Protein AF-0000000079570187 (afdb_homodimer)

Solvent-accessible surface area (backbone atoms only — not comparable to full-atom values): 50102 Å² total; per-residue (Å²): 100,70,46,36,34,28,40,43,33,78,37,44,38,43,72,71,51,54,68,66,27,48,50,50,52,50,51,45,49,53,42,22,73,71,58,27,49,32,37,41,34,15,43,49,36,57,78,53,81,61,94,73,40,47,64,46,54,32,44,38,72,77,62,46,46,62,64,58,52,51,48,57,69,66,25,52,30,38,36,38,35,81,56,52,53,47,78,42,50,70,66,67,63,46,100,48,39,34,36,35,49,50,51,65,57,59,57,49,46,42,55,60,76,40,58,85,49,54,72,69,55,39,50,53,53,48,51,50,39,50,53,23,49,51,52,48,66,54,49,42,23,29,35,33,16,42,38,70,64,39,44,32,19,48,51,16,28,34,40,67,66,60,59,70,36,65,60,42,37,71,75,29,49,65,36,56,74,47,40,38,65,38,40,85,51,28,70,82,60,76,66,73,86,69,88,81,67,77,46,50,61,58,38,83,62,36,47,74,80,47,42,34,35,33,31,61,47,61,51,43,70,61,37,33,57,50,44,53,50,52,17,49,63,58,42,33,77,83,38,71,48,47,31,40,36,38,38,22,49,50,55,93,82,55,67,81,74,69,34,69,34,46,54,46,33,54,51,51,31,51,74,69,69,28,55,54,59,34,36,40,78,46,83,56,62,66,47,67,88,53,47,56,53,58,52,62,69,36,63,30,29,44,51,45,32,51,77,28,52,47,42,43,53,42,78,65,65,50,60,39,52,26,27,57,54,28,33,27,33,44,31,26,41,67,28,55,61,28,54,48,27,55,75,58,45,22,51,42,52,29,67,56,85,35,40,67,54,47,32,52,51,54,48,54,50,70,73,30,64,65,59,40,53,54,19,22,52,39,19,42,60,56,31,63,67,30,16,40,81,56,25,45,41,61,58,50,56,38,59,52,62,67,60,73,39,78,72,57,61,73,53,64,78,68,64,41,70,67,55,54,50,54,38,52,56,48,44,54,52,43,31,48,45,46,50,25,63,74,65,68,57,73,82,72,58,73,74,60,55,61,56,53,52,56,54,54,53,54,67,69,44,74,77,74,82,77,78,77,80,77,78,71,87,123,101,71,45,36,35,29,40,43,33,78,36,45,39,43,71,73,50,55,70,68,27,49,51,51,51,51,52,44,50,53,43,23,74,72,58,27,50,32,35,40,34,15,44,49,36,56,79,51,83,61,92,74,40,47,65,46,54,31,43,40,72,78,62,45,46,63,63,56,51,51,48,58,68,67,26,50,30,39,36,38,37,81,56,51,53,47,77,41,50,70,66,68,64,45,100,48,38,34,35,34,49,52,51,64,56,58,56,49,45,42,54,62,75,40,58,86,48,55,72,68,56,38,50,52,53,48,49,49,39,49,53,22,48,51,51,47,66,55,50,41,22,30,35,34,16,42,38,71,64,40,44,32,19,47,52,15,28,34,39,66,68,60,59,70,37,65,60,44,37,71,76,29,48,64,36,56,75,48,41,38,66,36,40,85,51,27,71,81,59,75,66,75,86,68,89,81,66,75,46,50,64,58,39,83,61,35,47,74,80,46,43,34,36,32,31,60,46,61,50,43,69,62,37,33,55,51,45,54,50,52,17,49,62,58,43,33,77,82,37,71,47,47,31,40,38,37,37,22,50,49,55,94,82,55,64,80,74,68,33,70,35,45,54,46,32,53,51,51,30,50,76,68,70,28,56,54,59,33,35,39,77,45,83,55,63,67,47,67,89,52,48,54,55,57,50,61,68,34,64,30,28,44,51,48,32,51,75,27,51,47,42,44,54,42,78,64,66,50,60,38,53,26,26,57,53,28,33,28,34,44,31,26,40,67,28,55,61,28,52,50,26,55,74,58,46,21,50,43,52,30,66,58,87,35,39,66,55,49,30,50,53,53,48,55,51,68,71,30,64,65,59,40,52,53,20,23,54,39,19,42,60,56,30,63,67,29,17,40,83,56,27,44,41,62,59,50,56,38,60,52,64,65,59,72,39,79,73,58,61,74,54,65,78,68,64,40,69,66,54,53,50,53,39,51,57,48,46,52,52,43,31,49,47,46,48,25,62,75,64,68,58,70,83,74,56,73,76,59,55,63,57,54,53,56,54,54,56,56,68,71,46,76,77,76,83,78,80,75,82,79,79,71,88,124

Organism: NCBI:txid1891644

Foldseek 3Di:
DAFEEEEEDQFEAELAGDDRNVQSVLLQQLLLVLPHAYEYEYCCYYDDDDPSYHYYYHVVLQPPCVVVVVSLVRGQEYEDEDCVCLLVVVSLFDNHAYEYECQALVLQVLCFQCVVPDPVVSVLSNVSSVLSVLSCLQRHQAYEYADPVVVVVVVVVNVVSVVPDPQQCVVPVVSCSHYNYFHAFDAPDAQDDDDDAPAAPNQQQQHNQAAEEEEEEEDAQFFALLLVLLLQLVLCVVVVRAAYEYAAHDRPLDDPPPHPRNVNNVVNCVVSVNERNRYDYDDDHDRPSCVLNVLLVHAAYETEGDADPNQASHRDVSVLSNLSNLHQYEYEDRHDVQVVCVVLVLFHYDHHSDSPRSNVRVCVCVVDPVSSVVSSVSSPVVNVCRHSSNSSVSVSVCSVPPDGRSVDHDHPPVCDPVSVVSSVLVSVVSSVVVVCVVVVVPPDPPPPVVVVSVVVVVVVPDPPPPPPPPPDDD/DAFEEEEEEQFEAELAGDDRNVQSVLLQQLLLVLPHAYEYEYCCYYDDDDPSYHYYYHVVLQPPCVVVVVSLVRGQEYEYEDCVCLLVVVSLFDNHAYEYECQALVLQVLCFQCVVPDPVVSVLSNVSSVLSVLSCLQRHQAYEYADPVVVVVVVVVNVVSVVPDPQQCVVPVVNCSHYNYFHAFDAPDAQDDDDDAPAAPNQQQQHNQAAEEEEEEEDAQFFALLLVLLLQLVLCVVPVRAAYEYAAHDRPPDDPPPHPRNVNNVVSCVVSVCERNRYYYDDDHDRPSCVLNVLLVHQAYETEGDADPNQASHRDVSVLSNLSNLHQYEYEDRHDVQVVCVVLVLFHYDHHSDSVRSNVRVCVCVVDPPSSVVSSVSSPVVNVCRHSSNSCVSVSVCSVPPDGRSVDHDHPPVCDPVSVVSSVLVSVVSSVVVVCVVVVVPPDPPPPVVVVSVVVVVVPPDPPPPPPDPPDDD

Sequence (948 aa):
MPIKIAVITDDVVTERMAGPAIRAWHLATELASHGHEVTLFSTRFADRQTADFTVTYSAVATGALEPLREVVAWADCVITQGYTTFFEPWILTQDKYLVVDLYDPIHIELLEAESAASPAEQEIALARAYDALDLQVEFGDFFICASQRQRDLWLGYLSAKRRLNFVNYRVDPELNQLIDLVPFGISNDDPPVTDGHVLRGVVPGIDADAEILLWAGGIYNWFDPVTLIRAVAELRRTRPSVHLVFMGVRHPLADAVADGSLRDAYRVAEELEVLGSHVHFLDGWVPYEQRHQYLLEADLGVSTHFVNAETAYSFRTRMLDYLWCGLPIVCTEGDEFAAIVAADELGEAVPARNVEALRAAIERLLADDNLRAQTRVRVRATAERYRWSSVVQPVVQYCAAPYKSPDGHPTARTIGPVFYAKRDATRRVRHVRAYVEINGWRRLIRRGTERTLAAGLRLVRRPRSSTAANDDPSMPIKIAVITDDVVTERMAGPAIRAWHLATELASHGHEVTLFSTRFADRQTADFTVTYSAVATGALEPLREVVAWADCVITQGYTTFFEPWILTQDKYLVVDLYDPIHIELLEAESAASPAEQEIALARAYDALDLQVEFGDFFICASQRQRDLWLGYLSAKRRLNFVNYRVDPELNQLIDLVPFGISNDDPPVTDGHVLRGVVPGIDADAEILLWAGGIYNWFDPVTLIRAVAELRRTRPSVHLVFMGVRHPLADAVADGSLRDAYRVAEELEVLGSHVHFLDGWVPYEQRHQYLLEADLGVSTHFVNAETAYSFRTRMLDYLWCGLPIVCTEGDEFAAIVAADELGEAVPARNVEALRAAIERLLADDNLRAQTRVRVRATAERYRWSSVVQPVVQYCAAPYKSPDGHPTARTIGPVFYAKRDATRRVRHVRAYVEINGWRRLIRRGTERTLAAGLRLVRRPRSSTAANDDPS

Nearest PDB structures (foldseek):
  3c4q-assembly1_A  TM=7.123E-01  e=6.955E-16  Corynebacterium glutamicum
  3c48-assembly1_A  TM=4.552E-01  e=5.217E-17  Corynebacterium glutamicum
  4n9w-assembly1_A  TM=6.884E-01  e=2.561E-12  Mycolicibacterium smegmatis MC2 155
  4nc9-assembly5_A  TM=6.454E-01  e=3.766E-12  Mycolicibacterium smegmatis MC2 155
  4nc9-assembly6_D  TM=7.013E-01  e=4.752E-11  Mycolicibacterium smegmatis MC2 155

InterPro domains:
  IPR001296 Glycosyl transferase, family 1 [PF00534] (205-376)

Secondary structure (DSSP, 8-state):
---EEEEEESS-BSSS--HHHHHHHHHHHHHHHTT-EEEEEESS-B----SSSEEEE--GGGT--HHHHHHHHH-SEEEEETTHHHH-GGGGGSSSEEEEE-SS-HHHHHHHHTTTS-HHHHHHHHHHHHHHHHHHHHH-SEEEESSHHHHHHHHHHHHHTT-SSHHHHHH-TT-TTTEEE----B-SSPPPPPPS-SSTTTSTT--TT-EEEEEES---TTB-HHHHHHHHHHHTTT-TTEEEEEE--S-SS--S---HHHHHHHHHHHHTT-BTTTEEE--SPPPTTTHHHHHHH-SEEEE-B--SHHHHT---HHHHHHHHTT--EEEESSSHHHHHHHHHTSEEEE-TT-HHHHHHHHHHHHH-HHHHHHHHHHHHHHHGGGBHHHHTHHHHHHHHS----TT----GGGS-HHHHHHHHHHHHHHHHHHHHHHTT--SSTTTTHHHHHHHHHHHHS-------------/---EEEEEESS-BSSS--HHHHHHHHHHHHHHHTT-EEEEEESS-B----SSSEEEE--GGGT--HHHHHHHHH-SEEEEETTHHHH-GGGGGSSSEEEEE-SS-HHHHHHHHTTTS-HHHHHHHHHHHHHHHHHHHHH-SEEEESSHHHHHHHHHHHHHTT-SSHHHHHH-TT-TTTEEE----B-SSPPPPPPS-SSTTTSTT--TT-EEEEEES---TTB-HHHHHHHHHHHTTT-TTEEEEEE--S-SS--S---HHHHHHHHHHHHTT-BTTTEEE--SPPPTTTHHHHHHH-SEEEE-B--SHHHHT---HHHHHHHHTT--EEEESSSHHHHHHHHHTSEEEE-TT-HHHHHHHHHHHHH-HHHHHHHHHHHHHHHGGGBHHHHTHHHHHHHHS----TT----GGGS-HHHHHHHHHHHHHHHHHHHHHHTT--SSTTTTHHHHHHHHHHHHS-------------

pLDDT: mean 85.92, std 19.89, range [21.8, 98.81]

Structure (mmCIF, N/CA/C/O backbone):
data_AF-0000000079570187-model_v1
#
loop_
_entity.id
_entity.type
_entity.pdbx_description
1 polymer Glycosyltransferase
#
loop_
_atom_site.group_PDB
_atom_site.id
_atom_site.type_symbol
_atom_site.label_atom_id
_atom_site.label_alt_id
_atom_site.label_comp_id
_atom_site.label_asym_id
_atom_site.label_entity_id
_atom_site.label_seq_id
_atom_site.pdbx_PDB_ins_code
_atom_site.Cartn_x
_atom_site.Cartn_y
_atom_site.Cartn_z
_atom_site.occupancy
_atom_site.B_iso_or_equiv
_atom_site.auth_seq_id
_atom_site.auth_comp_id
_atom_site.auth_asym_id
_atom_site.auth_atom_id
_atom_site.pdbx_PDB_model_num
ATOM 1 N N . MET A 1 1 ? 15.125 23.5 -19.703 1 79.44 1 MET A N 1
ATOM 2 C CA . MET A 1 1 ? 14.859 24.922 -19.844 1 79.44 1 MET A CA 1
ATOM 3 C C . MET A 1 1 ? 13.906 25.422 -18.766 1 79.44 1 MET A C 1
ATOM 5 O O . MET A 1 1 ? 13.016 24.688 -18.344 1 79.44 1 MET A O 1
ATOM 9 N N . PRO A 1 2 ? 14.227 26.562 -18.219 1 93.56 2 PRO A N 1
ATOM 10 C CA . PRO A 1 2 ? 13.312 27.141 -17.234 1 93.56 2 PRO A CA 1
ATOM 11 C C . PRO A 1 2 ? 11.906 27.344 -17.766 1 93.56 2 PRO A C 1
ATOM 13 O O . PRO A 1 2 ? 11.734 27.688 -18.938 1 93.56 2 PRO A O 1
ATOM 16 N N . ILE A 1 3 ? 10.922 26.984 -17 1 97.62 3 ILE A N 1
ATOM 17 C CA . ILE A 1 3 ? 9.523 27.188 -17.375 1 97.62 3 ILE A CA 1
ATOM 18 C C . ILE A 1 3 ? 8.812 28 -16.281 1 97.62 3 ILE A C 1
ATOM 20 O O . ILE A 1 3 ? 9.391 28.281 -15.242 1 97.62 3 ILE A O 1
ATOM 24 N N . LYS A 1 4 ? 7.582 28.438 -16.625 1 98.81 4 LYS A N 1
ATOM 25 C CA . LYS A 1 4 ? 6.723 29.141 -15.688 1 98.81 4 LYS A CA 1
ATOM 26 C C . LYS A 1 4 ? 5.82 28.188 -14.922 1 98.81 4 LYS A C 1
ATOM 28 O O . LYS A 1 4 ? 5.047 27.438 -15.531 1 98.81 4 LYS A O 1
ATOM 33 N N . ILE A 1 5 ? 5.93 28.219 -13.555 1 98.81 5 ILE A N 1
ATOM 34 C CA . ILE A 1 5 ? 5.207 27.234 -12.75 1 98.81 5 ILE A CA 1
ATOM 35 C C . ILE A 1 5 ? 4.297 27.953 -11.758 1 98.81 5 ILE A C 1
ATOM 37 O O . ILE A 1 5 ? 4.742 28.844 -11.023 1 98.81 5 ILE A O 1
ATOM 41 N N . ALA A 1 6 ? 3.021 27.656 -11.758 1 98.81 6 ALA A N 1
ATOM 42 C CA . ALA A 1 6 ? 2.086 28.094 -10.734 1 98.81 6 ALA A CA 1
ATOM 43 C C . ALA A 1 6 ? 1.856 27.016 -9.688 1 98.81 6 ALA A C 1
ATOM 45 O O . ALA A 1 6 ? 1.382 25.922 -10.016 1 98.81 6 ALA A O 1
ATOM 46 N N . VAL A 1 7 ? 2.201 27.25 -8.477 1 98.75 7 VAL A N 1
ATOM 47 C CA . VAL A 1 7 ? 1.855 26.391 -7.344 1 98.75 7 VAL A CA 1
ATOM 48 C C . VAL A 1 7 ? 0.639 26.969 -6.621 1 98.75 7 VAL A C 1
ATOM 50 O O . VAL A 1 7 ? 0.712 28.047 -6.023 1 98.75 7 VAL A O 1
ATOM 53 N N . ILE A 1 8 ? -0.455 26.234 -6.648 1 98.06 8 ILE A N 1
ATOM 54 C CA . ILE A 1 8 ? -1.706 26.75 -6.105 1 98.06 8 ILE A CA 1
ATOM 55 C C . ILE A 1 8 ? -2.074 25.984 -4.836 1 98.06 8 ILE A C 1
ATOM 57 O O . ILE A 1 8 ? -2.127 24.75 -4.836 1 98.06 8 ILE A O 1
ATOM 61 N N . THR A 1 9 ? -2.322 26.703 -3.744 1 96 9 THR A N 1
ATOM 62 C CA . THR A 1 9 ? -2.752 26.094 -2.49 1 96 9 THR A CA 1
ATOM 63 C C . THR A 1 9 ? -4.07 26.703 -2.021 1 96 9 THR A C 1
ATOM 65 O O . THR A 1 9 ? -4.328 27.891 -2.242 1 96 9 THR A O 1
ATOM 68 N N . ASP A 1 10 ? -4.852 25.844 -1.451 1 91.38 10 ASP A N 1
ATOM 69 C CA . ASP A 1 10 ? -6.117 26.344 -0.916 1 91.38 10 ASP A CA 1
ATOM 70 C C . ASP A 1 10 ? -6.008 26.641 0.578 1 91.38 10 ASP A C 1
ATOM 72 O O . ASP A 1 10 ? -7.016 26.672 1.285 1 91.38 10 ASP A O 1
ATOM 76 N N . ASP A 1 11 ? -4.777 26.766 1.049 1 89.25 11 ASP A N 1
ATOM 77 C CA . ASP A 1 11 ? -4.488 27.172 2.424 1 89.25 11 ASP A CA 1
ATOM 78 C C . ASP A 1 11 ? -3.867 28.562 2.477 1 89.25 11 ASP A C 1
ATOM 80 O O . ASP A 1 11 ? -3.484 29.109 1.443 1 89.25 11 ASP A O 1
ATOM 84 N N . VAL A 1 12 ? -3.865 29.141 3.701 1 90.62 12 VAL A N 1
ATOM 85 C CA . VAL A 1 12 ? -3.316 30.484 3.871 1 90.62 12 VAL A CA 1
ATOM 86 C C . VAL A 1 12 ? -1.791 30.406 3.924 1 90.62 12 VAL A C 1
ATOM 88 O O . VAL A 1 12 ? -1.226 29.469 4.492 1 90.62 12 VAL A O 1
ATOM 91 N N . VAL A 1 13 ? -1.148 31.422 3.283 1 93 13 VAL A N 1
ATOM 92 C CA . VAL A 1 13 ? 0.306 31.531 3.297 1 93 13 VAL A CA 1
ATOM 93 C C . VAL A 1 13 ? 0.725 32.719 4.156 1 93 13 VAL A C 1
ATOM 95 O O . VAL A 1 13 ? 0.833 33.844 3.658 1 93 13 VAL A O 1
ATOM 98 N N . THR A 1 14 ? 0.969 32.406 5.41 1 90.75 14 THR A N 1
ATOM 99 C CA . THR A 1 14 ? 1.326 33.406 6.406 1 90.75 14 THR A CA 1
ATOM 100 C C . THR A 1 14 ? 2.498 32.938 7.258 1 90.75 14 THR A C 1
ATOM 102 O O . THR A 1 14 ? 3.164 31.953 6.914 1 90.75 14 THR A O 1
ATOM 105 N N . GLU A 1 15 ? 2.764 33.719 8.305 1 84.81 15 GLU A N 1
ATOM 106 C CA . GLU A 1 15 ? 3.793 33.281 9.25 1 84.81 15 GLU A CA 1
ATOM 107 C C . GLU A 1 15 ? 3.391 32 9.945 1 84.81 15 GLU A C 1
ATOM 109 O O . GLU A 1 15 ? 4.246 31.188 10.32 1 84.81 15 GLU A O 1
ATOM 114 N N . ARG A 1 16 ? 2.131 31.891 10.102 1 79.25 16 ARG A N 1
ATOM 115 C CA . ARG A 1 16 ? 1.569 30.672 10.68 1 79.25 16 ARG A CA 1
ATOM 116 C C . ARG A 1 16 ? 0.925 29.812 9.602 1 79.25 16 ARG A C 1
ATOM 118 O O . ARG A 1 16 ? -0.177 30.109 9.133 1 79.25 16 ARG A O 1
ATOM 125 N N . MET A 1 17 ? 1.657 28.875 9.117 1 81.81 17 MET A N 1
ATOM 126 C CA . MET A 1 17 ? 1.175 28.016 8.039 1 81.81 17 MET A CA 1
ATOM 127 C C . MET A 1 17 ? 0.932 26.609 8.539 1 81.81 17 MET A C 1
ATOM 129 O O . MET A 1 17 ? 1.684 26.094 9.375 1 81.81 17 MET A O 1
ATOM 133 N N . ALA A 1 18 ? -0.108 26 7.906 1 80.06 18 ALA A N 1
ATOM 134 C CA . ALA A 1 18 ? -0.335 24.578 8.133 1 80.06 18 ALA A CA 1
ATOM 135 C C . ALA A 1 18 ? 0.355 23.734 7.066 1 80.06 18 ALA A C 1
ATOM 137 O O . ALA A 1 18 ? 1.134 24.25 6.266 1 80.06 18 ALA A O 1
ATOM 138 N N . GLY A 1 19 ? 0.132 22.469 7.066 1 83.62 19 GLY A N 1
ATOM 139 C CA . GLY A 1 19 ? 0.831 21.484 6.266 1 83.62 19 GLY A CA 1
ATOM 140 C C . GLY A 1 19 ? 0.799 21.781 4.777 1 83.62 19 GLY A C 1
ATOM 141 O O . GLY A 1 19 ? 1.848 21.891 4.137 1 83.62 19 GLY A O 1
ATOM 142 N N . PRO A 1 20 ? -0.379 22 4.281 1 89.31 20 PRO A N 1
ATOM 143 C CA . PRO A 1 20 ? -0.474 22.203 2.836 1 89.31 20 PRO A CA 1
ATOM 144 C C . PRO A 1 20 ? 0.235 23.484 2.379 1 89.31 20 PRO A C 1
ATOM 146 O O . PRO A 1 20 ? 0.883 23.484 1.329 1 89.31 20 PRO A O 1
ATOM 149 N N . ALA A 1 21 ? 0.121 24.547 3.164 1 91.44 21 ALA A N 1
ATOM 150 C CA . ALA A 1 21 ? 0.789 25.797 2.807 1 91.44 21 ALA A CA 1
ATOM 151 C C . ALA A 1 21 ? 2.305 25.656 2.912 1 91.44 21 ALA A C 1
ATOM 153 O O . ALA A 1 21 ? 3.043 26.172 2.072 1 91.44 21 ALA A O 1
ATOM 154 N N . ILE A 1 22 ? 2.73 25.016 3.934 1 90.56 22 ILE A N 1
ATOM 155 C CA . ILE A 1 22 ? 4.16 24.781 4.102 1 90.56 22 ILE A CA 1
ATOM 156 C C . ILE A 1 22 ? 4.695 23.984 2.914 1 90.56 22 ILE A C 1
ATOM 158 O O . ILE A 1 22 ? 5.75 24.312 2.365 1 90.56 22 ILE A O 1
ATOM 162 N N . ARG A 1 23 ? 3.982 22.984 2.561 1 95.12 23 ARG A N 1
ATOM 163 C CA . ARG A 1 23 ? 4.379 22.141 1.442 1 95.12 23 ARG A CA 1
ATOM 164 C C . ARG A 1 23 ? 4.441 22.938 0.143 1 95.12 23 ARG A C 1
ATOM 166 O O . ARG A 1 23 ? 5.418 22.828 -0.605 1 95.12 23 ARG A O 1
ATOM 173 N N . ALA A 1 24 ? 3.484 23.75 -0.104 1 96.88 24 ALA A N 1
ATOM 174 C CA . ALA A 1 24 ? 3.465 24.594 -1.297 1 96.88 24 ALA A CA 1
ATOM 175 C C . ALA A 1 24 ? 4.652 25.547 -1.313 1 96.88 24 ALA A C 1
ATOM 177 O O . ALA A 1 24 ? 5.281 25.75 -2.355 1 96.88 24 ALA A O 1
ATOM 178 N N . TRP A 1 25 ? 4.926 26.078 -0.18 1 96.31 25 TRP A N 1
ATOM 179 C CA . TRP A 1 25 ? 6.031 27.031 -0.046 1 96.31 25 TRP A CA 1
ATOM 180 C C . TRP A 1 25 ? 7.355 26.375 -0.416 1 96.31 25 TRP A C 1
ATOM 182 O O . TRP A 1 25 ? 8.148 26.938 -1.17 1 96.31 25 TRP A O 1
ATOM 192 N N . HIS A 1 26 ? 7.535 25.203 0.046 1 96.56 26 HIS A N 1
ATOM 193 C CA . HIS A 1 26 ? 8.82 24.562 -0.163 1 96.56 26 HIS A CA 1
ATOM 194 C C . HIS A 1 26 ? 8.922 23.969 -1.566 1 96.56 26 HIS A C 1
ATOM 196 O O . HIS A 1 26 ? 10.008 23.938 -2.154 1 96.56 26 HIS A O 1
ATOM 202 N N . LEU A 1 27 ? 7.844 23.531 -2.125 1 98.12 27 LEU A N 1
ATOM 203 C CA . LEU A 1 27 ? 7.848 23.156 -3.537 1 98.12 27 LEU A CA 1
ATOM 204 C C . LEU A 1 27 ? 8.258 24.344 -4.402 1 98.12 27 LEU A C 1
ATOM 206 O O . LEU A 1 27 ? 9.133 24.219 -5.262 1 98.12 27 LEU A O 1
ATOM 210 N N . ALA A 1 28 ? 7.652 25.484 -4.117 1 98.5 28 ALA A N 1
ATOM 211 C CA . ALA A 1 28 ? 7.957 26.703 -4.859 1 98.5 28 ALA A CA 1
ATOM 212 C C . ALA A 1 28 ? 9.43 27.078 -4.699 1 98.5 28 ALA A C 1
ATOM 214 O O . ALA A 1 28 ? 10.094 27.438 -5.68 1 98.5 28 ALA A O 1
ATOM 215 N N . THR A 1 29 ? 9.891 26.969 -3.496 1 98.06 29 THR A N 1
ATOM 216 C CA . THR A 1 29 ? 11.273 27.328 -3.191 1 98.06 29 THR A CA 1
ATOM 217 C C . THR A 1 29 ? 12.25 26.469 -3.982 1 98.06 29 THR A C 1
ATOM 219 O O . THR A 1 29 ? 13.18 26.984 -4.605 1 98.06 29 THR A O 1
ATOM 222 N N . GLU A 1 30 ? 12.078 25.188 -3.951 1 98.19 30 GLU A N 1
ATOM 223 C CA . GLU A 1 30 ? 12.992 24.266 -4.617 1 98.19 30 GLU A CA 1
ATOM 224 C C . GLU A 1 30 ? 12.93 24.422 -6.133 1 98.19 30 GLU A C 1
ATOM 226 O O . GLU A 1 30 ? 13.961 24.375 -6.812 1 98.19 30 GLU A O 1
ATOM 231 N N . LEU A 1 31 ? 11.75 24.594 -6.645 1 98.56 31 LEU A N 1
ATOM 232 C CA . LEU A 1 31 ? 11.602 24.75 -8.086 1 98.56 31 LEU A CA 1
ATOM 233 C C . LEU A 1 31 ? 12.25 26.047 -8.555 1 98.56 31 LEU A C 1
ATOM 235 O O . LEU A 1 31 ? 12.883 26.094 -9.609 1 98.56 31 LEU A O 1
ATOM 239 N N . ALA A 1 32 ? 12.109 27.125 -7.781 1 98.44 32 ALA A N 1
ATOM 240 C CA . ALA A 1 32 ? 12.766 28.391 -8.094 1 98.44 32 ALA A CA 1
ATOM 241 C C . ALA A 1 32 ? 14.281 28.25 -8.07 1 98.44 32 ALA A C 1
ATOM 243 O O . ALA A 1 32 ? 14.984 28.812 -8.914 1 98.44 32 ALA A O 1
ATOM 244 N N . SER A 1 33 ? 14.742 27.516 -7.152 1 97.56 33 SER A N 1
ATOM 245 C CA . SER A 1 33 ? 16.188 27.312 -7 1 97.56 33 SER A CA 1
ATOM 246 C C . SER A 1 33 ? 16.766 26.547 -8.188 1 97.56 33 SER A C 1
ATOM 248 O O . SER A 1 33 ? 17.969 26.609 -8.445 1 97.56 33 SER A O 1
ATOM 250 N N . HIS A 1 34 ? 15.969 25.875 -8.891 1 97.38 34 HIS A N 1
ATOM 251 C CA . HIS A 1 34 ? 16.406 25.141 -10.07 1 97.38 34 HIS A CA 1
ATOM 252 C C . HIS A 1 34 ? 16.219 25.953 -11.336 1 97.38 34 HIS A C 1
ATOM 254 O O . HIS A 1 34 ? 16.266 25.422 -12.445 1 97.38 34 HIS A O 1
ATOM 260 N N . GLY A 1 35 ? 15.859 27.219 -11.156 1 97.19 35 GLY A N 1
ATOM 261 C CA . GLY A 1 35 ? 15.922 28.156 -12.266 1 97.19 35 GLY A CA 1
ATOM 262 C C . GLY A 1 35 ? 14.562 28.453 -12.875 1 97.19 35 GLY A C 1
ATOM 263 O O . GLY A 1 35 ? 14.445 29.266 -13.789 1 97.19 35 GLY A O 1
ATOM 264 N N . HIS A 1 36 ? 13.5 27.875 -12.367 1 98.5 36 HIS A N 1
ATOM 265 C CA . HIS A 1 36 ? 12.164 28.125 -12.906 1 98.5 36 HIS A CA 1
ATOM 266 C C . HIS A 1 36 ? 11.602 29.438 -12.375 1 98.5 36 HIS A C 1
ATOM 268 O O . HIS A 1 36 ? 12.023 29.922 -11.32 1 98.5 36 HIS A O 1
ATOM 274 N N . GLU A 1 37 ? 10.766 30.062 -13.156 1 98.69 37 GLU A N 1
ATOM 275 C CA . GLU A 1 37 ? 9.945 31.156 -12.648 1 98.69 37 GLU A CA 1
ATOM 276 C C . GLU A 1 37 ? 8.688 30.641 -11.953 1 98.69 37 GLU A C 1
ATOM 278 O O . GLU A 1 37 ? 7.852 29.984 -12.586 1 98.69 37 GLU A O 1
ATOM 283 N N . VAL A 1 38 ? 8.578 30.938 -10.625 1 98.81 38 VAL A N 1
ATOM 284 C CA . VAL A 1 38 ? 7.527 30.297 -9.852 1 98.81 38 VAL A CA 1
ATOM 285 C C . VAL A 1 38 ? 6.621 31.359 -9.227 1 98.81 38 VAL A C 1
ATOM 287 O O . VAL A 1 38 ? 7.102 32.375 -8.742 1 98.81 38 VAL A O 1
ATOM 290 N N . THR A 1 39 ? 5.336 31.172 -9.312 1 98.75 39 THR A N 1
ATOM 291 C CA . THR A 1 39 ? 4.34 31.906 -8.539 1 98.75 39 THR A CA 1
ATOM 292 C C . THR A 1 39 ? 3.588 30.984 -7.59 1 98.75 39 THR A C 1
ATOM 294 O O . THR A 1 39 ? 2.986 30 -8.023 1 98.75 39 THR A O 1
ATOM 297 N N . LEU A 1 40 ? 3.682 31.312 -6.328 1 98.69 40 LEU A N 1
ATOM 298 C CA . LEU A 1 40 ? 2.84 30.656 -5.332 1 98.69 40 LEU A CA 1
ATOM 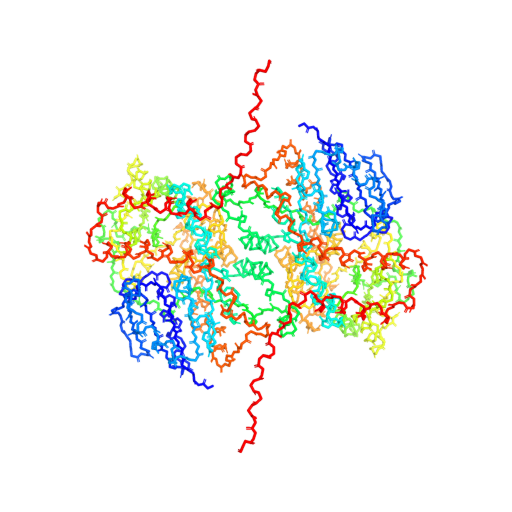299 C C . LEU A 1 40 ? 1.537 31.422 -5.137 1 98.69 40 LEU A C 1
ATOM 301 O O . LEU A 1 40 ? 1.555 32.594 -4.773 1 98.69 40 LEU A O 1
ATOM 305 N N . PHE A 1 41 ? 0.44 30.781 -5.395 1 98.12 41 PHE A N 1
ATOM 306 C CA . PHE A 1 41 ? -0.87 31.422 -5.336 1 98.12 41 PHE A CA 1
ATOM 307 C C . PHE A 1 41 ? -1.738 30.781 -4.262 1 98.12 41 PHE A C 1
ATOM 309 O O . PHE A 1 41 ? -2.004 29.578 -4.305 1 98.12 41 PHE A O 1
ATOM 316 N N . SER A 1 42 ? -2.203 31.547 -3.295 1 96.69 42 SER A N 1
ATOM 317 C CA . SER A 1 42 ? -3.199 31.094 -2.332 1 96.69 42 SER A CA 1
ATOM 318 C C . SER A 1 42 ? -4.605 31.516 -2.75 1 96.69 42 SER A C 1
ATOM 320 O O . SER A 1 42 ? -4.84 32.688 -3.084 1 96.69 42 SER A O 1
ATOM 322 N N . THR A 1 43 ? -5.496 30.578 -2.701 1 93.94 43 THR A N 1
ATOM 323 C CA . THR A 1 43 ? -6.879 30.891 -3.051 1 93.94 43 THR A CA 1
ATOM 324 C C . THR A 1 43 ? -7.594 31.547 -1.877 1 93.94 43 THR A C 1
ATOM 326 O O . THR A 1 43 ? -8.805 31.781 -1.929 1 93.94 43 THR A O 1
ATOM 329 N N . ARG A 1 44 ? -6.883 31.812 -0.802 1 90.25 44 ARG A N 1
ATOM 330 C CA . ARG A 1 44 ? -7.461 32.406 0.395 1 90.25 44 ARG A CA 1
ATOM 331 C C . ARG A 1 44 ? -6.77 33.719 0.737 1 90.25 44 ARG A C 1
ATOM 333 O O . ARG A 1 44 ? -7.32 34.812 0.499 1 90.25 44 ARG A O 1
ATOM 340 N N . PHE A 1 45 ? -5.594 33.531 1.233 1 91.88 45 PHE A N 1
ATOM 341 C CA . PHE A 1 45 ? -4.871 34.719 1.688 1 91.88 45 PHE A CA 1
ATOM 342 C C . PHE A 1 45 ? -3.383 34.438 1.815 1 91.88 45 PHE A C 1
ATOM 344 O O . PHE A 1 45 ? -2.988 33.312 2.154 1 91.88 45 PHE A O 1
ATOM 351 N N . ALA A 1 46 ? -2.582 35.5 1.44 1 94.69 46 ALA A N 1
ATOM 352 C CA . ALA A 1 46 ? -1.138 35.406 1.636 1 94.69 46 ALA A CA 1
ATOM 353 C C . ALA A 1 46 ? -0.549 36.719 2.092 1 94.69 46 ALA A C 1
ATOM 355 O O . ALA A 1 46 ? -0.905 37.781 1.562 1 94.69 46 ALA A O 1
ATOM 356 N N . ASP A 1 47 ? 0.303 36.688 3.131 1 93.69 47 ASP A N 1
ATOM 357 C CA . ASP A 1 47 ? 1.011 37.906 3.531 1 93.69 47 ASP A CA 1
ATOM 358 C C . ASP A 1 47 ? 2.5 37.625 3.73 1 93.69 47 ASP A C 1
ATOM 360 O O . ASP A 1 47 ? 3.244 38.5 4.176 1 93.69 47 ASP A O 1
ATOM 364 N N . ARG A 1 48 ? 2.9 36.469 3.5 1 93 48 ARG A N 1
ATOM 365 C CA . ARG A 1 48 ? 4.316 36.094 3.488 1 93 48 ARG A CA 1
ATOM 366 C C . ARG A 1 48 ? 4.926 36.344 2.111 1 93 48 ARG A C 1
ATOM 368 O O . ARG A 1 48 ? 4.301 36.062 1.09 1 93 48 ARG A O 1
ATOM 375 N N . GLN A 1 49 ? 6.238 36.906 2.109 1 94.25 49 GLN A N 1
ATOM 376 C CA . GLN A 1 49 ? 6.914 37.188 0.851 1 94.25 49 GLN A CA 1
ATOM 377 C C . GLN A 1 49 ? 8.336 36.625 0.845 1 94.25 49 GLN A C 1
ATOM 379 O O . GLN A 1 49 ? 8.867 36.281 1.894 1 94.25 49 GLN A O 1
ATOM 384 N N . THR A 1 50 ? 8.844 36.5 -0.313 1 95.44 50 THR A N 1
ATOM 385 C CA . THR A 1 50 ? 10.219 36.094 -0.534 1 95.44 50 THR A CA 1
ATOM 386 C C . THR A 1 50 ? 10.766 36.688 -1.822 1 95.44 50 THR A C 1
ATOM 388 O O . THR A 1 50 ? 10 37.125 -2.68 1 95.44 50 THR A O 1
ATOM 391 N N . ALA A 1 51 ? 12.086 36.75 -1.908 1 96 51 ALA A N 1
ATOM 392 C CA . ALA A 1 51 ? 12.727 37.281 -3.117 1 96 51 ALA A CA 1
ATOM 393 C C . ALA A 1 51 ? 12.859 36.156 -4.168 1 96 51 ALA A C 1
ATOM 395 O O . ALA A 1 51 ? 13.102 36.438 -5.344 1 96 51 ALA A O 1
ATOM 396 N N . ASP A 1 52 ? 12.672 34.938 -3.818 1 96.56 52 ASP A N 1
ATOM 397 C CA . ASP A 1 52 ? 13.008 33.781 -4.652 1 96.56 52 ASP A CA 1
ATOM 398 C C . ASP A 1 52 ? 11.922 33.531 -5.695 1 96.56 52 ASP A C 1
ATOM 400 O O . ASP A 1 52 ? 12.195 33 -6.77 1 96.56 52 ASP A O 1
ATOM 404 N N . PHE A 1 53 ? 10.688 33.812 -5.309 1 98.06 53 PHE A N 1
ATOM 405 C CA . PHE A 1 53 ? 9.555 33.625 -6.199 1 98.06 53 PHE A CA 1
ATOM 406 C C . PHE A 1 53 ? 8.422 34.594 -5.852 1 98.06 53 PHE A C 1
ATOM 408 O O . PHE A 1 53 ? 8.484 35.281 -4.836 1 98.06 53 PHE A O 1
ATOM 415 N N . THR A 1 54 ? 7.41 34.656 -6.73 1 98.31 54 THR A N 1
ATOM 416 C CA . THR A 1 54 ? 6.289 35.562 -6.52 1 98.31 54 THR A CA 1
ATOM 417 C C . THR A 1 54 ? 5.215 34.906 -5.66 1 98.31 54 THR A C 1
ATOM 419 O O . THR A 1 54 ? 4.883 33.75 -5.863 1 98.31 54 THR A O 1
ATOM 422 N N . VAL A 1 55 ? 4.746 35.594 -4.664 1 98.12 55 VAL A N 1
ATOM 423 C CA . VAL A 1 55 ? 3.615 35.156 -3.857 1 98.12 55 VAL A CA 1
ATOM 424 C C . VAL A 1 55 ? 2.42 36.062 -4.086 1 98.12 55 VAL A C 1
ATOM 426 O O . VAL A 1 55 ? 2.539 37.281 -3.963 1 98.12 55 VAL A O 1
ATOM 429 N N . THR A 1 56 ? 1.315 35.5 -4.488 1 96.5 56 THR A N 1
ATOM 430 C CA . THR A 1 56 ? 0.09 36.281 -4.672 1 96.5 56 THR A CA 1
ATOM 431 C C . THR A 1 56 ? -1.126 35.469 -4.219 1 96.5 56 THR A C 1
ATOM 433 O O . THR A 1 56 ? -0.996 34.312 -3.799 1 96.5 56 THR A O 1
ATOM 436 N N . TYR A 1 57 ? -2.244 36.156 -4.074 1 94.56 57 TYR A N 1
ATOM 437 C CA . TYR A 1 57 ? -3.451 35.5 -3.574 1 94.56 57 TYR A CA 1
ATOM 438 C C . TYR A 1 57 ? -4.703 36.219 -4.074 1 94.56 57 TYR A C 1
ATOM 440 O O . TYR A 1 57 ? -4.617 37.312 -4.613 1 94.56 57 TYR A O 1
ATOM 448 N N . SER A 1 58 ? -5.77 35.562 -4.055 1 91.44 58 SER A N 1
ATOM 449 C CA . SER A 1 58 ? -7.109 36.125 -4.156 1 91.44 58 SER A CA 1
ATOM 450 C C . SER A 1 58 ? -8.125 35.281 -3.375 1 91.44 58 SER A C 1
ATOM 452 O O . SER A 1 58 ? -7.957 34.094 -3.219 1 91.44 58 SER A O 1
ATOM 454 N N . ALA A 1 59 ? -9.109 36.031 -2.846 1 85.56 59 ALA A N 1
ATOM 455 C CA . ALA A 1 59 ? -10.195 35.312 -2.172 1 85.56 59 ALA A CA 1
ATOM 456 C C . ALA A 1 59 ? -11.148 34.688 -3.18 1 85.56 59 ALA A C 1
ATOM 458 O O . ALA A 1 59 ? -12.273 35.188 -3.367 1 85.56 59 ALA A O 1
ATOM 459 N N . VAL A 1 60 ? -10.812 33.625 -3.664 1 80.44 60 VAL A N 1
ATOM 460 C CA . VAL A 1 60 ? -11.5 32.969 -4.766 1 80.44 60 VAL A CA 1
ATOM 461 C C . VAL A 1 60 ? -12.922 32.594 -4.332 1 80.44 60 VAL A C 1
ATOM 463 O O . VAL A 1 60 ? -13.859 32.656 -5.137 1 80.44 60 VAL A O 1
ATOM 466 N N . ALA A 1 61 ? -13.031 32.188 -3.078 1 73.5 61 ALA A N 1
ATOM 467 C CA . ALA A 1 61 ? -14.336 31.797 -2.561 1 73.5 61 ALA A CA 1
ATOM 468 C C . ALA A 1 61 ? -15.336 32.938 -2.631 1 73.5 61 ALA A C 1
ATOM 470 O O . ALA A 1 61 ? -16.547 32.719 -2.648 1 73.5 61 ALA A O 1
ATOM 471 N N . THR A 1 62 ? -14.812 34.156 -2.742 1 75.5 62 THR A N 1
ATOM 472 C CA . THR A 1 62 ? -15.68 35.312 -2.793 1 75.5 62 THR A CA 1
ATOM 473 C C . THR A 1 62 ? -15.953 35.719 -4.238 1 75.5 62 THR A C 1
ATOM 475 O O . THR A 1 62 ? -16.688 36.688 -4.492 1 75.5 62 THR A O 1
ATOM 478 N N . GLY A 1 63 ? -15.391 35.031 -5.105 1 78.38 63 GLY A N 1
ATOM 479 C CA . GLY A 1 63 ? -15.656 35.312 -6.508 1 78.38 63 GLY A CA 1
ATOM 480 C C . GLY A 1 63 ? -14.539 36.094 -7.191 1 78.38 63 GLY A C 1
ATOM 481 O O . GLY A 1 63 ? -14.609 36.344 -8.391 1 78.38 63 GLY A O 1
ATOM 482 N N . ALA A 1 64 ? -13.539 36.406 -6.5 1 84.44 64 ALA A N 1
ATOM 483 C CA . ALA A 1 64 ? -12.398 37.125 -7.078 1 84.44 64 ALA A CA 1
ATOM 484 C C . ALA A 1 64 ? -11.492 36.156 -7.848 1 84.44 64 ALA A C 1
ATOM 486 O O . ALA A 1 64 ? -10.422 35.781 -7.367 1 84.44 64 ALA A O 1
ATOM 487 N N . LEU A 1 65 ? -11.828 35.969 -9.039 1 90.12 65 LEU A N 1
ATOM 488 C CA . LEU A 1 65 ? -11.203 34.875 -9.789 1 90.12 65 LEU A CA 1
ATOM 489 C C . LEU A 1 65 ? -10.133 35.406 -10.734 1 90.12 65 LEU A C 1
ATOM 491 O O . LEU A 1 65 ? -9.297 34.656 -11.234 1 90.12 65 LEU A O 1
ATOM 495 N N . GLU A 1 66 ? -10.148 36.656 -10.977 1 92.25 66 GLU A N 1
ATOM 496 C CA . GLU A 1 66 ? -9.336 37.219 -12.047 1 92.25 66 GLU A CA 1
ATOM 497 C C . GLU A 1 66 ? -7.848 37 -11.797 1 92.25 66 GLU A C 1
ATOM 499 O O . GLU A 1 66 ? -7.117 36.562 -12.703 1 92.25 66 GLU A O 1
ATOM 504 N N . PRO A 1 67 ? -7.402 37.188 -10.602 1 95.5 67 PRO A N 1
ATOM 505 C CA . PRO A 1 67 ? -5.98 36.938 -10.367 1 95.5 67 PRO A CA 1
ATOM 506 C C . PRO A 1 67 ? -5.598 35.469 -10.602 1 95.5 67 PRO A C 1
ATOM 508 O O . PRO A 1 67 ? -4.504 35.188 -11.094 1 95.5 67 PRO A O 1
ATOM 511 N N . LEU A 1 68 ? -6.438 34.594 -10.219 1 96.12 68 LEU A N 1
ATOM 512 C CA . LEU A 1 68 ? -6.18 33.188 -10.445 1 96.12 68 LEU A CA 1
ATOM 513 C C . LEU A 1 68 ? -6.125 32.875 -11.938 1 96.12 68 LEU A C 1
ATOM 515 O O . LEU A 1 68 ? -5.258 32.125 -12.391 1 96.12 68 LEU A O 1
ATOM 519 N N . ARG A 1 69 ? -7.023 33.469 -12.664 1 95.88 69 ARG A N 1
ATOM 520 C CA . ARG A 1 69 ? -7.043 33.281 -14.109 1 95.88 69 ARG A CA 1
ATOM 521 C C . ARG A 1 69 ? -5.746 33.781 -14.742 1 95.88 69 ARG A C 1
ATOM 523 O O . ARG A 1 69 ? -5.211 33.125 -15.648 1 95.88 69 ARG A O 1
ATOM 530 N N . GLU A 1 70 ? -5.316 34.812 -14.281 1 97.12 70 GLU A N 1
ATOM 531 C CA . GLU A 1 70 ? -4.09 35.406 -14.805 1 97.12 70 GLU A CA 1
ATOM 532 C C . GLU A 1 70 ? -2.883 34.531 -14.531 1 97.12 70 GLU A C 1
ATOM 534 O O . GLU A 1 70 ? -2.037 34.312 -15.406 1 97.12 70 GLU A O 1
ATOM 539 N N . VAL A 1 71 ? -2.82 34 -13.344 1 98 71 VAL A N 1
ATOM 540 C CA . VAL A 1 71 ? -1.69 33.156 -12.945 1 98 71 VAL A CA 1
ATOM 541 C C . VAL A 1 71 ? -1.701 31.859 -13.742 1 98 71 VAL A C 1
ATOM 543 O O . VAL A 1 71 ? -0.652 31.391 -14.188 1 98 71 VAL A O 1
ATOM 546 N N . VAL A 1 72 ? -2.824 31.297 -13.93 1 97.75 72 VAL A N 1
ATOM 547 C CA . VAL A 1 72 ? -2.943 30.047 -14.68 1 97.75 72 VAL A CA 1
ATOM 548 C C . VAL A 1 72 ? -2.607 30.297 -16.141 1 97.75 72 VAL A C 1
ATOM 550 O O . VAL A 1 72 ? -1.919 29.484 -16.766 1 97.75 72 VAL A O 1
ATOM 553 N N . ALA A 1 73 ? -3.088 31.406 -16.672 1 97.56 73 ALA A N 1
ATOM 554 C CA . ALA A 1 73 ? -2.777 31.75 -18.062 1 97.56 73 ALA A CA 1
ATOM 555 C C . ALA A 1 73 ? -1.276 31.938 -18.25 1 97.56 73 ALA A C 1
ATOM 557 O O . ALA A 1 73 ? -0.728 31.594 -19.297 1 97.56 73 ALA A O 1
ATOM 558 N N . TRP A 1 74 ? -0.667 32.469 -17.328 1 98.06 74 TRP A N 1
ATOM 559 C CA . TRP A 1 74 ? 0.76 32.781 -17.328 1 98.06 74 TRP A CA 1
ATOM 560 C C . TRP A 1 74 ? 1.587 31.484 -17.281 1 98.06 74 TRP A C 1
ATOM 562 O O . TRP A 1 74 ? 2.633 31.391 -17.922 1 98.06 74 TRP A O 1
ATOM 572 N N . ALA A 1 75 ? 1.149 30.5 -16.641 1 98.56 75 ALA A N 1
ATOM 573 C CA . ALA A 1 75 ? 1.943 29.328 -16.281 1 98.56 75 ALA A CA 1
ATOM 574 C C . ALA A 1 75 ? 2.014 28.328 -17.438 1 98.56 75 ALA A C 1
ATOM 576 O O . ALA A 1 75 ? 1.071 28.219 -18.219 1 98.56 75 ALA A O 1
ATOM 577 N N . ASP A 1 76 ? 3.104 27.656 -17.5 1 98.44 76 ASP A N 1
ATOM 578 C CA . ASP A 1 76 ? 3.24 26.484 -18.359 1 98.44 76 ASP A CA 1
ATOM 579 C C . ASP A 1 76 ? 2.785 25.219 -17.625 1 98.44 76 ASP A C 1
ATOM 581 O O . ASP A 1 76 ? 2.227 24.312 -18.25 1 98.44 76 ASP A O 1
ATOM 585 N N . CYS A 1 77 ? 3.074 25.203 -16.359 1 98.5 77 CYS A N 1
ATOM 586 C CA . CYS A 1 77 ? 2.766 24.078 -15.484 1 98.5 77 CYS A CA 1
ATOM 587 C C . CYS A 1 77 ? 2.02 24.547 -14.242 1 98.5 77 CYS A C 1
ATOM 589 O O . CYS A 1 77 ? 2.348 25.578 -13.664 1 98.5 77 CYS A O 1
ATOM 591 N N . VAL A 1 78 ? 1.007 23.797 -13.906 1 98.56 78 VAL A N 1
ATOM 592 C CA . VAL A 1 78 ? 0.222 24.078 -12.711 1 98.56 78 VAL A CA 1
ATOM 593 C C . VAL A 1 78 ? 0.339 22.906 -11.742 1 98.56 78 VAL A C 1
ATOM 595 O O . VAL A 1 78 ? 0.125 21.75 -12.117 1 98.56 78 VAL A O 1
ATOM 598 N N . ILE A 1 79 ? 0.736 23.172 -10.508 1 98.62 79 ILE A N 1
ATOM 599 C CA . ILE A 1 79 ? 0.711 22.219 -9.406 1 98.62 79 ILE A CA 1
ATOM 600 C C . ILE A 1 79 ? -0.448 22.547 -8.461 1 98.62 79 ILE A C 1
ATOM 602 O O . ILE A 1 79 ? -0.546 23.656 -7.953 1 98.62 79 ILE A O 1
ATOM 606 N N . THR A 1 80 ? -1.317 21.625 -8.297 1 96.38 80 THR A N 1
ATOM 607 C CA . THR A 1 80 ? -2.506 21.891 -7.5 1 96.38 80 THR A CA 1
ATOM 608 C C . THR A 1 80 ? -2.75 20.781 -6.488 1 96.38 80 THR A C 1
ATOM 610 O O . THR A 1 80 ? -2.143 19.703 -6.578 1 96.38 80 THR A O 1
ATOM 613 N N . GLN A 1 81 ? -3.578 21.094 -5.535 1 93.56 81 GLN A N 1
ATOM 614 C CA . GLN A 1 81 ? -3.963 20.156 -4.488 1 93.56 81 GLN A CA 1
ATOM 615 C C . GLN A 1 81 ? -5.34 20.5 -3.922 1 93.56 81 GLN A C 1
ATOM 617 O O . GLN A 1 81 ? -5.879 21.578 -4.195 1 93.56 81 GLN A O 1
ATOM 622 N N . GLY A 1 82 ? -5.848 19.547 -3.203 1 93.31 82 GLY A N 1
ATOM 623 C CA . GLY A 1 82 ? -7.055 19.797 -2.439 1 93.31 82 GLY A CA 1
ATOM 624 C C . GLY A 1 82 ? -8.273 20.031 -3.311 1 93.31 82 GLY A C 1
ATOM 625 O O . GLY A 1 82 ? -8.555 19.234 -4.215 1 93.31 82 GLY A O 1
ATOM 626 N N . TYR A 1 83 ? -9.016 21.125 -3.033 1 90.75 83 TYR A N 1
ATOM 627 C CA . TYR A 1 83 ? -10.328 21.312 -3.633 1 90.75 83 TYR A CA 1
ATOM 628 C C . TYR A 1 83 ? -10.297 22.375 -4.711 1 90.75 83 TYR A C 1
ATOM 630 O O . TYR A 1 83 ? -11.328 22.719 -5.293 1 90.75 83 TYR A O 1
ATOM 638 N N . THR A 1 84 ? -9.164 22.859 -5.004 1 90.12 84 THR A N 1
ATOM 639 C CA . THR A 1 84 ? -9.039 23.969 -5.934 1 90.12 84 THR A CA 1
ATOM 640 C C . THR A 1 84 ? -9.711 23.656 -7.266 1 90.12 84 THR A C 1
ATOM 642 O O . THR A 1 84 ? -10.523 24.438 -7.766 1 90.12 84 THR A O 1
ATOM 645 N N . THR A 1 85 ? -9.492 22.531 -7.824 1 90.56 85 THR A N 1
ATOM 646 C CA . THR A 1 85 ? -9.992 22.203 -9.156 1 90.56 85 THR A CA 1
ATOM 647 C C . THR A 1 85 ? -11.438 21.734 -9.086 1 90.56 85 THR A C 1
ATOM 649 O O . THR A 1 85 ? -12.125 21.688 -10.109 1 90.56 85 THR A O 1
ATOM 652 N N . PHE A 1 86 ? -11.844 21.375 -7.91 1 88.12 86 PHE A N 1
ATOM 653 C CA . PHE A 1 86 ? -13.273 21.125 -7.742 1 88.12 86 PHE A CA 1
ATOM 654 C C . PHE A 1 86 ? -14.07 22.422 -7.879 1 88.12 86 PHE A C 1
ATOM 656 O O . PHE A 1 86 ? -15.078 22.453 -8.594 1 88.12 86 PHE A O 1
ATOM 663 N N . PHE A 1 87 ? -13.594 23.406 -7.277 1 85.44 87 PHE A N 1
ATOM 664 C CA . PHE A 1 87 ? -14.305 24.688 -7.297 1 85.44 87 PHE A CA 1
ATOM 665 C C . PHE A 1 87 ? -13.992 25.453 -8.578 1 85.44 87 PHE A C 1
ATOM 667 O O . PHE A 1 87 ? -14.82 26.234 -9.047 1 85.44 87 PHE A O 1
ATOM 674 N N . GLU A 1 88 ? -12.867 25.25 -9.141 1 89.31 88 GLU A N 1
ATOM 675 C CA . GLU A 1 88 ? -12.453 25.922 -10.375 1 89.31 88 GLU A CA 1
ATOM 676 C C . GLU A 1 88 ? -12.023 24.906 -11.43 1 89.31 88 GLU A C 1
ATOM 678 O O . GLU A 1 88 ? -10.867 24.906 -11.859 1 89.31 88 GLU A O 1
ATOM 683 N N . PRO A 1 89 ? -12.984 24.109 -11.938 1 88.06 89 PRO A N 1
ATOM 684 C CA . PRO A 1 89 ? -12.641 23.016 -12.852 1 88.06 89 PRO A CA 1
ATOM 685 C C . PRO A 1 89 ? -12.117 23.516 -14.195 1 88.06 89 PRO A C 1
ATOM 687 O O . PRO A 1 89 ? -11.523 22.75 -14.953 1 88.06 89 PRO A O 1
ATOM 690 N N . TRP A 1 90 ? -12.289 24.828 -14.477 1 87.12 90 TRP A N 1
ATOM 691 C CA . TRP A 1 90 ? -11.781 25.375 -15.727 1 87.12 90 TRP A CA 1
ATOM 692 C C . TRP A 1 90 ? -10.266 25.234 -15.812 1 87.12 90 TRP A C 1
ATOM 694 O O . TRP A 1 90 ? -9.703 25.188 -16.906 1 87.12 90 TRP A O 1
ATOM 704 N N . ILE A 1 91 ? -9.594 25.125 -14.711 1 92.81 91 ILE A N 1
ATOM 705 C CA . ILE A 1 91 ? -8.148 24.969 -14.664 1 92.81 91 ILE A CA 1
ATOM 706 C C . ILE A 1 91 ? -7.742 23.688 -15.383 1 92.81 91 ILE A C 1
ATOM 708 O O . ILE A 1 91 ? -6.719 23.641 -16.062 1 92.81 91 ILE A O 1
ATOM 712 N N . LEU A 1 92 ? -8.594 22.641 -15.289 1 89.5 92 LEU A N 1
ATOM 713 C CA . LEU A 1 92 ? -8.289 21.297 -15.758 1 89.5 92 LEU A CA 1
ATOM 714 C C . LEU A 1 92 ? -8.312 21.234 -17.281 1 89.5 92 LEU A C 1
ATOM 716 O O . LEU A 1 92 ? -7.73 20.328 -17.875 1 89.5 92 LEU A O 1
ATOM 720 N N . THR A 1 93 ? -8.898 22.156 -17.906 1 86.25 93 THR A N 1
ATOM 721 C CA . THR A 1 93 ? -9.094 22.062 -19.344 1 86.25 93 THR A CA 1
ATOM 722 C C . THR A 1 93 ? -8.164 23.047 -20.078 1 86.25 93 THR A C 1
ATOM 724 O O . THR A 1 93 ? -8.25 23.188 -21.297 1 86.25 93 THR A O 1
ATOM 727 N N . GLN A 1 94 ? -7.402 23.672 -19.297 1 90.12 94 GLN A N 1
ATOM 728 C CA . GLN A 1 94 ? -6.398 24.516 -19.922 1 90.12 94 GLN A CA 1
ATOM 729 C C . GLN A 1 94 ? -5.25 23.688 -20.484 1 90.12 94 GLN A C 1
ATOM 731 O O . GLN A 1 94 ? -4.996 22.578 -20.031 1 90.12 94 GLN A O 1
ATOM 736 N N . ASP A 1 95 ? -4.676 24.203 -21.578 1 91.25 95 ASP A N 1
ATOM 737 C CA . ASP A 1 95 ? -3.537 23.5 -22.172 1 91.25 95 ASP A CA 1
ATOM 738 C C . ASP A 1 95 ? -2.264 23.75 -21.359 1 91.25 95 ASP A C 1
ATOM 740 O O . ASP A 1 95 ? -1.354 24.438 -21.828 1 91.25 95 ASP A O 1
ATOM 744 N N . LYS A 1 96 ? -2.262 23.234 -20.141 1 95.81 96 LYS A N 1
ATOM 745 C CA . LYS A 1 96 ? -1.132 23.312 -19.219 1 95.81 96 LYS A CA 1
ATOM 746 C C . LYS A 1 96 ? -0.701 21.922 -18.766 1 95.81 96 LYS A C 1
ATOM 748 O O . LYS A 1 96 ? -1.474 20.969 -18.844 1 95.81 96 LYS A O 1
ATOM 753 N N . TYR A 1 97 ? 0.561 21.781 -18.406 1 97.5 97 TYR A N 1
ATOM 754 C CA . TYR A 1 97 ? 0.974 20.594 -17.672 1 97.5 97 TYR A CA 1
ATOM 755 C C . TYR A 1 97 ? 0.43 20.609 -16.25 1 97.5 97 TYR A C 1
ATOM 757 O O . TYR A 1 97 ? 0.549 21.625 -15.547 1 97.5 97 TYR A O 1
ATOM 765 N N . LEU A 1 98 ? -0.194 19.547 -15.852 1 97.38 98 LEU A N 1
ATOM 766 C CA . LEU A 1 98 ? -0.886 19.531 -14.57 1 97.38 98 LEU A CA 1
ATOM 767 C C . LEU A 1 98 ? -0.271 18.5 -13.625 1 97.38 98 LEU A C 1
ATOM 769 O O . LEU A 1 98 ? -0.336 17.297 -13.891 1 97.38 98 LEU A O 1
ATOM 773 N N . VAL A 1 99 ? 0.332 18.953 -12.57 1 98.56 99 VAL A N 1
ATOM 774 C CA . VAL A 1 99 ? 0.804 18.109 -11.484 1 98.56 99 VAL A CA 1
ATOM 775 C C . VAL A 1 99 ? -0.21 18.125 -10.336 1 98.56 99 VAL A C 1
ATOM 777 O O . VAL A 1 99 ? -0.574 19.188 -9.836 1 98.56 99 VAL A O 1
ATOM 780 N N . VAL A 1 100 ? -0.668 16.969 -9.977 1 98.19 100 VAL A N 1
ATOM 781 C CA . VAL A 1 100 ? -1.631 16.859 -8.883 1 98.19 100 VAL A CA 1
ATOM 782 C C . VAL A 1 100 ? -0.938 16.297 -7.645 1 98.19 100 VAL A C 1
ATOM 784 O O . VAL A 1 100 ? -0.375 15.203 -7.676 1 98.19 100 VAL A O 1
ATOM 787 N N . ASP A 1 101 ? -0.981 17.078 -6.617 1 98.19 101 ASP A N 1
ATOM 788 C CA . ASP A 1 101 ? -0.413 16.688 -5.328 1 98.19 101 ASP A CA 1
ATOM 789 C C . ASP A 1 101 ? -1.439 15.945 -4.477 1 98.19 101 ASP A C 1
ATOM 791 O O . ASP A 1 101 ? -2.336 16.562 -3.896 1 98.19 101 ASP A O 1
ATOM 795 N N . LEU A 1 102 ? -1.21 14.617 -4.32 1 97.75 102 LEU A N 1
ATOM 796 C CA . LEU A 1 102 ? -2.141 13.742 -3.615 1 97.75 102 LEU A CA 1
ATOM 797 C C . LEU A 1 102 ? -1.59 13.352 -2.248 1 97.75 102 LEU A C 1
ATOM 799 O O . LEU A 1 102 ? -1.955 12.312 -1.702 1 97.75 102 LEU A O 1
ATOM 803 N N . TYR A 1 103 ? -0.725 14.148 -1.686 1 95.38 103 TYR A N 1
ATOM 804 C CA . TYR A 1 103 ? -0.051 13.781 -0.445 1 95.38 103 TYR A CA 1
ATOM 805 C C . TYR A 1 103 ? -1.05 13.641 0.697 1 95.38 103 TYR A C 1
ATOM 807 O O . TYR A 1 103 ? -0.8 12.914 1.662 1 95.38 103 TYR A O 1
ATOM 815 N N . ASP A 1 104 ? -2.166 14.359 0.613 1 94.19 104 ASP A N 1
ATOM 816 C CA . ASP A 1 104 ? -3.225 14.25 1.613 1 94.19 104 ASP A CA 1
ATOM 817 C C . ASP A 1 104 ? -4.422 13.477 1.063 1 94.19 104 ASP A C 1
ATOM 819 O O . ASP A 1 104 ? -5.164 13.992 0.222 1 94.19 104 ASP A O 1
ATOM 823 N N . PRO A 1 105 ? -4.609 12.258 1.53 1 96.62 105 PRO A N 1
ATOM 824 C CA . PRO A 1 105 ? -5.848 11.578 1.14 1 96.62 105 PRO A CA 1
ATOM 825 C C . PRO A 1 105 ? -7.086 12.188 1.799 1 96.62 105 PRO A C 1
ATOM 827 O O . PRO A 1 105 ? -7.559 11.672 2.818 1 96.62 105 PRO A O 1
ATOM 830 N N . ILE A 1 106 ? -7.66 13.18 1.22 1 95.19 106 ILE A N 1
ATOM 831 C CA . ILE A 1 106 ? -8.664 14.047 1.824 1 95.19 106 ILE A CA 1
ATOM 832 C C . ILE A 1 106 ? -9.922 13.242 2.131 1 95.19 106 ILE A C 1
ATOM 834 O O . ILE A 1 106 ? -10.617 13.516 3.117 1 95.19 106 ILE A O 1
ATOM 838 N N . HIS A 1 107 ? -10.281 12.234 1.337 1 96.25 107 HIS A N 1
ATOM 839 C CA . HIS A 1 107 ? -11.469 11.43 1.582 1 96.25 107 HIS A CA 1
ATOM 840 C C . HIS A 1 107 ? -11.328 10.609 2.855 1 96.25 107 HIS A C 1
ATOM 842 O O . HIS A 1 107 ? -12.297 10.43 3.6 1 96.25 107 HIS A O 1
ATOM 848 N N . ILE A 1 108 ? -10.148 10.148 3.1 1 96.94 108 ILE A N 1
ATOM 849 C CA . ILE A 1 108 ? -9.914 9.352 4.297 1 96.94 108 ILE A CA 1
ATOM 850 C C . ILE A 1 108 ? -9.844 10.258 5.52 1 96.94 108 ILE A C 1
ATOM 852 O O . ILE A 1 108 ? -10.359 9.922 6.586 1 96.94 108 ILE A O 1
ATOM 856 N N . GLU A 1 109 ? -9.195 11.414 5.355 1 93.5 109 GLU A N 1
ATOM 857 C CA . GLU A 1 109 ? -9.148 12.398 6.434 1 93.5 109 GLU A CA 1
ATOM 858 C C . GLU A 1 109 ? -10.547 12.789 6.898 1 93.5 109 GLU A C 1
ATOM 860 O O . GLU A 1 109 ? -10.789 12.93 8.102 1 93.5 109 GLU A O 1
ATOM 865 N N . LEU A 1 110 ? -11.422 12.898 6.004 1 92.94 110 LEU A N 1
ATOM 866 C CA . LEU A 1 110 ? -12.781 13.336 6.293 1 92.94 110 LEU A CA 1
ATOM 867 C C . LEU A 1 110 ? -13.508 12.312 7.152 1 92.94 110 LEU A C 1
ATOM 869 O O . LEU A 1 110 ? -14.383 12.672 7.949 1 92.94 110 LEU A O 1
ATOM 873 N N . LEU A 1 111 ? -13.164 11.062 6.973 1 94.56 111 LEU A N 1
ATOM 874 C CA . LEU A 1 111 ? -13.836 10.008 7.73 1 94.56 111 LEU A CA 1
ATOM 875 C C . LEU A 1 111 ? -13.617 10.195 9.227 1 94.56 111 LEU A C 1
ATOM 877 O O . LEU A 1 111 ? -14.469 9.82 10.039 1 94.56 111 LEU A O 1
ATOM 881 N N . GLU A 1 112 ? -12.508 10.781 9.594 1 90.88 112 GLU A N 1
ATOM 882 C CA . GLU A 1 112 ? -12.242 11.094 11 1 90.88 112 GLU A CA 1
ATOM 883 C C . GLU A 1 112 ? -12.688 12.516 11.336 1 90.88 112 GLU A C 1
ATOM 885 O O . GLU A 1 112 ? -13.375 12.734 12.336 1 90.88 112 GLU A O 1
ATOM 890 N N . ALA A 1 113 ? -12.375 13.453 10.477 1 88.19 113 ALA A N 1
ATOM 891 C CA . ALA A 1 113 ? -12.594 14.875 10.75 1 88.19 113 ALA A CA 1
ATOM 892 C C . ALA A 1 113 ? -14.078 15.188 10.875 1 88.19 113 ALA A C 1
ATOM 894 O O . ALA A 1 113 ? -14.469 16.047 11.672 1 88.19 113 ALA A O 1
ATOM 895 N N . GLU A 1 114 ? -14.891 14.469 10.094 1 89.19 114 GLU A N 1
ATOM 896 C CA . GLU A 1 114 ? -16.328 14.734 10.078 1 89.19 114 GLU A CA 1
ATOM 897 C C . GLU A 1 114 ? -17.109 13.609 10.758 1 89.19 114 GLU A C 1
ATOM 899 O O . GLU A 1 114 ? -18.297 13.438 10.5 1 89.19 114 GLU A O 1
ATOM 904 N N . SER A 1 115 ? -16.453 12.891 11.562 1 87.88 115 SER A N 1
ATOM 905 C CA . SER A 1 115 ? -17.094 11.734 12.18 1 87.88 115 SER A CA 1
ATOM 906 C C . SER A 1 115 ? -18.25 12.156 13.086 1 87.88 115 SER A C 1
ATOM 908 O O . SER A 1 115 ? -19.203 11.406 13.281 1 87.88 115 SER A O 1
ATOM 910 N N . ALA A 1 116 ? -18.188 13.406 13.641 1 86.06 116 ALA A N 1
ATOM 911 C CA . ALA A 1 116 ? -19.203 13.875 14.586 1 86.06 116 ALA A CA 1
ATOM 912 C C . ALA A 1 116 ? -20.312 14.641 13.867 1 86.06 116 ALA A C 1
ATOM 914 O O . ALA A 1 116 ? -21.312 15 14.484 1 86.06 116 ALA A O 1
ATOM 915 N N . ALA A 1 117 ? -20.156 14.859 12.57 1 86 117 ALA A N 1
ATOM 916 C CA . ALA A 1 117 ? -21.172 15.57 11.797 1 86 117 ALA A CA 1
ATOM 917 C C . ALA A 1 117 ? -22.406 14.703 11.578 1 86 117 ALA A C 1
ATOM 919 O O . ALA A 1 117 ? -22.359 13.492 11.82 1 86 117 ALA A O 1
ATOM 920 N N . SER A 1 118 ? -23.516 15.383 11.188 1 89.12 118 SER A N 1
ATOM 921 C CA . SER A 1 118 ? -24.719 14.648 10.852 1 89.12 118 SER A CA 1
ATOM 922 C C . SER A 1 118 ? -24.516 13.758 9.625 1 89.12 118 SER A C 1
ATOM 924 O O . SER A 1 118 ? -23.641 14.031 8.805 1 89.12 118 SER A O 1
ATOM 926 N N . PRO A 1 119 ? -25.297 12.688 9.508 1 86.75 119 PRO A N 1
ATOM 927 C CA . PRO A 1 119 ? -25.156 11.812 8.344 1 86.75 119 PRO A CA 1
ATOM 928 C C . PRO A 1 119 ? -25.266 12.562 7.02 1 86.75 119 PRO A C 1
ATOM 930 O O . PRO A 1 119 ? -24.531 12.281 6.07 1 86.75 119 PRO A O 1
ATOM 933 N N . ALA A 1 120 ? -26.125 13.477 7.016 1 83.44 120 ALA A N 1
ATOM 934 C CA . ALA A 1 120 ? -26.312 14.266 5.797 1 83.44 120 ALA A CA 1
ATOM 935 C C . ALA A 1 120 ? -25.062 15.086 5.484 1 83.44 120 ALA A C 1
ATOM 937 O O . ALA A 1 120 ? -24.625 15.148 4.332 1 83.44 120 ALA A O 1
ATOM 938 N N . GLU A 1 121 ? -24.5 15.703 6.477 1 86.31 121 GLU A N 1
ATOM 939 C CA . GLU A 1 121 ? -23.281 16.484 6.312 1 86.31 121 GLU A CA 1
ATOM 940 C C . GLU A 1 121 ? -22.109 15.586 5.891 1 86.31 121 GLU A C 1
ATOM 942 O O . GLU A 1 121 ? -21.297 15.969 5.051 1 86.31 121 GLU A O 1
ATOM 947 N N . GLN A 1 122 ? -22.109 14.438 6.449 1 89.25 122 GLN A N 1
ATOM 948 C CA . GLN A 1 122 ? -21.094 13.453 6.109 1 89.25 122 GLN A CA 1
ATOM 949 C C . GLN A 1 122 ? -21.156 13.078 4.633 1 89.25 122 GLN A C 1
ATOM 951 O O . GLN A 1 122 ? -20.125 13.078 3.943 1 89.25 122 GLN A O 1
ATOM 956 N N . GLU A 1 123 ? -22.266 12.828 4.207 1 85.44 123 GLU A N 1
ATOM 957 C CA . GLU A 1 123 ? -22.469 12.414 2.824 1 85.44 123 GLU A CA 1
ATOM 958 C C . GLU A 1 123 ? -22.062 13.516 1.851 1 85.44 123 GLU A C 1
ATOM 960 O O . GLU A 1 123 ? -21.422 13.242 0.835 1 85.44 123 GLU A O 1
ATOM 965 N N . ILE A 1 124 ? -22.438 14.695 2.191 1 84.44 124 ILE A N 1
ATOM 966 C CA . ILE A 1 124 ? -22.125 15.836 1.33 1 84.44 124 ILE A CA 1
ATOM 967 C C . ILE A 1 124 ? -20.609 16.047 1.283 1 84.44 124 ILE A C 1
ATOM 969 O O . ILE A 1 124 ? -20.047 16.234 0.207 1 84.44 124 ILE A O 1
ATOM 973 N N . ALA A 1 125 ? -20.016 16.031 2.398 1 87.69 125 ALA A N 1
ATOM 974 C CA . ALA A 1 125 ? -18.578 16.266 2.49 1 87.69 125 ALA A CA 1
ATOM 975 C C . ALA A 1 125 ? -17.797 15.188 1.738 1 87.69 125 ALA A C 1
ATOM 977 O O . ALA A 1 125 ? -16.875 15.492 0.992 1 87.69 125 ALA A O 1
ATOM 978 N N . LEU A 1 126 ? -18.234 13.992 1.938 1 91.69 126 LEU A N 1
ATOM 979 C CA . LEU A 1 126 ? -17.516 12.875 1.316 1 91.69 126 LEU A CA 1
ATOM 980 C C . LEU A 1 126 ? -17.734 12.875 -0.195 1 91.69 126 LEU A C 1
ATOM 982 O O . LEU A 1 126 ? -16.797 12.594 -0.954 1 91.69 126 LEU A O 1
ATOM 986 N N . ALA A 1 127 ? -18.906 13.172 -0.62 1 88 127 ALA A N 1
ATOM 987 C CA . ALA A 1 127 ? -19.188 13.266 -2.051 1 88 127 ALA A CA 1
ATOM 988 C C . ALA A 1 127 ? -18.328 14.352 -2.707 1 88 127 ALA A C 1
ATOM 990 O O . ALA A 1 127 ? -17.812 14.156 -3.809 1 88 127 ALA A O 1
ATOM 991 N N . ARG A 1 128 ? -18.172 15.43 -2.059 1 86.44 128 ARG A N 1
ATOM 992 C CA . ARG A 1 128 ? -17.344 16.531 -2.557 1 86.44 128 ARG A CA 1
ATOM 993 C C . ARG A 1 128 ? -15.883 16.094 -2.684 1 86.44 128 ARG A C 1
ATOM 995 O O . ARG A 1 128 ? -15.227 16.391 -3.678 1 86.44 128 ARG A O 1
ATOM 1002 N N . ALA A 1 129 ? -15.422 15.438 -1.703 1 93.25 129 ALA A N 1
ATOM 1003 C CA . ALA A 1 129 ? -14.039 14.977 -1.715 1 93.25 129 ALA A CA 1
ATOM 1004 C C . ALA A 1 129 ? -13.797 14.008 -2.871 1 93.25 129 ALA A C 1
ATOM 1006 O O . ALA A 1 129 ? -12.805 14.133 -3.594 1 93.25 129 ALA A O 1
ATOM 1007 N N . TYR A 1 130 ? -14.711 13.102 -3.072 1 92.56 130 TYR A N 1
ATOM 1008 C CA . TYR A 1 130 ? -14.555 12.117 -4.137 1 92.56 130 TYR A CA 1
ATOM 1009 C C . TYR A 1 130 ? -14.672 12.773 -5.508 1 92.56 130 TYR A C 1
ATOM 1011 O O . TYR A 1 130 ? -13.961 12.406 -6.445 1 92.56 130 TYR A O 1
ATOM 1019 N N . ASP A 1 131 ? -15.594 13.719 -5.582 1 88.81 131 ASP A N 1
ATOM 1020 C CA . ASP A 1 131 ? -15.727 14.43 -6.848 1 88.81 131 ASP A CA 1
ATOM 1021 C C . ASP A 1 131 ? -14.438 15.188 -7.184 1 88.81 131 ASP A C 1
ATOM 1023 O O . ASP A 1 131 ? -14.016 15.211 -8.336 1 88.81 131 ASP A O 1
ATOM 1027 N N . ALA A 1 132 ? -13.891 15.82 -6.211 1 91.69 132 ALA A N 1
ATOM 1028 C CA . ALA A 1 132 ? -12.625 16.516 -6.398 1 91.69 132 ALA A CA 1
ATOM 1029 C C . ALA A 1 132 ? -11.523 15.562 -6.844 1 91.69 132 ALA A C 1
ATOM 1031 O O . ALA A 1 132 ? -10.797 15.844 -7.801 1 91.69 132 ALA A O 1
ATOM 1032 N N . LEU A 1 133 ? -11.43 14.414 -6.199 1 95.62 133 LEU A N 1
ATOM 1033 C CA . LEU A 1 133 ? -10.398 13.43 -6.492 1 95.62 133 LEU A CA 1
ATOM 1034 C C . LEU A 1 133 ? -10.602 12.828 -7.879 1 95.62 133 LEU A C 1
ATOM 1036 O O . LEU A 1 133 ? -9.633 12.609 -8.617 1 95.62 133 LEU A O 1
ATOM 1040 N N . ASP A 1 134 ? -11.867 12.578 -8.195 1 92.19 134 ASP A N 1
ATOM 1041 C CA . ASP A 1 134 ? -12.164 12.023 -9.516 1 92.19 134 ASP A CA 1
ATOM 1042 C C . ASP A 1 134 ? -11.664 12.945 -10.625 1 92.19 134 ASP A C 1
ATOM 1044 O O . ASP A 1 134 ? -11.008 12.492 -11.57 1 92.19 134 ASP A O 1
ATOM 1048 N N . LEU A 1 135 ? -11.906 14.234 -10.484 1 90.25 135 LEU A N 1
ATOM 1049 C CA . LEU A 1 135 ? -11.469 15.203 -11.477 1 90.25 135 LEU A CA 1
ATOM 1050 C C . LEU A 1 135 ? -9.953 15.258 -11.555 1 90.25 135 LEU A C 1
ATOM 1052 O O . LEU A 1 135 ? -9.375 15.227 -12.648 1 90.25 135 LEU A O 1
ATOM 1056 N N . GLN A 1 136 ? -9.391 15.328 -10.469 1 94.12 136 GLN A N 1
ATOM 1057 C CA . GLN A 1 136 ? -7.934 15.438 -10.406 1 94.12 136 GLN A CA 1
ATOM 1058 C C . GLN A 1 136 ? -7.258 14.219 -11.039 1 94.12 136 GLN A C 1
ATOM 1060 O O . GLN A 1 136 ? -6.332 14.367 -11.836 1 94.12 136 GLN A O 1
ATOM 1065 N N . VAL A 1 137 ? -7.758 13.039 -10.719 1 94.88 137 VAL A N 1
ATOM 1066 C CA . VAL A 1 137 ? -7.164 11.789 -11.195 1 94.88 137 VAL A CA 1
ATOM 1067 C C . VAL A 1 137 ? -7.41 11.641 -12.695 1 94.88 137 VAL A C 1
ATOM 1069 O O . VAL A 1 137 ? -6.555 11.117 -13.414 1 94.88 137 VAL A O 1
ATOM 1072 N N . GLU A 1 138 ? -8.492 12.109 -13.133 1 91.69 138 GLU A N 1
ATOM 1073 C CA . GLU A 1 138 ? -8.852 11.969 -14.539 1 91.69 138 GLU A CA 1
ATOM 1074 C C . GLU A 1 138 ? -8.039 12.922 -15.406 1 91.69 138 GLU A C 1
ATOM 1076 O O . GLU A 1 138 ? -7.684 12.586 -16.547 1 91.69 138 GLU A O 1
ATOM 1081 N N . PHE A 1 139 ? -7.652 14.086 -14.875 1 93.12 139 PHE A N 1
ATOM 1082 C CA . PHE A 1 139 ? -7.082 15.125 -15.727 1 93.12 139 PHE A CA 1
ATOM 1083 C C . PHE A 1 139 ? -5.59 15.281 -15.461 1 93.12 139 PHE A C 1
ATOM 1085 O O . PHE A 1 139 ? -4.879 15.906 -16.25 1 93.12 139 PHE A O 1
ATOM 1092 N N . GLY A 1 140 ? -5.074 14.727 -14.422 1 96.31 140 GLY A N 1
ATOM 1093 C CA . GLY A 1 140 ? -3.686 14.953 -14.055 1 96.31 140 GLY A CA 1
ATOM 1094 C C . GLY A 1 140 ? -2.701 14.344 -15.039 1 96.31 140 GLY A C 1
ATOM 1095 O O . GLY A 1 140 ? -2.953 13.273 -15.594 1 96.31 140 GLY A O 1
ATOM 1096 N N . ASP A 1 141 ? -1.56 15.031 -15.195 1 97.25 141 ASP A N 1
ATOM 1097 C CA . ASP A 1 141 ? -0.476 14.531 -16.031 1 97.25 141 ASP A CA 1
ATOM 1098 C C . ASP A 1 141 ? 0.543 13.75 -15.203 1 97.25 141 ASP A C 1
ATOM 1100 O O . ASP A 1 141 ? 1.126 12.773 -15.68 1 97.25 141 ASP A O 1
ATOM 1104 N N . PHE A 1 142 ? 0.75 14.258 -14.102 1 98.06 142 PHE A N 1
ATOM 1105 C CA . PHE A 1 142 ? 1.705 13.695 -13.148 1 98.06 142 PHE A CA 1
ATOM 1106 C C . PHE A 1 142 ? 1.192 13.836 -11.719 1 98.06 142 PHE A C 1
ATOM 1108 O O . PHE A 1 142 ? 0.625 14.867 -11.359 1 98.06 142 PHE A O 1
ATOM 1115 N N . PHE A 1 143 ? 1.341 12.766 -10.93 1 98.69 143 PHE A N 1
ATOM 1116 C CA . PHE A 1 143 ? 0.843 12.758 -9.562 1 98.69 143 PHE A CA 1
ATOM 1117 C C . PHE A 1 143 ? 1.983 12.547 -8.57 1 98.69 143 PHE A C 1
ATOM 1119 O O . PHE A 1 143 ? 2.959 11.859 -8.875 1 98.69 143 PHE A O 1
ATOM 1126 N N . ILE A 1 144 ? 1.842 13.148 -7.438 1 98.75 144 ILE A N 1
ATOM 1127 C CA . ILE A 1 144 ? 2.822 12.93 -6.379 1 98.75 144 ILE A CA 1
ATOM 1128 C C . ILE A 1 144 ? 2.107 12.578 -5.074 1 98.75 144 ILE A C 1
ATOM 1130 O O . ILE A 1 144 ? 0.96 12.984 -4.863 1 98.75 144 ILE A O 1
ATOM 1134 N N . CYS A 1 145 ? 2.729 11.781 -4.254 1 98.31 145 CYS A N 1
ATOM 1135 C CA . CYS A 1 145 ? 2.201 11.375 -2.957 1 98.31 145 CYS A CA 1
ATOM 1136 C C . CYS A 1 145 ? 3.328 11.18 -1.949 1 98.31 145 CYS A C 1
ATOM 1138 O O . CYS A 1 145 ? 4.504 11.258 -2.303 1 98.31 145 CYS A O 1
ATOM 1140 N N . ALA A 1 146 ? 2.992 10.883 -0.723 1 97 146 ALA A N 1
ATOM 1141 C CA . ALA A 1 146 ? 3.961 11.102 0.349 1 97 146 ALA A CA 1
ATOM 1142 C C . ALA A 1 146 ? 4.691 9.805 0.698 1 97 146 ALA A C 1
ATOM 1144 O O . ALA A 1 146 ? 5.773 9.836 1.292 1 97 146 ALA A O 1
ATOM 1145 N N . SER A 1 147 ? 4.109 8.68 0.424 1 96.44 147 SER A N 1
ATOM 1146 C CA . SER A 1 147 ? 4.703 7.418 0.86 1 96.44 147 SER A CA 1
ATOM 1147 C C . SER A 1 147 ? 4.352 6.281 -0.094 1 96.44 147 SER A C 1
ATOM 1149 O O . SER A 1 147 ? 3.475 6.43 -0.947 1 96.44 147 SER A O 1
ATOM 1151 N N . GLN A 1 148 ? 5.074 5.195 0.108 1 95.25 148 GLN A N 1
ATOM 1152 C CA . GLN A 1 148 ? 4.785 4.027 -0.716 1 95.25 148 GLN A CA 1
ATOM 1153 C C . GLN A 1 148 ? 3.377 3.506 -0.454 1 95.25 148 GLN A C 1
ATOM 1155 O O . GLN A 1 148 ? 2.691 3.059 -1.378 1 95.25 148 GLN A O 1
ATOM 1160 N N . ARG A 1 149 ? 2.947 3.541 0.781 1 96.31 149 ARG A N 1
ATOM 1161 C CA . ARG A 1 149 ? 1.59 3.107 1.1 1 96.31 149 ARG A CA 1
ATOM 1162 C C . ARG A 1 149 ? 0.557 3.973 0.385 1 96.31 149 ARG A C 1
ATOM 1164 O O . ARG A 1 149 ? -0.427 3.457 -0.152 1 96.31 149 ARG A O 1
ATOM 1171 N N . GLN A 1 150 ? 0.777 5.254 0.395 1 97.81 150 GLN A N 1
ATOM 1172 C CA . GLN A 1 150 ? -0.104 6.145 -0.353 1 97.81 150 GLN A CA 1
ATOM 1173 C C . GLN A 1 150 ? -0.05 5.844 -1.848 1 97.81 150 GLN A C 1
ATOM 1175 O O . GLN A 1 150 ? -1.075 5.879 -2.531 1 97.81 150 GLN A O 1
ATOM 1180 N N . ARG A 1 151 ? 1.136 5.637 -2.297 1 98.19 151 ARG A N 1
ATOM 1181 C CA . ARG A 1 151 ? 1.284 5.359 -3.721 1 98.19 151 ARG A CA 1
ATOM 1182 C C . ARG A 1 151 ? 0.461 4.141 -4.129 1 98.19 151 ARG A C 1
ATOM 1184 O O . ARG A 1 151 ? -0.208 4.156 -5.164 1 98.19 151 ARG A O 1
ATOM 1191 N N . ASP A 1 152 ? 0.514 3.105 -3.344 1 97.88 152 ASP A N 1
ATOM 1192 C CA . ASP A 1 152 ? -0.279 1.913 -3.623 1 97.88 152 ASP A CA 1
ATOM 1193 C C . ASP A 1 152 ? -1.772 2.229 -3.602 1 97.88 152 ASP A C 1
ATOM 1195 O O . ASP A 1 152 ? -2.521 1.78 -4.473 1 97.88 152 ASP A O 1
ATOM 1199 N N . LEU A 1 153 ? -2.207 2.998 -2.602 1 98.5 153 LEU A N 1
ATOM 1200 C CA . LEU A 1 153 ? -3.59 3.453 -2.512 1 98.5 153 LEU A CA 1
ATOM 1201 C C . LEU A 1 153 ? -4.004 4.188 -3.783 1 98.5 153 LEU A C 1
ATOM 1203 O O . LEU A 1 153 ? -5.055 3.898 -4.359 1 98.5 153 LEU A O 1
ATOM 1207 N N . TRP A 1 154 ? -3.148 5.09 -4.223 1 98.75 154 TRP A N 1
ATOM 1208 C CA . TRP A 1 154 ? -3.504 5.945 -5.352 1 98.75 154 TRP A CA 1
ATOM 1209 C C . TRP A 1 154 ? -3.43 5.172 -6.664 1 98.75 154 TRP A C 1
ATOM 1211 O O . TRP A 1 154 ? -4.203 5.426 -7.586 1 98.75 154 TRP A O 1
ATOM 1221 N N . LEU A 1 155 ? -2.535 4.203 -6.754 1 98.69 155 LEU A N 1
ATOM 1222 C CA . LEU A 1 155 ? -2.516 3.355 -7.941 1 98.69 155 LEU A CA 1
ATOM 1223 C C . LEU A 1 155 ? -3.809 2.557 -8.055 1 98.69 155 LEU A C 1
ATOM 1225 O O . LEU A 1 155 ? -4.285 2.293 -9.164 1 98.69 155 LEU A O 1
ATOM 1229 N N . GLY A 1 156 ? -4.363 2.164 -6.879 1 98.69 156 GLY A N 1
ATOM 1230 C CA . GLY A 1 156 ? -5.688 1.563 -6.895 1 98.69 156 GLY A CA 1
ATOM 1231 C C . GLY A 1 156 ? -6.766 2.51 -7.383 1 98.69 156 GLY A C 1
ATOM 1232 O O . GLY A 1 156 ? -7.594 2.137 -8.219 1 98.69 156 GLY A O 1
ATOM 1233 N N . TYR A 1 157 ? -6.734 3.75 -6.879 1 98.56 157 TYR A N 1
ATOM 1234 C CA . TYR A 1 157 ? -7.688 4.77 -7.301 1 98.56 157 TYR A CA 1
ATOM 1235 C C . TYR A 1 157 ? -7.547 5.059 -8.789 1 98.56 157 TYR A C 1
ATOM 1237 O O . TYR A 1 157 ? -8.547 5.125 -9.516 1 98.56 157 TYR A O 1
ATOM 1245 N N . LEU A 1 158 ? -6.324 5.199 -9.266 1 98.12 158 LEU A N 1
ATOM 1246 C CA . LEU A 1 158 ? -6.016 5.449 -10.672 1 98.12 158 LEU A CA 1
ATOM 1247 C C . LEU A 1 158 ? -6.473 4.281 -11.539 1 98.12 158 LEU A C 1
ATOM 1249 O O . LEU A 1 158 ? -6.934 4.488 -12.664 1 98.12 158 LEU A O 1
ATOM 1253 N N . SER A 1 159 ? -6.379 3.039 -10.992 1 97.88 159 SER A N 1
ATOM 1254 C CA . SER A 1 159 ? -6.883 1.87 -11.703 1 97.88 159 SER A CA 1
ATOM 1255 C C . SER A 1 159 ? -8.383 1.962 -11.93 1 97.88 159 SER A C 1
ATOM 1257 O O . SER A 1 159 ? -8.867 1.776 -13.055 1 97.88 159 SER A O 1
ATOM 1259 N N . ALA A 1 160 ? -9.039 2.291 -10.867 1 95.75 160 ALA A N 1
ATOM 1260 C CA . ALA A 1 160 ? -10.5 2.373 -10.953 1 95.75 160 ALA A CA 1
ATOM 1261 C C . ALA A 1 160 ? -10.93 3.432 -11.969 1 95.75 160 ALA A C 1
ATOM 1263 O O . ALA A 1 160 ? -12.008 3.332 -12.562 1 95.75 160 ALA A O 1
ATOM 1264 N N . LYS A 1 161 ? -10.039 4.391 -12.203 1 94.12 161 LYS A N 1
ATOM 1265 C CA . LYS A 1 161 ? -10.328 5.465 -13.148 1 94.12 161 LYS A CA 1
ATOM 1266 C C . LYS A 1 161 ? -9.656 5.207 -14.492 1 94.12 161 LYS A C 1
ATOM 1268 O O . LYS A 1 161 ? -9.539 6.113 -15.32 1 94.12 161 LYS A O 1
ATOM 1273 N N . ARG A 1 162 ? -9.117 4.035 -14.734 1 93.88 162 ARG A N 1
ATOM 1274 C CA . ARG A 1 162 ? -8.625 3.49 -16 1 93.88 162 ARG A CA 1
ATOM 1275 C C . ARG A 1 162 ? -7.316 4.152 -16.406 1 93.88 162 ARG A C 1
ATOM 1277 O O . ARG A 1 162 ? -6.961 4.164 -17.578 1 93.88 162 ARG A O 1
ATOM 1284 N N . ARG A 1 163 ? -6.641 4.688 -15.375 1 95.62 163 ARG A N 1
ATOM 1285 C CA . ARG A 1 163 ? -5.375 5.348 -15.68 1 95.62 163 ARG A CA 1
ATOM 1286 C C . ARG A 1 163 ? -4.234 4.34 -15.75 1 95.62 163 ARG A C 1
ATOM 1288 O O . ARG A 1 163 ? -3.174 4.629 -16.312 1 95.62 163 ARG A O 1
ATOM 1295 N N . LEU A 1 164 ? -4.398 3.158 -15.078 1 96.69 164 LEU A N 1
ATOM 1296 C CA . LEU A 1 164 ? -3.486 2.051 -15.344 1 96.69 164 LEU A CA 1
ATOM 1297 C C . LEU A 1 164 ? -3.895 1.302 -16.609 1 96.69 164 LEU A C 1
ATOM 1299 O O . LEU A 1 164 ? -4.797 0.459 -16.578 1 96.69 164 LEU A O 1
ATOM 1303 N N . ASN A 1 165 ? -3.275 1.646 -17.688 1 95.31 165 ASN A N 1
ATOM 1304 C CA . ASN A 1 165 ? -3.574 1.117 -19.016 1 95.31 165 ASN A CA 1
ATOM 1305 C C . ASN A 1 165 ? -2.301 0.856 -19.828 1 95.31 165 ASN A C 1
ATOM 1307 O O . ASN A 1 165 ? -1.199 1.144 -19.359 1 95.31 165 ASN A O 1
ATOM 1311 N N . PHE A 1 166 ? -2.496 0.301 -21 1 95.25 166 PHE A N 1
ATOM 1312 C CA . PHE A 1 166 ? -1.346 -0.128 -21.781 1 95.25 166 PHE A CA 1
ATOM 1313 C C . PHE A 1 166 ? -0.514 1.071 -22.219 1 95.25 166 PHE A C 1
ATOM 1315 O O . PHE A 1 166 ? 0.711 0.979 -22.328 1 95.25 166 PHE A O 1
ATOM 1322 N N . VAL A 1 167 ? -1.098 2.213 -22.438 1 94.62 167 VAL A N 1
ATOM 1323 C CA . VAL A 1 167 ? -0.406 3.391 -22.953 1 94.62 167 VAL A CA 1
ATOM 1324 C C . VAL A 1 167 ? 0.558 3.928 -21.906 1 94.62 167 VAL A C 1
ATOM 1326 O O . VAL A 1 167 ? 1.739 4.141 -22.188 1 94.62 167 VAL A O 1
ATOM 1329 N N . ASN A 1 168 ? 0.044 4.078 -20.703 1 95.19 168 ASN A N 1
ATOM 1330 C CA . ASN A 1 168 ? 0.897 4.531 -19.609 1 95.19 168 ASN A CA 1
ATOM 1331 C C . ASN A 1 168 ? 1.923 3.473 -19.219 1 95.19 168 ASN A C 1
ATOM 1333 O O . ASN A 1 168 ? 3.068 3.799 -18.906 1 95.19 168 ASN A O 1
ATOM 1337 N N . TYR A 1 169 ? 1.528 2.201 -19.266 1 95.25 169 TYR A N 1
ATOM 1338 C CA . TYR A 1 169 ? 2.383 1.093 -18.859 1 95.25 169 TYR A CA 1
ATOM 1339 C C . TYR A 1 169 ? 3.549 0.917 -19.828 1 95.25 169 TYR A C 1
ATOM 1341 O O . TYR A 1 169 ? 4.656 0.569 -19.406 1 95.25 169 TYR A O 1
ATOM 1349 N N . ARG A 1 170 ? 3.375 1.158 -21.031 1 93.25 170 ARG A N 1
ATOM 1350 C CA . ARG A 1 170 ? 4.41 1.003 -22.047 1 93.25 170 ARG A CA 1
ATOM 1351 C C . ARG A 1 170 ? 5.527 2.023 -21.859 1 93.25 170 ARG A C 1
ATOM 1353 O O . ARG A 1 170 ? 6.695 1.732 -22.125 1 93.25 170 ARG A O 1
ATOM 1360 N N . VAL A 1 171 ? 5.141 3.184 -21.391 1 94.38 171 VAL A N 1
ATOM 1361 C CA . VAL A 1 171 ? 6.109 4.254 -21.188 1 94.38 171 VAL A CA 1
ATOM 1362 C C . VAL A 1 171 ? 6.965 3.947 -19.953 1 94.38 171 VAL A C 1
ATOM 1364 O O . VAL A 1 171 ? 8.18 4.164 -19.969 1 94.38 171 VAL A O 1
ATOM 1367 N N . ASP A 1 172 ? 6.355 3.475 -18.984 1 96.06 172 ASP A N 1
ATOM 1368 C CA . ASP A 1 172 ? 7.039 3.162 -17.734 1 96.06 172 ASP A CA 1
ATOM 1369 C C . ASP A 1 172 ? 6.316 2.051 -16.969 1 96.06 172 ASP A C 1
ATOM 1371 O O . ASP A 1 172 ? 5.387 2.318 -16.203 1 96.06 172 ASP A O 1
ATOM 1375 N N . PRO A 1 173 ? 6.812 0.873 -17 1 95.19 173 PRO A N 1
ATOM 1376 C CA . PRO A 1 173 ? 6.125 -0.253 -16.375 1 95.19 173 PRO A CA 1
ATOM 1377 C C . PRO A 1 173 ? 6.113 -0.155 -14.852 1 95.19 173 PRO A C 1
ATOM 1379 O O . PRO A 1 173 ? 5.359 -0.874 -14.188 1 95.19 173 PRO A O 1
ATOM 1382 N N . GLU A 1 174 ? 6.938 0.693 -14.297 1 95.44 174 GLU A N 1
ATOM 1383 C CA . GLU A 1 174 ? 6.914 0.938 -12.859 1 95.44 174 GLU A CA 1
ATOM 1384 C C . GLU A 1 174 ? 5.922 2.041 -12.5 1 95.44 174 GLU A C 1
ATOM 1386 O O . GLU A 1 174 ? 5.574 2.219 -11.336 1 95.44 174 GLU A O 1
ATOM 1391 N N . LEU A 1 175 ? 5.543 2.801 -13.477 1 97.25 175 LEU A N 1
ATOM 1392 C CA . LEU A 1 175 ? 4.52 3.836 -13.398 1 97.25 175 LEU A CA 1
ATOM 1393 C C . LEU A 1 175 ? 5.016 5.031 -12.594 1 97.25 175 LEU A C 1
ATOM 1395 O O . LEU A 1 175 ? 4.211 5.785 -12.031 1 97.25 175 LEU A O 1
ATOM 1399 N N . ASN A 1 176 ? 6.316 5.215 -12.484 1 97 176 ASN A N 1
ATOM 1400 C CA . ASN A 1 176 ? 6.875 6.379 -11.812 1 97 176 ASN A CA 1
ATOM 1401 C C . ASN A 1 176 ? 6.594 7.664 -12.586 1 97 176 ASN A C 1
ATOM 1403 O O . ASN A 1 176 ? 6.5 8.742 -11.992 1 97 176 ASN A O 1
ATOM 1407 N N . GLN A 1 177 ? 6.418 7.559 -13.883 1 97.12 177 GLN A N 1
ATOM 1408 C CA . GLN A 1 177 ? 6.117 8.727 -14.703 1 97.12 177 GLN A CA 1
ATOM 1409 C C . GLN A 1 177 ? 4.676 9.18 -14.508 1 97.12 177 GLN A C 1
ATOM 1411 O O . GLN A 1 177 ? 4.32 10.305 -14.875 1 97.12 177 GLN A O 1
ATOM 1416 N N . LEU A 1 178 ? 3.891 8.258 -14 1 97.62 178 LEU A N 1
ATOM 1417 C CA . LEU A 1 178 ? 2.506 8.609 -13.711 1 97.62 178 LEU A CA 1
ATOM 1418 C C . LEU A 1 178 ? 2.369 9.164 -12.297 1 97.62 178 LEU A C 1
ATOM 1420 O O . LEU A 1 178 ? 1.727 10.195 -12.086 1 97.62 178 LEU A O 1
ATOM 1424 N N . ILE A 1 179 ? 2.949 8.5 -11.344 1 98.62 179 ILE A N 1
ATOM 1425 C CA . ILE A 1 179 ? 2.887 8.906 -9.945 1 98.62 179 ILE A CA 1
ATOM 1426 C C . ILE A 1 179 ? 4.199 8.562 -9.25 1 98.62 179 ILE A C 1
ATOM 1428 O O . ILE A 1 179 ? 4.734 7.465 -9.422 1 98.62 179 ILE A O 1
ATOM 1432 N N . ASP A 1 180 ? 4.695 9.469 -8.492 1 98.44 180 ASP A N 1
ATOM 1433 C CA . ASP A 1 180 ? 5.965 9.258 -7.805 1 98.44 180 ASP A CA 1
ATOM 1434 C C . ASP A 1 180 ? 5.914 9.781 -6.375 1 98.44 180 ASP A C 1
ATOM 1436 O O . ASP A 1 180 ? 4.914 10.359 -5.953 1 98.44 180 ASP A O 1
ATOM 1440 N N . LEU A 1 181 ? 6.969 9.547 -5.664 1 98.19 181 LEU A N 1
ATOM 1441 C CA . LEU A 1 181 ? 7.02 9.828 -4.234 1 98.19 181 LEU A CA 1
ATOM 1442 C C . LEU A 1 181 ? 7.645 11.188 -3.967 1 98.19 181 LEU A C 1
ATOM 1444 O O . LEU A 1 181 ? 8.789 11.445 -4.367 1 98.19 181 LEU A O 1
ATOM 1448 N N . VAL A 1 182 ? 6.883 12.016 -3.307 1 98.5 182 VAL A N 1
ATOM 1449 C CA . VAL A 1 182 ? 7.363 13.281 -2.762 1 98.5 182 VAL A CA 1
ATOM 1450 C C . VAL A 1 182 ? 6.836 13.469 -1.341 1 98.5 182 VAL A C 1
ATOM 1452 O O . VAL A 1 182 ? 5.84 14.156 -1.128 1 98.5 182 VAL A O 1
ATOM 1455 N N . PRO A 1 183 ? 7.531 12.898 -0.394 1 97.31 183 PRO A N 1
ATOM 1456 C CA . PRO A 1 183 ? 7.113 13.109 0.994 1 97.31 183 PRO A CA 1
ATOM 1457 C C . PRO A 1 183 ? 7.234 14.562 1.433 1 97.31 183 PRO A C 1
ATOM 1459 O O . PRO 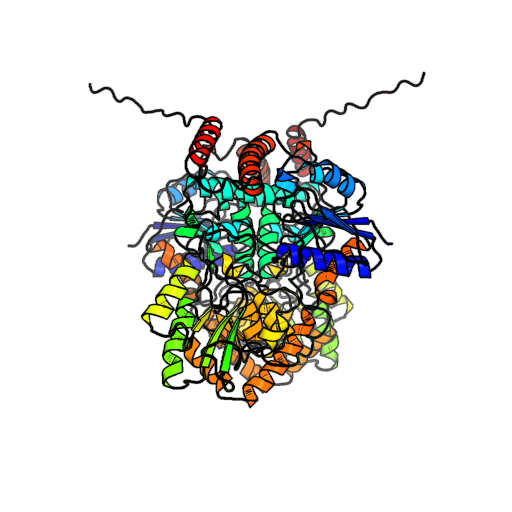A 1 183 ? 7.758 15.398 0.687 1 97.31 183 PRO A O 1
ATOM 1462 N N . PHE A 1 184 ? 6.609 14.852 2.646 1 95.75 184 PHE A N 1
ATOM 1463 C CA . PHE A 1 184 ? 6.895 16.125 3.297 1 95.75 184 PHE A CA 1
ATOM 1464 C C . PHE A 1 184 ? 8.359 16.203 3.709 1 95.75 184 PHE A C 1
ATOM 1466 O O . PHE A 1 184 ? 8.961 15.195 4.098 1 95.75 184 PHE A O 1
ATOM 1473 N N . GLY A 1 185 ? 8.969 17.344 3.596 1 96.5 185 GLY A N 1
ATOM 1474 C CA . GLY A 1 185 ? 10.398 17.469 3.836 1 96.5 185 GLY A CA 1
ATOM 1475 C C . GLY A 1 185 ? 10.734 18.219 5.109 1 96.5 185 GLY A C 1
ATOM 1476 O O . GLY A 1 185 ? 9.836 18.609 5.855 1 96.5 185 GLY A O 1
ATOM 1477 N N . ILE A 1 186 ? 12.047 18.266 5.309 1 96.25 186 ILE A N 1
ATOM 1478 C CA . ILE A 1 186 ? 12.594 19.109 6.363 1 96.25 186 ILE A CA 1
ATOM 1479 C C . ILE A 1 186 ? 13.508 20.172 5.754 1 96.25 186 ILE A C 1
ATOM 1481 O O . ILE A 1 186 ? 13.969 20.031 4.621 1 96.25 186 ILE A O 1
ATOM 1485 N N . SER A 1 187 ? 13.727 21.203 6.527 1 94.38 187 SER A N 1
ATOM 1486 C CA . SER A 1 187 ? 14.57 22.297 6.062 1 94.38 187 SER A CA 1
ATOM 1487 C C . SER A 1 187 ? 15.922 21.781 5.57 1 94.38 187 SER A C 1
ATOM 1489 O O . SER A 1 187 ? 16.5 20.859 6.164 1 94.38 187 SER A O 1
ATOM 1491 N N . ASN A 1 188 ? 16.438 22.375 4.539 1 95.81 188 ASN A N 1
ATOM 1492 C CA . ASN A 1 188 ? 17.766 22.031 4.023 1 95.81 188 ASN A CA 1
ATOM 1493 C C . ASN A 1 188 ? 18.875 22.469 4.973 1 95.81 188 ASN A C 1
ATOM 1495 O O . ASN A 1 188 ? 20 21.984 4.887 1 95.81 188 ASN A O 1
ATOM 1499 N N . ASP A 1 189 ? 18.484 23.391 5.789 1 93.75 189 ASP A N 1
ATOM 1500 C CA . ASP A 1 189 ? 19.422 23.906 6.777 1 93.75 189 ASP A CA 1
ATOM 1501 C C . ASP A 1 189 ? 19.266 23.172 8.109 1 93.75 189 ASP A C 1
ATOM 1503 O O . ASP A 1 189 ? 18.172 22.734 8.461 1 93.75 189 ASP A O 1
ATOM 1507 N N . ASP A 1 190 ? 20.391 23.094 8.797 1 92.38 190 ASP A N 1
ATOM 1508 C CA . ASP A 1 190 ? 20.328 22.578 10.156 1 92.38 190 ASP A CA 1
ATOM 1509 C C . ASP A 1 190 ? 19.562 23.516 11.078 1 92.38 190 ASP A C 1
ATOM 1511 O O . ASP A 1 190 ? 19.469 24.719 10.812 1 92.38 190 ASP A O 1
ATOM 1515 N N . PRO A 1 191 ? 18.953 22.875 12.133 1 91.5 191 PRO A N 1
ATOM 1516 C CA . PRO A 1 191 ? 18.281 23.781 13.07 1 91.5 191 PRO A CA 1
ATOM 1517 C C . PRO A 1 191 ? 19.219 24.812 13.695 1 91.5 191 PRO A C 1
ATOM 1519 O O . PRO A 1 191 ? 20.359 24.469 14.039 1 91.5 191 PRO A O 1
ATOM 1522 N N . PRO A 1 192 ? 18.672 26.031 13.766 1 87.12 192 PRO A N 1
ATOM 1523 C CA . PRO A 1 192 ? 19.531 27.047 14.375 1 87.12 192 PRO A CA 1
ATOM 1524 C C . PRO A 1 192 ? 19.844 26.766 15.836 1 87.12 192 PRO A C 1
ATOM 1526 O O . PRO A 1 192 ? 19 26.234 16.562 1 87.12 192 PRO A O 1
ATOM 1529 N N . VAL A 1 193 ? 21.094 27.047 16.109 1 82.25 193 VAL A N 1
ATOM 1530 C CA . VAL A 1 193 ? 21.5 26.891 17.5 1 82.25 193 VAL A CA 1
ATOM 1531 C C . VAL A 1 193 ? 20.844 27.953 18.359 1 82.25 193 VAL A C 1
ATOM 1533 O O . VAL A 1 193 ? 20.734 29.109 17.953 1 82.25 193 VAL A O 1
ATOM 1536 N N . THR A 1 194 ? 20.188 27.516 19.328 1 77 194 THR A N 1
ATOM 1537 C CA . THR A 1 194 ? 19.438 28.469 20.156 1 77 194 THR A CA 1
ATOM 1538 C C . THR A 1 194 ? 20.203 28.766 21.438 1 77 194 THR A C 1
ATOM 1540 O O . THR A 1 194 ? 20.922 27.922 21.953 1 77 194 THR A O 1
ATOM 1543 N N . ASP A 1 195 ? 20.109 30.141 21.641 1 77.19 195 ASP A N 1
ATOM 1544 C CA . ASP A 1 195 ? 20.609 30.562 22.953 1 77.19 195 ASP A CA 1
ATOM 1545 C C . ASP A 1 195 ? 19.484 30.625 23.969 1 77.19 195 ASP A C 1
ATOM 1547 O O . ASP A 1 195 ? 18.406 31.172 23.688 1 77.19 195 ASP A O 1
ATOM 1551 N N . GLY A 1 196 ? 19.547 29.812 25.078 1 83.75 196 GLY A N 1
ATOM 1552 C CA . GLY A 1 196 ? 18.609 29.906 26.188 1 83.75 196 GLY A CA 1
ATOM 1553 C C . GLY A 1 196 ? 17.562 28.812 26.172 1 83.75 196 GLY A C 1
ATOM 1554 O O . GLY A 1 196 ? 17.516 28 25.25 1 83.75 196 GLY A O 1
ATOM 1555 N N . HIS A 1 197 ? 16.75 28.891 27.219 1 91.81 197 HIS A N 1
ATOM 1556 C CA . HIS A 1 197 ? 15.695 27.906 27.422 1 91.81 197 HIS A CA 1
ATOM 1557 C C . HIS A 1 197 ? 14.32 28.516 27.172 1 91.81 197 HIS A C 1
ATOM 1559 O O . HIS A 1 197 ? 14.094 29.688 27.484 1 91.81 197 HIS A O 1
ATOM 1565 N N . VAL A 1 198 ? 13.445 27.797 26.5 1 92.75 198 VAL A N 1
ATOM 1566 C CA . VAL A 1 198 ? 12.078 28.266 26.297 1 92.75 198 VAL A CA 1
ATOM 1567 C C . VAL A 1 198 ? 11.117 27.406 27.125 1 92.75 198 VAL A C 1
ATOM 1569 O O . VAL A 1 198 ? 9.953 27.781 27.312 1 92.75 198 VAL A O 1
ATOM 1572 N N . LEU A 1 199 ? 11.625 26.266 27.641 1 95.12 199 LEU A N 1
ATOM 1573 C CA . LEU A 1 199 ? 10.789 25.391 28.453 1 95.12 199 LEU A CA 1
ATOM 1574 C C . LEU A 1 199 ? 11.344 25.266 29.859 1 95.12 199 LEU A C 1
ATOM 1576 O O . LEU A 1 199 ? 10.758 25.797 30.812 1 95.12 199 LEU A O 1
ATOM 1580 N N . ARG A 1 200 ? 12.5 24.766 30 1 96.25 200 ARG A N 1
ATOM 1581 C CA . ARG A 1 200 ? 13.117 24.531 31.312 1 96.25 200 ARG A CA 1
ATOM 1582 C C . ARG A 1 200 ? 13.344 25.828 32.062 1 96.25 200 ARG A C 1
ATOM 1584 O O . ARG A 1 200 ? 14.016 26.734 31.562 1 96.25 200 ARG A O 1
ATOM 1591 N N . GLY A 1 201 ? 12.773 25.875 33.156 1 95.06 201 GLY A N 1
ATOM 1592 C CA . GLY A 1 201 ? 12.945 27.062 34 1 95.06 201 GLY A CA 1
ATOM 1593 C C . GLY A 1 201 ? 12.164 28.266 33.5 1 95.06 201 GLY A C 1
ATOM 1594 O O . GLY A 1 201 ? 12.219 29.328 34.094 1 95.06 201 GLY A O 1
ATOM 1595 N N . VAL A 1 202 ? 11.461 28.172 32.469 1 93.88 202 VAL A N 1
ATOM 1596 C CA . VAL A 1 202 ? 10.727 29.281 31.875 1 93.88 202 VAL A CA 1
ATOM 1597 C C . VAL A 1 202 ? 9.227 29.047 32 1 93.88 202 VAL A C 1
ATOM 1599 O O . VAL A 1 202 ? 8.492 29.906 32.5 1 93.88 202 VAL A O 1
ATOM 1602 N N . VAL A 1 203 ? 8.773 27.922 31.641 1 93.19 203 VAL A N 1
ATOM 1603 C CA . VAL A 1 203 ? 7.363 27.562 31.781 1 93.19 203 VAL A CA 1
ATOM 1604 C C . VAL A 1 203 ? 7.066 27.188 33.219 1 93.19 203 VAL A C 1
ATOM 1606 O O . VAL A 1 203 ? 7.77 26.359 33.812 1 93.19 203 VAL A O 1
ATOM 1609 N N . PRO A 1 204 ? 6.039 27.734 33.781 1 93.56 204 PRO A N 1
ATOM 1610 C CA . PRO A 1 204 ? 5.699 27.359 35.156 1 93.56 204 PRO A CA 1
ATOM 1611 C C . PRO A 1 204 ? 5.492 25.859 35.344 1 93.56 204 PRO A C 1
ATOM 1613 O O . PRO A 1 204 ? 4.809 25.234 34.531 1 93.56 204 PRO A O 1
ATOM 1616 N N . GLY A 1 205 ? 6.117 25.344 36.344 1 94.31 205 GLY A N 1
ATOM 1617 C CA . GLY A 1 205 ? 5.949 23.922 36.656 1 94.31 205 GLY A CA 1
ATOM 1618 C C . GLY A 1 205 ? 7.047 23.047 36.062 1 94.31 205 GLY A C 1
ATOM 1619 O O . GLY A 1 205 ? 7.203 21.891 36.469 1 94.31 205 GLY A O 1
ATOM 1620 N N . ILE A 1 206 ? 7.809 23.625 35.156 1 96.88 206 ILE A N 1
ATOM 1621 C CA . ILE A 1 206 ? 8.891 22.875 34.531 1 96.88 206 ILE A CA 1
ATOM 1622 C C . ILE A 1 206 ? 10.234 23.344 35.094 1 96.88 206 ILE A C 1
ATOM 1624 O O . ILE A 1 206 ? 10.695 24.438 34.781 1 96.88 206 ILE A O 1
ATOM 1628 N N . ASP A 1 207 ? 10.867 22.516 35.812 1 95.44 207 ASP A N 1
ATOM 1629 C CA . ASP A 1 207 ? 12.117 22.859 36.5 1 95.44 207 ASP A CA 1
ATOM 1630 C C . ASP A 1 207 ? 13.289 22.844 35.5 1 95.44 207 ASP A C 1
ATOM 1632 O O . ASP A 1 207 ? 13.164 22.344 34.375 1 95.44 207 ASP A O 1
ATOM 1636 N N . ALA A 1 208 ? 14.406 23.266 35.938 1 95 208 ALA A N 1
ATOM 1637 C CA . ALA A 1 208 ? 15.602 23.391 35.094 1 95 208 ALA A CA 1
ATOM 1638 C C . ALA A 1 208 ? 16.156 22.016 34.75 1 95 208 ALA A C 1
ATOM 1640 O O . ALA A 1 208 ? 16.812 21.844 33.719 1 95 208 ALA A O 1
ATOM 1641 N N . ASP A 1 209 ? 15.883 21.047 35.562 1 94.88 209 ASP A N 1
ATOM 1642 C CA . ASP A 1 209 ? 16.422 19.703 35.344 1 94.88 209 ASP A CA 1
ATOM 1643 C C . ASP A 1 209 ? 15.367 18.766 34.75 1 94.88 209 ASP A C 1
ATOM 1645 O O . ASP A 1 209 ? 15.547 17.547 34.75 1 94.88 209 ASP A O 1
ATOM 1649 N N . ALA A 1 210 ? 14.305 19.344 34.281 1 97.62 210 ALA A N 1
ATOM 1650 C CA . ALA A 1 210 ? 13.18 18.578 33.75 1 97.62 210 ALA A CA 1
ATOM 1651 C C . ALA A 1 210 ? 13.602 17.734 32.562 1 97.62 210 ALA A C 1
ATOM 1653 O O . ALA A 1 210 ? 14.414 18.172 31.75 1 97.62 210 ALA A O 1
ATOM 1654 N N . GLU A 1 211 ? 13.102 16.516 32.469 1 98.19 211 GLU A N 1
ATOM 1655 C CA . GLU A 1 211 ? 13.133 15.695 31.266 1 98.19 211 GLU A CA 1
ATOM 1656 C C . GLU A 1 211 ? 11.875 15.906 30.422 1 98.19 211 GLU A C 1
ATOM 1658 O O . GLU A 1 211 ? 10.766 15.594 30.875 1 98.19 211 GLU A O 1
ATOM 1663 N N . ILE A 1 212 ? 12.039 16.344 29.234 1 98.31 212 ILE A N 1
ATOM 1664 C CA . ILE A 1 212 ? 10.914 16.906 28.5 1 98.31 212 ILE A CA 1
ATOM 1665 C C . ILE A 1 212 ? 10.539 15.953 27.359 1 98.31 212 ILE A C 1
ATOM 1667 O O . ILE A 1 212 ? 11.359 15.648 26.5 1 98.31 212 ILE A O 1
ATOM 1671 N N . LEU A 1 213 ? 9.328 15.445 27.359 1 98.69 213 LEU A N 1
ATOM 1672 C CA . LEU A 1 213 ? 8.641 14.844 26.219 1 98.69 213 LEU A CA 1
ATOM 1673 C C . LEU A 1 213 ? 7.855 15.891 25.438 1 98.69 213 LEU A C 1
ATOM 1675 O O . LEU A 1 213 ? 6.984 16.562 25.984 1 98.69 213 LEU A O 1
ATOM 1679 N N . LEU A 1 214 ? 8.094 16 24.172 1 97.88 214 LEU A N 1
ATOM 1680 C CA . LEU A 1 214 ? 7.453 17.062 23.406 1 97.88 214 LEU A CA 1
ATOM 1681 C C . LEU A 1 214 ? 6.469 16.469 22.391 1 97.88 214 LEU A C 1
ATOM 1683 O O . LEU A 1 214 ? 6.824 15.586 21.625 1 97.88 214 LEU A O 1
ATOM 1687 N N . TRP A 1 215 ? 5.27 16.859 22.516 1 96.38 215 TRP A N 1
ATOM 1688 C CA . TRP A 1 215 ? 4.246 16.672 21.484 1 96.38 215 TRP A CA 1
ATOM 1689 C C . TRP A 1 215 ? 4.148 17.906 20.594 1 96.38 215 TRP A C 1
ATOM 1691 O O . TRP A 1 215 ? 3.631 18.938 21 1 96.38 215 TRP A O 1
ATOM 1701 N N . ALA A 1 216 ? 4.582 17.688 19.359 1 90.38 216 ALA A N 1
ATOM 1702 C CA . ALA A 1 216 ? 4.57 18.828 18.438 1 90.38 216 ALA A CA 1
ATOM 1703 C C . ALA A 1 216 ? 3.338 18.781 17.547 1 90.38 216 ALA A C 1
ATOM 1705 O O . ALA A 1 216 ? 3.068 17.781 16.891 1 90.38 216 ALA A O 1
ATOM 1706 N N . GLY A 1 217 ? 2.586 19.844 17.5 1 84.19 217 GLY A N 1
ATOM 1707 C CA . GLY A 1 217 ? 1.476 19.969 16.562 1 84.19 217 GLY A CA 1
ATOM 1708 C C . GLY A 1 217 ? 0.122 19.781 17.219 1 84.19 217 GLY A C 1
ATOM 1709 O O . GLY A 1 217 ? 0.041 19.516 18.422 1 84.19 217 GLY A O 1
ATOM 1710 N N . GLY A 1 218 ? -0.91 19.891 16.422 1 81.75 218 GLY A N 1
ATOM 1711 C CA . GLY A 1 218 ? -2.281 19.875 16.906 1 81.75 218 GLY A CA 1
ATOM 1712 C C . GLY A 1 218 ? -2.723 18.5 17.375 1 81.75 218 GLY A C 1
ATOM 1713 O O . GLY A 1 218 ? -2.029 17.5 17.156 1 81.75 218 GLY A O 1
ATOM 1714 N N . ILE A 1 219 ? -3.809 18.5 18.188 1 87.69 219 ILE A N 1
ATOM 1715 C CA . ILE A 1 219 ? -4.457 17.281 18.688 1 87.69 219 ILE A CA 1
ATOM 1716 C C . ILE A 1 219 ? -5.801 17.094 17.984 1 87.69 219 ILE A C 1
ATOM 1718 O O . ILE A 1 219 ? -6.758 17.828 18.25 1 87.69 219 ILE A O 1
ATOM 1722 N N . TYR A 1 220 ? -5.801 16.109 17.109 1 86.25 220 TYR A N 1
ATOM 1723 C CA . TYR A 1 220 ? -7.008 15.805 16.344 1 86.25 220 TYR A CA 1
ATOM 1724 C C . TYR A 1 220 ? -7.609 14.477 16.781 1 86.25 220 TYR A C 1
ATOM 1726 O O . TYR A 1 220 ? -7.023 13.758 17.594 1 86.25 220 TYR A O 1
ATOM 1734 N N . ASN A 1 221 ? -8.766 14.164 16.281 1 85.12 221 ASN A N 1
ATOM 1735 C CA . ASN A 1 221 ? -9.555 13.023 16.734 1 85.12 221 ASN A CA 1
ATOM 1736 C C . ASN A 1 221 ? -8.828 11.703 16.484 1 85.12 221 ASN A C 1
ATOM 1738 O O . ASN A 1 221 ? -9.094 10.711 17.156 1 85.12 221 ASN A O 1
ATOM 1742 N N . TRP A 1 222 ? -7.914 11.719 15.633 1 90.69 222 TRP A N 1
ATOM 1743 C CA . TRP A 1 222 ? -7.234 10.469 15.328 1 90.69 222 TRP A CA 1
ATOM 1744 C C . TRP A 1 222 ? -5.992 10.289 16.188 1 90.69 222 TRP A C 1
ATOM 1746 O O . TRP A 1 222 ? -5.305 9.273 16.109 1 90.69 222 TRP A O 1
ATOM 1756 N N . PHE A 1 223 ? -5.742 11.219 17.031 1 93 223 PHE A N 1
ATOM 1757 C CA . PHE A 1 223 ? -4.629 11.102 17.969 1 93 223 PHE A CA 1
ATOM 1758 C C . PHE A 1 223 ? -5.113 10.609 19.328 1 93 223 PHE A C 1
ATOM 1760 O O . PHE A 1 223 ? -6.289 10.773 19.672 1 93 223 PHE A O 1
ATOM 1767 N N . ASP A 1 224 ? -4.18 10 20.078 1 96.25 224 ASP A N 1
ATOM 1768 C CA . ASP A 1 224 ? -4.484 9.43 21.391 1 96.25 224 ASP A CA 1
ATOM 1769 C C . ASP A 1 224 ? -3.621 10.062 22.484 1 96.25 224 ASP A C 1
ATOM 1771 O O . ASP A 1 224 ? -2.803 9.383 23.109 1 96.25 224 ASP A O 1
ATOM 1775 N N . PRO A 1 225 ? -3.895 11.344 22.781 1 96.25 225 PRO A N 1
ATOM 1776 C CA . PRO A 1 225 ? -3.131 11.977 23.859 1 96.25 225 PRO A CA 1
ATOM 1777 C C . PRO A 1 225 ? -3.447 11.391 25.234 1 96.25 225 PRO A C 1
ATOM 1779 O O . PRO A 1 225 ? -2.629 11.484 26.141 1 96.25 225 PRO A O 1
ATOM 1782 N N . VAL A 1 226 ? -4.59 10.766 25.359 1 97.56 226 VAL A N 1
ATOM 1783 C CA . VAL A 1 226 ? -5.055 10.258 26.641 1 97.56 226 VAL A CA 1
ATOM 1784 C C . VAL A 1 226 ? -4.145 9.133 27.109 1 97.56 226 VAL A C 1
ATOM 1786 O O . VAL A 1 226 ? -3.705 9.117 28.266 1 97.56 226 VAL A O 1
ATOM 1789 N N . THR A 1 227 ? -3.877 8.172 26.234 1 98.5 227 THR A N 1
ATOM 1790 C CA . THR A 1 227 ? -2.986 7.074 26.594 1 98.5 227 THR A CA 1
ATOM 1791 C C . THR A 1 227 ? -1.611 7.602 27 1 98.5 227 THR A C 1
ATOM 1793 O O . THR A 1 227 ? -0.992 7.09 27.922 1 98.5 227 THR A O 1
ATOM 1796 N N . LEU A 1 228 ? -1.146 8.609 26.328 1 98.62 228 LEU A N 1
ATOM 1797 C CA . LEU A 1 228 ? 0.147 9.219 26.609 1 98.62 228 LEU A CA 1
ATOM 1798 C C . LEU A 1 228 ? 0.141 9.906 27.969 1 98.62 228 LEU A C 1
ATOM 1800 O O . LEU A 1 228 ? 1.084 9.75 28.75 1 98.62 228 LEU A O 1
ATOM 1804 N N . ILE A 1 229 ? -0.908 10.625 28.25 1 98.62 229 ILE A N 1
ATOM 1805 C CA . ILE A 1 229 ? -1.04 11.328 29.516 1 98.62 229 ILE A CA 1
ATOM 1806 C C . ILE A 1 229 ? -1.085 10.312 30.672 1 98.62 229 ILE A C 1
ATOM 1808 O O . ILE A 1 229 ? -0.439 10.508 31.703 1 98.62 229 ILE A O 1
ATOM 1812 N N . ARG A 1 230 ? -1.766 9.25 30.484 1 98.75 230 ARG A N 1
ATOM 1813 C CA . ARG A 1 230 ? -1.829 8.203 31.5 1 98.75 230 ARG A CA 1
ATOM 1814 C C . ARG A 1 230 ? -0.454 7.586 31.734 1 98.75 230 ARG A C 1
ATOM 1816 O O . ARG A 1 230 ? -0.09 7.285 32.875 1 98.75 230 ARG A O 1
ATOM 1823 N N . ALA A 1 231 ? 0.284 7.332 30.672 1 98.81 231 ALA A N 1
ATOM 1824 C CA . ALA A 1 231 ? 1.632 6.785 30.797 1 98.81 231 ALA A CA 1
ATOM 1825 C C . ALA A 1 231 ? 2.529 7.711 31.609 1 98.81 231 ALA A C 1
ATOM 1827 O O . ALA A 1 231 ? 3.287 7.254 32.469 1 98.81 231 ALA A O 1
ATOM 1828 N N . VAL A 1 232 ? 2.463 9.016 31.391 1 98.69 232 VAL A N 1
ATOM 1829 C CA . VAL A 1 232 ? 3.275 10 32.094 1 98.69 232 VAL A CA 1
ATOM 1830 C C . VAL A 1 232 ? 2.855 10.055 33.562 1 98.69 232 VAL A C 1
ATOM 1832 O O . VAL A 1 232 ? 3.701 10.164 34.438 1 98.69 232 VAL A O 1
ATOM 1835 N N . ALA A 1 233 ? 1.533 10.008 33.75 1 98.62 233 ALA A N 1
ATOM 1836 C CA . ALA A 1 233 ? 1.011 10.016 35.125 1 98.62 233 ALA A CA 1
ATOM 1837 C C . ALA A 1 233 ? 1.554 8.844 35.938 1 98.62 233 ALA A C 1
ATOM 1839 O O . ALA A 1 233 ? 1.836 8.977 37.125 1 98.62 233 ALA A O 1
ATOM 1840 N N . GLU A 1 234 ? 1.662 7.77 35.312 1 98.38 234 GLU A N 1
ATOM 1841 C CA . GLU A 1 234 ? 2.225 6.602 35.969 1 98.38 234 GLU A CA 1
ATOM 1842 C C . GLU A 1 234 ? 3.732 6.75 36.156 1 98.38 234 GLU A C 1
ATOM 1844 O O . GLU A 1 234 ? 4.262 6.426 37.25 1 98.38 234 GLU A O 1
ATOM 1849 N N . LEU A 1 235 ? 4.41 7.215 35.156 1 98.38 235 LEU A N 1
ATOM 1850 C CA . LEU A 1 235 ? 5.863 7.301 35.156 1 98.38 235 LEU A CA 1
ATOM 1851 C C . LEU A 1 235 ? 6.359 8.297 36.188 1 98.38 235 LEU A C 1
ATOM 1853 O O . LEU A 1 235 ? 7.426 8.102 36.781 1 98.38 235 LEU A O 1
ATOM 1857 N N . ARG A 1 236 ? 5.672 9.367 36.469 1 97.25 236 ARG A N 1
ATOM 1858 C CA . ARG A 1 236 ? 6.113 10.43 37.375 1 97.25 236 ARG A CA 1
ATOM 1859 C C . ARG A 1 236 ? 6.301 9.906 38.781 1 97.25 236 ARG A C 1
ATOM 1861 O O . ARG A 1 236 ? 7.031 10.5 39.562 1 97.25 236 ARG A O 1
ATOM 1868 N N . ARG A 1 237 ? 5.648 8.852 39.094 1 96.94 237 ARG A N 1
ATOM 1869 C CA . ARG A 1 237 ? 5.766 8.273 40.438 1 96.94 237 ARG A CA 1
ATOM 1870 C C . ARG A 1 237 ? 7.191 7.793 40.688 1 96.94 237 ARG A C 1
ATOM 1872 O O . ARG A 1 237 ? 7.672 7.863 41.812 1 96.94 237 ARG A O 1
ATOM 1879 N N . THR A 1 238 ? 7.816 7.375 39.688 1 97.06 238 THR A N 1
ATOM 1880 C CA . THR A 1 238 ? 9.172 6.859 39.844 1 97.06 238 THR A CA 1
ATOM 1881 C C . THR A 1 238 ? 10.188 7.809 39.219 1 97.06 238 THR A C 1
ATOM 1883 O O . THR A 1 238 ? 11.383 7.727 39.5 1 97.06 238 THR A O 1
ATOM 1886 N N . ARG A 1 239 ? 9.695 8.695 38.406 1 97.12 239 ARG A N 1
ATOM 1887 C CA . ARG A 1 239 ? 10.555 9.664 37.719 1 97.12 239 ARG A CA 1
ATOM 1888 C C . ARG A 1 239 ? 9.914 11.047 37.719 1 97.12 239 ARG A C 1
ATOM 1890 O O . ARG A 1 239 ? 9.453 11.523 36.688 1 97.12 239 ARG A O 1
ATOM 1897 N N . PRO A 1 240 ? 10.016 11.719 38.781 1 96.69 240 PRO A N 1
ATOM 1898 C CA . PRO A 1 240 ? 9.297 12.977 38.969 1 96.69 240 PRO A CA 1
ATOM 1899 C C . PRO A 1 240 ? 9.812 14.078 38.031 1 96.69 240 PRO A C 1
ATOM 1901 O O . PRO A 1 240 ? 9.156 15.117 37.875 1 96.69 240 PRO A O 1
ATOM 1904 N N . SER A 1 241 ? 10.906 13.922 37.406 1 97.5 241 SER A N 1
ATOM 1905 C CA . SER A 1 241 ? 11.484 14.945 36.562 1 97.5 241 SER A CA 1
ATOM 1906 C C . SER A 1 241 ? 10.836 14.945 35.156 1 97.5 241 SER A C 1
ATOM 1908 O O . SER A 1 241 ? 11.078 15.844 34.375 1 97.5 241 SER A O 1
ATOM 1910 N N . VAL A 1 242 ? 10 13.961 34.844 1 98.44 242 VAL A N 1
ATOM 1911 C CA . VAL A 1 242 ? 9.445 13.812 33.5 1 98.44 242 VAL A CA 1
ATOM 1912 C C . VAL A 1 242 ? 8.312 14.812 33.312 1 98.44 242 VAL A C 1
ATOM 1914 O O . VAL A 1 242 ? 7.484 15.016 34.188 1 98.44 242 VAL A O 1
ATOM 1917 N N . HIS A 1 243 ? 8.289 15.531 32.219 1 98.5 243 HIS A N 1
ATOM 1918 C CA . HIS A 1 243 ? 7.246 16.469 31.828 1 98.5 243 HIS A CA 1
ATOM 1919 C C . HIS A 1 243 ? 6.812 16.25 30.375 1 98.5 243 HIS A C 1
ATOM 1921 O O . HIS A 1 243 ? 7.652 16.062 29.5 1 98.5 243 HIS A O 1
ATOM 1927 N N . LEU A 1 244 ? 5.508 16.203 30.156 1 98.62 244 LEU A N 1
ATOM 1928 C CA . LEU A 1 244 ? 4.93 16.172 28.812 1 98.62 244 LEU A CA 1
ATOM 1929 C C . LEU A 1 244 ? 4.457 17.562 28.406 1 98.62 244 LEU A C 1
ATOM 1931 O O . LEU A 1 244 ? 3.656 18.188 29.109 1 98.62 244 LEU A O 1
ATOM 1935 N N . VAL A 1 245 ? 4.953 18.031 27.344 1 97.25 245 VAL A N 1
ATOM 1936 C CA . VAL A 1 245 ? 4.598 19.359 26.875 1 97.25 245 VAL A CA 1
ATOM 1937 C C . VAL A 1 245 ? 3.916 19.266 25.5 1 97.25 245 VAL A C 1
ATOM 1939 O O . VAL A 1 245 ? 4.5 18.734 24.547 1 97.25 245 VAL A O 1
ATOM 1942 N N . PHE A 1 246 ? 2.668 19.703 25.422 1 95 246 PHE A N 1
ATOM 1943 C CA . PHE A 1 246 ? 1.955 19.828 24.156 1 95 246 PHE A CA 1
ATOM 1944 C C . PHE A 1 246 ? 2.172 21.203 23.531 1 95 246 PHE A C 1
ATOM 1946 O O . PHE A 1 246 ? 1.708 22.219 24.078 1 95 246 PHE A O 1
ATOM 1953 N N . MET A 1 247 ? 2.809 21.188 22.391 1 89.44 247 MET A N 1
ATOM 1954 C CA . MET A 1 247 ? 3.119 22.438 21.688 1 89.44 247 MET A CA 1
ATOM 1955 C C . MET A 1 247 ? 2.166 22.656 20.516 1 89.44 247 MET A C 1
ATOM 1957 O O . MET A 1 247 ? 2.084 21.828 19.609 1 89.44 247 MET A O 1
ATOM 1961 N N . GLY A 1 248 ? 1.467 23.766 20.406 1 73.62 248 GLY A N 1
ATOM 1962 C CA . GLY A 1 248 ? 0.689 24.125 19.234 1 73.62 248 GLY A CA 1
ATOM 1963 C C . GLY A 1 248 ? -0.657 23.422 19.172 1 73.62 248 GLY A C 1
ATOM 1964 O O . GLY A 1 248 ? -1.038 22.891 18.125 1 73.62 248 GLY A O 1
ATOM 1965 N N . VAL A 1 249 ? -1.438 23.406 20.156 1 67.25 249 VAL A N 1
ATOM 1966 C CA . VAL A 1 249 ? -2.602 22.531 20.25 1 67.25 249 VAL A CA 1
ATOM 1967 C C . VAL A 1 249 ? -3.768 23.125 19.469 1 67.25 249 VAL A C 1
ATOM 1969 O O . VAL A 1 249 ? -4.664 22.406 19.031 1 67.25 249 VAL A O 1
ATOM 1972 N N . ARG A 1 250 ? -3.832 24.312 19.219 1 62.09 250 ARG A N 1
ATOM 1973 C CA . ARG A 1 250 ? -4.961 24.875 18.484 1 62.09 250 ARG A CA 1
ATOM 1974 C C . ARG A 1 250 ? -4.531 25.344 17.094 1 62.09 250 ARG A C 1
ATOM 1976 O O . ARG A 1 250 ? -3.535 26.047 16.953 1 62.09 250 ARG A O 1
ATOM 1983 N N . HIS A 1 251 ? -5.277 24.719 16.016 1 57.44 251 HIS A N 1
ATOM 1984 C CA . HIS A 1 251 ? -5.004 25.172 14.656 1 57.44 251 HIS A CA 1
ATOM 1985 C C . HIS A 1 251 ? -5.238 26.672 14.516 1 57.44 251 HIS A C 1
ATOM 1987 O O . HIS A 1 251 ? -6.176 27.219 15.102 1 57.44 251 HIS A O 1
ATOM 1993 N N . PRO A 1 252 ? -4.375 27.422 13.672 1 47.47 252 PRO A N 1
ATOM 1994 C CA . PRO A 1 252 ? -4.523 28.875 13.516 1 47.47 252 PRO A CA 1
ATOM 1995 C C . PRO A 1 252 ? -5.93 29.281 13.086 1 47.47 252 PRO A C 1
ATOM 1997 O O . PRO A 1 252 ? -6.414 30.344 13.469 1 47.47 252 PRO A O 1
ATOM 2000 N N . LEU A 1 253 ? -6.43 28.438 12.016 1 47.47 253 LEU A N 1
ATOM 2001 C CA . LEU A 1 253 ? -7.754 28.781 11.492 1 47.47 253 LEU A CA 1
ATOM 2002 C C . LEU A 1 253 ? -8.852 28.141 12.336 1 47.47 253 LEU A C 1
ATOM 2004 O O . LEU A 1 253 ? -10.039 28.359 12.094 1 47.47 253 LEU A O 1
ATOM 2008 N N . ALA A 1 254 ? -8.492 27.203 13.148 1 50.41 254 ALA A N 1
ATOM 2009 C CA . ALA A 1 254 ? -9.547 26.375 13.75 1 50.41 254 ALA A CA 1
ATOM 2010 C C . ALA A 1 254 ? -10.305 27.156 14.82 1 50.41 254 ALA A C 1
ATOM 2012 O O . ALA A 1 254 ? -9.703 27.75 15.719 1 50.41 254 ALA A O 1
ATOM 2013 N N . ASP A 1 255 ? -11.328 27.781 14.352 1 44.59 255 ASP A N 1
ATOM 2014 C CA . ASP A 1 255 ? -12.273 28.125 15.414 1 44.59 255 ASP A CA 1
ATOM 2015 C C . ASP A 1 255 ? -12.281 27.047 16.5 1 44.59 255 ASP A C 1
ATOM 2017 O O . ASP A 1 255 ? -11.758 25.953 16.312 1 44.59 255 ASP A O 1
ATOM 2021 N N . ALA A 1 256 ? -13.461 27.172 17.547 1 41.28 256 ALA A N 1
ATOM 2022 C CA . ALA A 1 256 ? -13.914 26.516 18.766 1 41.28 256 ALA A CA 1
ATOM 2023 C C . ALA A 1 256 ? -13.891 25 18.625 1 41.28 256 ALA A C 1
ATOM 2025 O O . ALA A 1 256 ? -14.375 24.281 19.5 1 41.28 256 ALA A O 1
ATOM 2026 N N . VAL A 1 257 ? -14.078 24.5 17.453 1 44.88 257 VAL A N 1
ATOM 2027 C CA . VAL A 1 257 ? -14.547 23.125 17.609 1 44.88 257 VAL A CA 1
ATOM 2028 C C . VAL A 1 257 ? -13.461 22.281 18.297 1 44.88 257 VAL A C 1
ATOM 2030 O O . VAL A 1 257 ? -12.445 21.969 17.672 1 44.88 257 VAL A O 1
ATOM 2033 N N . ALA A 1 258 ? -13.25 22.719 19.391 1 51.81 258 ALA A N 1
ATOM 2034 C CA . ALA A 1 258 ? -12.391 21.859 20.219 1 51.81 258 ALA A CA 1
ATOM 2035 C C . ALA A 1 258 ? -12.617 20.391 19.906 1 51.81 258 ALA A C 1
ATOM 2037 O O . ALA A 1 258 ? -13.734 19.875 20.031 1 51.81 258 ALA A O 1
ATOM 2038 N N . ASP A 1 259 ? -11.594 19.688 19.094 1 66.44 259 ASP A N 1
ATOM 2039 C CA . ASP A 1 259 ? -11.453 18.266 18.812 1 66.44 259 ASP A CA 1
ATOM 2040 C C . ASP A 1 259 ? -11.672 17.422 20.062 1 66.44 259 ASP A C 1
ATOM 2042 O O . ASP A 1 259 ? -11.359 17.859 21.172 1 66.44 259 ASP A O 1
ATOM 2046 N N . GLY A 1 260 ? -12.695 16.562 20.016 1 78.06 260 GLY A N 1
ATOM 2047 C CA . GLY A 1 260 ? -12.984 15.625 21.078 1 78.06 260 GLY A CA 1
ATOM 2048 C C . GLY A 1 260 ? -11.734 15.109 21.766 1 78.06 260 GLY A C 1
ATOM 2049 O O . GLY A 1 260 ? -11.688 15.023 23 1 78.06 260 GLY A O 1
ATOM 2050 N N . SER A 1 261 ? -10.719 15.062 21.141 1 86.56 261 SER A N 1
ATOM 2051 C CA . SER A 1 261 ? -9.484 14.508 21.688 1 86.56 261 SER A CA 1
ATOM 2052 C C . SER A 1 261 ? -8.766 15.531 22.562 1 86.56 261 SER A C 1
ATOM 2054 O O . SER A 1 261 ? -8.18 15.172 23.594 1 86.56 261 SER A O 1
ATOM 2056 N N . LEU A 1 262 ? -8.758 16.797 22.188 1 87.75 262 LEU A N 1
ATOM 2057 C CA . LEU A 1 262 ? -8.141 17.844 23 1 87.75 262 LEU A CA 1
ATOM 2058 C C . LEU A 1 262 ? -8.883 18 24.312 1 87.75 262 LEU A C 1
ATOM 2060 O O . LEU A 1 262 ? -8.25 18.109 25.375 1 87.75 262 LEU A O 1
ATOM 2064 N N . ARG A 1 263 ? -10.172 17.984 24.219 1 88.69 263 ARG A N 1
ATOM 2065 C CA . ARG A 1 263 ? -10.992 18.062 25.422 1 88.69 263 ARG A CA 1
ATOM 2066 C C . ARG A 1 263 ? -10.711 16.891 26.359 1 88.69 263 ARG A C 1
ATOM 2068 O O . ARG A 1 263 ? -10.578 17.078 27.578 1 88.69 263 ARG A O 1
ATOM 2075 N N . ASP A 1 264 ? -10.656 15.773 25.812 1 93.19 264 ASP A N 1
ATOM 2076 C CA . ASP A 1 264 ? -10.383 14.578 26.609 1 93.19 264 ASP A CA 1
ATOM 2077 C C . ASP A 1 264 ? -8.992 14.648 27.234 1 93.19 264 ASP A C 1
ATOM 2079 O O . ASP A 1 264 ? -8.797 14.188 28.359 1 93.19 264 ASP A O 1
ATOM 2083 N N . ALA A 1 265 ? -8.07 15.18 26.547 1 94 265 ALA A N 1
ATOM 2084 C CA . ALA A 1 265 ? -6.707 15.32 27.062 1 94 265 ALA A CA 1
ATOM 2085 C C . ALA A 1 265 ? -6.676 16.203 28.297 1 94 265 ALA A C 1
ATOM 2087 O O . ALA A 1 265 ? -6.094 15.836 29.312 1 94 265 ALA A O 1
ATOM 2088 N N . TYR A 1 266 ? -7.348 17.344 28.203 1 93.06 266 TYR A N 1
ATOM 2089 C CA . TYR A 1 266 ? -7.422 18.234 29.359 1 93.06 266 TYR A CA 1
ATOM 2090 C C . TYR A 1 266 ? -8.117 17.562 30.531 1 93.06 266 TYR A C 1
ATOM 2092 O O . TYR A 1 266 ? -7.629 17.625 31.672 1 93.06 266 TYR A O 1
ATOM 2100 N N . ARG A 1 267 ? -9.242 16.969 30.219 1 95.75 267 ARG A N 1
ATOM 2101 C CA . ARG A 1 267 ? -10.039 16.312 31.25 1 95.75 267 ARG A CA 1
ATOM 2102 C C . ARG A 1 267 ? -9.234 15.25 31.984 1 95.75 267 ARG A C 1
ATOM 2104 O O . ARG A 1 267 ? -9.211 15.219 33.219 1 95.75 267 ARG A O 1
ATOM 2111 N N . VAL A 1 268 ? -8.562 14.406 31.266 1 97.56 268 VAL A N 1
ATOM 2112 C CA . VAL A 1 268 ? -7.82 13.297 31.844 1 97.56 268 VAL A CA 1
ATOM 2113 C C . VAL A 1 268 ? -6.633 13.836 32.656 1 97.56 268 VAL A C 1
ATOM 2115 O O . VAL A 1 268 ? -6.32 13.336 33.719 1 97.56 268 VAL A O 1
ATOM 2118 N N . ALA A 1 269 ? -5.949 14.852 32.156 1 97.44 269 ALA A N 1
ATOM 2119 C CA . ALA A 1 269 ? -4.832 15.461 32.875 1 97.44 269 ALA A CA 1
ATOM 2120 C C . ALA A 1 269 ? -5.293 16.047 34.219 1 97.44 269 ALA A C 1
ATOM 2122 O O . ALA A 1 269 ? -4.582 15.945 35.219 1 97.44 269 ALA A O 1
ATOM 2123 N N . GLU A 1 270 ? -6.469 16.625 34.188 1 97.38 270 GLU A N 1
ATOM 2124 C CA . GLU A 1 270 ? -7.047 17.172 35.438 1 97.38 270 GLU A CA 1
ATOM 2125 C C . GLU A 1 270 ? -7.422 16.047 36.406 1 97.38 270 GLU A C 1
ATOM 2127 O O . GLU A 1 270 ? -7.117 16.141 37.594 1 97.38 270 GLU A O 1
ATOM 2132 N N . GLU A 1 271 ? -8.086 15.109 35.875 1 97.94 271 GLU A N 1
ATOM 2133 C CA . GLU A 1 271 ? -8.539 13.984 36.688 1 97.94 271 GLU A CA 1
ATOM 2134 C C . GLU A 1 271 ? -7.371 13.289 37.375 1 97.94 271 GLU A C 1
ATOM 2136 O O . GLU A 1 271 ? -7.488 12.852 38.531 1 97.94 271 GLU A O 1
ATOM 2141 N N . LEU A 1 272 ? -6.281 13.188 36.688 1 98.19 272 LEU A N 1
ATOM 2142 C CA . LEU A 1 272 ? -5.121 12.477 37.188 1 98.19 272 LEU A CA 1
ATOM 2143 C C . LEU A 1 272 ? -4.215 13.422 38 1 98.19 272 LEU A C 1
ATOM 2145 O O . LEU A 1 272 ? -3.15 13.008 38.469 1 98.19 272 LEU A O 1
ATOM 2149 N N . GLU A 1 273 ? -4.566 14.703 38.094 1 97.12 273 GLU A N 1
ATOM 2150 C CA . GLU A 1 273 ? -3.885 15.734 38.844 1 97.12 273 GLU A CA 1
ATOM 2151 C C . GLU A 1 273 ? -2.453 15.938 38.375 1 97.12 273 GLU A C 1
ATOM 2153 O O . GLU A 1 273 ? -1.525 16.047 39.188 1 97.12 273 GLU A O 1
ATOM 2158 N N . VAL A 1 274 ? -2.334 15.898 37.062 1 98 274 VAL A N 1
ATOM 2159 C CA . VAL A 1 274 ? -0.994 16.094 36.5 1 98 274 VAL A CA 1
ATOM 2160 C C . VAL A 1 274 ? -0.959 17.359 35.656 1 98 274 VAL A C 1
ATOM 2162 O O . VAL A 1 274 ? 0.103 17.766 35.188 1 98 274 VAL A O 1
ATOM 2165 N N . LEU A 1 275 ? -2.105 18.016 35.469 1 96.94 275 LEU A N 1
ATOM 2166 C CA . LEU A 1 275 ? -2.16 19.266 34.688 1 96.94 275 LEU A CA 1
ATOM 2167 C C . LEU A 1 275 ? -1.361 20.359 35.406 1 96.94 275 LEU A C 1
ATOM 2169 O O . LEU A 1 275 ? -1.58 20.641 36.562 1 96.94 275 LEU A O 1
ATOM 2173 N N . GLY A 1 276 ? -0.396 20.859 34.656 1 95.25 276 GLY A N 1
ATOM 2174 C CA . GLY A 1 276 ? 0.404 21.953 35.219 1 95.25 276 GLY A CA 1
ATOM 2175 C C . GLY A 1 276 ? 1.593 21.484 36.031 1 95.25 276 GLY A C 1
ATOM 2176 O O . GLY A 1 276 ? 2.508 22.25 36.312 1 95.25 276 GLY A O 1
ATOM 2177 N N . SER A 1 277 ? 1.574 20.25 36.406 1 97.06 277 SER A N 1
ATOM 2178 C CA . SER A 1 277 ? 2.688 19.719 37.188 1 97.06 277 SER A CA 1
ATOM 2179 C C . SER A 1 277 ? 3.586 18.828 36.312 1 97.06 277 SER A C 1
ATOM 2181 O O . SER A 1 277 ? 4.809 18.969 36.344 1 97.06 277 SER A O 1
ATOM 2183 N N . HIS A 1 278 ? 2.998 17.969 35.562 1 98.25 278 HIS A N 1
ATOM 2184 C CA . HIS A 1 278 ? 3.781 17.062 34.719 1 98.25 278 HIS A CA 1
ATOM 2185 C C . HIS A 1 278 ? 3.287 17.078 33.281 1 98.25 278 HIS A C 1
ATOM 2187 O O . HIS A 1 278 ? 3.967 16.578 32.375 1 98.25 278 HIS A O 1
ATOM 2193 N N . VAL A 1 279 ? 2.096 17.578 33.031 1 97.88 279 VAL A N 1
ATOM 2194 C CA . VAL A 1 279 ? 1.532 17.75 31.688 1 97.88 279 VAL A CA 1
ATOM 2195 C C . VAL A 1 279 ? 1.224 19.219 31.438 1 97.88 279 VAL A C 1
ATOM 2197 O O . VAL A 1 279 ? 0.514 19.859 32.219 1 97.88 279 VAL A O 1
ATOM 2200 N N . HIS A 1 280 ? 1.723 19.734 30.359 1 96.25 280 HIS A N 1
ATOM 2201 C CA . HIS A 1 280 ? 1.62 21.156 30.062 1 96.25 280 HIS A CA 1
ATOM 2202 C C . HIS A 1 280 ? 1.103 21.391 28.641 1 96.25 280 HIS A C 1
ATOM 2204 O O . HIS A 1 280 ? 1.588 20.766 27.688 1 96.25 280 HIS A O 1
ATOM 2210 N N . PHE A 1 281 ? 0.075 22.219 28.516 1 93.31 281 PHE A N 1
ATOM 2211 C CA . PHE A 1 281 ? -0.423 22.672 27.219 1 93.31 281 PHE A CA 1
ATOM 2212 C C . PHE A 1 281 ? -0.009 24.109 26.953 1 93.31 281 PHE A C 1
ATOM 2214 O O . PHE A 1 281 ? -0.414 25.016 27.672 1 93.31 281 PHE A O 1
ATOM 2221 N N . LEU A 1 282 ? 0.843 24.219 25.938 1 89.25 282 LEU A N 1
ATOM 2222 C CA . LEU A 1 282 ? 1.262 25.578 25.594 1 89.25 282 LEU A CA 1
ATOM 2223 C C . LEU A 1 282 ? 0.207 26.281 24.734 1 89.25 282 LEU A C 1
ATOM 2225 O O . LEU A 1 282 ? -0.333 25.672 23.797 1 89.25 282 LEU A O 1
ATOM 2229 N N . ASP A 1 283 ? -0.158 27.406 25.188 1 75.88 283 ASP A N 1
ATOM 2230 C CA . ASP A 1 283 ? -1.19 28.156 24.484 1 75.88 283 ASP A CA 1
ATOM 2231 C C . ASP A 1 283 ? -0.627 28.812 23.219 1 75.88 283 ASP A C 1
ATOM 2233 O O . ASP A 1 283 ? 0.517 29.266 23.219 1 75.88 283 ASP A O 1
ATOM 2237 N N . GLY A 1 284 ? -1.322 28.719 22.125 1 67.94 284 GLY A N 1
ATOM 2238 C CA . GLY A 1 284 ? -1.025 29.453 20.906 1 67.94 284 GLY A CA 1
ATOM 2239 C C . GLY A 1 284 ? -0.191 28.656 19.922 1 67.94 284 GLY A C 1
ATOM 2240 O O . GLY A 1 284 ? 0.447 27.672 20.297 1 67.94 284 GLY A O 1
ATOM 2241 N N . TRP A 1 285 ? -0.312 29.016 18.719 1 66.06 285 TRP A N 1
ATOM 2242 C CA . TRP A 1 285 ? 0.471 28.422 17.641 1 66.06 285 TRP A CA 1
ATOM 2243 C C . TRP A 1 285 ? 1.864 29.047 17.578 1 66.06 285 TRP A C 1
ATOM 2245 O O . TRP A 1 285 ? 2.014 30.266 17.641 1 66.06 285 TRP A O 1
ATOM 2255 N N . VAL A 1 286 ? 2.924 28.203 17.75 1 75.5 286 VAL A N 1
ATOM 2256 C CA . VAL A 1 286 ? 4.32 28.609 17.688 1 75.5 286 VAL A CA 1
ATOM 2257 C C . VAL A 1 286 ? 4.672 29 16.25 1 75.5 286 VAL A C 1
ATOM 2259 O O . VAL A 1 286 ? 4.352 28.266 15.312 1 75.5 286 VAL A O 1
ATOM 2262 N N . PRO A 1 287 ? 5.191 30.203 16.141 1 76.62 287 PRO A N 1
ATOM 2263 C CA . PRO A 1 287 ? 5.641 30.562 14.789 1 76.62 287 PRO A CA 1
ATOM 2264 C C . PRO A 1 287 ? 6.574 29.516 14.18 1 76.62 287 PRO A C 1
ATOM 2266 O O . PRO A 1 287 ? 7.41 28.953 14.883 1 76.62 287 PRO A O 1
ATOM 2269 N N . TYR A 1 288 ? 6.383 29.266 12.867 1 77.69 288 TYR A N 1
ATOM 2270 C CA . TYR A 1 288 ? 7.105 28.219 12.156 1 77.69 288 TYR A CA 1
ATOM 2271 C C . TYR A 1 288 ? 8.609 28.406 12.289 1 77.69 288 TYR A C 1
ATOM 2273 O O . TYR A 1 288 ? 9.359 27.438 12.398 1 77.69 288 TYR A O 1
ATOM 2281 N N . GLU A 1 289 ? 9.062 29.594 12.461 1 80.19 289 GLU A N 1
ATOM 2282 C CA . GLU A 1 289 ? 10.492 29.891 12.469 1 80.19 289 GLU A CA 1
ATOM 2283 C C . GLU A 1 289 ? 11.078 29.766 13.867 1 80.19 289 GLU A C 1
ATOM 2285 O O . GLU A 1 289 ? 12.297 29.797 14.047 1 80.19 289 GLU A O 1
ATOM 2290 N N . GLN A 1 290 ? 10.234 29.469 14.875 1 84.12 290 GLN A N 1
ATOM 2291 C CA . GLN A 1 290 ? 10.711 29.406 16.25 1 84.12 290 GLN A CA 1
ATOM 2292 C C . GLN A 1 290 ? 10.547 28.016 16.844 1 84.12 290 GLN A C 1
ATOM 2294 O O . GLN A 1 290 ? 11.023 27.734 17.938 1 84.12 290 GLN A O 1
ATOM 2299 N N . ARG A 1 291 ? 10.008 27.141 16.109 1 87.5 291 ARG A N 1
ATOM 2300 C CA . ARG A 1 291 ? 9.641 25.828 16.641 1 87.5 291 ARG A CA 1
ATOM 2301 C C . ARG A 1 291 ? 10.883 25.031 17.031 1 87.5 291 ARG A C 1
ATOM 2303 O O . ARG A 1 291 ? 10.828 24.203 17.938 1 87.5 291 ARG A O 1
ATOM 2310 N N . HIS A 1 292 ? 12.031 25.359 16.422 1 91.56 292 HIS A N 1
ATOM 2311 C CA . HIS A 1 292 ? 13.266 24.609 16.672 1 91.56 292 HIS A CA 1
ATOM 2312 C C . HIS A 1 292 ? 13.711 24.781 18.125 1 91.56 292 HIS A C 1
ATOM 2314 O O . HIS A 1 292 ? 14.359 23.891 18.688 1 91.56 292 HIS A O 1
ATOM 2320 N N . GLN A 1 293 ? 13.344 25.922 18.75 1 93.06 293 GLN A N 1
ATOM 2321 C CA . GLN A 1 293 ? 13.758 26.172 20.125 1 93.06 293 GLN A CA 1
ATOM 2322 C C . GLN A 1 293 ? 13.141 25.156 21.078 1 93.06 293 GLN A C 1
ATOM 2324 O O . GLN A 1 293 ? 13.797 24.688 22 1 93.06 293 GLN A O 1
ATOM 2329 N N . TYR A 1 294 ? 11.922 24.828 20.812 1 93.62 294 TYR A N 1
ATOM 2330 C CA . TYR A 1 294 ? 11.234 23.844 21.625 1 93.62 294 TYR A CA 1
ATOM 2331 C C . TYR A 1 294 ? 11.75 22.438 21.344 1 93.62 294 TYR A C 1
ATOM 2333 O O . TYR A 1 294 ? 11.992 21.656 22.266 1 93.62 294 TYR A O 1
ATOM 2341 N N . LEU A 1 295 ? 11.969 22.172 20.125 1 95.12 295 LEU A N 1
ATOM 2342 C CA . LEU A 1 295 ? 12.391 20.859 19.672 1 95.12 295 LEU A CA 1
ATOM 2343 C C . LEU A 1 295 ? 13.797 20.531 20.172 1 95.12 295 LEU A C 1
ATOM 2345 O O . LEU A 1 295 ? 14.062 19.422 20.609 1 95.12 295 LEU A O 1
ATOM 2349 N N . LEU A 1 296 ? 14.672 21.516 20.172 1 94.44 296 LEU A N 1
ATOM 2350 C CA . LEU A 1 296 ? 16.062 21.312 20.562 1 94.44 296 LEU A CA 1
ATOM 2351 C C . LEU A 1 296 ? 16.172 21.156 22.078 1 94.44 296 LEU A C 1
ATOM 2353 O O . LEU A 1 296 ? 17.125 20.547 22.562 1 94.44 296 LEU A O 1
ATOM 2357 N N . GLU A 1 297 ? 15.273 21.688 22.734 1 94.69 297 GLU A N 1
ATOM 2358 C CA . GLU A 1 297 ? 15.32 21.609 24.203 1 94.69 297 GLU A CA 1
ATOM 2359 C C . GLU A 1 297 ? 14.734 20.281 24.688 1 94.69 297 GLU A C 1
ATOM 2361 O O . GLU A 1 297 ? 15.047 19.828 25.797 1 94.69 297 GLU A O 1
ATOM 2366 N N . ALA A 1 298 ? 13.906 19.641 23.953 1 96.44 298 ALA A N 1
ATOM 2367 C CA . ALA A 1 298 ? 13.219 18.422 24.344 1 96.44 298 ALA A CA 1
ATOM 2368 C C . ALA A 1 298 ? 14.188 17.234 24.359 1 96.44 298 ALA A C 1
ATOM 2370 O O . ALA A 1 298 ? 15.227 17.266 23.703 1 96.44 298 ALA A O 1
ATOM 2371 N N . ASP A 1 299 ? 13.805 16.234 25.141 1 97.94 299 ASP A N 1
ATOM 2372 C CA . ASP A 1 299 ? 14.617 15.023 25.234 1 97.94 299 ASP A CA 1
ATOM 2373 C C . ASP A 1 299 ? 14.07 13.922 24.328 1 97.94 299 ASP A C 1
ATOM 2375 O O . ASP A 1 299 ? 14.828 13.102 23.812 1 97.94 299 ASP A O 1
ATOM 2379 N N . LEU A 1 300 ? 12.789 13.875 24.203 1 98.5 300 LEU A N 1
ATOM 2380 C CA . LEU A 1 300 ? 12.109 12.914 23.344 1 98.5 300 LEU A CA 1
ATOM 2381 C C . LEU A 1 300 ? 10.961 13.578 22.578 1 98.5 300 LEU A C 1
ATOM 2383 O O . LEU A 1 300 ? 10.297 14.469 23.109 1 98.5 300 LEU A O 1
ATOM 2387 N N . GLY A 1 301 ? 10.805 13.172 21.328 1 98.44 301 GLY A N 1
ATOM 2388 C CA . GLY A 1 301 ? 9.562 13.445 20.625 1 98.44 301 GLY A CA 1
ATOM 2389 C C . GLY A 1 301 ? 8.539 12.328 20.75 1 98.44 301 GLY A C 1
ATOM 2390 O O . GLY A 1 301 ? 8.891 11.148 20.719 1 98.44 301 GLY A O 1
ATOM 2391 N N . VAL A 1 302 ? 7.266 12.711 20.953 1 98.56 302 VAL A N 1
ATOM 2392 C CA . VAL A 1 302 ? 6.242 11.695 21.156 1 98.56 302 VAL A CA 1
ATOM 2393 C C . VAL A 1 302 ? 5.082 11.93 20.188 1 98.56 302 VAL A C 1
ATOM 2395 O O . VAL A 1 302 ? 4.797 13.07 19.828 1 98.56 302 VAL A O 1
ATOM 2398 N N . SER A 1 303 ? 4.465 10.883 19.719 1 97.44 303 SER A N 1
ATOM 2399 C CA . SER A 1 303 ? 3.279 10.906 18.875 1 97.44 303 SER A CA 1
ATOM 2400 C C . SER A 1 303 ? 2.449 9.641 19.047 1 97.44 303 SER A C 1
ATOM 2402 O O . SER A 1 303 ? 2.889 8.547 18.688 1 97.44 303 SER A O 1
ATOM 2404 N N . THR A 1 304 ? 1.274 9.773 19.656 1 97.81 304 THR A N 1
ATOM 2405 C CA . THR A 1 304 ? 0.408 8.609 19.844 1 97.81 304 THR A CA 1
ATOM 2406 C C . THR A 1 304 ? -0.895 8.781 19.062 1 97.81 304 THR A C 1
ATOM 2408 O O . THR A 1 304 ? -1.434 9.883 18.984 1 97.81 304 THR A O 1
ATOM 2411 N N . HIS A 1 305 ? -1.343 7.754 18.484 1 96.31 305 HIS A N 1
ATOM 2412 C CA . HIS A 1 305 ? -2.537 7.793 17.641 1 96.31 305 HIS A CA 1
ATOM 2413 C C . HIS A 1 305 ? -3.299 6.473 17.719 1 96.31 305 HIS A C 1
ATOM 2415 O O . HIS A 1 305 ? -2.783 5.477 18.234 1 96.31 305 HIS A O 1
ATOM 2421 N N . PHE A 1 306 ? -4.555 6.508 17.281 1 95 306 PHE A N 1
ATOM 2422 C CA . PHE A 1 306 ? -5.34 5.289 17.125 1 95 306 PHE A CA 1
ATOM 2423 C C . PHE A 1 306 ? -4.996 4.59 15.82 1 95 306 PHE A C 1
ATOM 2425 O O . PHE A 1 306 ? -4.438 5.203 14.906 1 95 306 PHE A O 1
ATOM 2432 N N . VAL A 1 307 ? -5.262 3.307 15.812 1 93.94 307 VAL A N 1
ATOM 2433 C CA . VAL A 1 307 ? -5.027 2.555 14.586 1 93.94 307 VAL A CA 1
ATOM 2434 C C . VAL A 1 307 ? -6.281 2.58 13.711 1 93.94 307 VAL A C 1
ATOM 2436 O O . VAL A 1 307 ? -7.297 1.977 14.062 1 93.94 307 VAL A O 1
ATOM 2439 N N . ASN A 1 308 ? -6.266 3.312 12.672 1 94.88 308 ASN A N 1
ATOM 2440 C CA . ASN A 1 308 ? -7.359 3.459 11.719 1 94.88 308 ASN A CA 1
ATOM 2441 C C . ASN A 1 308 ? -6.844 3.84 10.336 1 94.88 308 ASN A C 1
ATOM 2443 O O . ASN A 1 308 ? -5.633 3.941 10.125 1 94.88 308 ASN A O 1
ATOM 2447 N N . ALA A 1 309 ? -7.762 3.953 9.352 1 95.06 309 ALA A N 1
ATOM 2448 C CA . ALA A 1 309 ? -7.355 4.223 7.977 1 95.06 309 ALA A CA 1
ATOM 2449 C C . ALA A 1 309 ? -6.691 5.59 7.855 1 95.06 309 ALA A C 1
ATOM 2451 O O . ALA A 1 309 ? -5.746 5.762 7.078 1 95.06 309 ALA A O 1
ATOM 2452 N N . GLU A 1 310 ? -7.16 6.566 8.539 1 93.81 310 GLU A N 1
ATOM 2453 C CA . GLU A 1 310 ? -6.547 7.891 8.492 1 93.81 310 GLU A CA 1
ATOM 2454 C C . GLU A 1 310 ? -5.078 7.832 8.906 1 93.81 310 GLU A C 1
ATOM 2456 O O . GLU A 1 310 ? -4.211 8.375 8.219 1 93.81 310 GLU A O 1
ATOM 2461 N N . THR A 1 311 ? -4.852 7.129 9.945 1 93.69 311 THR A N 1
ATOM 2462 C CA . THR A 1 311 ? -3.492 7.031 10.461 1 93.69 311 THR A CA 1
ATOM 2463 C C . THR A 1 311 ? -2.619 6.199 9.523 1 93.69 311 THR A C 1
ATOM 2465 O O . THR A 1 311 ? -1.444 6.512 9.32 1 93.69 311 THR A O 1
ATOM 2468 N N . ALA A 1 312 ? -3.182 5.195 8.953 1 95 312 ALA A N 1
ATOM 2469 C CA . ALA A 1 312 ? -2.42 4.289 8.094 1 95 312 ALA A CA 1
ATOM 2470 C C . ALA A 1 312 ? -1.888 5.012 6.863 1 95 312 ALA A C 1
ATOM 2472 O O . ALA A 1 312 ? -0.806 4.691 6.363 1 95 312 ALA A O 1
ATOM 2473 N N . TYR A 1 313 ? -2.584 5.98 6.395 1 96.31 313 TYR A N 1
ATOM 2474 C CA . TYR A 1 313 ? -2.207 6.605 5.133 1 96.31 313 TYR A CA 1
ATOM 2475 C C . TYR A 1 313 ? -1.759 8.047 5.355 1 96.31 313 TYR A C 1
ATOM 2477 O O . TYR A 1 313 ? -1.601 8.805 4.395 1 96.31 313 TYR A O 1
ATOM 2485 N N . SER A 1 314 ? -1.493 8.328 6.586 1 91.19 314 SER A N 1
ATOM 2486 C CA . SER A 1 314 ? -1.042 9.68 6.906 1 91.19 314 SER A CA 1
ATOM 2487 C C . SER A 1 314 ? 0.477 9.789 6.84 1 91.19 314 SER A C 1
ATOM 2489 O O . SER A 1 314 ? 1.181 8.781 6.926 1 91.19 314 SER A O 1
ATOM 2491 N N . PHE A 1 315 ? 0.936 10.969 6.523 1 92.81 315 PHE A N 1
ATOM 2492 C CA . PHE A 1 315 ? 2.336 11.359 6.629 1 92.81 315 PHE A CA 1
ATOM 2493 C C . PHE A 1 315 ? 2.48 12.617 7.484 1 92.81 315 PHE A C 1
ATOM 2495 O O . PHE A 1 315 ? 2.281 13.727 6.996 1 92.81 315 PHE A O 1
ATOM 2502 N N . ARG A 1 316 ? 2.846 12.43 8.703 1 89.5 316 ARG A N 1
ATOM 2503 C CA . ARG A 1 316 ? 2.668 13.484 9.703 1 89.5 316 ARG A CA 1
ATOM 2504 C C . ARG A 1 316 ? 3.898 14.383 9.773 1 89.5 316 ARG A C 1
ATOM 2506 O O . ARG A 1 316 ? 5.012 13.898 9.984 1 89.5 316 ARG A O 1
ATOM 2513 N N . THR A 1 317 ? 3.668 15.68 9.75 1 88.12 317 THR A N 1
ATOM 2514 C CA . THR A 1 317 ? 4.707 16.703 9.719 1 88.12 317 THR A CA 1
ATOM 2515 C C . THR A 1 317 ? 5.441 16.766 11.055 1 88.12 317 THR A C 1
ATOM 2517 O O . THR A 1 317 ? 6.641 17.062 11.094 1 88.12 317 THR A O 1
ATOM 2520 N N . ARG A 1 318 ? 4.812 16.438 12.133 1 90.88 318 ARG A N 1
ATOM 2521 C CA . ARG A 1 318 ? 5.449 16.516 13.445 1 90.88 318 ARG A CA 1
ATOM 2522 C C . ARG A 1 318 ? 6.648 15.578 13.523 1 90.88 318 ARG A C 1
ATOM 2524 O O . ARG A 1 318 ? 7.652 15.898 14.172 1 90.88 318 ARG A O 1
ATOM 2531 N N . MET A 1 319 ? 6.492 14.477 12.891 1 95.25 319 MET A N 1
ATOM 2532 C CA . MET A 1 319 ? 7.582 13.5 12.898 1 95.25 319 MET A CA 1
ATOM 2533 C C . MET A 1 319 ? 8.805 14.047 12.172 1 95.25 319 MET A C 1
ATOM 2535 O O . MET A 1 319 ? 9.938 13.75 12.539 1 95.25 319 MET A O 1
ATOM 2539 N N . LEU A 1 320 ? 8.531 14.844 11.188 1 94.75 320 LEU A N 1
ATOM 2540 C CA . LEU A 1 320 ? 9.617 15.445 10.422 1 94.75 320 LEU A CA 1
ATOM 2541 C C . LEU A 1 320 ? 10.352 16.5 11.25 1 94.75 320 LEU A C 1
ATOM 2543 O O . LEU A 1 320 ? 11.562 16.672 11.117 1 94.75 320 LEU A O 1
ATOM 2547 N N . ASP A 1 321 ? 9.602 17.156 12.062 1 93.81 321 ASP A N 1
ATOM 2548 C CA . ASP A 1 321 ? 10.227 18.094 12.992 1 93.81 321 ASP A CA 1
ATOM 2549 C C . ASP A 1 321 ? 11.172 17.375 13.945 1 93.81 321 ASP A C 1
ATOM 2551 O O . ASP A 1 321 ? 12.258 17.875 14.25 1 93.81 321 ASP A O 1
ATOM 2555 N N . TYR A 1 322 ? 10.766 16.234 14.414 1 97.56 322 TYR A N 1
ATOM 2556 C CA . TYR A 1 322 ? 11.617 15.438 15.281 1 97.56 322 TYR A CA 1
ATOM 2557 C C . TYR A 1 322 ? 12.891 15.016 14.562 1 97.56 322 TYR A C 1
ATOM 2559 O O . TYR A 1 322 ? 13.984 15.078 15.125 1 97.56 322 TYR A O 1
ATOM 2567 N N . LEU A 1 323 ? 12.727 14.578 13.297 1 97.5 323 LEU A N 1
ATOM 2568 C CA . LEU A 1 323 ? 13.883 14.219 12.484 1 97.5 323 LEU A CA 1
ATOM 2569 C C . LEU A 1 323 ? 14.812 15.414 12.305 1 97.5 323 LEU A C 1
ATOM 2571 O O . LEU A 1 323 ? 16.031 15.297 12.5 1 97.5 323 LEU A O 1
ATOM 2575 N N . TRP A 1 324 ? 14.258 16.562 12.031 1 96.75 324 TRP A N 1
ATOM 2576 C CA . TRP A 1 324 ? 15.016 17.766 11.742 1 96.75 324 TRP A CA 1
ATOM 2577 C C . TRP A 1 324 ? 15.906 18.156 12.922 1 96.75 324 TRP A C 1
ATOM 2579 O O . TRP A 1 324 ? 17.062 18.547 12.734 1 96.75 324 TRP A O 1
ATOM 2589 N N . CYS A 1 325 ? 15.406 17.938 14.07 1 96.12 325 CYS A N 1
ATOM 2590 C CA . CYS A 1 325 ? 16.125 18.391 15.25 1 96.12 325 CYS A CA 1
ATOM 2591 C C . CYS A 1 325 ? 16.812 17.234 15.961 1 96.12 325 CYS A C 1
ATOM 2593 O O . CYS A 1 325 ? 17.297 17.391 17.078 1 96.12 325 CYS A O 1
ATOM 2595 N N . GLY A 1 326 ? 16.766 16.031 15.406 1 96.81 326 GLY A N 1
ATOM 2596 C CA . GLY A 1 326 ? 17.516 14.891 15.93 1 96.81 326 GLY A CA 1
ATOM 2597 C C . GLY A 1 326 ? 16.922 14.328 17.219 1 96.81 326 GLY A C 1
ATOM 2598 O O . GLY A 1 326 ? 17.641 13.828 18.078 1 96.81 326 GLY A O 1
ATOM 2599 N N . LEU A 1 327 ? 15.664 14.406 17.359 1 97.5 327 LEU A N 1
ATOM 2600 C CA . LEU A 1 327 ? 14.992 13.977 18.578 1 97.5 327 LEU A CA 1
ATOM 2601 C C . LEU A 1 327 ? 14.625 12.5 18.5 1 97.5 327 LEU A C 1
ATOM 2603 O O . LEU A 1 327 ? 13.953 12.062 17.562 1 97.5 327 LEU A O 1
ATOM 2607 N N . PRO A 1 328 ? 15.086 11.695 19.547 1 98.62 328 PRO A N 1
ATOM 2608 C CA . PRO A 1 328 ? 14.547 10.336 19.609 1 98.62 328 PRO A CA 1
ATOM 2609 C C . PRO A 1 328 ? 13.023 10.312 19.719 1 98.62 328 PRO A C 1
ATOM 2611 O O . PRO A 1 328 ? 12.43 11.195 20.344 1 98.62 328 PRO A O 1
ATOM 2614 N N . ILE A 1 329 ? 12.398 9.227 19.172 1 98.75 329 ILE A N 1
ATOM 2615 C CA . ILE A 1 329 ? 10.953 9.273 18.984 1 98.75 329 ILE A CA 1
ATOM 2616 C C . ILE A 1 329 ? 10.305 8.078 19.688 1 98.75 329 ILE A C 1
ATOM 2618 O O . ILE A 1 329 ? 10.75 6.941 19.531 1 98.75 329 ILE A O 1
ATOM 2622 N N . VAL A 1 330 ? 9.297 8.297 20.469 1 98.75 330 VAL A N 1
ATOM 2623 C CA . VAL A 1 330 ? 8.391 7.258 20.938 1 98.75 330 VAL A CA 1
ATOM 2624 C C . VAL A 1 330 ? 7.008 7.465 20.312 1 98.75 330 VAL A C 1
ATOM 2626 O O . VAL A 1 330 ? 6.383 8.508 20.516 1 98.75 330 VAL A O 1
ATOM 2629 N N . CYS A 1 331 ? 6.539 6.508 19.547 1 98.25 331 CYS A N 1
ATOM 2630 C CA . CYS A 1 331 ? 5.277 6.699 18.844 1 98.25 331 CYS A CA 1
ATOM 2631 C C . CYS A 1 331 ? 4.469 5.406 18.812 1 98.25 331 CYS A C 1
ATOM 2633 O O . CYS A 1 331 ? 4.961 4.352 19.219 1 98.25 331 CYS A O 1
ATOM 2635 N N . THR A 1 332 ? 3.172 5.566 18.469 1 97.75 332 THR A N 1
ATOM 2636 C CA . THR A 1 332 ? 2.299 4.41 18.281 1 97.75 332 THR A CA 1
ATOM 2637 C C . THR A 1 332 ? 2.557 3.75 16.938 1 97.75 332 THR A C 1
ATOM 2639 O O . THR A 1 332 ? 2.787 4.438 15.938 1 97.75 332 THR A O 1
ATOM 2642 N N . GLU A 1 333 ? 2.486 2.467 16.875 1 95.88 333 GLU A N 1
ATOM 2643 C CA . GLU A 1 333 ? 2.629 1.702 15.641 1 95.88 333 GLU A CA 1
ATOM 2644 C C . GLU A 1 333 ? 1.473 1.979 14.688 1 95.88 333 GLU A C 1
ATOM 2646 O O . GLU A 1 333 ? 0.44 2.518 15.086 1 95.88 333 GLU A O 1
ATOM 2651 N N . GLY A 1 334 ? 1.737 1.604 13.375 1 91.12 334 GLY A N 1
ATOM 2652 C CA . GLY A 1 334 ? 0.598 1.53 12.469 1 91.12 334 GLY A CA 1
ATOM 2653 C C . GLY A 1 334 ? 0.66 2.547 11.344 1 91.12 334 GLY A C 1
ATOM 2654 O O . GLY A 1 334 ? -0.078 2.439 10.367 1 91.12 334 GLY A O 1
ATOM 2655 N N . ASP A 1 335 ? 1.461 3.562 11.453 1 91.69 335 ASP A N 1
ATOM 2656 C CA . ASP A 1 335 ? 1.579 4.516 10.352 1 91.69 335 ASP A CA 1
ATOM 2657 C C . ASP A 1 335 ? 2.949 4.414 9.688 1 91.69 335 ASP A C 1
ATOM 2659 O O . ASP A 1 335 ? 3.746 3.535 10.023 1 91.69 335 ASP A O 1
ATOM 2663 N N . GLU A 1 336 ? 3.141 5.211 8.688 1 91.5 336 GLU A N 1
ATOM 2664 C CA . GLU A 1 336 ? 4.355 5.168 7.883 1 91.5 336 GLU A CA 1
ATOM 2665 C C . GLU A 1 336 ? 5.594 5.461 8.727 1 91.5 336 GLU A C 1
ATOM 2667 O O . GLU A 1 336 ? 6.602 4.762 8.625 1 91.5 336 GLU A O 1
ATOM 2672 N N . PHE A 1 337 ? 5.539 6.359 9.562 1 93.69 337 PHE A N 1
ATOM 2673 C CA . PHE A 1 337 ? 6.719 6.762 10.312 1 93.69 337 PHE A CA 1
ATOM 2674 C C . PHE A 1 337 ? 7.055 5.73 11.391 1 93.69 337 PHE A C 1
ATOM 2676 O O . PHE A 1 337 ? 8.219 5.527 11.719 1 93.69 337 PHE A O 1
ATOM 2683 N N . ALA A 1 338 ? 6.012 5.145 11.938 1 95.44 338 ALA A N 1
ATOM 2684 C CA . ALA A 1 338 ? 6.281 4.094 12.914 1 95.44 338 ALA A CA 1
ATOM 2685 C C . ALA A 1 338 ? 7.16 3 12.32 1 95.44 338 ALA A C 1
ATOM 2687 O O . ALA A 1 338 ? 8.047 2.467 12.992 1 95.44 338 ALA A O 1
ATOM 2688 N N . ALA A 1 339 ? 6.883 2.691 11.062 1 92.06 339 ALA A N 1
ATOM 2689 C CA . ALA A 1 339 ? 7.703 1.696 10.375 1 92.06 339 ALA A CA 1
ATOM 2690 C C . ALA A 1 339 ? 9.141 2.184 10.219 1 92.06 339 ALA A C 1
ATOM 2692 O O . ALA A 1 339 ? 10.086 1.406 10.367 1 92.06 339 ALA A O 1
ATOM 2693 N N . ILE A 1 340 ? 9.352 3.41 9.945 1 94.94 340 ILE A N 1
ATOM 2694 C CA . ILE A 1 340 ? 10.672 4.008 9.789 1 94.94 340 ILE A CA 1
ATOM 2695 C C . ILE A 1 340 ? 11.391 4.031 11.133 1 94.94 340 ILE A C 1
ATOM 2697 O O . ILE A 1 340 ? 12.586 3.713 11.219 1 94.94 340 ILE A O 1
ATOM 2701 N N . VAL A 1 341 ? 10.664 4.371 12.164 1 97.5 341 VAL A N 1
ATOM 2702 C CA . VAL A 1 341 ? 11.219 4.422 13.516 1 97.5 341 VAL A CA 1
ATOM 2703 C C . VAL A 1 341 ? 11.75 3.047 13.906 1 97.5 341 VAL A C 1
ATOM 2705 O O . VAL A 1 341 ? 12.859 2.932 14.445 1 97.5 341 VAL A O 1
ATOM 2708 N N . ALA A 1 342 ? 10.984 2.049 13.609 1 94.44 342 ALA A N 1
ATOM 2709 C CA . ALA A 1 342 ? 11.383 0.684 13.945 1 94.44 342 ALA A CA 1
ATOM 2710 C C . ALA A 1 342 ? 12.562 0.233 13.086 1 94.44 342 ALA A C 1
ATOM 2712 O O . ALA A 1 342 ? 13.547 -0.299 13.602 1 94.44 342 ALA A O 1
ATOM 2713 N N . ALA A 1 343 ? 12.5 0.503 11.844 1 90.81 343 ALA A N 1
ATOM 2714 C CA . ALA A 1 343 ? 13.508 0.007 10.898 1 90.81 343 ALA A CA 1
ATOM 2715 C C . ALA A 1 343 ? 14.852 0.694 11.117 1 90.81 343 ALA A C 1
ATOM 2717 O O . ALA A 1 343 ? 15.898 0.054 11.031 1 90.81 343 ALA A O 1
ATOM 2718 N N . ASP A 1 344 ? 14.812 2.008 11.375 1 96.38 344 ASP A N 1
ATOM 2719 C CA . ASP A 1 344 ? 16.031 2.789 11.5 1 96.38 344 ASP A CA 1
ATOM 2720 C C . ASP A 1 344 ? 16.438 2.969 12.961 1 96.38 344 ASP A C 1
ATOM 2722 O O . ASP A 1 344 ? 17.406 3.652 13.266 1 96.38 344 ASP A O 1
ATOM 2726 N N . GLU A 1 345 ? 15.688 2.387 13.859 1 96.94 345 GLU A N 1
ATOM 2727 C CA . GLU A 1 345 ? 15.953 2.443 15.297 1 96.94 345 GLU A CA 1
ATOM 2728 C C . GLU A 1 345 ? 16.047 3.887 15.781 1 96.94 345 GLU A C 1
ATOM 2730 O O . GLU A 1 345 ? 17.016 4.27 16.438 1 96.94 345 GLU A O 1
ATOM 2735 N N . LEU A 1 346 ? 15.055 4.652 15.492 1 98.69 346 LEU A N 1
ATOM 2736 C CA . LEU A 1 346 ? 15.023 6.074 15.812 1 98.69 346 LEU A CA 1
ATOM 2737 C C . LEU A 1 346 ? 14.383 6.312 17.172 1 98.69 346 LEU A C 1
ATOM 2739 O O . LEU A 1 346 ? 14.188 7.461 17.578 1 98.69 346 LEU A O 1
ATOM 2743 N N . GLY A 1 347 ? 14.117 5.32 17.859 1 98.44 347 GLY A N 1
ATOM 2744 C CA . GLY A 1 347 ? 13.383 5.254 19.109 1 98.44 347 GLY A CA 1
ATOM 2745 C C . GLY A 1 347 ? 12.578 3.977 19.266 1 98.44 347 GLY A C 1
ATOM 2746 O O . GLY A 1 347 ? 13.117 2.877 19.109 1 98.44 347 GLY A O 1
ATOM 2747 N N . GLU A 1 348 ? 11.266 4.227 19.641 1 98.19 348 GLU A N 1
ATOM 2748 C CA . GLU A 1 348 ? 10.461 3.023 19.828 1 98.19 348 GLU A CA 1
ATOM 2749 C C . GLU A 1 348 ? 9.016 3.254 19.391 1 98.19 348 GLU A C 1
ATOM 2751 O O . GLU A 1 348 ? 8.43 4.297 19.688 1 98.19 348 GLU A O 1
ATOM 2756 N N . ALA A 1 349 ? 8.578 2.301 18.625 1 98 349 ALA A N 1
ATOM 2757 C CA . ALA A 1 349 ? 7.16 2.236 18.297 1 98 349 ALA A CA 1
ATOM 2758 C C . ALA A 1 349 ? 6.434 1.214 19.172 1 98 349 ALA A C 1
ATOM 2760 O O . ALA A 1 349 ? 6.879 0.069 19.281 1 98 349 ALA A O 1
ATOM 2761 N N . VAL A 1 350 ? 5.293 1.614 19.766 1 98.38 350 VAL A N 1
ATOM 2762 C CA . VAL A 1 350 ? 4.605 0.754 20.719 1 98.38 350 VAL A CA 1
ATOM 2763 C C . VAL A 1 350 ? 3.17 0.51 20.25 1 98.38 350 VAL A C 1
ATOM 2765 O O . VAL A 1 350 ? 2.635 1.272 19.453 1 98.38 350 VAL A O 1
ATOM 2768 N N . PRO A 1 351 ? 2.521 -0.563 20.734 1 97.69 351 PRO A N 1
ATOM 2769 C CA . PRO A 1 351 ? 1.132 -0.825 20.344 1 97.69 351 PRO A CA 1
ATOM 2770 C C . PRO A 1 351 ? 0.177 0.279 20.797 1 97.69 351 PRO A C 1
ATOM 2772 O O . PRO A 1 351 ? 0.408 0.919 21.828 1 97.69 351 PRO A O 1
ATOM 2775 N N . ALA A 1 352 ? -0.871 0.453 20.062 1 97.62 352 ALA A N 1
ATOM 2776 C CA . ALA A 1 352 ? -1.868 1.476 20.359 1 97.62 352 ALA A CA 1
ATOM 2777 C C . ALA A 1 352 ? -2.572 1.175 21.688 1 97.62 352 ALA A C 1
ATOM 2779 O O . ALA A 1 352 ? -2.77 0.01 22.031 1 97.62 352 ALA A O 1
ATOM 2780 N N . ARG A 1 353 ? -2.898 2.162 22.375 1 97.5 353 ARG A N 1
ATOM 2781 C CA . ARG A 1 353 ? -3.699 2.141 23.594 1 97.5 353 ARG A CA 1
ATOM 2782 C C . ARG A 1 353 ? -3.035 1.286 24.672 1 97.5 353 ARG A C 1
ATOM 2784 O O . ARG A 1 353 ? -3.715 0.593 25.422 1 97.5 353 ARG A O 1
ATOM 2791 N N . ASN A 1 354 ? -1.748 1.24 24.656 1 98.38 354 ASN A N 1
ATOM 2792 C CA . ASN A 1 354 ? -1.007 0.445 25.625 1 98.38 354 ASN A CA 1
ATOM 2793 C C . ASN A 1 354 ? -0.178 1.327 26.562 1 98.38 354 ASN A C 1
ATOM 2795 O O . ASN A 1 354 ? 0.992 1.6 26.281 1 98.38 354 ASN A O 1
ATOM 2799 N N . VAL A 1 355 ? -0.729 1.669 27.688 1 98.62 355 VAL A N 1
ATOM 2800 C CA . VAL A 1 355 ? -0.12 2.582 28.656 1 98.62 355 VAL A CA 1
ATOM 2801 C C . VAL A 1 355 ? 1.198 1.999 29.156 1 98.62 355 VAL A C 1
ATOM 2803 O O . VAL A 1 355 ? 2.207 2.705 29.234 1 98.62 355 VAL A O 1
ATOM 2806 N N . GLU A 1 356 ? 1.209 0.736 29.391 1 98.5 356 GLU A N 1
ATOM 2807 C CA . GLU A 1 356 ? 2.387 0.082 29.953 1 98.5 356 GLU A CA 1
ATOM 2808 C C . GLU A 1 356 ? 3.549 0.093 28.969 1 98.5 356 GLU A C 1
ATOM 2810 O O . GLU A 1 356 ? 4.684 0.395 29.344 1 98.5 356 GLU A O 1
ATOM 2815 N N . ALA A 1 357 ? 3.242 -0.221 27.734 1 98.56 357 ALA A N 1
ATOM 2816 C CA . ALA A 1 357 ? 4.281 -0.23 26.703 1 98.56 357 ALA A CA 1
ATOM 2817 C C . ALA A 1 357 ? 4.844 1.172 26.484 1 98.56 357 ALA A C 1
ATOM 2819 O O . ALA A 1 357 ? 6.051 1.341 26.297 1 98.56 357 ALA A O 1
ATOM 2820 N N . LEU A 1 358 ? 3.982 2.131 26.531 1 98.44 358 LEU A N 1
ATOM 2821 C CA . LEU A 1 358 ? 4.395 3.518 26.344 1 98.44 358 LEU A CA 1
ATOM 2822 C C . LEU A 1 358 ? 5.273 3.99 27.5 1 98.44 358 LEU A C 1
ATOM 2824 O O . LEU A 1 358 ? 6.324 4.594 27.266 1 98.44 358 LEU A O 1
ATOM 2828 N N . ARG A 1 359 ? 4.84 3.723 28.672 1 98.5 359 ARG A N 1
ATOM 2829 C CA . ARG A 1 359 ? 5.598 4.082 29.859 1 98.5 359 ARG A CA 1
ATOM 2830 C C . ARG A 1 359 ? 6.988 3.457 29.844 1 98.5 359 ARG A C 1
ATOM 2832 O O . ARG A 1 359 ? 7.984 4.137 30.094 1 98.5 359 ARG A O 1
ATOM 2839 N N . ALA A 1 360 ? 7.02 2.197 29.531 1 98.62 360 ALA A N 1
ATOM 2840 C CA . ALA A 1 360 ? 8.281 1.46 29.531 1 98.62 360 ALA A CA 1
ATOM 2841 C C . ALA A 1 360 ? 9.234 2.006 28.469 1 98.62 360 ALA A C 1
ATOM 2843 O O . ALA A 1 360 ? 10.438 2.127 28.719 1 98.62 360 ALA A O 1
ATOM 2844 N N . ALA A 1 361 ? 8.711 2.281 27.297 1 98.5 361 ALA A N 1
ATOM 2845 C CA . ALA A 1 361 ? 9.523 2.812 26.203 1 98.5 361 ALA A CA 1
ATOM 2846 C C . ALA A 1 361 ? 10.117 4.168 26.578 1 98.5 361 ALA A C 1
ATOM 2848 O O . ALA A 1 361 ? 11.305 4.41 26.359 1 98.5 361 ALA A O 1
ATOM 2849 N N . ILE A 1 362 ? 9.328 5.047 27.141 1 98.62 362 ILE A N 1
ATOM 2850 C CA . ILE A 1 362 ? 9.781 6.371 27.547 1 98.62 362 ILE A CA 1
ATOM 2851 C C . ILE A 1 362 ? 10.852 6.238 28.641 1 98.62 362 ILE A C 1
ATOM 2853 O O . ILE A 1 362 ? 11.906 6.875 28.562 1 98.62 362 ILE A O 1
ATOM 2857 N N . GLU A 1 363 ? 10.609 5.387 29.562 1 98.38 363 GLU A N 1
ATOM 2858 C CA . GLU A 1 363 ? 11.547 5.188 30.656 1 98.38 363 GLU A CA 1
ATOM 2859 C C . GLU A 1 363 ? 12.891 4.668 30.156 1 98.38 363 GLU A C 1
ATOM 2861 O O . GLU A 1 363 ? 13.945 5.117 30.594 1 98.38 363 GLU A O 1
ATOM 2866 N N . ARG A 1 364 ? 12.859 3.729 29.266 1 97.69 364 ARG A N 1
ATOM 2867 C CA . ARG A 1 364 ? 14.078 3.148 28.734 1 97.69 364 ARG A CA 1
ATOM 2868 C C . ARG A 1 364 ? 14.938 4.211 28.047 1 97.69 364 ARG A C 1
ATOM 2870 O O . ARG A 1 364 ? 16.156 4.273 28.266 1 97.69 364 ARG A O 1
ATOM 2877 N N . LEU A 1 365 ? 14.336 5.051 27.297 1 98 365 LEU A N 1
ATOM 2878 C CA . LEU A 1 365 ? 15.086 6.047 26.531 1 98 365 LEU A CA 1
ATOM 2879 C C . LEU A 1 365 ? 15.57 7.176 27.438 1 98 365 LEU A C 1
ATOM 2881 O O . LEU A 1 365 ? 16.625 7.754 27.203 1 98 365 LEU A O 1
ATOM 2885 N N . LEU A 1 366 ? 14.844 7.461 28.469 1 97.69 366 LEU A N 1
ATOM 2886 C CA . LEU A 1 366 ? 15.25 8.523 29.391 1 97.69 366 LEU A CA 1
ATOM 2887 C C . LEU A 1 366 ? 16.328 8.047 30.344 1 97.69 366 LEU A C 1
ATOM 2889 O O . LEU A 1 366 ? 17.188 8.828 30.766 1 97.69 366 LEU A O 1
ATOM 2893 N N . ALA A 1 367 ? 16.328 6.789 30.641 1 96.88 367 ALA A N 1
ATOM 2894 C CA . ALA A 1 367 ? 17.203 6.246 31.672 1 96.88 367 ALA A CA 1
ATOM 2895 C C . ALA A 1 367 ? 18.609 6.02 31.125 1 96.88 367 ALA A C 1
ATOM 2897 O O . ALA A 1 367 ? 19.594 5.988 31.891 1 96.88 367 ALA A O 1
ATOM 2898 N N . ASP A 1 368 ? 18.719 5.867 29.859 1 96.69 368 ASP A N 1
ATOM 2899 C CA . ASP A 1 368 ? 20 5.516 29.25 1 96.69 368 ASP A CA 1
ATOM 2900 C C . ASP A 1 368 ? 20.516 6.641 28.344 1 96.69 368 ASP A C 1
ATOM 2902 O O . ASP A 1 368 ? 20.234 6.656 27.141 1 96.69 368 ASP A O 1
ATOM 2906 N N . ASP A 1 369 ? 21.391 7.398 28.891 1 95.75 369 ASP A N 1
ATOM 2907 C CA . ASP A 1 369 ? 21.922 8.547 28.156 1 95.75 369 ASP A CA 1
ATOM 2908 C C . ASP A 1 369 ? 22.688 8.102 26.922 1 95.75 369 ASP A C 1
ATOM 2910 O O . ASP A 1 369 ? 22.656 8.773 25.891 1 95.75 369 ASP A O 1
ATOM 2914 N N . ASN A 1 370 ? 23.359 7.051 27.047 1 97.12 370 ASN A N 1
ATOM 2915 C CA . ASN A 1 370 ? 24.125 6.535 25.906 1 97.12 370 ASN A CA 1
ATOM 2916 C C . ASN A 1 370 ? 23.188 6.07 24.781 1 97.12 370 ASN A C 1
ATOM 2918 O O . ASN A 1 370 ? 23.453 6.344 23.609 1 97.12 370 ASN A O 1
ATOM 2922 N N . LEU A 1 371 ? 22.188 5.379 25.172 1 97.06 371 LEU A N 1
ATOM 2923 C CA . LEU A 1 371 ? 21.203 4.941 24.188 1 97.06 371 LEU A CA 1
ATOM 2924 C C . LEU A 1 371 ? 20.562 6.137 23.484 1 97.06 371 LEU A C 1
ATOM 2926 O O . LEU A 1 371 ? 20.391 6.121 22.266 1 97.06 371 LEU A O 1
ATOM 2930 N N . ARG A 1 372 ? 20.266 7.129 24.203 1 96.88 372 ARG A N 1
ATOM 2931 C CA . ARG A 1 372 ? 19.656 8.32 23.625 1 96.88 372 ARG A CA 1
ATOM 2932 C C . ARG A 1 372 ? 20.609 9.016 22.656 1 96.88 372 ARG A C 1
ATOM 2934 O O . ARG A 1 372 ? 20.188 9.461 21.578 1 96.88 372 ARG A O 1
ATOM 2941 N N . ALA A 1 373 ? 21.844 9.078 23.031 1 96.81 373 ALA A N 1
ATOM 2942 C CA . ALA A 1 373 ? 22.844 9.711 22.188 1 96.81 373 ALA A CA 1
ATOM 2943 C C . ALA A 1 373 ? 23.016 8.953 20.875 1 96.81 373 ALA A C 1
ATOM 2945 O O . ALA A 1 373 ? 23.109 9.555 19.797 1 96.81 373 ALA A O 1
ATOM 2946 N N . GLN A 1 374 ? 23.078 7.672 21.016 1 97.81 374 GLN A N 1
ATOM 2947 C CA . GLN A 1 374 ? 23.203 6.836 19.828 1 97.81 374 GLN A CA 1
ATOM 2948 C C . GLN A 1 374 ? 21.969 6.969 18.938 1 97.81 374 GLN A C 1
ATOM 2950 O O . GLN A 1 374 ? 22.094 6.992 17.703 1 97.81 374 GLN A O 1
ATOM 2955 N N . THR A 1 375 ? 20.859 7.031 19.547 1 98.31 375 THR A N 1
ATOM 2956 C CA . THR A 1 375 ? 19.609 7.191 18.797 1 98.31 375 THR A CA 1
ATOM 2957 C C . THR A 1 375 ? 19.594 8.523 18.062 1 98.31 375 THR A C 1
ATOM 2959 O O . THR A 1 375 ? 19.156 8.594 16.906 1 98.31 375 THR A O 1
ATOM 2962 N N . ARG A 1 376 ? 20.047 9.562 18.703 1 97.75 376 ARG A N 1
ATOM 2963 C CA . ARG A 1 376 ? 20.094 10.875 18.062 1 97.75 376 ARG A CA 1
ATOM 2964 C C . ARG A 1 376 ? 20.953 10.844 16.797 1 97.75 376 ARG A C 1
ATOM 2966 O O . ARG A 1 376 ? 20.609 11.492 15.805 1 97.75 376 ARG A O 1
ATOM 2973 N N . VAL A 1 377 ? 21.984 10.109 16.828 1 97.69 377 VAL A N 1
ATOM 2974 C CA . VAL A 1 377 ? 22.859 9.977 15.664 1 97.69 377 VAL A CA 1
ATOM 2975 C C . VAL A 1 377 ? 22.094 9.312 14.516 1 97.69 377 VAL A C 1
ATOM 2977 O O . VAL A 1 377 ? 22.188 9.75 13.367 1 97.69 377 VAL A O 1
ATOM 2980 N N . ARG A 1 378 ? 21.344 8.297 14.828 1 98.31 378 ARG A N 1
ATOM 2981 C CA . ARG A 1 378 ? 20.562 7.594 13.82 1 98.31 378 ARG A CA 1
ATOM 2982 C C . ARG A 1 378 ? 19.453 8.477 13.266 1 98.31 378 ARG A C 1
ATOM 2984 O O . ARG A 1 378 ? 19.156 8.445 12.07 1 98.31 378 ARG A O 1
ATOM 2991 N N . VAL A 1 379 ? 18.859 9.234 14.164 1 98.25 379 VAL A N 1
ATOM 2992 C CA . VAL A 1 379 ? 17.812 10.156 13.742 1 98.25 379 VAL A CA 1
ATOM 2993 C C . VAL A 1 379 ? 18.375 11.156 12.742 1 98.25 379 VAL A C 1
ATOM 2995 O O . VAL A 1 379 ? 17.781 11.414 11.695 1 98.25 379 VAL A O 1
ATOM 2998 N N . ARG A 1 380 ? 19.516 11.656 13.008 1 96.94 380 ARG A N 1
ATOM 2999 C CA . ARG A 1 380 ? 20.141 12.641 12.125 1 96.94 380 ARG A CA 1
ATOM 3000 C C . ARG A 1 380 ? 20.484 12.016 10.781 1 96.94 380 ARG A C 1
ATOM 3002 O O . ARG A 1 380 ? 20.359 12.656 9.742 1 96.94 380 ARG A O 1
ATOM 3009 N N . ALA A 1 381 ? 20.938 10.844 10.852 1 97.5 381 ALA A N 1
ATOM 3010 C CA . ALA A 1 381 ? 21.266 10.148 9.617 1 97.5 381 ALA A CA 1
ATOM 3011 C C . ALA A 1 381 ? 20.016 9.945 8.75 1 97.5 381 ALA A C 1
ATOM 3013 O O . ALA A 1 381 ? 20.062 10.156 7.535 1 97.5 381 ALA A O 1
ATOM 3014 N N . THR A 1 382 ? 18.953 9.57 9.367 1 97.5 382 THR A N 1
ATOM 3015 C CA . THR A 1 382 ? 17.703 9.359 8.648 1 97.5 382 THR A CA 1
ATOM 3016 C C . THR A 1 382 ? 17.141 10.68 8.133 1 97.5 382 THR A C 1
ATOM 3018 O O . THR A 1 382 ? 16.547 10.734 7.059 1 97.5 382 THR A O 1
ATOM 3021 N N . ALA A 1 383 ? 17.312 11.695 8.875 1 97.38 383 ALA A N 1
ATOM 3022 C CA . ALA A 1 383 ? 16.797 13.023 8.531 1 97.38 383 ALA A CA 1
ATOM 3023 C C . ALA A 1 383 ? 17.328 13.477 7.172 1 97.38 383 ALA A C 1
ATOM 3025 O O . ALA A 1 383 ? 16.625 14.172 6.434 1 97.38 383 ALA A O 1
ATOM 3026 N N . GLU A 1 384 ? 18.453 13.086 6.785 1 97.06 384 GLU A N 1
ATOM 3027 C CA . GLU A 1 384 ? 19.078 13.531 5.547 1 97.06 384 GLU A CA 1
ATOM 3028 C C . GLU A 1 384 ? 18.281 13.102 4.328 1 97.06 384 GLU A C 1
ATOM 3030 O O . GLU A 1 384 ? 18.25 13.805 3.314 1 97.06 384 GLU A O 1
ATOM 3035 N N . ARG A 1 385 ? 17.562 12.094 4.457 1 96 385 ARG A N 1
ATOM 3036 C CA . ARG A 1 385 ? 16.766 11.555 3.361 1 96 385 ARG A CA 1
ATOM 3037 C C . ARG A 1 385 ? 15.539 12.422 3.104 1 96 385 ARG A C 1
ATOM 3039 O O . ARG A 1 385 ? 14.922 12.328 2.045 1 96 385 ARG A O 1
ATOM 3046 N N . TYR A 1 386 ? 15.281 13.344 4.066 1 97.62 386 TYR A N 1
ATOM 3047 C CA . TYR A 1 386 ? 14.008 14.055 3.986 1 97.62 386 TYR A CA 1
ATOM 3048 C C . TYR A 1 386 ? 14.234 15.547 3.789 1 97.62 386 TYR A C 1
ATOM 3050 O O . TYR A 1 386 ? 13.312 16.344 3.986 1 97.62 386 TYR A O 1
ATOM 3058 N N . ARG A 1 387 ? 15.406 15.875 3.449 1 98.06 387 ARG A N 1
ATOM 3059 C CA . ARG A 1 387 ? 15.617 17.281 3.092 1 98.06 387 ARG A CA 1
ATOM 3060 C C . ARG A 1 387 ? 14.781 17.672 1.881 1 98.06 387 ARG A C 1
ATOM 3062 O O . ARG A 1 387 ? 14.656 16.891 0.928 1 98.06 387 ARG A O 1
ATOM 3069 N N . TRP A 1 388 ? 14.242 18.859 1.888 1 97.75 388 TRP A N 1
ATOM 3070 C CA . TRP A 1 388 ? 13.391 19.312 0.792 1 97.75 388 TRP A CA 1
ATOM 3071 C C . TRP A 1 388 ? 14.117 19.203 -0.544 1 97.75 388 TRP A C 1
ATOM 3073 O O . TRP A 1 388 ? 13.531 18.797 -1.547 1 97.75 388 TRP A O 1
ATOM 3083 N N . SER A 1 389 ? 15.383 19.516 -0.582 1 97.62 389 SER A N 1
ATOM 3084 C CA . SER A 1 389 ? 16.172 19.453 -1.809 1 97.62 389 SER A CA 1
ATOM 3085 C C . SER A 1 389 ? 16.219 18.047 -2.371 1 97.62 389 SER A C 1
ATOM 3087 O O . SER A 1 389 ? 16.375 17.859 -3.58 1 97.62 389 SER A O 1
ATOM 3089 N N . SER A 1 390 ? 16.031 17.062 -1.493 1 97.38 390 SER A N 1
ATOM 3090 C CA . SER A 1 390 ? 16.062 15.672 -1.904 1 97.38 390 SER A CA 1
ATOM 3091 C C . SER A 1 390 ? 14.672 15.156 -2.252 1 97.38 390 SER A C 1
ATOM 3093 O O . SER A 1 390 ? 14.469 14.547 -3.305 1 97.38 390 SER A O 1
ATOM 3095 N N . VAL A 1 391 ? 13.742 15.453 -1.457 1 97.69 391 VAL A N 1
ATOM 3096 C CA . VAL A 1 391 ? 12.453 14.781 -1.564 1 97.69 391 VAL A CA 1
ATOM 3097 C C . VAL A 1 391 ? 11.672 15.336 -2.756 1 97.69 391 VAL A C 1
ATOM 3099 O O . VAL A 1 391 ? 10.836 14.648 -3.336 1 97.69 391 VAL A O 1
ATOM 3102 N N . VAL A 1 392 ? 11.977 16.516 -3.244 1 98.12 392 VAL A N 1
ATOM 3103 C CA . VAL A 1 392 ? 11.18 17.156 -4.285 1 98.12 392 VAL A CA 1
ATOM 3104 C C . VAL A 1 392 ? 11.734 16.797 -5.66 1 98.12 392 VAL A C 1
ATOM 3106 O O . VAL A 1 392 ? 11.203 17.219 -6.688 1 98.12 392 VAL A O 1
ATOM 3109 N N . GLN A 1 393 ? 12.719 15.945 -5.734 1 98 393 GLN A N 1
ATOM 3110 C CA . GLN A 1 393 ? 13.438 15.648 -6.969 1 98 393 GLN A CA 1
ATOM 3111 C C . GLN A 1 393 ? 12.492 15.133 -8.047 1 98 393 GLN A C 1
ATOM 3113 O O . GLN A 1 393 ? 12.625 15.492 -9.219 1 98 393 GLN A O 1
ATOM 3118 N N . PRO A 1 394 ? 11.516 14.312 -7.75 1 98.38 394 PRO A N 1
ATOM 3119 C CA . PRO A 1 394 ? 10.617 13.859 -8.812 1 98.38 394 PRO A CA 1
ATOM 3120 C C . PRO A 1 394 ? 9.867 15.008 -9.484 1 98.38 394 PRO A C 1
ATOM 3122 O O . PRO A 1 394 ? 9.648 14.984 -10.703 1 98.38 394 PRO A O 1
ATOM 3125 N N . VAL A 1 395 ? 9.492 16.016 -8.742 1 98.56 395 VAL A N 1
ATOM 3126 C CA . VAL A 1 395 ? 8.789 17.156 -9.32 1 98.56 395 VAL A CA 1
ATOM 3127 C C . VAL A 1 395 ? 9.773 18.031 -10.094 1 98.56 395 VAL A C 1
ATOM 3129 O O . VAL A 1 395 ? 9.438 18.562 -11.156 1 98.56 395 VAL A O 1
ATOM 3132 N N . VAL A 1 396 ? 11 18.188 -9.555 1 98.19 396 VAL A N 1
ATOM 3133 C CA . VAL A 1 396 ? 12.047 18.938 -10.234 1 98.19 396 VAL A CA 1
ATOM 3134 C C . VAL A 1 396 ? 12.344 18.312 -11.594 1 98.19 396 VAL A C 1
ATOM 3136 O O . VAL A 1 396 ? 12.438 19.016 -12.602 1 98.19 396 VAL A O 1
ATOM 3139 N N . GLN A 1 397 ? 12.445 17 -11.578 1 97.88 397 GLN A N 1
ATOM 3140 C CA . GLN A 1 397 ? 12.719 16.281 -12.812 1 97.88 397 GLN A CA 1
ATOM 3141 C C . GLN A 1 397 ? 11.555 16.406 -13.797 1 97.88 397 GLN A C 1
ATOM 3143 O O . GLN A 1 397 ? 11.773 16.609 -14.992 1 97.88 397 GLN A O 1
ATOM 3148 N N . TYR A 1 398 ? 10.367 16.359 -13.344 1 98.25 398 TYR A N 1
ATOM 3149 C CA . TYR A 1 398 ? 9.203 16.531 -14.195 1 98.25 398 TYR A CA 1
ATOM 3150 C C . TYR A 1 398 ? 9.172 17.922 -14.828 1 98.25 398 TYR A C 1
ATOM 3152 O O . TYR A 1 398 ? 8.953 18.062 -16.031 1 98.25 398 TYR A O 1
ATOM 3160 N N . CYS A 1 399 ? 9.43 18.953 -14.023 1 98.31 399 CYS A N 1
ATOM 3161 C CA . CYS A 1 399 ? 9.312 20.328 -14.484 1 98.31 399 CYS A CA 1
ATOM 3162 C C . CYS A 1 399 ? 10.461 20.703 -15.414 1 98.31 399 CYS A C 1
ATOM 3164 O O . CYS A 1 399 ? 10.367 21.656 -16.172 1 98.31 399 CYS A O 1
ATOM 3166 N N . ALA A 1 400 ? 11.547 19.938 -15.336 1 97.5 400 ALA A N 1
ATOM 3167 C CA . ALA A 1 400 ? 12.664 20.172 -16.25 1 97.5 400 ALA A CA 1
ATOM 3168 C C . ALA A 1 400 ? 12.305 19.766 -17.672 1 97.5 400 ALA A C 1
ATOM 3170 O O . ALA A 1 400 ? 12.828 20.328 -18.641 1 97.5 400 ALA A O 1
ATOM 3171 N N . ALA A 1 401 ? 11.445 18.75 -17.828 1 97.25 401 ALA A N 1
ATOM 3172 C CA . ALA A 1 401 ? 10.922 18.297 -19.109 1 97.25 401 ALA A CA 1
ATOM 3173 C C . ALA A 1 401 ? 9.492 17.781 -18.969 1 97.25 401 ALA A C 1
ATOM 3175 O O . ALA A 1 401 ? 9.234 16.594 -19.172 1 97.25 401 ALA A O 1
ATOM 3176 N N . PRO A 1 402 ? 8.633 18.734 -18.75 1 97.5 402 PRO A N 1
ATOM 3177 C CA . PRO A 1 402 ? 7.262 18.297 -18.484 1 97.5 402 PRO A CA 1
ATOM 3178 C C . PRO A 1 402 ? 6.621 17.578 -19.672 1 97.5 402 PRO A C 1
ATOM 3180 O O . PRO A 1 402 ? 7.035 17.781 -20.812 1 97.5 402 PRO A O 1
ATOM 3183 N N . TYR A 1 403 ? 5.688 16.734 -19.391 1 96.38 403 TYR A N 1
ATOM 3184 C CA . TYR A 1 403 ? 4.984 15.969 -20.406 1 96.38 403 TYR A CA 1
ATOM 3185 C C . TYR A 1 403 ? 3.502 15.852 -20.078 1 96.38 403 TYR A C 1
ATOM 3187 O O . TYR A 1 403 ? 3.105 15.992 -18.922 1 96.38 403 TYR A O 1
ATOM 3195 N N . LYS A 1 404 ? 2.75 15.664 -21.141 1 95.69 404 LYS A N 1
ATOM 3196 C CA . LYS A 1 404 ? 1.36 15.258 -20.953 1 95.69 404 LYS A CA 1
ATOM 3197 C C . LYS A 1 404 ? 1.252 13.758 -20.734 1 95.69 404 LYS A C 1
ATOM 3199 O O . LYS A 1 404 ? 2.053 12.984 -21.266 1 95.69 404 LYS A O 1
ATOM 3204 N N . SER A 1 405 ? 0.291 13.391 -19.891 1 93.38 405 SER A N 1
ATOM 3205 C CA . SER A 1 405 ? 0.091 11.953 -19.734 1 93.38 405 SER A CA 1
ATOM 3206 C C . SER A 1 405 ? -0.141 11.281 -21.078 1 93.38 405 SER A C 1
ATOM 3208 O O . SER A 1 405 ? -0.937 11.758 -21.891 1 93.38 405 SER A O 1
ATOM 3210 N N . PRO A 1 406 ? 0.498 10.172 -21.328 1 92.38 406 PRO A N 1
ATOM 3211 C CA . PRO A 1 406 ? 0.431 9.539 -22.656 1 92.38 406 PRO A CA 1
ATOM 3212 C C . PRO A 1 406 ? -0.987 9.125 -23.031 1 92.38 406 PRO A C 1
ATOM 3214 O O . PRO A 1 406 ? -1.323 9.086 -24.219 1 92.38 406 PRO A O 1
ATOM 3217 N N . ASP A 1 407 ? -1.792 8.805 -22.047 1 90.12 407 ASP A N 1
ATOM 3218 C CA . ASP A 1 407 ? -3.119 8.281 -22.359 1 90.12 407 ASP A CA 1
ATOM 3219 C C . ASP A 1 407 ? -4.125 9.414 -22.562 1 90.12 407 ASP A C 1
ATOM 3221 O O . ASP A 1 407 ? -5.316 9.164 -22.75 1 90.12 407 ASP A O 1
ATOM 3225 N N . GLY A 1 408 ? -3.686 10.562 -22.578 1 79.25 408 GLY A N 1
ATOM 3226 C CA . GLY A 1 408 ? -4.523 11.695 -22.922 1 79.25 408 GLY A CA 1
ATOM 3227 C C . GLY A 1 408 ? -5.457 12.117 -21.797 1 79.25 408 GLY A C 1
ATOM 3228 O O . GLY A 1 408 ? -5.438 11.523 -20.719 1 79.25 408 GLY A O 1
ATOM 3229 N N . HIS A 1 409 ? -6.051 13.312 -22.031 1 70.5 409 HIS A N 1
ATOM 3230 C CA . HIS A 1 409 ? -6.969 13.891 -21.062 1 70.5 409 HIS A CA 1
ATOM 3231 C C . HIS A 1 409 ? -8.398 13.891 -21.594 1 70.5 409 HIS A C 1
ATOM 3233 O O . HIS A 1 409 ? -8.617 13.914 -22.797 1 70.5 409 HIS A O 1
ATOM 3239 N N . PRO A 1 410 ? -9.227 13.695 -20.609 1 71.06 410 PRO A N 1
ATOM 3240 C CA . PRO A 1 410 ? -10.602 13.953 -21.031 1 71.06 410 PRO A CA 1
ATOM 3241 C C . PRO A 1 410 ? -10.812 15.383 -21.516 1 71.06 410 PRO A C 1
ATOM 3243 O O . PRO A 1 410 ? -9.953 16.25 -21.297 1 71.06 410 PRO A O 1
ATOM 3246 N N . THR A 1 411 ? -11.758 15.562 -22.328 1 67.06 411 THR A N 1
ATOM 3247 C CA . THR A 1 411 ? -12.125 16.906 -22.766 1 67.06 411 THR A CA 1
ATOM 3248 C C . THR A 1 411 ? -13.062 17.562 -21.75 1 67.06 411 THR A C 1
ATOM 3250 O O . THR A 1 411 ? -13.602 16.891 -20.875 1 67.06 411 THR A O 1
ATOM 3253 N N . ALA A 1 412 ? -13.109 18.859 -21.812 1 59.22 412 ALA A N 1
ATOM 3254 C CA . ALA A 1 412 ? -14.023 19.609 -20.953 1 59.22 412 ALA A CA 1
ATOM 3255 C C . ALA A 1 412 ? -15.43 19.016 -20.984 1 59.22 412 ALA A C 1
ATOM 3257 O O . ALA A 1 412 ? -16.156 19.062 -20 1 59.22 412 ALA A O 1
ATOM 3258 N N . ARG A 1 413 ? -15.719 18.422 -22.062 1 50.38 413 ARG A N 1
ATOM 3259 C CA . ARG A 1 413 ? -17.047 17.828 -22.25 1 50.38 413 ARG A CA 1
ATOM 3260 C C . ARG A 1 413 ? -17.266 16.656 -21.312 1 50.38 413 ARG A C 1
ATOM 3262 O O . ARG A 1 413 ? -18.406 16.297 -21.016 1 50.38 413 ARG A O 1
ATOM 3269 N N . THR A 1 414 ? -16.172 16.281 -20.797 1 66.06 414 THR A N 1
ATOM 3270 C CA . THR A 1 414 ? -16.266 15.117 -19.938 1 66.06 414 THR A CA 1
ATOM 3271 C C . THR A 1 414 ? -16.688 15.531 -18.531 1 66.06 414 THR A C 1
ATOM 3273 O O . THR A 1 414 ? -17.156 14.695 -17.734 1 66.06 414 THR A O 1
ATOM 3276 N N . ILE A 1 415 ? -16.562 16.906 -18.391 1 71.12 415 ILE A N 1
ATOM 3277 C CA . ILE A 1 415 ? -17.031 17.391 -17.094 1 71.12 415 ILE A CA 1
ATOM 3278 C C . ILE A 1 415 ? -18.516 17.734 -17.172 1 71.12 415 ILE A C 1
ATOM 3280 O O . ILE A 1 415 ? -18.891 18.734 -17.781 1 71.12 415 ILE A O 1
ATOM 3284 N N . GLY A 1 416 ? -19.375 16.781 -16.953 1 61.25 416 GLY A N 1
ATOM 3285 C CA . GLY A 1 416 ? -20.812 16.812 -17.219 1 61.25 416 GLY A CA 1
ATOM 3286 C C . GLY A 1 416 ? -21.562 17.797 -16.328 1 61.25 416 GLY A C 1
ATOM 3287 O O . GLY A 1 416 ? -21.016 18.266 -15.32 1 61.25 416 GLY A O 1
ATOM 3288 N N . PRO A 1 417 ? -22.641 18.188 -16.812 1 54.5 417 PRO A N 1
ATOM 3289 C CA . PRO A 1 417 ? -23.484 19.172 -16.109 1 54.5 417 PRO A CA 1
ATOM 3290 C C . PRO A 1 417 ? -23.766 18.766 -14.656 1 54.5 417 PRO A C 1
ATOM 3292 O O . PRO A 1 417 ? -23.922 19.625 -13.789 1 54.5 417 PRO A O 1
ATOM 3295 N N . VAL A 1 418 ? -23.766 17.484 -14.453 1 50.69 418 VAL A N 1
ATOM 3296 C CA . VAL A 1 418 ? -24.062 17 -13.109 1 50.69 418 VAL A CA 1
ATOM 3297 C C . VAL A 1 418 ? -22.953 17.422 -12.148 1 50.69 418 VAL A C 1
ATOM 3299 O O . VAL A 1 418 ? -23.234 17.844 -11.016 1 50.69 418 VAL A O 1
ATOM 3302 N N . PHE A 1 419 ? -21.875 17.438 -12.617 1 64.31 419 PHE A N 1
ATOM 3303 C CA . PHE A 1 419 ? -20.75 17.859 -11.797 1 64.31 419 PHE A CA 1
ATOM 3304 C C . PHE A 1 419 ? -20.859 19.344 -11.445 1 64.31 419 PHE A C 1
ATOM 3306 O O . PHE A 1 419 ? -20.703 19.719 -10.281 1 64.31 419 PHE A O 1
ATOM 3313 N N . TYR A 1 420 ? -21.141 20.109 -12.398 1 61.62 420 TYR A N 1
ATOM 3314 C CA . TYR A 1 420 ? -21.219 21.547 -12.18 1 61.62 420 TYR A CA 1
ATOM 3315 C C . TYR A 1 420 ? -22.344 21.891 -11.219 1 61.62 420 TYR A C 1
ATOM 3317 O O . TYR A 1 420 ? -22.219 22.812 -10.414 1 61.62 420 TYR A O 1
ATOM 3325 N N . ALA A 1 421 ? -23.344 21.078 -11.328 1 51.66 421 ALA A N 1
ATOM 3326 C CA . ALA A 1 421 ? -24.453 21.312 -10.406 1 51.66 421 ALA A CA 1
ATOM 3327 C C . ALA A 1 421 ? -24.031 21.031 -8.969 1 51.66 421 ALA A C 1
ATOM 3329 O O . ALA A 1 421 ? -24.328 21.812 -8.062 1 51.66 421 ALA A O 1
ATOM 3330 N N . LYS A 1 422 ? -23.438 20.016 -8.812 1 57.25 422 LYS A N 1
ATOM 3331 C CA . LYS A 1 422 ? -22.938 19.641 -7.488 1 57.25 422 LYS A CA 1
ATOM 3332 C C . LYS A 1 422 ? -21.953 20.688 -6.969 1 57.25 422 LYS A C 1
ATOM 3334 O O . LYS A 1 422 ? -22.031 21.094 -5.809 1 57.25 422 LYS A O 1
ATOM 3339 N N . ARG A 1 423 ? -21.141 21.109 -7.762 1 63.31 423 ARG A N 1
ATOM 3340 C CA . ARG A 1 423 ? -20.141 22.109 -7.434 1 63.31 423 ARG A CA 1
ATOM 3341 C C . ARG A 1 423 ? -20.797 23.438 -7.035 1 63.31 423 ARG A C 1
ATOM 3343 O O . ARG A 1 423 ? -20.422 24.031 -6.027 1 63.31 423 ARG A O 1
ATOM 3350 N N . ASP A 1 424 ? -21.672 23.875 -7.832 1 61.16 424 ASP A N 1
ATOM 3351 C CA . ASP A 1 424 ? -22.344 25.156 -7.59 1 61.16 424 ASP A CA 1
ATOM 3352 C C . ASP A 1 424 ? -23.125 25.125 -6.281 1 61.16 424 ASP A C 1
ATOM 3354 O O . ASP A 1 424 ? -23.188 26.125 -5.562 1 61.16 424 ASP A O 1
ATOM 3358 N N . ALA A 1 425 ? -23.656 23.906 -6.059 1 51.19 425 ALA A N 1
ATOM 3359 C CA . ALA A 1 425 ? -24.344 23.734 -4.781 1 51.19 425 ALA A CA 1
ATOM 3360 C C . ALA A 1 425 ? -23.375 23.859 -3.611 1 51.19 425 ALA A C 1
ATOM 3362 O O . ALA A 1 425 ? -23.688 24.5 -2.607 1 51.19 425 ALA A O 1
ATOM 3363 N N . THR A 1 426 ? -22.281 23.391 -3.82 1 61.56 426 THR A N 1
ATOM 3364 C CA . THR A 1 426 ? -21.25 23.438 -2.791 1 61.56 426 THR A CA 1
ATOM 3365 C C . THR A 1 426 ? -20.703 24.859 -2.646 1 61.56 426 THR A C 1
ATOM 3367 O O . THR A 1 426 ? -20.438 25.312 -1.532 1 61.56 426 THR A O 1
ATOM 3370 N N . ARG A 1 427 ? -20.516 25.5 -3.789 1 57.22 427 ARG A N 1
ATOM 3371 C CA . ARG A 1 427 ? -20 26.859 -3.807 1 57.22 427 ARG A CA 1
ATOM 3372 C C . ARG A 1 427 ? -20.906 27.812 -3.045 1 57.22 427 ARG A C 1
ATOM 3374 O O . ARG A 1 427 ? -20.438 28.719 -2.348 1 57.22 427 ARG A O 1
ATOM 3381 N N . ARG A 1 428 ? -22.094 27.578 -3.232 1 45 428 ARG A N 1
ATOM 3382 C CA . ARG A 1 428 ? -23.078 28.438 -2.564 1 45 428 ARG A CA 1
ATOM 3383 C C . ARG A 1 428 ? -22.953 28.312 -1.048 1 45 428 ARG A C 1
ATOM 3385 O O . ARG A 1 428 ? -23.031 29.312 -0.33 1 45 428 ARG A O 1
ATOM 3392 N N . VAL A 1 429 ? -22.688 27.109 -0.68 1 49.59 429 VAL A N 1
ATOM 3393 C CA . VAL A 1 429 ? -22.547 26.891 0.754 1 49.59 429 VAL A CA 1
ATOM 3394 C C . VAL A 1 429 ? -21.234 27.484 1.248 1 49.59 429 VAL A C 1
ATOM 3396 O O . VAL A 1 429 ? -21.188 28.109 2.309 1 49.59 429 VAL A O 1
ATOM 3399 N N . ARG A 1 430 ? -20.312 27.312 0.396 1 52.56 430 ARG A N 1
ATOM 3400 C CA . ARG A 1 430 ? -19 27.844 0.743 1 52.56 430 ARG A CA 1
ATOM 3401 C C . ARG A 1 430 ? -19.016 29.359 0.771 1 52.56 430 ARG A C 1
ATOM 3403 O O . ARG A 1 430 ? -18.375 29.984 1.631 1 52.56 430 ARG A O 1
ATOM 3410 N N . HIS A 1 431 ? -19.625 29.875 -0.233 1 42 431 HIS A N 1
ATOM 3411 C CA . HIS A 1 431 ? -19.734 31.328 -0.301 1 42 431 HIS A CA 1
ATOM 3412 C C . HIS A 1 431 ? -20.406 31.891 0.948 1 42 431 HIS A C 1
ATOM 3414 O O . HIS A 1 431 ? -19.969 32.906 1.486 1 42 431 HIS A O 1
ATOM 3420 N N . VAL A 1 432 ? -21.312 31.078 1.302 1 38.22 432 VAL A N 1
ATOM 3421 C CA . VAL A 1 432 ? -22.031 31.531 2.488 1 38.22 432 VAL A CA 1
ATOM 3422 C C . VAL A 1 432 ? -21.125 31.438 3.711 1 38.22 432 VAL A C 1
ATOM 3424 O O . VAL A 1 432 ? -21.062 32.344 4.523 1 38.22 432 VAL A O 1
ATOM 3427 N N . ARG A 1 433 ? -20.406 30.359 3.68 1 44.75 433 ARG A N 1
ATOM 3428 C CA . ARG A 1 433 ? -19.516 30.156 4.816 1 44.75 433 ARG A CA 1
ATOM 3429 C C . ARG A 1 433 ? -18.344 31.141 4.789 1 44.75 433 ARG A C 1
ATOM 3431 O O . ARG A 1 433 ? -17.984 31.703 5.824 1 44.75 433 ARG A O 1
ATOM 3438 N N . ALA A 1 434 ? -17.797 31.25 3.625 1 45.22 434 ALA A N 1
ATOM 3439 C CA . ALA A 1 434 ? -16.688 32.188 3.475 1 45.22 434 ALA A CA 1
ATOM 3440 C C . ALA A 1 434 ? -17.156 33.625 3.775 1 45.22 434 ALA A C 1
ATOM 3442 O O . ALA A 1 434 ? -16.438 34.375 4.426 1 45.22 434 ALA A O 1
ATOM 3443 N N . TYR A 1 435 ? -18.266 33.906 3.246 1 36.53 435 TYR A N 1
ATOM 3444 C CA . TYR A 1 435 ? -18.859 35.219 3.531 1 36.53 435 TYR A CA 1
ATOM 3445 C C . TYR A 1 435 ? -19.062 35.406 5.031 1 36.53 435 TYR A C 1
ATOM 3447 O O . TYR A 1 435 ? -18.766 36.469 5.566 1 36.53 435 TYR A O 1
ATOM 3455 N N . VAL A 1 436 ? -19.422 34.312 5.598 1 38.28 436 VAL A N 1
ATOM 3456 C CA . VAL A 1 436 ? -19.656 34.344 7.039 1 38.28 436 VAL A CA 1
ATOM 3457 C C . VAL A 1 436 ? -18.312 34.5 7.77 1 38.28 436 VAL A C 1
ATOM 3459 O O . VAL A 1 436 ? -18.203 35.25 8.734 1 38.28 436 VAL A O 1
ATOM 3462 N N . GLU A 1 437 ? -17.453 33.656 7.324 1 42.69 437 GLU A N 1
ATOM 3463 C CA . GLU A 1 437 ? -16.125 33.688 7.938 1 42.69 437 GLU A CA 1
ATOM 3464 C C . GLU A 1 437 ? -15.453 35.031 7.746 1 42.69 437 GLU A C 1
ATOM 3466 O O . GLU A 1 437 ? -14.844 35.562 8.68 1 42.69 437 GLU A O 1
ATOM 3471 N N . ILE A 1 438 ? -15.516 35.531 6.559 1 38.41 438 ILE A N 1
ATOM 3472 C CA . ILE A 1 438 ? -14.891 36.844 6.266 1 38.41 438 ILE A CA 1
ATOM 3473 C C . ILE A 1 438 ? -15.641 37.938 6.988 1 38.41 438 ILE A C 1
ATOM 3475 O O . ILE A 1 438 ? -15.023 38.906 7.488 1 38.41 438 ILE A O 1
ATOM 3479 N N . ASN A 1 439 ? -17.062 37.844 7.055 1 35.69 439 ASN A N 1
ATOM 3480 C CA . ASN A 1 439 ? -17.828 38.906 7.66 1 35.69 439 ASN A CA 1
ATOM 3481 C C . ASN A 1 439 ? -18.062 38.688 9.148 1 35.69 439 ASN A C 1
ATOM 3483 O O . ASN A 1 439 ? -18.844 39.375 9.781 1 35.69 439 ASN A O 1
ATOM 3487 N N . GLY A 1 440 ? -17.344 37.844 9.883 1 34.81 440 GLY A N 1
ATOM 3488 C CA . GLY A 1 440 ? -17.344 37.719 11.328 1 34.81 440 GLY A CA 1
ATOM 3489 C C . GLY A 1 440 ? -18.656 37.156 11.867 1 34.81 440 GLY A C 1
ATOM 3490 O O . GLY A 1 440 ? -18.953 37.312 13.055 1 34.81 440 GLY A O 1
ATOM 3491 N N . TRP A 1 441 ? -19.75 36.906 11.102 1 33.28 441 TRP A N 1
ATOM 3492 C CA . TRP A 1 441 ? -21.047 36.5 11.633 1 33.28 441 TRP A CA 1
ATOM 3493 C C . TRP A 1 441 ? -21.047 35.062 12.055 1 33.28 441 TRP A C 1
ATOM 3495 O O . TRP A 1 441 ? -21.219 34.156 11.219 1 33.28 441 TRP A O 1
ATOM 3505 N N . ARG A 1 442 ? -20.281 34.531 12.867 1 36.34 442 ARG A N 1
ATOM 3506 C CA . ARG A 1 442 ? -19.953 33.156 13.297 1 36.34 442 ARG A CA 1
ATOM 3507 C C . ARG A 1 442 ? -21.172 32.5 13.93 1 36.34 442 ARG A C 1
ATOM 3509 O O . ARG A 1 442 ? -21.375 31.281 13.781 1 36.34 442 ARG A O 1
ATOM 3516 N N . ARG A 1 443 ? -21.984 33.094 14.844 1 33.44 443 ARG A N 1
ATOM 3517 C CA . ARG A 1 443 ? -22.938 32.531 15.781 1 33.44 443 ARG A CA 1
ATOM 3518 C C . ARG A 1 443 ? -24.219 32.125 15.07 1 33.44 443 ARG A C 1
ATOM 3520 O O . ARG A 1 443 ? -24.953 31.25 15.539 1 33.44 443 ARG A O 1
ATOM 3527 N N . LEU A 1 444 ? -24.812 32.906 14.164 1 30.39 444 LEU A N 1
ATOM 3528 C CA . LEU A 1 444 ? -26.219 32.75 13.805 1 30.39 444 LEU A CA 1
ATOM 3529 C C . LEU A 1 444 ? -26.438 31.578 12.859 1 30.39 444 LEU A C 1
ATOM 3531 O O . LEU A 1 444 ? -27.438 30.875 12.953 1 30.39 444 LEU A O 1
ATOM 3535 N N . ILE A 1 445 ? -25.641 31.359 11.781 1 32.97 445 ILE A N 1
ATOM 3536 C CA . ILE A 1 445 ? -26.078 30.531 10.656 1 32.97 445 ILE A CA 1
ATOM 3537 C C . ILE A 1 445 ? -25.719 29.062 10.922 1 32.97 445 ILE A C 1
ATOM 3539 O O . ILE A 1 445 ? -25.938 28.203 10.07 1 32.97 445 ILE A O 1
ATOM 3543 N N . ARG A 1 446 ? -25.156 28.688 11.867 1 35.19 446 ARG A N 1
ATOM 3544 C CA . ARG A 1 446 ? -24.891 27.25 11.961 1 35.19 446 ARG A CA 1
ATOM 3545 C C . ARG A 1 446 ? -26.203 26.469 11.867 1 35.19 446 ARG A C 1
ATOM 3547 O O . ARG A 1 446 ? -26.203 25.312 11.422 1 35.19 446 ARG A O 1
ATOM 3554 N N . ARG A 1 447 ? -27.375 26.875 12.469 1 35.56 447 ARG A N 1
ATOM 3555 C CA . ARG A 1 447 ? -28.609 26.125 12.609 1 35.56 447 ARG A CA 1
ATOM 3556 C C . ARG A 1 447 ? -29.391 26.125 11.297 1 35.56 447 ARG A C 1
ATOM 3558 O O . ARG A 1 447 ? -30.062 25.141 10.969 1 35.56 447 ARG A O 1
ATOM 3565 N N . GLY A 1 448 ? -29.531 27.219 10.5 1 33.91 448 GLY A N 1
ATOM 3566 C CA . GLY A 1 448 ? -30.531 27.406 9.445 1 33.91 448 GLY A CA 1
ATOM 3567 C C . GLY A 1 448 ? -30.062 26.906 8.094 1 33.91 448 GLY A C 1
ATOM 3568 O O . GLY A 1 448 ? -30.875 26.406 7.309 1 33.91 448 GLY A O 1
ATOM 3569 N N . THR A 1 449 ? -28.859 27.016 7.699 1 37.22 449 THR A N 1
ATOM 3570 C CA . THR A 1 449 ? -28.406 26.75 6.34 1 37.22 449 THR A CA 1
ATOM 3571 C C . THR A 1 449 ? -28.219 25.25 6.125 1 37.22 449 THR A C 1
ATOM 3573 O O . THR A 1 449 ? -28.266 24.766 4.988 1 37.22 449 THR A O 1
ATOM 3576 N N . GLU A 1 450 ? -27.969 24.5 7.027 1 38.16 450 GLU A N 1
ATOM 3577 C CA . GLU A 1 450 ? -27.906 23.047 6.844 1 38.16 450 GLU A CA 1
ATOM 3578 C C . GLU A 1 450 ? -29.25 22.484 6.422 1 38.16 450 GLU A C 1
ATOM 3580 O O . GLU A 1 450 ? -29.312 21.516 5.648 1 38.16 450 GLU A O 1
ATOM 3585 N N . ARG A 1 451 ? -30.375 23.109 6.824 1 36.09 451 ARG A N 1
ATOM 3586 C CA . ARG A 1 451 ? -31.719 22.703 6.445 1 36.09 451 ARG A CA 1
ATOM 3587 C C . ARG A 1 451 ? -32 23.031 4.984 1 36.09 451 ARG A C 1
ATOM 3589 O O . ARG A 1 451 ? -32.656 22.266 4.285 1 36.09 451 ARG A O 1
ATOM 3596 N N . THR A 1 452 ? -31.547 24.109 4.492 1 35.53 452 THR A N 1
ATOM 3597 C CA . THR A 1 452 ? -31.828 24.5 3.113 1 35.53 452 THR A CA 1
ATOM 3598 C C . THR A 1 452 ? -31.016 23.656 2.137 1 35.53 452 THR A C 1
ATOM 3600 O O . THR A 1 452 ? -31.516 23.234 1.093 1 35.53 452 THR A O 1
ATOM 3603 N N . LEU A 1 453 ? -29.844 23.25 2.445 1 37.06 453 LEU A N 1
ATOM 3604 C CA . LEU A 1 453 ? -29.031 22.469 1.527 1 37.06 453 LEU A CA 1
ATOM 3605 C C . LEU A 1 453 ? -29.531 21.016 1.48 1 37.06 453 LEU A C 1
ATOM 3607 O O . LEU A 1 453 ? -29.609 20.422 0.406 1 37.06 453 LEU A O 1
ATOM 3611 N N . ALA A 1 454 ? -29.953 20.469 2.59 1 37.97 454 ALA A N 1
ATOM 3612 C CA . ALA A 1 454 ? -30.609 19.172 2.561 1 37.97 454 ALA A CA 1
ATOM 3613 C C . ALA A 1 454 ? -31.891 19.219 1.732 1 37.97 454 ALA A C 1
ATOM 3615 O O . ALA A 1 454 ? -32.188 18.266 1.01 1 37.97 454 ALA A O 1
ATOM 3616 N N . ALA A 1 455 ? -32.594 20.25 1.71 1 37.09 455 ALA A N 1
ATOM 3617 C CA . ALA A 1 455 ? -33.812 20.406 0.924 1 37.09 455 ALA A CA 1
ATOM 3618 C C . ALA A 1 455 ? -33.5 20.516 -0.564 1 37.09 455 ALA A C 1
ATOM 3620 O O . ALA A 1 455 ? -34.219 19.969 -1.401 1 37.09 455 ALA A O 1
ATOM 3621 N N . GLY A 1 456 ? -32.438 21.156 -0.927 1 35.16 456 GLY A N 1
ATOM 3622 C CA . GLY A 1 456 ? -32.062 21.266 -2.328 1 35.16 456 GLY A CA 1
ATOM 3623 C C . GLY A 1 456 ? -31.516 19.969 -2.893 1 35.16 456 GLY A C 1
ATOM 3624 O O . GLY A 1 456 ? -31.797 19.609 -4.035 1 35.16 456 GLY A O 1
ATOM 3625 N N . LEU A 1 457 ? -30.75 19.25 -2.162 1 38.78 457 LEU A N 1
ATOM 3626 C CA . LEU A 1 457 ? -30.219 17.984 -2.639 1 38.78 457 LEU A CA 1
ATOM 3627 C C . LEU A 1 457 ? -31.297 16.922 -2.697 1 38.78 457 LEU A C 1
ATOM 3629 O O . LEU A 1 457 ? -31.219 16 -3.51 1 38.78 457 LEU A O 1
ATOM 3633 N N . ARG A 1 458 ? -32.312 16.953 -1.839 1 37.97 458 ARG A N 1
ATOM 3634 C CA . ARG A 1 458 ? -33.5 16.109 -1.997 1 37.97 458 ARG A CA 1
ATOM 3635 C C . ARG A 1 458 ? -34.156 16.344 -3.344 1 37.97 458 ARG A C 1
ATOM 3637 O O . ARG A 1 458 ? -34.844 15.461 -3.869 1 37.97 458 ARG A O 1
ATOM 3644 N N . LEU A 1 459 ? -34.125 17.578 -3.807 1 33.59 459 LEU A N 1
ATOM 3645 C CA . LEU A 1 459 ? -34.781 17.859 -5.074 1 33.59 459 LEU A CA 1
ATOM 3646 C C . LEU A 1 459 ? -34.031 17.219 -6.234 1 33.59 459 LEU A C 1
ATOM 3648 O O . LEU A 1 459 ? -34.594 17.031 -7.32 1 33.59 459 LEU A O 1
ATOM 3652 N N . VAL A 1 460 ? -32.688 17.109 -6.152 1 34.88 460 VAL A N 1
ATOM 3653 C CA . VAL A 1 460 ? -31.984 16.453 -7.25 1 34.88 460 VAL A CA 1
ATOM 3654 C C . VAL A 1 460 ? -32.031 14.938 -7.051 1 34.88 460 VAL A C 1
ATOM 3656 O O . VAL A 1 460 ? -31.5 14.18 -7.875 1 34.88 460 VAL A O 1
ATOM 3659 N N . ARG A 1 461 ? -32.312 14.438 -5.848 1 36.25 461 ARG A N 1
ATOM 3660 C CA . ARG A 1 461 ? -32.531 13 -5.738 1 36.25 461 ARG A CA 1
ATOM 3661 C C . ARG A 1 461 ? -33.781 12.57 -6.516 1 36.25 461 ARG A C 1
ATOM 3663 O O . ARG A 1 461 ? -34.875 13.102 -6.289 1 36.25 461 ARG A O 1
ATOM 3670 N N . ARG A 1 462 ? -33.625 11.969 -7.625 1 36.41 462 ARG A N 1
ATOM 3671 C CA . ARG A 1 462 ? -34.75 11.359 -8.297 1 36.41 462 ARG A CA 1
ATOM 3672 C C . ARG A 1 462 ? -35.656 10.633 -7.305 1 36.41 462 ARG A C 1
ATOM 3674 O O . ARG A 1 462 ? -35.188 9.938 -6.41 1 36.41 462 ARG A O 1
ATOM 3681 N N . PRO A 1 463 ? -37 11.016 -7.199 1 31.25 463 PRO A N 1
ATOM 3682 C CA . PRO A 1 463 ? -38 10.344 -6.395 1 31.25 463 PRO A CA 1
ATOM 3683 C C . PRO A 1 463 ? -37.844 8.82 -6.41 1 31.25 463 PRO A C 1
ATOM 3685 O O . PRO A 1 463 ? -37.688 8.227 -7.477 1 31.25 463 PRO A O 1
ATOM 3688 N N . ARG A 1 464 ? -37.281 8.305 -5.363 1 30.25 464 ARG A N 1
ATOM 3689 C CA . ARG A 1 464 ? -37.531 6.867 -5.254 1 30.25 464 ARG A CA 1
ATOM 3690 C C . ARG A 1 464 ? -39 6.543 -5.445 1 30.25 464 ARG A C 1
ATOM 3692 O O . ARG A 1 464 ? -39.875 7.219 -4.891 1 30.25 464 ARG A O 1
ATOM 3699 N N . SER A 1 465 ? -39.438 5.879 -6.625 1 27.56 465 SER A N 1
ATOM 3700 C CA . SER A 1 465 ? -40.781 5.344 -6.875 1 27.56 465 SER A CA 1
ATOM 3701 C C . SER A 1 465 ? -41.281 4.547 -5.68 1 27.56 465 SER A C 1
ATOM 3703 O O . SER A 1 465 ? -40.656 3.574 -5.262 1 27.56 465 SER A O 1
ATOM 3705 N N . SER A 1 466 ? -41.875 5.199 -4.652 1 27.12 466 SER A N 1
ATOM 3706 C CA . SER A 1 466 ? -42.688 4.598 -3.598 1 27.12 466 SER A CA 1
ATOM 3707 C C . SER A 1 466 ? -43.719 3.648 -4.176 1 27.12 466 SER A C 1
ATOM 3709 O O . SER A 1 466 ? -44.75 4.086 -4.703 1 27.12 466 SER A O 1
ATOM 3711 N N . THR A 1 467 ? -43.531 2.568 -4.91 1 25.64 467 THR A N 1
ATOM 3712 C CA . THR A 1 467 ? -44.625 1.652 -5.203 1 25.64 467 THR A CA 1
ATOM 3713 C C . THR A 1 467 ? -45.156 1.014 -3.922 1 25.64 467 THR A C 1
ATOM 3715 O O . THR A 1 467 ? -44.562 0.058 -3.41 1 25.64 467 THR A O 1
ATOM 3718 N N . ALA A 1 468 ? -45.531 1.671 -2.832 1 25.23 468 ALA A N 1
ATOM 3719 C CA . ALA A 1 468 ? -46.375 1.001 -1.836 1 25.23 468 ALA A CA 1
ATOM 3720 C C . ALA A 1 468 ? -47.656 0.463 -2.463 1 25.23 468 ALA A C 1
ATOM 3722 O O . ALA A 1 468 ? -48.469 1.228 -3.014 1 25.23 468 ALA A O 1
ATOM 3723 N N . ALA A 1 469 ? -47.656 -0.918 -2.801 1 30.11 469 ALA A N 1
ATOM 3724 C CA . ALA A 1 469 ? -48.812 -1.785 -3.062 1 30.11 469 ALA A CA 1
ATOM 3725 C C . ALA A 1 469 ? -49.844 -1.687 -1.94 1 30.11 469 ALA A C 1
ATOM 3727 O O . ALA A 1 469 ? -49.531 -1.942 -0.776 1 30.11 469 ALA A O 1
ATOM 3728 N N . ASN A 1 470 ? -50.688 -0.73 -1.959 1 24.36 470 ASN A N 1
ATOM 3729 C CA . ASN A 1 470 ? -51.938 -0.625 -1.214 1 24.36 470 ASN A CA 1
ATOM 3730 C C . ASN A 1 470 ? -52.719 -1.943 -1.222 1 24.36 470 ASN A C 1
ATOM 3732 O O . ASN A 1 470 ? -53.219 -2.361 -2.26 1 24.36 470 ASN A O 1
ATOM 3736 N N . ASP A 1 471 ? -52.219 -3.016 -0.565 1 25.67 471 ASP A N 1
ATOM 3737 C CA . ASP A 1 471 ? -53.125 -4.137 -0.324 1 25.67 471 ASP A CA 1
ATOM 3738 C C . ASP A 1 471 ? -54.375 -3.674 0.392 1 25.67 471 ASP A C 1
ATOM 3740 O O . ASP A 1 471 ? -54.312 -3.074 1.467 1 25.67 471 ASP A O 1
ATOM 3744 N N . ASP A 1 472 ? -55.375 -3.264 -0.334 1 23.17 472 ASP A N 1
ATOM 3745 C CA . ASP A 1 472 ? -56.781 -3.09 0.053 1 23.17 472 ASP A CA 1
ATOM 3746 C C . ASP A 1 472 ? -57.281 -4.277 0.88 1 23.17 472 ASP A C 1
ATOM 3748 O O . ASP A 1 472 ? -57 -5.43 0.548 1 23.17 472 ASP A O 1
ATOM 3752 N N . PRO A 1 473 ? -57.562 -4.051 2.188 1 30.89 473 PRO A N 1
ATOM 3753 C CA . PRO A 1 473 ? -58.281 -4.957 3.082 1 30.89 473 PRO A CA 1
ATOM 3754 C C . PRO A 1 473 ? -59.562 -5.516 2.451 1 30.89 473 PRO A C 1
ATOM 3756 O O . PRO A 1 473 ? -60.438 -4.754 2.057 1 30.89 473 PRO A O 1
ATOM 3759 N N . SER A 1 474 ? -59.562 -6.426 1.342 1 21.8 474 SER A N 1
ATOM 3760 C CA . SER A 1 474 ? -60.812 -7.184 1.378 1 21.8 474 SER A CA 1
ATOM 3761 C C . SER A 1 474 ? -60.875 -8.117 2.586 1 21.8 474 SER A C 1
ATOM 3763 O O . SER A 1 474 ? -59.844 -8.688 2.973 1 21.8 474 SER A O 1
ATOM 3765 N N . MET B 1 1 ? -22.531 -21.094 13.633 1 79.69 1 MET B N 1
ATOM 3766 C CA . MET B 1 1 ? -23.312 -22.172 13.047 1 79.69 1 MET B CA 1
ATOM 3767 C C . MET B 1 1 ? -22.828 -22.516 11.648 1 79.69 1 MET B C 1
ATOM 3769 O O . MET B 1 1 ? -22.375 -21.625 10.914 1 79.69 1 MET B O 1
ATOM 3773 N N . PRO B 1 2 ? -22.75 -23.797 11.367 1 93.56 2 PRO B N 1
ATOM 3774 C CA . PRO B 1 2 ? -22.359 -24.203 10.016 1 93.56 2 PRO B CA 1
ATOM 3775 C C . PRO B 1 2 ? -23.297 -23.641 8.945 1 93.56 2 PRO B C 1
ATOM 3777 O O . PRO B 1 2 ? -24.5 -23.531 9.164 1 93.56 2 PRO B O 1
ATOM 3780 N N . ILE B 1 3 ? -22.719 -23.125 7.887 1 97.62 3 ILE B N 1
ATOM 3781 C CA . ILE B 1 3 ? -23.5 -22.609 6.766 1 97.62 3 ILE B CA 1
ATOM 3782 C C . ILE B 1 3 ? -23.078 -23.328 5.48 1 97.62 3 ILE B C 1
ATOM 3784 O O . ILE B 1 3 ? -22.141 -24.109 5.48 1 97.62 3 ILE B O 1
ATOM 3788 N N . LYS B 1 4 ? -23.875 -23.094 4.426 1 98.81 4 LYS B N 1
ATOM 3789 C CA . LYS B 1 4 ? -23.594 -23.609 3.096 1 98.81 4 LYS B CA 1
ATOM 3790 C C . LYS B 1 4 ? -22.766 -22.625 2.277 1 98.81 4 LYS B C 1
ATOM 3792 O O . LYS B 1 4 ? -23.188 -21.484 2.066 1 98.81 4 LYS B O 1
ATOM 3797 N N . ILE B 1 5 ? -21.578 -23.094 1.802 1 98.81 5 ILE B N 1
ATOM 3798 C CA . ILE B 1 5 ? -20.656 -22.172 1.133 1 98.81 5 ILE B CA 1
ATOM 3799 C C . ILE B 1 5 ? -20.328 -22.703 -0.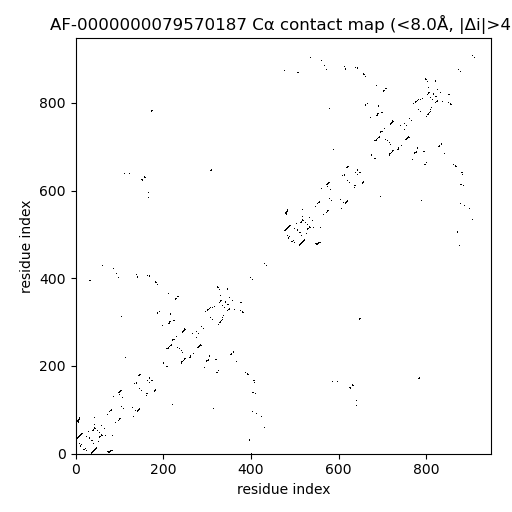264 1 98.81 5 ILE B C 1
ATOM 3801 O O . ILE B 1 5 ? -19.938 -23.859 -0.424 1 98.81 5 ILE B O 1
ATOM 3805 N N . ALA B 1 6 ? -20.547 -21.922 -1.282 1 98.81 6 ALA B N 1
ATOM 3806 C CA . ALA B 1 6 ? -20.078 -22.203 -2.637 1 98.81 6 ALA B CA 1
ATOM 3807 C C . ALA B 1 6 ? -18.781 -21.469 -2.943 1 98.81 6 ALA B C 1
ATOM 3809 O O . ALA B 1 6 ? -18.734 -20.234 -2.91 1 98.81 6 ALA B O 1
ATOM 3810 N N . VAL B 1 7 ? -17.734 -22.172 -3.203 1 98.75 7 VAL B N 1
ATOM 3811 C CA . VAL B 1 7 ? -16.484 -21.609 -3.715 1 98.75 7 VAL B CA 1
ATOM 3812 C C . VAL B 1 7 ? -16.406 -21.797 -5.227 1 98.75 7 VAL B C 1
ATOM 3814 O O . VAL B 1 7 ? -16.328 -22.938 -5.715 1 98.75 7 VAL B O 1
ATOM 3817 N N . ILE B 1 8 ? -16.422 -20.703 -5.957 1 98 8 ILE B N 1
ATOM 3818 C CA . ILE B 1 8 ? -16.5 -20.781 -7.41 1 98 8 ILE B CA 1
ATOM 3819 C C . ILE B 1 8 ? -15.18 -20.328 -8.023 1 98 8 ILE B C 1
ATOM 3821 O O . ILE B 1 8 ? -14.68 -19.25 -7.715 1 98 8 ILE B O 1
ATOM 3825 N N . THR B 1 9 ? -14.594 -21.156 -8.883 1 96 9 THR B N 1
ATOM 3826 C CA . THR B 1 9 ? -13.367 -20.812 -9.586 1 96 9 THR B CA 1
ATOM 3827 C C . THR B 1 9 ? -13.562 -20.922 -11.094 1 96 9 THR B C 1
ATOM 3829 O O . THR B 1 9 ? -14.32 -21.766 -11.57 1 96 9 THR B O 1
ATOM 3832 N N . ASP B 1 10 ? -12.914 -20.031 -11.758 1 91.31 10 ASP B N 1
ATOM 3833 C CA . ASP B 1 10 ? -12.992 -20.078 -13.219 1 91.31 10 ASP B CA 1
ATOM 3834 C C . ASP B 1 10 ? -11.789 -20.797 -13.805 1 91.31 10 ASP B C 1
ATOM 3836 O O . ASP B 1 10 ? -11.453 -20.609 -14.977 1 91.31 10 ASP B O 1
ATOM 3840 N N . ASP B 1 11 ? -11.109 -21.578 -12.969 1 89.25 11 ASP B N 1
ATOM 3841 C CA . ASP B 1 11 ? -10 -22.422 -13.383 1 89.25 11 ASP B CA 1
ATOM 3842 C C . ASP B 1 11 ? -10.375 -23.906 -13.266 1 89.25 11 ASP B C 1
ATOM 3844 O O . ASP B 1 11 ? -11.398 -24.25 -12.672 1 89.25 11 ASP B O 1
ATOM 3848 N N . VAL B 1 12 ? -9.555 -24.75 -13.922 1 90.62 12 VAL B N 1
ATOM 3849 C CA . VAL B 1 12 ? -9.82 -26.172 -13.898 1 90.62 12 VAL B CA 1
ATOM 3850 C C . VAL B 1 12 ? -9.344 -26.766 -12.57 1 90.62 12 VAL B C 1
ATOM 3852 O O . VAL B 1 12 ? -8.312 -26.359 -12.039 1 90.62 12 VAL B O 1
ATOM 3855 N N . VAL B 1 13 ? -10.156 -27.734 -12.047 1 92.94 13 VAL B N 1
ATOM 3856 C CA . VAL B 1 13 ? -9.805 -28.438 -10.82 1 92.94 13 VAL B CA 1
ATOM 3857 C C . VAL B 1 13 ? -9.445 -29.891 -11.141 1 92.94 13 VAL B C 1
ATOM 3859 O O . VAL B 1 13 ? -10.32 -30.75 -11.188 1 92.94 13 VAL B O 1
ATOM 3862 N N . THR B 1 14 ? -8.156 -30.078 -11.344 1 90.75 14 THR B N 1
ATOM 3863 C CA . THR B 1 14 ? -7.605 -31.375 -11.719 1 90.75 14 THR B CA 1
ATOM 3864 C C . THR B 1 14 ? -6.355 -31.703 -10.906 1 90.75 14 THR B C 1
ATOM 3866 O O . THR B 1 14 ? -6.066 -31.031 -9.914 1 90.75 14 THR B O 1
ATOM 3869 N N . GLU B 1 15 ? -5.707 -32.781 -11.328 1 84.75 15 GLU B N 1
ATOM 3870 C CA . GLU B 1 15 ? -4.438 -33.125 -10.688 1 84.75 15 GLU B CA 1
ATOM 3871 C C . GLU B 1 15 ? -3.396 -32.031 -10.938 1 84.75 15 GLU B C 1
ATOM 3873 O O . GLU B 1 15 ? -2.506 -31.812 -10.117 1 84.75 15 GLU B O 1
ATOM 3878 N N . ARG B 1 16 ? -3.555 -31.453 -12.062 1 79.19 16 ARG B N 1
ATOM 3879 C CA . ARG B 1 16 ? -2.689 -30.344 -12.43 1 79.19 16 ARG B CA 1
ATOM 3880 C C . ARG B 1 16 ? -3.43 -29.016 -12.312 1 79.19 16 ARG B C 1
ATOM 3882 O O . ARG B 1 16 ? -4.23 -28.656 -13.18 1 79.19 16 ARG B O 1
ATOM 3889 N N . MET B 1 17 ? -3.297 -28.391 -11.211 1 81.81 17 MET B N 1
ATOM 3890 C CA . MET B 1 17 ? -4 -27.141 -10.945 1 81.81 17 MET B CA 1
ATOM 3891 C C . MET B 1 17 ? -3.035 -25.953 -10.961 1 81.81 17 MET B C 1
ATOM 3893 O O . MET B 1 17 ? -1.901 -26.078 -10.492 1 81.81 17 MET B O 1
ATOM 3897 N N . ALA B 1 18 ? -3.598 -24.812 -11.445 1 80.06 18 ALA B N 1
ATOM 3898 C CA . ALA B 1 18 ? -2.865 -23.562 -11.328 1 80.06 18 ALA B CA 1
ATOM 3899 C C . ALA B 1 18 ? -3.256 -22.812 -10.055 1 80.06 18 ALA B C 1
ATOM 3901 O O . ALA B 1 18 ? -3.977 -23.344 -9.211 1 80.06 18 ALA B O 1
ATOM 3902 N N . GLY B 1 19 ? -2.779 -21.641 -9.891 1 83.56 19 GLY B N 1
ATOM 3903 C CA . GLY B 1 19 ? -2.877 -20.844 -8.672 1 83.56 19 GLY B CA 1
ATOM 3904 C C . GLY B 1 19 ? -4.305 -20.672 -8.188 1 83.56 19 GLY B C 1
ATOM 3905 O O . GLY B 1 19 ? -4.629 -21.016 -7.051 1 83.56 19 GLY B O 1
ATOM 3906 N N . PRO B 1 20 ? -5.137 -20.219 -9.07 1 89.19 20 PRO B N 1
ATOM 3907 C CA . PRO B 1 20 ? -6.508 -19.953 -8.633 1 89.19 20 PRO B CA 1
ATOM 3908 C C . PRO B 1 20 ? -7.25 -21.203 -8.203 1 89.19 20 PRO B C 1
ATOM 3910 O O . PRO B 1 20 ? -7.996 -21.188 -7.215 1 89.19 20 PRO B O 1
ATOM 3913 N N . ALA B 1 21 ? -7.039 -22.312 -8.922 1 91.25 21 ALA B N 1
ATOM 3914 C CA . ALA B 1 21 ? -7.691 -23.562 -8.555 1 91.25 21 ALA B CA 1
ATOM 3915 C C . ALA B 1 21 ? -7.141 -24.109 -7.238 1 91.25 21 ALA B C 1
ATOM 3917 O O . ALA B 1 21 ? -7.895 -24.609 -6.406 1 91.25 21 ALA B O 1
ATOM 3918 N N . ILE B 1 22 ? -5.875 -24.016 -7.105 1 90.31 22 ILE B N 1
ATOM 3919 C CA . ILE B 1 22 ? -5.25 -24.453 -5.859 1 90.31 22 ILE B CA 1
ATOM 3920 C C . ILE B 1 22 ? -5.812 -23.656 -4.688 1 90.31 22 ILE B C 1
ATOM 3922 O O . ILE B 1 22 ? -6.148 -24.219 -3.646 1 90.31 22 ILE B O 1
ATOM 3926 N N . ARG B 1 23 ? -5.895 -22.391 -4.871 1 95.06 23 ARG B N 1
ATOM 3927 C CA . ARG B 1 23 ? -6.406 -21.516 -3.834 1 95.06 23 ARG B CA 1
ATOM 3928 C C . ARG B 1 23 ? -7.852 -21.859 -3.484 1 95.06 23 ARG B C 1
ATOM 3930 O O . ARG B 1 23 ? -8.203 -21.953 -2.307 1 95.06 23 ARG B O 1
ATOM 3937 N N . ALA B 1 24 ? -8.656 -22.094 -4.453 1 96.81 24 ALA B N 1
ATOM 3938 C CA . ALA B 1 24 ? -10.047 -22.469 -4.23 1 96.81 24 ALA B CA 1
ATOM 3939 C C . ALA B 1 24 ? -10.148 -23.781 -3.467 1 96.81 24 ALA B C 1
ATOM 3941 O O . ALA B 1 24 ? -10.969 -23.922 -2.557 1 96.81 24 ALA B O 1
ATOM 3942 N N . TRP B 1 25 ? -9.312 -24.688 -3.836 1 96.25 25 TRP B N 1
ATOM 3943 C CA . TRP B 1 25 ? -9.297 -26 -3.199 1 96.25 25 TRP B CA 1
ATOM 3944 C C . TRP B 1 25 ? -9 -25.875 -1.709 1 96.25 25 TRP B C 1
ATOM 3946 O O . TRP B 1 25 ? -9.68 -26.469 -0.878 1 96.25 25 TRP B O 1
ATOM 3956 N N . HIS B 1 26 ? -8.062 -25.078 -1.407 1 96.5 26 HIS B N 1
ATOM 3957 C CA . HIS B 1 26 ? -7.633 -25 -0.016 1 96.5 26 HIS B CA 1
ATOM 3958 C C . HIS B 1 26 ? -8.578 -24.125 0.804 1 96.5 26 HIS B C 1
ATOM 3960 O O . HIS B 1 26 ? -8.789 -24.375 1.993 1 96.5 26 HIS B O 1
ATOM 3966 N N . LEU B 1 27 ? -9.156 -23.125 0.219 1 98.06 27 LEU B N 1
ATOM 3967 C CA . LEU B 1 27 ? -10.234 -22.406 0.897 1 98.06 27 LEU B CA 1
ATOM 3968 C C . LEU B 1 27 ? -11.375 -23.359 1.261 1 98.06 27 LEU B C 1
ATOM 3970 O O . LEU B 1 27 ? -11.836 -23.375 2.404 1 98.06 27 LEU B O 1
ATOM 3974 N N . ALA B 1 28 ? -11.758 -24.172 0.295 1 98.5 28 ALA B N 1
ATOM 3975 C CA . ALA B 1 28 ? -12.836 -25.125 0.512 1 98.5 28 ALA B CA 1
ATOM 3976 C C . ALA B 1 28 ? -12.469 -26.125 1.615 1 98.5 28 ALA B C 1
ATOM 3978 O O . ALA B 1 28 ? -13.281 -26.406 2.492 1 98.5 28 ALA B O 1
ATOM 3979 N N . THR B 1 29 ? -11.25 -26.562 1.568 1 98.06 29 THR B N 1
ATOM 3980 C CA . THR B 1 29 ? -10.773 -27.531 2.541 1 98.06 29 THR B CA 1
ATOM 3981 C C . THR B 1 29 ? -10.844 -26.969 3.957 1 98.06 29 THR B C 1
ATOM 3983 O O . THR B 1 29 ? -11.359 -27.625 4.867 1 98.06 29 THR B O 1
ATOM 3986 N N . GLU B 1 30 ? -10.32 -25.797 4.164 1 98.19 30 GLU B N 1
ATOM 3987 C CA . GLU B 1 30 ? -10.273 -25.203 5.488 1 98.19 30 GLU B CA 1
ATOM 3988 C C . GLU B 1 30 ? -11.68 -24.875 5.996 1 98.19 30 GLU B C 1
ATOM 3990 O O . GLU B 1 30 ? -11.984 -25.078 7.176 1 98.19 30 GLU B O 1
ATOM 3995 N N . LEU B 1 31 ? -12.508 -24.391 5.125 1 98.56 31 LEU B N 1
ATOM 3996 C CA . LEU B 1 31 ? -13.867 -24.047 5.531 1 98.56 31 LEU B CA 1
ATOM 3997 C C . LEU B 1 31 ? -14.641 -25.312 5.91 1 98.56 31 LEU B C 1
ATOM 3999 O O . LEU B 1 31 ? -15.414 -25.297 6.875 1 98.56 31 LEU B O 1
ATOM 4003 N N . ALA B 1 32 ? -14.461 -26.391 5.168 1 98.44 32 ALA B N 1
ATOM 4004 C CA . ALA B 1 32 ? -15.086 -27.672 5.504 1 98.44 32 ALA B CA 1
ATOM 4005 C C . ALA B 1 32 ? -14.602 -28.188 6.855 1 98.44 32 ALA B C 1
ATOM 4007 O O . ALA B 1 32 ? -15.383 -28.703 7.648 1 98.44 32 ALA B O 1
ATOM 4008 N N . SER B 1 33 ? -13.367 -28 7.102 1 97.56 33 SER B N 1
ATOM 4009 C CA . SER B 1 33 ? -12.773 -28.469 8.352 1 97.56 33 SER B CA 1
ATOM 4010 C C . SER B 1 33 ? -13.336 -27.719 9.547 1 97.56 33 SER B C 1
ATOM 4012 O O . SER B 1 33 ? -13.273 -28.203 10.68 1 97.56 33 SER B O 1
ATOM 4014 N N . HIS B 1 34 ? -13.875 -26.594 9.328 1 97.38 34 HIS B N 1
ATOM 4015 C CA . HIS B 1 34 ? -14.477 -25.812 10.398 1 97.38 34 HIS B CA 1
ATOM 4016 C C . HIS B 1 34 ? -15.977 -26.062 10.508 1 97.38 34 HIS B C 1
ATOM 4018 O O . HIS B 1 34 ? -16.703 -25.312 11.156 1 97.38 34 HIS B O 1
ATOM 4024 N N . GLY B 1 35 ? -16.438 -27.047 9.758 1 97.19 35 GLY B N 1
ATOM 4025 C CA . GLY B 1 35 ? -17.781 -27.562 9.984 1 97.19 35 GLY B CA 1
ATOM 4026 C C . GLY B 1 35 ? -18.797 -27.078 8.961 1 97.19 35 GLY B C 1
ATOM 4027 O O . GLY B 1 35 ? -19.953 -27.469 9.008 1 97.19 35 GLY B O 1
ATOM 4028 N N . HIS B 1 36 ? -18.406 -26.297 8 1 98.5 36 HIS B N 1
ATOM 4029 C CA . HIS B 1 36 ? -19.328 -25.797 6.98 1 98.5 36 HIS B CA 1
ATOM 4030 C C . HIS B 1 36 ? -19.562 -26.844 5.898 1 98.5 36 HIS B C 1
ATOM 4032 O O . HIS B 1 36 ? -18.734 -27.734 5.699 1 98.5 36 HIS B O 1
ATOM 4038 N N . GLU B 1 37 ? -20.719 -26.812 5.309 1 98.69 37 GLU B N 1
ATOM 4039 C CA . GLU B 1 37 ? -20.938 -27.562 4.082 1 98.69 37 GLU B CA 1
ATOM 4040 C C . GLU B 1 37 ? -20.453 -26.797 2.859 1 98.69 37 GLU B C 1
ATOM 4042 O O . GLU B 1 37 ? -20.953 -25.703 2.574 1 98.69 37 GLU B O 1
ATOM 4047 N N . VAL B 1 38 ? -19.469 -27.391 2.146 1 98.81 38 VAL B N 1
ATOM 4048 C CA . VAL B 1 38 ? -18.797 -26.609 1.102 1 98.81 38 VAL B CA 1
ATOM 4049 C C . VAL B 1 38 ? -18.938 -27.328 -0.239 1 98.81 38 VAL B C 1
ATOM 4051 O O . VAL B 1 38 ? -18.812 -28.562 -0.309 1 98.81 38 VAL B O 1
ATOM 4054 N N . THR B 1 39 ? -19.266 -26.609 -1.27 1 98.75 39 THR B N 1
ATOM 4055 C CA . THR B 1 39 ? -19.172 -27.047 -2.654 1 98.75 39 THR B CA 1
ATOM 4056 C C . THR B 1 39 ? -18.156 -26.219 -3.428 1 98.75 39 THR B C 1
ATOM 4058 O O . THR B 1 39 ? -18.281 -24.984 -3.496 1 98.75 39 THR B O 1
ATOM 4061 N N . LEU B 1 40 ? -17.172 -26.891 -3.943 1 98.69 40 LEU B N 1
ATOM 4062 C CA . LEU B 1 40 ? -16.25 -26.266 -4.891 1 98.69 40 LEU B CA 1
ATOM 4063 C C . LEU B 1 40 ? -16.75 -26.438 -6.32 1 98.69 40 LEU B C 1
ATOM 4065 O O . LEU B 1 40 ? -16.922 -27.562 -6.793 1 98.69 40 LEU B O 1
ATOM 4069 N N . PHE B 1 41 ? -17 -25.344 -6.98 1 98.12 41 PHE B N 1
ATOM 4070 C CA . PHE B 1 41 ? -17.562 -25.359 -8.328 1 98.12 41 PHE B CA 1
ATOM 4071 C C . PHE B 1 41 ? -16.578 -24.75 -9.328 1 98.12 41 PHE B C 1
ATOM 4073 O O . PHE B 1 41 ? -16.188 -23.594 -9.195 1 98.12 41 PHE B O 1
ATOM 4080 N N . SER B 1 42 ? -16.203 -25.516 -10.359 1 96.69 42 SER B N 1
ATOM 4081 C CA . SER B 1 42 ? -15.438 -24.984 -11.477 1 96.69 42 SER B CA 1
ATOM 4082 C C . SER B 1 42 ? -16.344 -24.641 -12.656 1 96.69 42 SER B C 1
ATOM 4084 O O . SER B 1 42 ? -17.188 -25.453 -13.055 1 96.69 42 SER B O 1
ATOM 4086 N N . THR B 1 43 ? -16.156 -23.469 -13.18 1 93.94 43 THR B N 1
ATOM 4087 C CA . THR B 1 43 ? -16.953 -23.062 -14.328 1 93.94 43 THR B CA 1
ATOM 4088 C C . THR B 1 43 ? -16.391 -23.672 -15.617 1 93.94 43 THR B C 1
ATOM 4090 O O . THR B 1 43 ? -16.859 -23.344 -16.719 1 93.94 43 THR B O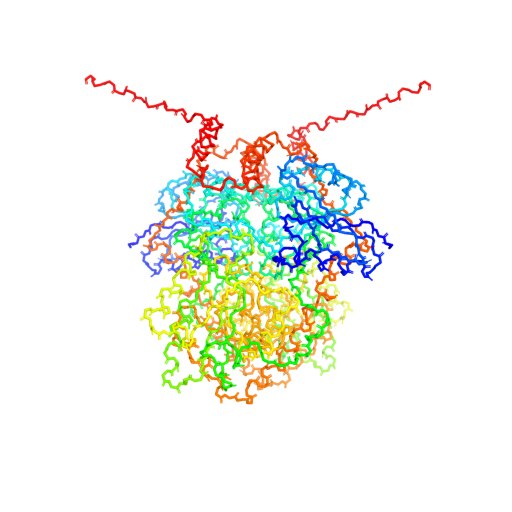 1
ATOM 4093 N N . ARG B 1 44 ? -15.383 -24.5 -15.5 1 90.25 44 ARG B N 1
ATOM 4094 C CA . ARG B 1 44 ? -14.742 -25.125 -16.656 1 90.25 44 ARG B CA 1
ATOM 4095 C C . ARG B 1 44 ? -14.812 -26.656 -16.578 1 90.25 44 ARG B C 1
ATOM 4097 O O . ARG B 1 44 ? -15.633 -27.281 -17.25 1 90.25 44 ARG B O 1
ATOM 4104 N N . PHE B 1 45 ? -13.992 -27.125 -15.695 1 91.75 45 PHE B N 1
ATOM 4105 C CA . PHE B 1 45 ? -13.906 -28.578 -15.586 1 91.75 45 PHE B CA 1
ATOM 4106 C C . PHE B 1 45 ? -13.273 -28.984 -14.258 1 91.75 45 PHE B C 1
ATOM 4108 O O . PHE B 1 45 ? -12.406 -28.281 -13.734 1 91.75 45 PHE B O 1
ATOM 4115 N N . ALA B 1 46 ? -13.828 -30.109 -13.711 1 94.56 46 ALA B N 1
ATOM 4116 C CA . ALA B 1 46 ? -13.234 -30.688 -12.508 1 94.56 46 ALA B CA 1
ATOM 4117 C C . ALA B 1 46 ? -13.242 -32.219 -12.562 1 94.56 46 ALA B C 1
ATOM 4119 O O . ALA B 1 46 ? -14.242 -32.812 -12.961 1 94.56 46 ALA B O 1
ATOM 4120 N N . ASP B 1 47 ? -12.102 -32.844 -12.234 1 93.69 47 ASP B N 1
ATOM 4121 C CA . ASP B 1 47 ? -12.07 -34.281 -12.133 1 93.69 47 ASP B CA 1
ATOM 4122 C C . ASP B 1 47 ? -11.383 -34.719 -10.836 1 93.69 47 ASP B C 1
ATOM 4124 O O . ASP B 1 47 ? -11.156 -35.938 -10.633 1 93.69 47 ASP B O 1
ATOM 4128 N N . ARG B 1 48 ? -11 -33.844 -10.055 1 92.94 48 ARG B N 1
ATOM 4129 C CA . ARG B 1 48 ? -10.484 -34.125 -8.719 1 92.94 48 ARG B CA 1
ATOM 4130 C C . ARG B 1 48 ? -11.617 -34.188 -7.699 1 92.94 48 ARG B C 1
ATOM 4132 O O . ARG B 1 48 ? -12.547 -33.375 -7.746 1 92.94 48 ARG B O 1
ATOM 4139 N N . GLN B 1 49 ? -11.5 -35.219 -6.723 1 94.31 49 GLN B N 1
ATOM 4140 C CA . GLN B 1 49 ? -12.539 -35.375 -5.715 1 94.31 49 GLN B CA 1
ATOM 4141 C C . GLN B 1 49 ? -11.938 -35.5 -4.316 1 94.31 49 GLN B C 1
ATOM 4143 O O . GLN B 1 49 ? -10.727 -35.719 -4.172 1 94.31 49 GLN B O 1
ATOM 4148 N N . THR B 1 50 ? -12.75 -35.25 -3.373 1 95.5 50 THR B N 1
ATOM 4149 C CA . THR B 1 50 ? -12.406 -35.406 -1.965 1 95.5 50 THR B CA 1
ATOM 4150 C C . THR B 1 50 ? -13.633 -35.781 -1.145 1 95.5 50 THR B C 1
ATOM 4152 O O . THR B 1 50 ? -14.766 -35.594 -1.593 1 95.5 50 THR B O 1
ATOM 4155 N N . ALA B 1 51 ? -13.391 -36.375 0.011 1 96.06 51 ALA B N 1
ATOM 4156 C CA . ALA B 1 51 ? -14.477 -36.719 0.913 1 96.06 51 ALA B CA 1
ATOM 4157 C C . ALA B 1 51 ? -14.898 -35.531 1.769 1 96.06 51 ALA B C 1
ATOM 4159 O O . ALA B 1 51 ? -15.969 -35.531 2.373 1 96.06 51 ALA B O 1
ATOM 4160 N N . ASP B 1 52 ? -14.117 -34.5 1.837 1 96.62 52 ASP B N 1
ATOM 4161 C CA . ASP B 1 52 ? -14.273 -33.406 2.789 1 96.62 52 ASP B CA 1
ATOM 4162 C C . ASP B 1 52 ? -15.367 -32.438 2.338 1 96.62 52 ASP B C 1
ATOM 4164 O O . ASP B 1 52 ? -16 -31.766 3.164 1 96.62 52 ASP B O 1
ATOM 4168 N N . PHE B 1 53 ? -15.477 -32.281 1.022 1 98.06 53 PHE B N 1
ATOM 4169 C CA . PHE B 1 53 ? -16.469 -31.375 0.449 1 98.06 53 PHE B CA 1
ATOM 4170 C C . PHE B 1 53 ? -16.875 -31.844 -0.95 1 98.06 53 PHE B C 1
ATOM 4172 O O . PHE B 1 53 ? -16.266 -32.75 -1.507 1 98.06 53 PHE B O 1
ATOM 4179 N N . THR B 1 54 ? -17.938 -31.234 -1.503 1 98.31 54 THR B N 1
ATOM 4180 C CA . THR B 1 54 ? -18.422 -31.594 -2.824 1 98.31 54 THR B CA 1
ATOM 4181 C C . THR B 1 54 ? -17.688 -30.828 -3.914 1 98.31 54 THR B C 1
ATOM 4183 O O . THR B 1 54 ? -17.453 -29.625 -3.779 1 98.31 54 THR B O 1
ATOM 4186 N N . VAL B 1 55 ? -17.234 -31.5 -4.926 1 98.12 55 VAL B N 1
ATOM 4187 C CA . VAL B 1 55 ? -16.641 -30.875 -6.105 1 98.12 55 VAL B CA 1
ATOM 4188 C C . VAL B 1 55 ? -17.547 -31.109 -7.316 1 98.12 55 VAL B C 1
ATOM 4190 O O . VAL B 1 55 ? -17.922 -32.25 -7.613 1 98.12 55 VAL B O 1
ATOM 4193 N N . THR B 1 56 ? -17.953 -30.047 -7.941 1 96.5 56 THR B N 1
ATOM 4194 C CA . THR B 1 56 ? -18.766 -30.141 -9.148 1 96.5 56 THR B CA 1
ATOM 4195 C C . THR B 1 56 ? -18.344 -29.078 -10.164 1 96.5 56 THR B C 1
ATOM 4197 O O . THR B 1 56 ? -17.469 -28.25 -9.891 1 96.5 56 THR B O 1
ATOM 4200 N N . TYR B 1 57 ? -18.812 -29.219 -11.391 1 94.56 57 TYR B N 1
ATOM 4201 C CA . TYR B 1 57 ? -18.422 -28.297 -12.453 1 94.56 57 TYR B CA 1
ATOM 4202 C C . TYR B 1 57 ? -19.484 -28.25 -13.539 1 94.56 57 TYR B C 1
ATOM 4204 O O . TYR B 1 57 ? -20.391 -29.078 -13.57 1 94.56 57 TYR B O 1
ATOM 4212 N N . SER B 1 58 ? -19.484 -27.25 -14.281 1 91.44 58 SER B N 1
ATOM 4213 C CA . SER B 1 58 ? -20.172 -27.156 -15.57 1 91.44 58 SER B CA 1
ATOM 4214 C C . SER B 1 58 ? -19.406 -26.25 -16.531 1 91.44 58 SER B C 1
ATOM 4216 O O . SER B 1 58 ? -18.719 -25.312 -16.109 1 91.44 58 SER B O 1
ATOM 4218 N N . ALA B 1 59 ? -19.516 -26.609 -17.812 1 85.56 59 ALA B N 1
ATOM 4219 C CA . ALA B 1 59 ? -18.922 -25.75 -18.828 1 85.56 59 ALA B CA 1
ATOM 4220 C C . ALA B 1 59 ? -19.781 -24.516 -19.078 1 85.56 59 ALA B C 1
ATOM 4222 O O . ALA B 1 59 ? -20.453 -24.406 -20.109 1 85.56 59 ALA B O 1
ATOM 4223 N N . VAL B 1 60 ? -19.672 -23.609 -18.281 1 80.44 60 VAL B N 1
ATOM 4224 C CA . VAL B 1 60 ? -20.531 -22.438 -18.25 1 80.44 60 VAL B CA 1
ATOM 4225 C C . VAL B 1 60 ? -20.375 -21.641 -19.547 1 80.44 60 VAL B C 1
ATOM 4227 O O . VAL B 1 60 ? -21.344 -21.078 -20.047 1 80.44 60 VAL B O 1
ATOM 4230 N N . ALA B 1 61 ? -19.141 -21.625 -20.047 1 73.5 61 ALA B N 1
ATOM 4231 C CA . ALA B 1 61 ? -18.875 -20.875 -21.266 1 73.5 61 ALA B CA 1
ATOM 4232 C C . ALA B 1 61 ? -19.672 -21.438 -22.438 1 73.5 61 ALA B C 1
ATOM 4234 O O . ALA B 1 61 ? -19.906 -20.734 -23.422 1 73.5 61 ALA B O 1
ATOM 4235 N N . THR B 1 62 ? -20.141 -22.672 -22.281 1 75.5 62 THR B N 1
ATOM 4236 C CA . THR B 1 62 ? -20.906 -23.297 -23.344 1 75.5 62 THR B CA 1
ATOM 4237 C C . THR B 1 62 ? -22.406 -23.109 -23.125 1 75.5 62 THR B C 1
ATOM 4239 O O . THR B 1 62 ? -23.219 -23.562 -23.938 1 75.5 62 THR B O 1
ATOM 4242 N N . GLY B 1 63 ? -22.719 -22.5 -22.109 1 78.25 63 GLY B N 1
ATOM 4243 C CA . GLY B 1 63 ? -24.125 -22.203 -21.844 1 78.25 63 GLY B CA 1
ATOM 4244 C C . GLY B 1 63 ? -24.75 -23.141 -20.812 1 78.25 63 GLY B C 1
ATOM 4245 O O . GLY B 1 63 ? -25.922 -22.984 -20.484 1 78.25 63 GLY B O 1
ATOM 4246 N N . ALA B 1 64 ? -24.016 -24.047 -20.312 1 84.38 64 ALA B N 1
ATOM 4247 C CA . ALA B 1 64 ? -24.516 -24.953 -19.281 1 84.38 64 ALA B CA 1
ATOM 4248 C C . ALA B 1 64 ? -24.531 -24.281 -17.922 1 84.38 64 ALA B C 1
ATOM 4250 O O . ALA B 1 64 ? -23.672 -24.531 -17.078 1 84.38 64 ALA B O 1
ATOM 4251 N N . LEU B 1 65 ? -25.594 -23.641 -17.672 1 90.06 65 LEU B N 1
ATOM 4252 C CA . LEU B 1 65 ? -25.625 -22.75 -16.516 1 90.06 65 LEU B CA 1
ATOM 4253 C C . LEU B 1 65 ? -26.375 -23.391 -15.359 1 90.06 65 LEU B C 1
ATOM 4255 O O . LEU B 1 65 ? -26.281 -22.938 -14.219 1 90.06 65 LEU B O 1
ATOM 4259 N N . GLU B 1 66 ? -27.109 -24.391 -15.633 1 92.19 66 GLU B N 1
ATOM 4260 C CA . GLU B 1 66 ? -28.062 -24.906 -14.656 1 92.19 66 GLU B CA 1
ATOM 4261 C C . GLU B 1 66 ? -27.359 -25.406 -13.398 1 92.19 66 GLU B C 1
ATOM 4263 O O . GLU B 1 66 ? -27.766 -25.094 -12.281 1 92.19 66 GLU B O 1
ATOM 4268 N N . PRO B 1 67 ? -26.281 -26.109 -13.555 1 95.5 67 PRO B N 1
ATOM 4269 C CA . PRO B 1 67 ? -25.594 -26.547 -12.336 1 95.5 67 PRO B CA 1
ATOM 4270 C C . PRO B 1 67 ? -25.078 -25.391 -11.484 1 95.5 67 PRO B C 1
ATOM 4272 O O . PRO B 1 67 ? -25.109 -25.453 -10.258 1 95.5 67 PRO B O 1
ATOM 4275 N N . LEU B 1 68 ? -24.609 -24.391 -12.125 1 96.12 68 LEU B N 1
ATOM 4276 C CA . LEU B 1 68 ? -24.156 -23.203 -11.406 1 96.12 68 LEU B CA 1
ATOM 4277 C C . LEU B 1 68 ? -25.312 -22.547 -10.664 1 96.12 68 LEU B C 1
ATOM 4279 O O . LEU B 1 68 ? -25.156 -22.125 -9.516 1 96.12 68 LEU B O 1
ATOM 4283 N N . ARG B 1 69 ? -26.422 -22.469 -11.32 1 95.88 69 ARG B N 1
ATOM 4284 C CA . ARG B 1 69 ? -27.609 -21.875 -10.703 1 95.88 69 ARG B CA 1
ATOM 4285 C C . ARG B 1 69 ? -28.016 -22.672 -9.461 1 95.88 69 ARG B C 1
ATOM 4287 O O . ARG B 1 69 ? -28.391 -22.078 -8.445 1 95.88 69 ARG B O 1
ATOM 4294 N N . GLU B 1 70 ? -27.938 -23.891 -9.57 1 97.12 70 GLU B N 1
ATOM 4295 C CA . GLU B 1 70 ? -28.328 -24.766 -8.461 1 97.12 70 GLU B CA 1
ATOM 4296 C C . GLU B 1 70 ? -27.391 -24.578 -7.266 1 97.12 70 GLU B C 1
ATOM 4298 O O . GLU B 1 70 ? -27.844 -24.5 -6.121 1 97.12 70 GLU B O 1
ATOM 4303 N N . VAL B 1 71 ? -26.125 -24.484 -7.539 1 98 71 VAL B N 1
ATOM 4304 C CA . VAL B 1 71 ? -25.125 -24.344 -6.477 1 98 71 VAL B CA 1
ATOM 4305 C C . VAL B 1 71 ? -25.281 -22.984 -5.793 1 98 71 VAL B C 1
ATOM 4307 O O . VAL B 1 71 ? -25.188 -22.891 -4.566 1 98 71 VAL B O 1
ATOM 4310 N N . VAL B 1 72 ? -25.5 -21.984 -6.547 1 97.69 72 VAL B N 1
ATOM 4311 C CA . VAL B 1 72 ? -25.672 -20.641 -5.992 1 97.69 72 VAL B CA 1
ATOM 4312 C C . VAL B 1 72 ? -26.953 -20.578 -5.18 1 97.69 72 VAL B C 1
ATOM 4314 O O . VAL B 1 72 ? -26.984 -19.984 -4.098 1 97.69 72 VAL B O 1
ATOM 4317 N N . ALA B 1 73 ? -28 -21.188 -5.691 1 97.56 73 ALA B N 1
ATOM 4318 C CA . ALA B 1 73 ? -29.266 -21.219 -4.961 1 97.56 73 ALA B CA 1
ATOM 4319 C C . ALA B 1 73 ? -29.125 -21.953 -3.633 1 97.56 73 ALA B C 1
ATOM 4321 O O . ALA B 1 73 ? -29.734 -21.578 -2.633 1 97.56 73 ALA B O 1
ATOM 4322 N N . TRP B 1 74 ? -28.375 -22.922 -3.629 1 98.06 74 TRP B N 1
ATOM 4323 C CA . TRP B 1 74 ? -28.125 -23.766 -2.471 1 98.06 74 TRP B CA 1
ATOM 4324 C C . TRP B 1 74 ? -27.312 -23.031 -1.41 1 98.06 74 TRP B C 1
ATOM 4326 O O . TRP B 1 74 ? -27.562 -23.188 -0.212 1 98.06 74 TRP B O 1
ATOM 4336 N N . ALA B 1 75 ? -26.453 -22.188 -1.765 1 98.56 75 ALA B N 1
ATOM 4337 C CA . ALA B 1 75 ? -25.438 -21.609 -0.885 1 98.56 75 ALA B CA 1
ATOM 4338 C C . ALA B 1 75 ? -26.016 -20.453 -0.076 1 98.56 75 ALA B C 1
ATOM 4340 O O . ALA B 1 75 ? -26.906 -19.734 -0.548 1 98.56 75 ALA B O 1
ATOM 4341 N N . ASP B 1 76 ? -25.516 -20.297 1.102 1 98.44 76 ASP B N 1
ATOM 4342 C CA . ASP B 1 76 ? -25.719 -19.094 1.901 1 98.44 76 ASP B CA 1
ATOM 4343 C C . ASP B 1 76 ? -24.688 -18.031 1.571 1 98.44 76 ASP B C 1
ATOM 4345 O O . ASP B 1 76 ? -24.984 -16.828 1.586 1 98.44 76 ASP B O 1
ATOM 4349 N N . CYS B 1 77 ? -23.5 -18.484 1.314 1 98.44 77 CYS B N 1
ATOM 4350 C CA . CYS B 1 77 ? -22.344 -17.641 1.016 1 98.44 77 CYS B CA 1
ATOM 4351 C C . CYS B 1 77 ? -21.656 -18.094 -0.269 1 98.44 77 CYS B C 1
ATOM 4353 O O . CYS B 1 77 ? -21.5 -19.297 -0.513 1 98.44 77 CYS B O 1
ATOM 4355 N N . VAL B 1 78 ? -21.328 -17.125 -1.07 1 98.56 78 VAL B N 1
ATOM 4356 C CA . VAL B 1 78 ? -20.609 -17.375 -2.314 1 98.56 78 VAL B CA 1
ATOM 4357 C C . VAL B 1 78 ? -19.25 -16.688 -2.27 1 98.56 78 VAL B C 1
ATOM 4359 O O . VAL B 1 78 ? -19.156 -15.5 -1.967 1 98.56 78 VAL B O 1
ATOM 4362 N N . ILE B 1 79 ? -18.188 -17.453 -2.5 1 98.62 79 ILE B N 1
ATOM 4363 C CA . ILE B 1 79 ? -16.828 -16.938 -2.689 1 98.62 79 ILE B CA 1
ATOM 4364 C C . ILE B 1 79 ? -16.453 -17 -4.168 1 98.62 79 ILE B C 1
ATOM 4366 O O . ILE B 1 79 ? -16.5 -18.078 -4.777 1 98.62 79 ILE B O 1
ATOM 4370 N N . THR B 1 80 ? -16.156 -15.891 -4.727 1 96.25 80 THR B N 1
ATOM 4371 C CA . THR B 1 80 ? -15.898 -15.859 -6.164 1 96.25 80 THR B CA 1
ATOM 4372 C C . THR B 1 80 ? -14.617 -15.086 -6.465 1 96.25 80 THR B C 1
ATOM 4374 O O . THR B 1 80 ? -14.094 -14.383 -5.598 1 96.25 80 THR B O 1
ATOM 4377 N N . GLN B 1 81 ? -14.133 -15.289 -7.648 1 93.56 81 GLN B N 1
ATOM 4378 C CA . GLN B 1 81 ? -12.93 -14.617 -8.141 1 93.56 81 GLN B CA 1
ATOM 4379 C C . GLN B 1 81 ? -12.953 -14.5 -9.664 1 93.56 81 GLN B C 1
ATOM 4381 O O . GLN B 1 81 ? -13.781 -15.117 -10.328 1 93.56 81 GLN B O 1
ATOM 4386 N N . GLY B 1 82 ? -12.07 -13.672 -10.125 1 93.19 82 GLY B N 1
ATOM 4387 C CA . GLY B 1 82 ? -11.836 -13.617 -11.562 1 93.19 82 GLY B CA 1
ATOM 4388 C C . GLY B 1 82 ? -13.008 -13.047 -12.336 1 93.19 82 GLY B C 1
ATOM 4389 O O . GLY B 1 82 ? -13.539 -11.992 -11.984 1 93.19 82 GLY B O 1
ATOM 4390 N N . TYR B 1 83 ? -13.422 -13.758 -13.398 1 90.69 83 TYR B N 1
ATOM 4391 C CA . TYR B 1 83 ? -14.367 -13.195 -14.352 1 90.69 83 TYR B CA 1
ATOM 4392 C C . TYR B 1 83 ? -15.742 -13.82 -14.195 1 90.69 83 TYR B C 1
ATOM 4394 O O . TYR B 1 83 ? -16.672 -13.523 -14.961 1 90.69 83 TYR B O 1
ATOM 4402 N N . THR B 1 84 ? -15.891 -14.625 -13.227 1 90.12 84 THR B N 1
ATOM 4403 C CA . THR B 1 84 ? -17.125 -15.375 -13.055 1 90.12 84 THR B CA 1
ATOM 4404 C C . THR B 1 84 ? -18.328 -14.438 -13.016 1 90.12 84 THR B C 1
ATOM 4406 O O . THR B 1 84 ? -19.297 -14.625 -13.75 1 90.12 84 THR B O 1
ATOM 4409 N N . THR B 1 85 ? -18.281 -13.406 -12.273 1 90.88 85 THR B N 1
ATOM 4410 C CA . THR B 1 85 ? -19.438 -12.531 -12.078 1 90.88 85 THR B CA 1
ATOM 4411 C C . THR B 1 85 ? -19.578 -11.547 -13.234 1 90.88 85 THR B C 1
ATOM 4413 O O . THR B 1 85 ? -20.625 -10.922 -13.414 1 90.88 85 THR B O 1
ATOM 4416 N N . PHE B 1 86 ? -18.5 -11.398 -13.938 1 87.75 86 PHE B N 1
ATOM 4417 C CA . PHE B 1 86 ? -18.625 -10.633 -15.18 1 87.75 86 PHE B CA 1
ATOM 4418 C C . PHE B 1 86 ? -19.5 -11.375 -16.188 1 87.75 86 PHE B C 1
ATOM 4420 O O . PHE B 1 86 ? -20.391 -10.781 -16.781 1 87.75 86 PHE B O 1
ATOM 4427 N N . PHE B 1 87 ? -19.266 -12.594 -16.328 1 85.94 87 PHE B N 1
ATOM 4428 C CA . PHE B 1 87 ? -20.016 -13.391 -17.297 1 85.94 87 PHE B CA 1
ATOM 4429 C C . PHE B 1 87 ? -21.359 -13.812 -16.75 1 85.94 87 PHE B C 1
ATOM 4431 O O . PHE B 1 87 ? -22.312 -14.016 -17.5 1 85.94 87 PHE B O 1
ATOM 4438 N N . GLU B 1 88 ? -21.469 -13.961 -15.453 1 89.19 88 GLU B N 1
ATOM 4439 C CA . GLU B 1 88 ? -22.719 -14.352 -14.781 1 89.19 88 GLU B CA 1
ATOM 4440 C C . GLU B 1 88 ? -23.094 -13.352 -13.695 1 89.19 88 GLU B C 1
ATOM 4442 O O . GLU B 1 88 ? -23.156 -13.711 -12.516 1 89.19 88 GLU B O 1
ATOM 4447 N N . PRO B 1 89 ? -23.453 -12.117 -14.117 1 88 89 PRO B N 1
ATOM 4448 C CA . PRO B 1 89 ? -23.703 -11.055 -13.141 1 88 89 PRO B CA 1
ATOM 4449 C C . PRO B 1 89 ? -24.938 -11.32 -12.289 1 88 89 PRO B C 1
ATOM 4451 O O . PRO B 1 89 ? -25.109 -10.688 -11.242 1 88 89 PRO B O 1
ATOM 4454 N N . TRP B 1 90 ? -25.766 -12.305 -12.703 1 87.06 90 TRP B N 1
ATOM 4455 C CA . TRP B 1 90 ? -26.953 -12.633 -11.922 1 87.06 90 TRP B CA 1
ATOM 4456 C C . TRP B 1 90 ? -26.562 -13.117 -10.523 1 87.06 90 TRP B C 1
ATOM 4458 O O . TRP B 1 90 ? -27.344 -12.992 -9.578 1 87.06 90 TRP B O 1
ATOM 4468 N N . ILE B 1 91 ? -25.391 -13.617 -10.352 1 92.81 91 ILE B N 1
ATOM 4469 C CA . ILE B 1 91 ? -24.906 -14.102 -9.062 1 92.81 91 ILE B CA 1
ATOM 4470 C C . ILE B 1 91 ? -24.875 -12.953 -8.055 1 92.81 91 ILE B C 1
ATOM 4472 O O . ILE B 1 91 ? -25.188 -13.141 -6.875 1 92.81 91 ILE B O 1
ATOM 4476 N N . LEU B 1 92 ? -24.578 -11.711 -8.539 1 89.38 92 LEU B N 1
ATOM 4477 C CA . LEU B 1 92 ? -24.344 -10.547 -7.695 1 89.38 92 LEU B CA 1
ATOM 4478 C C . LEU B 1 92 ? -25.656 -10.047 -7.082 1 89.38 92 LEU B C 1
ATOM 4480 O O . LEU B 1 92 ? -25.641 -9.336 -6.074 1 89.38 92 LEU B O 1
ATOM 4484 N N . THR B 1 93 ? -26.734 -10.406 -7.602 1 86.12 93 THR B N 1
ATOM 4485 C CA . THR B 1 93 ? -28.016 -9.844 -7.156 1 86.12 93 THR B CA 1
ATOM 4486 C C . THR B 1 93 ? -28.797 -10.859 -6.344 1 86.12 93 THR B C 1
ATOM 4488 O O . THR B 1 93 ? -29.953 -10.609 -5.965 1 86.12 93 THR B O 1
ATOM 4491 N N . GLN B 1 94 ? -28.188 -11.961 -6.16 1 90 94 GLN B N 1
ATOM 4492 C CA . GLN B 1 94 ? -28.812 -12.938 -5.281 1 90 94 GLN B CA 1
ATOM 4493 C C . GLN B 1 94 ? -28.656 -12.539 -3.814 1 90 94 GLN B C 1
ATOM 4495 O O . GLN B 1 94 ? -27.719 -11.812 -3.459 1 90 94 GLN B O 1
ATOM 4500 N N . ASP B 1 95 ? -29.656 -12.906 -3.029 1 91.06 95 ASP B N 1
ATOM 4501 C CA . ASP B 1 95 ? -29.578 -12.609 -1.601 1 91.06 95 ASP B CA 1
ATOM 4502 C C . ASP B 1 95 ? -28.641 -13.586 -0.891 1 91.06 95 ASP B C 1
ATOM 4504 O O . ASP B 1 95 ? -29.094 -14.438 -0.115 1 91.06 95 ASP B O 1
ATOM 4508 N N . LYS B 1 96 ? -27.375 -13.477 -1.229 1 95.81 96 LYS B N 1
ATOM 4509 C CA . LYS B 1 96 ? -26.312 -14.289 -0.646 1 95.81 96 LYS B CA 1
ATOM 4510 C C . LYS B 1 96 ? -25.203 -13.406 -0.058 1 95.81 96 LYS B C 1
ATOM 4512 O O . LYS B 1 96 ? -25.094 -12.227 -0.411 1 95.81 96 LYS B O 1
ATOM 4517 N N . TYR B 1 97 ? -24.516 -13.914 0.931 1 97.5 97 TYR B N 1
ATOM 4518 C CA . TYR B 1 97 ? -23.266 -13.266 1.339 1 97.5 97 TYR B CA 1
ATOM 4519 C C . TYR B 1 97 ? -22.172 -13.469 0.289 1 97.5 97 TYR B C 1
ATOM 4521 O O . TYR B 1 97 ? -21.953 -14.586 -0.171 1 97.5 97 TYR B O 1
ATOM 4529 N N . LEU B 1 98 ? -21.562 -12.398 -0.119 1 97.38 98 LEU B N 1
ATOM 4530 C CA . LEU B 1 98 ? -20.609 -12.469 -1.233 1 97.38 98 LEU B CA 1
ATOM 4531 C C . LEU B 1 98 ? -19.203 -12.102 -0.778 1 97.38 98 LEU B C 1
ATOM 4533 O O . LEU B 1 98 ? -18.953 -10.961 -0.385 1 97.38 98 LEU B O 1
ATOM 4537 N N . VAL B 1 99 ? -18.328 -13.055 -0.812 1 98.56 99 VAL B N 1
ATOM 4538 C CA . VAL B 1 99 ? -16.891 -12.828 -0.594 1 98.56 99 VAL B CA 1
ATOM 4539 C C . VAL B 1 99 ? -16.172 -12.75 -1.938 1 98.56 99 VAL B C 1
ATOM 4541 O O . VAL B 1 99 ? -16.281 -13.656 -2.764 1 98.56 99 VAL B O 1
ATOM 4544 N N . VAL B 1 100 ? -15.508 -11.672 -2.148 1 98.12 100 VAL B N 1
ATOM 4545 C CA . VAL B 1 100 ? -14.766 -11.484 -3.391 1 98.12 100 VAL B CA 1
ATOM 4546 C C . VAL B 1 100 ? -13.266 -11.656 -3.129 1 98.12 100 VAL B C 1
ATOM 4548 O O . VAL B 1 100 ? -12.688 -10.938 -2.311 1 98.12 100 VAL B O 1
ATOM 4551 N N . ASP B 1 101 ? -12.703 -12.594 -3.805 1 98.19 101 ASP B N 1
ATOM 4552 C CA . ASP B 1 101 ? -11.273 -12.867 -3.719 1 98.19 101 ASP B CA 1
ATOM 4553 C C . ASP B 1 101 ? -10.5 -12.047 -4.742 1 98.19 101 ASP B C 1
ATOM 4555 O O . ASP B 1 101 ? -10.5 -12.367 -5.934 1 98.19 101 ASP B O 1
ATOM 4559 N N . LEU B 1 102 ? -9.75 -11.047 -4.23 1 97.75 102 LEU B N 1
ATOM 4560 C CA . LEU B 1 102 ? -9.016 -10.109 -5.078 1 97.75 102 LEU B CA 1
ATOM 4561 C C . LEU B 1 102 ? -7.52 -10.398 -5.039 1 97.75 102 LEU B C 1
ATOM 4563 O O . LEU B 1 102 ? -6.707 -9.5 -5.281 1 97.75 102 LEU B O 1
ATOM 4567 N N . TYR B 1 103 ? -7.133 -11.602 -4.73 1 95.25 103 TYR B N 1
ATOM 4568 C CA . TYR B 1 103 ? -5.727 -11.93 -4.531 1 95.25 103 TYR B CA 1
ATOM 4569 C C . TYR B 1 103 ? -4.934 -11.727 -5.82 1 95.25 103 TYR B C 1
ATOM 4571 O O . TYR B 1 103 ? -3.725 -11.492 -5.781 1 95.25 103 TYR B O 1
ATOM 4579 N N . ASP B 1 104 ? -5.609 -11.836 -6.969 1 94.12 104 ASP B N 1
ATOM 4580 C CA . ASP B 1 104 ? -4.977 -11.594 -8.258 1 94.12 104 ASP B CA 1
ATOM 4581 C C . ASP B 1 104 ? -5.449 -10.273 -8.867 1 94.12 104 ASP B C 1
ATOM 4583 O O . ASP B 1 104 ? -6.582 -10.172 -9.344 1 94.12 104 ASP B O 1
ATOM 4587 N N . PRO B 1 105 ? -4.582 -9.281 -8.859 1 96.56 105 PRO B N 1
ATOM 4588 C CA . PRO B 1 105 ? -4.969 -8.062 -9.578 1 96.56 105 PRO B CA 1
ATOM 4589 C C . PRO B 1 105 ? -4.973 -8.258 -11.094 1 96.56 105 PRO B C 1
ATOM 4591 O O . PRO B 1 105 ? -3.996 -7.914 -11.766 1 96.56 105 PRO B O 1
ATOM 4594 N N . ILE B 1 106 ? -6.043 -8.703 -11.648 1 95.12 106 ILE B N 1
ATOM 4595 C CA . ILE B 1 106 ? -6.145 -9.211 -13.016 1 95.12 106 ILE B CA 1
ATOM 4596 C C . ILE B 1 106 ? -5.871 -8.078 -14 1 95.12 106 ILE B C 1
ATOM 4598 O O . ILE B 1 106 ? -5.309 -8.305 -15.078 1 95.12 106 ILE B O 1
ATOM 4602 N N . HIS B 1 107 ? -6.227 -6.828 -13.711 1 96.25 107 HIS B N 1
ATOM 4603 C CA . HIS B 1 107 ? -5.996 -5.707 -14.617 1 96.25 107 HIS B CA 1
ATOM 4604 C C . HIS B 1 107 ? -4.508 -5.422 -14.766 1 96.25 107 HIS B C 1
ATOM 4606 O O . HIS B 1 107 ? -4.043 -5.082 -15.859 1 96.25 107 HIS B O 1
ATOM 4612 N N . ILE B 1 108 ? -3.797 -5.594 -13.703 1 96.94 108 ILE B N 1
ATOM 4613 C CA . ILE B 1 108 ? -2.359 -5.344 -13.75 1 96.94 108 ILE B CA 1
ATOM 4614 C C . ILE B 1 108 ? -1.654 -6.512 -14.438 1 96.94 108 ILE B C 1
ATOM 4616 O O . ILE B 1 108 ? -0.726 -6.309 -15.219 1 96.94 108 ILE B O 1
ATOM 4620 N N . GLU B 1 109 ? -2.115 -7.727 -14.148 1 93.56 109 GLU B N 1
ATOM 4621 C CA . GLU B 1 109 ? -1.577 -8.906 -14.82 1 93.56 109 GLU B CA 1
ATOM 4622 C C . GLU B 1 109 ? -1.702 -8.789 -16.328 1 93.56 109 GLU B C 1
ATOM 4624 O O . GLU B 1 109 ? -0.782 -9.156 -17.062 1 93.56 109 GLU B O 1
ATOM 4629 N N . LEU B 1 110 ? -2.754 -8.266 -16.766 1 92.94 110 LEU B N 1
ATOM 4630 C CA . LEU B 1 110 ? -3.047 -8.156 -18.188 1 92.94 110 LEU B CA 1
ATOM 4631 C C . LEU B 1 110 ? -2.062 -7.219 -18.875 1 92.94 110 LEU B C 1
ATOM 4633 O O . LEU B 1 110 ? -1.747 -7.398 -20.062 1 92.94 110 LEU B O 1
ATOM 4637 N N . LEU B 1 111 ? -1.599 -6.227 -18.141 1 94.62 111 LEU B N 1
ATOM 4638 C CA . LEU B 1 111 ? -0.682 -5.262 -18.734 1 94.62 111 LEU B CA 1
ATOM 4639 C C . LEU B 1 111 ? 0.602 -5.941 -19.203 1 94.62 111 LEU B C 1
ATOM 4641 O O . LEU B 1 111 ? 1.232 -5.496 -20.172 1 94.62 111 LEU B O 1
ATOM 4645 N N . GLU B 1 112 ? 0.972 -7.016 -18.547 1 91 112 GLU B N 1
ATOM 4646 C CA . GLU B 1 112 ? 2.129 -7.801 -18.969 1 91 112 GLU B CA 1
ATOM 4647 C C . GLU B 1 112 ? 1.715 -8.938 -19.906 1 91 112 GLU B C 1
ATOM 4649 O O . GLU B 1 112 ? 2.312 -9.125 -20.969 1 91 112 GLU B O 1
ATOM 4654 N N . ALA B 1 113 ? 0.658 -9.633 -19.562 1 88.25 113 ALA B N 1
ATOM 4655 C CA . ALA B 1 113 ? 0.245 -10.844 -20.266 1 88.25 113 ALA B CA 1
ATOM 4656 C C . ALA B 1 113 ? -0.168 -10.539 -21.703 1 88.25 113 ALA B C 1
ATOM 4658 O O . ALA B 1 113 ? 0.059 -11.344 -22.609 1 88.25 113 ALA B O 1
ATOM 4659 N N . GLU B 1 114 ? -0.764 -9.344 -21.891 1 89.25 114 GLU B N 1
ATOM 4660 C CA . GLU B 1 114 ? -1.269 -8.969 -23.203 1 89.25 114 GLU B CA 1
ATOM 4661 C C . GLU B 1 114 ? -0.421 -7.867 -23.828 1 89.25 114 GLU B C 1
ATOM 4663 O O . GLU B 1 114 ? -0.885 -7.148 -24.719 1 89.25 114 GLU B O 1
ATOM 4668 N N . SER B 1 115 ? 0.756 -7.754 -23.375 1 87.94 115 SER B N 1
ATOM 4669 C CA . SER B 1 115 ? 1.609 -6.664 -23.844 1 87.94 115 SER B CA 1
ATOM 4670 C C . SER B 1 115 ? 1.917 -6.805 -25.328 1 87.94 115 SER B C 1
ATOM 4672 O O . SER B 1 115 ? 2.145 -5.809 -26.016 1 87.94 115 SER B O 1
ATOM 4674 N N . ALA B 1 116 ? 1.883 -8.062 -25.875 1 86.25 116 ALA B N 1
ATOM 4675 C CA . ALA B 1 116 ? 2.246 -8.32 -27.266 1 86.25 116 ALA B CA 1
ATOM 4676 C C . ALA B 1 116 ? 1.015 -8.297 -28.172 1 86.25 116 ALA B C 1
ATOM 4678 O O . ALA B 1 116 ? 1.134 -8.359 -29.391 1 86.25 116 ALA B O 1
ATOM 4679 N N . ALA B 1 117 ? -0.169 -8.18 -27.562 1 86.44 117 ALA B N 1
ATOM 4680 C CA . ALA B 1 117 ? -1.403 -8.156 -28.344 1 86.44 117 ALA B CA 1
ATOM 4681 C C . ALA B 1 117 ? -1.558 -6.828 -29.078 1 86.44 117 ALA B C 1
ATOM 4683 O O . ALA B 1 117 ? -0.831 -5.871 -28.797 1 86.44 117 ALA B O 1
ATOM 4684 N N . SER B 1 118 ? -2.484 -6.84 -30.094 1 89.44 118 SER B N 1
ATOM 4685 C CA . SER B 1 118 ? -2.787 -5.598 -30.797 1 89.44 118 SER B CA 1
ATOM 4686 C C . SER B 1 118 ? -3.426 -4.574 -29.859 1 89.44 118 SER B C 1
ATOM 4688 O O . SER B 1 118 ? -4.027 -4.938 -28.859 1 89.44 118 SER B O 1
ATOM 4690 N N . PRO B 1 119 ? -3.295 -3.295 -30.172 1 87 119 PRO B N 1
ATOM 4691 C CA . PRO B 1 119 ? -3.906 -2.264 -29.328 1 87 119 PRO B CA 1
ATOM 4692 C C . PRO B 1 119 ? -5.402 -2.484 -29.125 1 87 119 PRO B C 1
ATOM 4694 O O . PRO B 1 119 ? -5.914 -2.275 -28.016 1 87 119 PRO B O 1
ATOM 4697 N N . ALA B 1 120 ? -6.012 -2.91 -30.125 1 83.75 120 ALA B N 1
ATOM 4698 C CA . ALA B 1 120 ? -7.445 -3.166 -30.031 1 83.75 120 ALA B CA 1
ATOM 4699 C C . ALA B 1 120 ? -7.73 -4.305 -29.047 1 83.75 120 ALA B C 1
ATOM 4701 O O . ALA B 1 120 ? -8.641 -4.215 -28.234 1 83.75 120 ALA B O 1
ATOM 4702 N N . GLU B 1 121 ? -6.98 -5.363 -29.141 1 86.56 121 GLU B N 1
ATOM 4703 C CA . GLU B 1 121 ? -7.121 -6.492 -28.219 1 86.56 121 GLU B CA 1
ATOM 4704 C C . GLU B 1 121 ? -6.809 -6.086 -26.797 1 86.56 121 GLU B C 1
ATOM 4706 O O . GLU B 1 121 ? -7.484 -6.516 -25.859 1 86.56 121 GLU B O 1
ATOM 4711 N N . GLN B 1 122 ? -5.844 -5.258 -26.688 1 89.44 122 GLN B N 1
ATOM 4712 C CA . GLN B 1 122 ? -5.457 -4.738 -25.375 1 89.44 122 GLN B CA 1
ATOM 4713 C C . GLN B 1 122 ? -6.605 -3.963 -24.734 1 89.44 122 GLN B C 1
ATOM 4715 O O . GLN B 1 122 ? -6.938 -4.191 -23.562 1 89.44 122 GLN B O 1
ATOM 4720 N N . GLU B 1 123 ? -7.16 -3.162 -25.453 1 85.62 123 GLU B N 1
ATOM 4721 C CA . GLU B 1 123 ? -8.242 -2.32 -24.953 1 85.62 123 GLU B CA 1
ATOM 4722 C C . GLU B 1 123 ? -9.445 -3.16 -24.531 1 85.62 123 GLU B C 1
ATOM 4724 O O . GLU B 1 123 ? -10.047 -2.908 -23.484 1 85.62 123 GLU B O 1
ATOM 4729 N N . ILE B 1 124 ? -9.734 -4.117 -25.328 1 84.5 124 ILE B N 1
ATOM 4730 C CA . ILE B 1 124 ? -10.883 -4.977 -25.047 1 84.5 124 ILE B CA 1
ATOM 4731 C C . ILE B 1 124 ? -10.617 -5.785 -23.781 1 84.5 124 ILE B C 1
ATOM 4733 O O . ILE B 1 124 ? -11.477 -5.867 -22.891 1 84.5 124 ILE B O 1
ATOM 4737 N N . ALA B 1 125 ? -9.484 -6.352 -23.703 1 87.81 125 ALA B N 1
ATOM 4738 C CA . ALA B 1 125 ? -9.125 -7.18 -22.547 1 87.81 125 ALA B CA 1
ATOM 4739 C C . ALA B 1 125 ? -9.125 -6.359 -21.266 1 87.81 125 ALA B C 1
ATOM 4741 O O . ALA B 1 125 ? -9.656 -6.793 -20.234 1 87.81 125 ALA B O 1
ATOM 4742 N N . LEU B 1 126 ? -8.555 -5.199 -21.375 1 91.88 126 LEU B N 1
ATOM 4743 C CA . LEU B 1 126 ? -8.438 -4.359 -20.188 1 91.88 126 LEU B CA 1
ATOM 4744 C C . LEU B 1 126 ? -9.805 -3.832 -19.766 1 91.88 126 LEU B C 1
ATOM 4746 O O . LEU B 1 126 ? -10.102 -3.764 -18.562 1 91.88 126 LEU B O 1
ATOM 4750 N N . ALA B 1 127 ? -10.617 -3.479 -20.703 1 88.12 127 ALA B N 1
ATOM 4751 C CA . ALA B 1 127 ? -11.969 -3.029 -20.391 1 88.12 127 ALA B CA 1
ATOM 4752 C C . ALA B 1 127 ? -12.766 -4.129 -19.703 1 88.12 127 ALA B C 1
ATOM 4754 O O . ALA B 1 127 ? -13.508 -3.861 -18.75 1 88.12 127 ALA B O 1
ATOM 4755 N N . ARG B 1 128 ? -12.617 -5.312 -20.125 1 86.44 128 ARG B N 1
ATOM 4756 C CA . ARG B 1 128 ? -13.289 -6.457 -19.516 1 86.44 128 ARG B CA 1
ATOM 4757 C C . ARG B 1 128 ? -12.828 -6.66 -18.078 1 86.44 128 ARG B C 1
ATOM 4759 O O . ARG B 1 128 ? -13.648 -6.91 -17.188 1 86.44 128 ARG B O 1
ATOM 4766 N N . ALA B 1 129 ? -11.586 -6.574 -17.891 1 93.19 129 ALA B N 1
ATOM 4767 C CA . ALA B 1 129 ? -11.039 -6.746 -16.547 1 93.19 129 ALA B CA 1
ATOM 4768 C C . ALA B 1 129 ? -11.578 -5.688 -15.586 1 93.19 129 ALA B C 1
ATOM 4770 O O . ALA B 1 129 ? -11.992 -6 -14.469 1 93.19 129 ALA B O 1
ATOM 4771 N N . TYR B 1 130 ? -11.602 -4.465 -16.031 1 92.56 130 TYR B N 1
ATOM 4772 C CA . TYR B 1 130 ? -12.078 -3.375 -15.195 1 92.56 130 TYR B CA 1
ATOM 4773 C C . TYR B 1 130 ? -13.578 -3.5 -14.93 1 92.56 130 TYR B C 1
ATOM 4775 O O . TYR B 1 130 ? -14.047 -3.211 -13.828 1 92.56 130 TYR B O 1
ATOM 4783 N N . ASP B 1 131 ? -14.281 -3.893 -15.977 1 88.69 131 ASP B N 1
ATOM 4784 C CA . ASP B 1 131 ? -15.711 -4.098 -15.781 1 88.69 131 ASP B CA 1
ATOM 4785 C C . ASP B 1 131 ? -15.977 -5.188 -14.75 1 88.69 131 ASP B C 1
ATOM 4787 O O . ASP B 1 131 ? -16.875 -5.059 -13.914 1 88.69 131 ASP B O 1
ATOM 4791 N N . ALA B 1 132 ? -15.25 -6.25 -14.836 1 91.56 132 ALA B N 1
ATOM 4792 C CA . ALA B 1 132 ? -15.367 -7.332 -13.859 1 91.56 132 ALA B CA 1
ATOM 4793 C C . ALA B 1 132 ? -15.062 -6.832 -12.453 1 91.56 132 ALA B C 1
ATOM 4795 O O . ALA B 1 132 ? -15.82 -7.102 -11.516 1 91.56 132 ALA B O 1
ATOM 4796 N N . LEU B 1 133 ? -14.008 -6.062 -12.305 1 95.56 133 LEU B N 1
ATOM 4797 C CA . LEU B 1 133 ? -13.57 -5.562 -11.008 1 95.56 133 LEU B CA 1
ATOM 4798 C C . LEU B 1 133 ? -14.578 -4.562 -10.445 1 95.56 133 LEU B C 1
ATOM 4800 O O . LEU B 1 133 ? -14.875 -4.57 -9.25 1 95.56 133 LEU B O 1
ATOM 4804 N N . ASP B 1 134 ? -15.078 -3.729 -11.344 1 92.12 134 ASP B N 1
ATOM 4805 C CA . ASP B 1 134 ? -16.062 -2.746 -10.914 1 92.12 134 ASP B CA 1
ATOM 4806 C C . ASP B 1 134 ? -17.297 -3.428 -10.305 1 92.12 134 ASP B C 1
ATOM 4808 O O . ASP B 1 134 ? -17.75 -3.043 -9.227 1 92.12 134 ASP B O 1
ATOM 4812 N N . LEU B 1 135 ? -17.781 -4.477 -10.945 1 90.12 135 LEU B N 1
ATOM 4813 C CA . LEU B 1 135 ? -18.938 -5.207 -10.445 1 90.12 135 LEU B CA 1
ATOM 4814 C C . LEU B 1 135 ? -18.625 -5.867 -9.102 1 90.12 135 LEU B C 1
ATOM 4816 O O . LEU B 1 135 ? -19.406 -5.766 -8.156 1 90.12 135 LEU B O 1
ATOM 4820 N N . GLN B 1 136 ? -17.562 -6.477 -9.062 1 94.06 136 GLN B N 1
ATOM 4821 C CA . GLN B 1 136 ? -17.172 -7.195 -7.859 1 94.06 136 GLN B CA 1
ATOM 4822 C C . GLN B 1 136 ? -17.031 -6.25 -6.672 1 94.06 136 GLN B C 1
ATOM 4824 O O . GLN B 1 136 ? -17.531 -6.527 -5.586 1 94.06 136 GLN B O 1
ATOM 4829 N N . VAL B 1 137 ? -16.375 -5.109 -6.887 1 94.88 137 VAL B N 1
ATOM 4830 C CA . VAL B 1 137 ? -16.109 -4.148 -5.824 1 94.88 137 VAL B CA 1
ATOM 4831 C C . VAL B 1 137 ? -17.422 -3.484 -5.387 1 94.88 137 VAL B C 1
ATOM 4833 O O . VAL B 1 137 ? -17.609 -3.186 -4.207 1 94.88 137 VAL B O 1
ATOM 4836 N N . GLU B 1 138 ? -18.266 -3.301 -6.293 1 91.56 138 GLU B N 1
ATOM 4837 C CA . GLU B 1 138 ? -19.531 -2.623 -5.996 1 91.56 138 GLU B CA 1
ATOM 4838 C C . GLU B 1 138 ? -20.469 -3.533 -5.215 1 91.56 138 GLU B C 1
ATOM 4840 O O . GLU B 1 138 ? -21.219 -3.068 -4.352 1 91.56 138 GLU B O 1
ATOM 4845 N N . PHE B 1 139 ? -20.391 -4.863 -5.43 1 93 139 PHE B N 1
ATOM 4846 C CA . PHE B 1 139 ? -21.422 -5.746 -4.891 1 93 139 PHE B CA 1
ATOM 4847 C C . PHE B 1 139 ? -20.859 -6.586 -3.746 1 93 139 PHE B C 1
ATOM 4849 O O . PHE B 1 139 ? -21.625 -7.191 -2.986 1 93 139 PHE B O 1
ATOM 4856 N N . GLY B 1 140 ? -19.594 -6.629 -3.555 1 96.25 140 GLY B N 1
ATOM 4857 C CA . GLY B 1 140 ? -19 -7.508 -2.561 1 96.25 140 GLY B CA 1
ATOM 4858 C C . GLY B 1 140 ? -19.344 -7.113 -1.135 1 96.25 140 GLY B C 1
ATOM 4859 O O . GLY B 1 140 ? -19.438 -5.926 -0.823 1 96.25 140 GLY B O 1
ATOM 4860 N N . ASP B 1 141 ? -19.469 -8.141 -0.274 1 97.19 141 ASP B N 1
ATOM 4861 C CA . ASP B 1 141 ? -19.703 -7.918 1.15 1 97.19 141 ASP B CA 1
ATOM 4862 C C . ASP B 1 141 ? -18.391 -7.906 1.925 1 97.19 141 ASP B C 1
ATOM 4864 O O . ASP B 1 141 ? -18.25 -7.184 2.912 1 97.19 141 ASP B O 1
ATOM 4868 N N . PHE B 1 142 ? -17.578 -8.758 1.507 1 98.06 142 PHE B N 1
ATOM 4869 C CA . PHE B 1 142 ? -16.266 -8.945 2.119 1 98.06 142 PHE B CA 1
ATOM 4870 C C . PHE B 1 142 ? -15.211 -9.266 1.063 1 98.06 142 PHE B C 1
ATOM 4872 O O . PHE B 1 142 ? -15.477 -10.016 0.125 1 98.06 142 PHE B O 1
ATOM 4879 N N . PHE B 1 143 ? -14.039 -8.617 1.183 1 98.75 143 PHE B N 1
ATOM 4880 C CA . PHE B 1 143 ? -12.977 -8.789 0.203 1 98.75 143 PHE B CA 1
ATOM 4881 C C . PHE B 1 143 ? -11.727 -9.375 0.856 1 98.75 143 PHE B C 1
ATOM 4883 O O . PHE B 1 143 ? -11.445 -9.094 2.023 1 98.75 143 PHE B O 1
ATOM 4890 N N . ILE B 1 144 ? -11.023 -10.156 0.111 1 98.75 144 ILE B N 1
ATOM 4891 C CA . ILE B 1 144 ? -9.758 -10.688 0.602 1 98.75 144 ILE B CA 1
ATOM 4892 C C . ILE B 1 144 ? -8.672 -10.461 -0.446 1 98.75 144 ILE B C 1
ATOM 4894 O O . ILE B 1 144 ? -8.953 -10.391 -1.644 1 98.75 144 ILE B O 1
ATOM 4898 N N . CYS B 1 145 ? -7.457 -10.266 -0.011 1 98.31 145 CYS B N 1
ATOM 4899 C CA . CYS B 1 145 ? -6.297 -10.07 -0.872 1 98.31 145 CYS B CA 1
ATOM 4900 C C . CYS B 1 145 ? -5.043 -10.656 -0.24 1 98.31 145 CYS B C 1
ATOM 4902 O O . CYS B 1 145 ? -5.074 -11.117 0.902 1 98.31 145 CYS B O 1
ATOM 4904 N N . ALA B 1 146 ? -3.938 -10.609 -0.928 1 97.06 146 ALA B N 1
ATOM 4905 C CA . ALA B 1 146 ? -2.84 -11.508 -0.577 1 97.06 146 ALA B CA 1
ATOM 4906 C C . ALA B 1 146 ? -1.804 -10.797 0.287 1 97.06 146 ALA B C 1
ATOM 4908 O O . ALA B 1 146 ? -1.015 -11.445 0.98 1 97.06 146 ALA B O 1
ATOM 4909 N N . SER B 1 147 ? -1.72 -9.516 0.208 1 96.5 147 SER B N 1
ATOM 4910 C CA . SER B 1 147 ? -0.66 -8.797 0.91 1 96.5 147 SER B CA 1
ATOM 4911 C C . SER B 1 147 ? -1.111 -7.398 1.31 1 96.5 147 SER B C 1
ATOM 4913 O O . SER B 1 147 ? -2.148 -6.918 0.847 1 96.5 147 SER B O 1
ATOM 4915 N N . GLN B 1 148 ? -0.299 -6.816 2.164 1 95.25 148 GLN B N 1
ATOM 4916 C CA . GLN B 1 148 ? -0.607 -5.453 2.578 1 95.25 148 GLN B CA 1
ATOM 4917 C C . GLN B 1 148 ? -0.537 -4.488 1.396 1 95.25 148 GLN B C 1
ATOM 4919 O O . GLN B 1 148 ? -1.336 -3.557 1.3 1 95.25 148 GLN B O 1
ATOM 4924 N N . ARG B 1 149 ? 0.418 -4.691 0.511 1 96.31 149 ARG B N 1
ATOM 4925 C CA . ARG B 1 149 ? 0.517 -3.848 -0.674 1 96.31 149 ARG B CA 1
ATOM 4926 C C . ARG B 1 149 ? -0.74 -3.957 -1.531 1 96.31 149 ARG B C 1
ATOM 4928 O O . ARG B 1 149 ? -1.253 -2.949 -2.023 1 96.31 149 ARG B O 1
ATOM 4935 N N . GLN B 1 150 ? -1.213 -5.152 -1.707 1 97.81 150 GLN B N 1
ATOM 4936 C CA . GLN B 1 150 ? -2.469 -5.344 -2.426 1 97.81 150 GLN B CA 1
ATOM 4937 C C . GLN B 1 150 ? -3.629 -4.676 -1.692 1 97.81 150 GLN B C 1
ATOM 4939 O O . GLN B 1 150 ? -4.508 -4.082 -2.32 1 97.81 150 GLN B O 1
ATOM 4944 N N . ARG B 1 151 ? -3.617 -4.863 -0.424 1 98.19 151 ARG B N 1
ATOM 4945 C CA . ARG B 1 151 ? -4.699 -4.277 0.358 1 98.19 151 ARG B CA 1
ATOM 4946 C C . ARG B 1 151 ? -4.766 -2.766 0.158 1 98.19 151 ARG B C 1
ATOM 4948 O O . ARG B 1 151 ? -5.848 -2.201 -0.011 1 98.19 151 ARG B O 1
ATOM 4955 N N . ASP B 1 152 ? -3.631 -2.125 0.186 1 97.88 152 ASP B N 1
ATOM 4956 C CA . ASP B 1 152 ? -3.586 -0.685 -0.049 1 97.88 152 ASP B CA 1
ATOM 4957 C C . ASP B 1 152 ? -4.094 -0.339 -1.446 1 97.88 152 ASP B C 1
ATOM 4959 O O . ASP B 1 152 ? -4.863 0.61 -1.617 1 97.88 152 ASP B O 1
ATOM 4963 N N . LEU B 1 153 ? -3.662 -1.105 -2.449 1 98.56 153 LEU B N 1
ATOM 4964 C CA . LEU B 1 153 ? -4.141 -0.946 -3.818 1 98.56 153 LEU B CA 1
ATOM 4965 C C . LEU B 1 153 ? -5.66 -1.044 -3.879 1 98.56 153 LEU B C 1
ATOM 4967 O O . LEU B 1 153 ? -6.32 -0.191 -4.477 1 98.56 153 LEU B O 1
ATOM 4971 N N . TRP B 1 154 ? -6.195 -2.053 -3.219 1 98.75 154 TRP B N 1
ATOM 4972 C CA . TRP B 1 154 ? -7.629 -2.318 -3.318 1 98.75 154 TRP B CA 1
ATOM 4973 C C . TRP B 1 154 ? -8.43 -1.309 -2.502 1 98.75 154 TRP B C 1
ATOM 4975 O O . TRP B 1 154 ? -9.547 -0.943 -2.875 1 98.75 154 TRP B O 1
ATOM 4985 N N . LEU B 1 155 ? -7.863 -0.819 -1.413 1 98.69 155 LEU B N 1
ATOM 4986 C CA . LEU B 1 155 ? -8.539 0.243 -0.674 1 98.69 155 LEU B CA 1
ATOM 4987 C C . LEU B 1 155 ? -8.648 1.507 -1.521 1 98.69 155 LEU B C 1
ATOM 4989 O O . LEU B 1 155 ? -9.625 2.248 -1.411 1 98.69 155 LEU B O 1
ATOM 4993 N N . GLY B 1 156 ? -7.602 1.74 -2.359 1 98.69 156 GLY B N 1
ATOM 4994 C CA . GLY B 1 156 ? -7.711 2.814 -3.332 1 98.69 156 GLY B CA 1
ATOM 4995 C C . GLY B 1 156 ? -8.82 2.588 -4.344 1 98.69 156 GLY B C 1
ATOM 4996 O O . GLY B 1 156 ? -9.609 3.494 -4.621 1 98.69 156 GLY B O 1
ATOM 4997 N N . TYR B 1 157 ? -8.883 1.36 -4.879 1 98.56 157 TYR B N 1
ATOM 4998 C CA . TYR B 1 157 ? -9.93 0.999 -5.832 1 98.56 157 TYR B CA 1
ATOM 4999 C C . TYR B 1 157 ? -11.305 1.114 -5.199 1 98.56 157 TYR B C 1
ATOM 5001 O O . TYR B 1 157 ? -12.227 1.678 -5.797 1 98.56 157 TYR B O 1
ATOM 5009 N N . LEU B 1 158 ? -11.453 0.625 -3.98 1 98.12 158 LEU B N 1
ATOM 5010 C CA . LEU B 1 158 ? -12.703 0.684 -3.221 1 98.12 158 LEU B CA 1
ATOM 5011 C C . LEU B 1 158 ? -13.094 2.129 -2.932 1 98.12 158 LEU B C 1
ATOM 5013 O O . LEU B 1 158 ? -14.281 2.469 -2.939 1 98.12 158 LEU B O 1
ATOM 5017 N N . SER B 1 159 ? -12.078 3.004 -2.715 1 97.88 159 SER B N 1
ATOM 5018 C CA . SER B 1 159 ? -12.344 4.426 -2.527 1 97.88 159 SER B CA 1
ATOM 5019 C C . SER B 1 159 ? -12.984 5.039 -3.771 1 97.88 159 SER B C 1
ATOM 5021 O O . SER B 1 159 ? -14.008 5.719 -3.682 1 97.88 159 SER B O 1
ATOM 5023 N N . ALA B 1 160 ? -12.359 4.723 -4.859 1 95.75 160 ALA B N 1
ATOM 5024 C CA . ALA B 1 160 ? -12.852 5.285 -6.117 1 95.75 160 ALA B CA 1
ATOM 5025 C C . ALA B 1 160 ? -14.289 4.836 -6.387 1 95.75 160 ALA B C 1
ATOM 5027 O O . ALA B 1 160 ? -15.047 5.539 -7.062 1 95.75 160 ALA B O 1
ATOM 5028 N N . LYS B 1 161 ? -14.664 3.715 -5.797 1 94 161 LYS B N 1
ATOM 5029 C CA . LYS B 1 161 ? -16.016 3.182 -5.98 1 94 161 LYS B CA 1
ATOM 5030 C C . LYS B 1 161 ? -16.891 3.51 -4.781 1 94 161 LYS B C 1
ATOM 5032 O O . LYS B 1 161 ? -17.969 2.912 -4.609 1 94 161 LYS B O 1
ATOM 5037 N N . ARG B 1 162 ? -16.484 4.359 -3.883 1 93.75 162 ARG B N 1
ATOM 5038 C CA . ARG B 1 162 ? -17.219 4.988 -2.791 1 93.75 162 ARG B CA 1
ATOM 5039 C C . ARG B 1 162 ? -17.5 3.986 -1.675 1 93.75 162 ARG B C 1
ATOM 5041 O O . ARG B 1 162 ? -18.438 4.168 -0.893 1 93.75 162 ARG B O 1
ATOM 5048 N N . ARG B 1 163 ? -16.656 2.949 -1.648 1 95.62 163 ARG B N 1
ATOM 5049 C CA . ARG B 1 163 ? -16.859 1.94 -0.614 1 95.62 163 ARG B CA 1
ATOM 5050 C C . ARG B 1 163 ? -16.188 2.359 0.696 1 95.62 163 ARG B C 1
ATOM 5052 O O . ARG B 1 163 ? -16.516 1.824 1.759 1 95.62 163 ARG B O 1
ATOM 5059 N N . LEU B 1 164 ? -15.156 3.248 0.622 1 96.69 164 LEU B N 1
ATOM 5060 C CA . LEU B 1 164 ? -14.688 3.9 1.839 1 96.69 164 LEU B CA 1
ATOM 5061 C C . LEU B 1 164 ? -15.586 5.082 2.203 1 96.69 164 LEU B C 1
ATOM 5063 O O . LEU B 1 164 ? -15.438 6.172 1.646 1 96.69 164 LEU B O 1
ATOM 5067 N N . ASN B 1 165 ? -16.5 4.84 3.084 1 95.31 165 ASN B N 1
ATOM 5068 C CA . ASN B 1 165 ? -17.516 5.801 3.51 1 95.31 165 ASN B CA 1
ATOM 5069 C C . ASN B 1 165 ? -17.766 5.723 5.012 1 95.31 165 ASN B C 1
ATOM 5071 O O . ASN B 1 165 ? -17.188 4.875 5.699 1 95.31 165 ASN B O 1
ATOM 5075 N N . PHE B 1 166 ? -18.609 6.609 5.473 1 95.06 166 PHE B N 1
ATOM 5076 C CA . PHE B 1 166 ? -18.812 6.723 6.91 1 95.06 166 PHE B CA 1
ATOM 5077 C C . PHE B 1 166 ? -19.469 5.465 7.465 1 95.06 166 PHE B C 1
ATOM 5079 O O . PHE B 1 166 ? -19.203 5.062 8.602 1 95.06 166 PHE B O 1
ATOM 5086 N N . VAL B 1 167 ? -20.297 4.797 6.723 1 94.56 167 VAL B N 1
ATOM 5087 C CA . VAL B 1 167 ? -21.047 3.639 7.188 1 94.56 167 VAL B CA 1
ATOM 5088 C C . VAL B 1 167 ? -20.094 2.473 7.445 1 94.56 167 VAL B C 1
ATOM 5090 O O . VAL B 1 167 ? -20.125 1.87 8.523 1 94.56 167 VAL B O 1
ATOM 5093 N N . ASN B 1 168 ? -19.25 2.211 6.477 1 95.12 168 ASN B N 1
ATOM 5094 C CA . ASN B 1 168 ? -18.266 1.147 6.648 1 95.12 168 ASN B CA 1
ATOM 5095 C C . ASN B 1 168 ? -17.219 1.521 7.688 1 95.12 168 ASN B C 1
ATOM 5097 O O . ASN B 1 168 ? -16.781 0.67 8.461 1 95.12 168 ASN B O 1
ATOM 5101 N N . TYR B 1 169 ? -16.844 2.801 7.738 1 95.31 169 TYR B N 1
ATOM 5102 C CA . TYR B 1 169 ? -15.789 3.281 8.633 1 95.31 169 TYR B CA 1
ATOM 5103 C C . TYR B 1 169 ? -16.25 3.223 10.086 1 95.31 169 TYR B C 1
ATOM 5105 O O . TYR B 1 169 ? -15.445 2.938 10.977 1 95.31 169 TYR B O 1
ATOM 5113 N N . ARG B 1 170 ? -17.438 3.441 10.344 1 93.19 170 ARG B N 1
ATOM 5114 C CA . ARG B 1 170 ? -17.984 3.436 11.703 1 93.19 170 ARG B CA 1
ATOM 5115 C C . ARG B 1 170 ? -17.938 2.035 12.305 1 93.19 170 ARG B C 1
ATOM 5117 O O . ARG B 1 170 ? -17.75 1.875 13.508 1 93.19 170 ARG B O 1
ATOM 5124 N N . VAL B 1 171 ? -18.125 1.067 11.438 1 94.38 171 VAL B N 1
ATOM 5125 C CA . VAL B 1 171 ? -18.125 -0.32 11.891 1 94.38 171 VAL B CA 1
ATOM 5126 C C . VAL B 1 171 ? -16.703 -0.765 12.227 1 94.38 171 VAL B C 1
ATOM 5128 O O . VAL B 1 171 ? -16.484 -1.454 13.227 1 94.38 171 VAL B O 1
ATOM 5131 N N . ASP B 1 172 ? -15.836 -0.39 11.445 1 96 172 ASP B N 1
ATOM 5132 C CA . ASP B 1 172 ? -14.438 -0.764 11.633 1 96 172 ASP B CA 1
ATOM 5133 C C . ASP B 1 172 ? -13.508 0.277 11.016 1 96 172 ASP B C 1
ATOM 5135 O O . ASP B 1 172 ? -13.203 0.216 9.82 1 96 172 ASP B O 1
ATOM 5139 N N . PRO B 1 173 ? -12.914 1.102 11.805 1 95.19 173 PRO B N 1
ATOM 5140 C CA . PRO B 1 173 ? -12.078 2.178 11.273 1 95.19 173 PRO B CA 1
ATOM 5141 C C . PRO B 1 173 ? -10.797 1.662 10.625 1 95.19 173 PRO B C 1
ATOM 5143 O O . PRO B 1 173 ? -10.117 2.406 9.906 1 95.19 173 PRO B O 1
ATOM 5146 N N . GLU B 1 174 ? -10.445 0.424 10.867 1 95.44 174 GLU B N 1
ATOM 5147 C CA . GLU B 1 174 ? -9.305 -0.189 10.203 1 95.44 174 GLU B CA 1
ATOM 5148 C C . GLU B 1 174 ? -9.711 -0.826 8.875 1 95.44 174 GLU B C 1
ATOM 5150 O O . GLU B 1 174 ? -8.859 -1.169 8.055 1 95.44 174 GLU B O 1
ATOM 5155 N N . LEU B 1 175 ? -10.977 -1.045 8.727 1 97.25 175 LEU B N 1
ATOM 5156 C CA . LEU B 1 175 ? -11.609 -1.534 7.504 1 97.25 175 LEU B CA 1
ATOM 5157 C C . LEU B 1 175 ? -11.273 -3.004 7.27 1 97.25 175 LEU B C 1
ATOM 5159 O O . LEU B 1 175 ? -11.305 -3.479 6.133 1 97.25 175 LEU B O 1
ATOM 5163 N N . ASN B 1 176 ? -10.922 -3.734 8.297 1 97 176 ASN B N 1
ATOM 5164 C CA . ASN B 1 176 ? -10.672 -5.168 8.18 1 97 176 ASN B CA 1
ATOM 5165 C C . ASN B 1 176 ? -11.961 -5.934 7.875 1 97 176 ASN B C 1
ATOM 5167 O O . ASN B 1 176 ? -11.922 -6.996 7.25 1 97 176 ASN B O 1
ATOM 5171 N N . GLN B 1 177 ? -13.086 -5.387 8.281 1 97.12 177 GLN B N 1
ATOM 5172 C CA . GLN B 1 177 ? -14.375 -6.031 8.023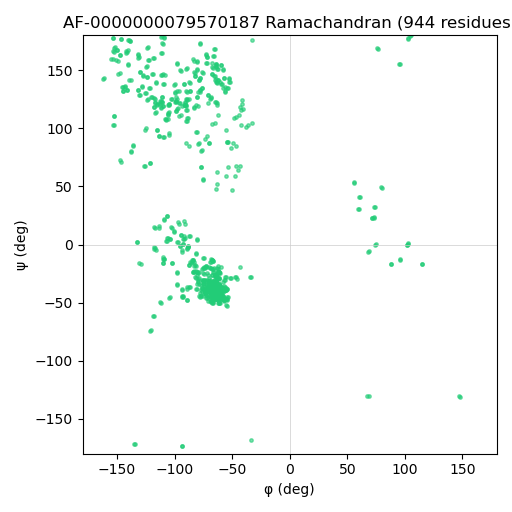 1 97.12 177 GLN B CA 1
ATOM 5173 C C . GLN B 1 177 ? -14.766 -5.883 6.555 1 97.12 177 GLN B C 1
ATOM 5175 O O . GLN B 1 177 ? -15.648 -6.594 6.07 1 97.12 177 GLN B O 1
ATOM 5180 N N . LEU B 1 178 ? -14.148 -4.91 5.934 1 97.62 178 LEU B N 1
ATOM 5181 C CA . LEU B 1 178 ? -14.414 -4.723 4.508 1 97.62 178 LEU B CA 1
ATOM 5182 C C . LEU B 1 178 ? -13.453 -5.555 3.664 1 97.62 178 LEU B C 1
ATOM 5184 O O . LEU B 1 178 ? -13.875 -6.242 2.73 1 97.62 178 LEU B O 1
ATOM 5188 N N . ILE B 1 179 ? -12.195 -5.484 3.977 1 98.62 179 ILE B N 1
ATOM 5189 C CA . ILE B 1 179 ? -11.164 -6.215 3.242 1 98.62 179 ILE B CA 1
ATOM 5190 C C . ILE B 1 179 ? -10.07 -6.668 4.203 1 98.62 179 ILE B C 1
ATOM 5192 O O . ILE B 1 179 ? -9.617 -5.891 5.051 1 98.62 179 ILE B O 1
ATOM 5196 N N . ASP B 1 180 ? -9.664 -7.867 4.07 1 98.44 180 ASP B N 1
ATOM 5197 C CA . ASP B 1 180 ? -8.648 -8.414 4.965 1 98.44 180 ASP B CA 1
ATOM 5198 C C . ASP B 1 180 ? -7.633 -9.258 4.195 1 98.44 180 ASP B C 1
ATOM 5200 O O . ASP B 1 180 ? -7.773 -9.453 2.988 1 98.44 180 ASP B O 1
ATOM 5204 N N . LEU B 1 181 ? -6.637 -9.703 4.887 1 98.19 181 LEU B N 1
ATOM 5205 C CA . LEU B 1 181 ? -5.496 -10.375 4.273 1 98.19 181 LEU B CA 1
ATOM 5206 C C . LEU B 1 181 ? -5.664 -11.883 4.32 1 98.19 181 LEU B C 1
ATOM 5208 O O . LEU B 1 181 ? -5.812 -12.469 5.398 1 98.19 181 LEU B O 1
ATOM 5212 N N . VAL B 1 182 ? -5.637 -12.469 3.158 1 98.5 182 VAL B N 1
ATOM 5213 C CA . VAL B 1 182 ? -5.562 -13.914 2.994 1 98.5 182 VAL B CA 1
ATOM 5214 C C . VAL B 1 182 ? -4.543 -14.258 1.91 1 98.5 182 VAL B C 1
ATOM 5216 O O . VAL B 1 182 ? -4.91 -14.484 0.756 1 98.5 182 VAL B O 1
ATOM 5219 N N . PRO B 1 183 ? -3.301 -14.344 2.287 1 97.31 183 PRO B N 1
ATOM 5220 C CA . PRO B 1 183 ? -2.295 -14.742 1.299 1 97.31 183 PRO B CA 1
ATOM 5221 C C . PRO B 1 183 ? -2.49 -16.172 0.806 1 97.31 183 PRO B C 1
ATOM 5223 O O . PRO B 1 183 ? -3.35 -16.891 1.32 1 97.31 183 PRO B O 1
ATOM 5226 N N . PHE B 1 184 ? -1.721 -16.5 -0.303 1 95.81 184 PHE B N 1
ATOM 5227 C CA . PHE B 1 184 ? -1.61 -17.906 -0.684 1 95.81 184 PHE B CA 1
ATOM 5228 C C . PHE B 1 184 ? -0.895 -18.703 0.398 1 95.81 184 PHE B C 1
ATOM 5230 O O . PHE B 1 184 ? 0.037 -18.203 1.032 1 95.81 184 PHE B O 1
ATOM 5237 N N . GLY B 1 185 ? -1.312 -19.922 0.66 1 96.5 185 GLY B N 1
ATOM 5238 C CA . GLY B 1 185 ? -0.771 -20.672 1.774 1 96.5 185 GLY B CA 1
ATOM 5239 C C . GLY B 1 185 ? 0.111 -21.828 1.336 1 96.5 185 GLY B C 1
ATOM 5240 O O . GLY B 1 185 ? 0.366 -22 0.143 1 96.5 185 GLY B O 1
ATOM 5241 N N . ILE B 1 186 ? 0.618 -22.484 2.385 1 96.19 186 ILE B N 1
ATOM 5242 C CA . ILE B 1 186 ? 1.326 -23.734 2.191 1 96.19 186 ILE B CA 1
ATOM 5243 C C . ILE B 1 186 ? 0.598 -24.859 2.928 1 96.19 186 ILE B C 1
ATOM 5245 O O . ILE B 1 186 ? -0.203 -24.609 3.83 1 96.19 186 ILE B O 1
ATOM 5249 N N . SER B 1 187 ? 0.883 -26.062 2.518 1 94.25 187 SER B N 1
ATOM 5250 C CA . SER B 1 187 ? 0.245 -27.219 3.127 1 94.25 187 SER B CA 1
ATOM 5251 C C . SER B 1 187 ? 0.392 -27.203 4.645 1 94.25 187 SER B C 1
ATOM 5253 O O . SER B 1 187 ? 1.444 -26.828 5.168 1 94.25 187 SER B O 1
ATOM 5255 N N . ASN B 1 188 ? -0.614 -27.625 5.348 1 95.75 188 ASN B N 1
ATOM 5256 C CA . ASN B 1 188 ? -0.567 -27.734 6.801 1 95.75 188 ASN B CA 1
ATOM 5257 C C . ASN B 1 188 ? 0.361 -28.859 7.25 1 95.75 188 ASN B C 1
ATOM 5259 O O . ASN B 1 188 ? 0.778 -28.906 8.406 1 95.75 188 ASN B O 1
ATOM 5263 N N . ASP B 1 189 ? 0.585 -29.719 6.305 1 93.69 189 ASP B N 1
ATOM 5264 C CA . ASP B 1 189 ? 1.482 -30.844 6.578 1 93.69 189 ASP B CA 1
ATOM 5265 C C . ASP B 1 189 ? 2.904 -30.531 6.117 1 93.69 189 ASP B C 1
ATOM 5267 O O . ASP B 1 189 ? 3.102 -29.797 5.145 1 93.69 189 ASP B O 1
ATOM 5271 N N . ASP B 1 190 ? 3.828 -31.141 6.836 1 92.31 190 ASP B N 1
ATOM 5272 C CA . ASP B 1 190 ? 5.215 -31.047 6.387 1 92.31 190 ASP B CA 1
ATOM 5273 C C . ASP B 1 190 ? 5.418 -31.797 5.078 1 92.31 190 ASP B C 1
ATOM 5275 O O . ASP B 1 190 ? 4.672 -32.719 4.766 1 92.31 190 ASP B O 1
ATOM 5279 N N . PRO B 1 191 ? 6.441 -31.312 4.309 1 91.31 191 PRO B N 1
ATOM 5280 C CA . PRO B 1 191 ? 6.703 -32.062 3.084 1 91.31 191 PRO B CA 1
ATOM 5281 C C . PRO B 1 191 ? 7.07 -33.531 3.359 1 91.31 191 PRO B C 1
ATOM 5283 O O . PRO B 1 191 ? 7.824 -33.812 4.297 1 91.31 191 PRO B O 1
ATOM 5286 N N . PRO B 1 192 ? 6.484 -34.344 2.521 1 87 192 PRO B N 1
ATOM 5287 C CA . PRO B 1 192 ? 6.809 -35.781 2.725 1 87 192 PRO B CA 1
ATOM 5288 C C . PRO B 1 192 ? 8.289 -36.062 2.494 1 87 192 PRO B C 1
ATOM 5290 O O . PRO B 1 192 ? 8.914 -35.469 1.61 1 87 192 PRO B O 1
ATOM 5293 N N . VAL B 1 193 ? 8.734 -36.906 3.393 1 81.88 193 VAL B N 1
ATOM 5294 C CA . VAL B 1 193 ? 10.117 -37.344 3.234 1 81.88 193 VAL B CA 1
ATOM 5295 C C . VAL B 1 193 ? 10.242 -38.281 2.025 1 81.88 193 VAL B C 1
ATOM 5297 O O . VAL B 1 193 ? 9.383 -39.125 1.799 1 81.88 193 VAL B O 1
ATOM 5300 N N . THR B 1 194 ? 11.047 -37.875 1.157 1 76.56 194 THR B N 1
ATOM 5301 C CA . THR B 1 194 ? 11.156 -38.656 -0.074 1 76.56 194 THR B CA 1
ATOM 5302 C C . THR B 1 194 ? 12.383 -39.562 -0.029 1 76.56 194 THR B C 1
ATOM 5304 O O . THR B 1 194 ? 13.391 -39.25 0.586 1 76.56 194 THR B O 1
ATOM 5307 N N . ASP B 1 195 ? 11.992 -40.781 -0.546 1 77.12 195 ASP B N 1
ATOM 5308 C CA . ASP B 1 195 ? 13.102 -41.719 -0.762 1 77.12 195 ASP B CA 1
ATOM 5309 C C . ASP B 1 195 ? 13.641 -41.594 -2.184 1 77.12 195 ASP B C 1
ATOM 5311 O O . ASP B 1 195 ? 12.875 -41.5 -3.143 1 77.12 195 ASP B O 1
ATOM 5315 N N . GLY B 1 196 ? 14.961 -41.25 -2.359 1 83.75 196 GLY B N 1
ATOM 5316 C CA . GLY B 1 196 ? 15.617 -41.25 -3.658 1 83.75 196 GLY B CA 1
ATOM 5317 C C . GLY B 1 196 ? 15.789 -39.875 -4.254 1 83.75 196 GLY B C 1
ATOM 5318 O O . GLY B 1 196 ? 15.344 -38.875 -3.674 1 83.75 196 GLY B O 1
ATOM 5319 N N . HIS B 1 197 ? 16.453 -39.906 -5.398 1 91.69 197 HIS B N 1
ATOM 5320 C CA . HIS B 1 197 ? 16.75 -38.656 -6.113 1 91.69 197 HIS B CA 1
ATOM 5321 C C . HIS B 1 197 ? 15.93 -38.562 -7.387 1 91.69 197 HIS B C 1
ATOM 5323 O O . HIS B 1 197 ? 15.648 -39.562 -8.047 1 91.69 197 HIS B O 1
ATOM 5329 N N . VAL B 1 198 ? 15.398 -37.344 -7.664 1 92.56 198 VAL B N 1
ATOM 5330 C CA . VAL B 1 198 ? 14.672 -37.125 -8.906 1 92.56 198 VAL B CA 1
ATOM 5331 C C . VAL B 1 198 ? 15.492 -36.219 -9.828 1 92.56 198 VAL B C 1
ATOM 5333 O O . VAL B 1 198 ? 15.195 -36.125 -11.023 1 92.56 198 VAL B O 1
ATOM 5336 N N . LEU B 1 199 ? 16.562 -35.625 -9.266 1 95.06 199 LEU B N 1
ATOM 5337 C CA . LEU B 1 199 ? 17.422 -34.75 -10.062 1 95.06 199 LEU B CA 1
ATOM 5338 C C . LEU B 1 199 ? 18.844 -35.281 -10.117 1 95.06 199 LEU B C 1
ATOM 5340 O O . LEU B 1 199 ? 19.297 -35.75 -11.164 1 95.06 199 LEU B O 1
ATOM 5344 N N . ARG B 1 200 ? 19.469 -35.375 -9.023 1 96.25 200 ARG B N 1
ATOM 5345 C CA . ARG B 1 200 ? 20.859 -35.781 -8.945 1 96.25 200 ARG B CA 1
ATOM 5346 C C . ARG B 1 200 ? 21.031 -37.219 -9.43 1 96.25 200 ARG B C 1
ATOM 5348 O O . ARG B 1 200 ? 20.391 -38.156 -8.898 1 96.25 200 ARG B O 1
ATOM 5355 N N . GLY B 1 201 ? 21.828 -37.344 -10.375 1 95.06 201 GLY B N 1
ATOM 5356 C CA . GLY B 1 201 ? 22.109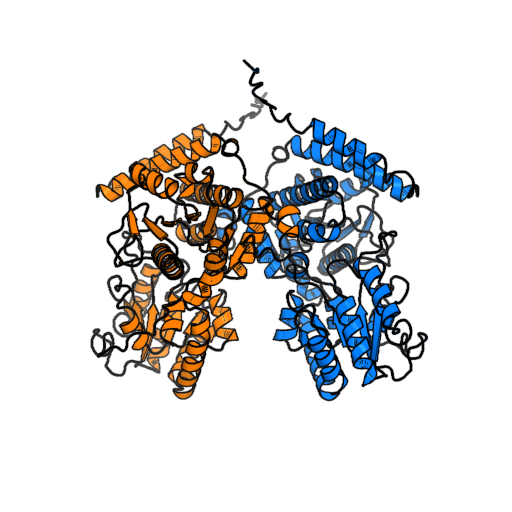 -38.688 -10.898 1 95.06 201 GLY B CA 1
ATOM 5357 C C . GLY B 1 201 ? 20.969 -39.25 -11.727 1 95.06 201 GLY B C 1
ATOM 5358 O O . GLY B 1 201 ? 21.062 -40.375 -12.234 1 95.06 201 GLY B O 1
ATOM 5359 N N . VAL B 1 202 ? 19.922 -38.594 -11.898 1 93.88 202 VAL B N 1
ATOM 5360 C CA . VAL B 1 202 ? 18.75 -39.062 -12.617 1 93.88 202 VAL B CA 1
ATOM 5361 C C . VAL B 1 202 ? 18.562 -38.281 -13.906 1 93.88 202 VAL B C 1
ATOM 5363 O O . VAL B 1 202 ? 18.438 -38.844 -14.992 1 93.88 202 VAL B O 1
ATOM 5366 N N . VAL B 1 203 ? 18.594 -37 -13.836 1 93.12 203 VAL B N 1
ATOM 5367 C CA . VAL B 1 203 ? 18.484 -36.156 -15.016 1 93.12 203 VAL B CA 1
ATOM 5368 C C . VAL B 1 203 ? 19.828 -36.094 -15.742 1 93.12 203 VAL B C 1
ATOM 5370 O O . VAL B 1 203 ? 20.859 -35.875 -15.133 1 93.12 203 VAL B O 1
ATOM 5373 N N . PRO B 1 204 ? 19.812 -36.312 -17.016 1 93.56 204 PRO B N 1
ATOM 5374 C CA . PRO B 1 204 ? 21.078 -36.25 -17.75 1 93.56 204 PRO B CA 1
ATOM 5375 C C . PRO B 1 204 ? 21.797 -34.906 -17.578 1 93.56 204 PRO B C 1
ATOM 5377 O O . PRO B 1 204 ? 21.188 -33.844 -17.672 1 93.56 204 PRO B O 1
ATOM 5380 N N . GLY B 1 205 ? 23.062 -35 -17.281 1 94.31 205 GLY B N 1
ATOM 5381 C CA . GLY B 1 205 ? 23.875 -33.812 -17.141 1 94.31 205 GLY B CA 1
ATOM 5382 C C . GLY B 1 205 ? 24.016 -33.344 -15.711 1 94.31 205 GLY B C 1
ATOM 5383 O O . GLY B 1 205 ? 24.891 -32.531 -15.406 1 94.31 205 GLY B O 1
ATOM 5384 N N . ILE B 1 206 ? 23.188 -33.906 -14.844 1 96.88 206 ILE B N 1
ATOM 5385 C CA . ILE B 1 206 ? 23.25 -33.531 -13.43 1 96.88 206 ILE B CA 1
ATOM 5386 C C . ILE B 1 206 ? 23.891 -34.656 -12.625 1 96.88 206 ILE B C 1
ATOM 5388 O O . ILE B 1 206 ? 23.281 -35.719 -12.414 1 96.88 206 ILE B O 1
ATOM 5392 N N . ASP B 1 207 ? 25.047 -34.406 -12.133 1 95.44 207 ASP B N 1
ATOM 5393 C CA . ASP B 1 207 ? 25.812 -35.438 -11.414 1 95.44 207 ASP B CA 1
ATOM 5394 C C . ASP B 1 207 ? 25.281 -35.625 -10 1 95.44 207 ASP B C 1
ATOM 5396 O O . ASP B 1 207 ? 24.484 -34.812 -9.516 1 95.44 207 ASP B O 1
ATOM 5400 N N . ALA B 1 208 ? 25.75 -36.562 -9.32 1 95.06 208 ALA B N 1
ATOM 5401 C CA . ALA B 1 208 ? 25.297 -36.938 -7.98 1 95.06 208 ALA B CA 1
ATOM 5402 C C . ALA B 1 208 ? 25.719 -35.875 -6.961 1 95.06 208 ALA B C 1
ATOM 5404 O O . ALA B 1 208 ? 25.062 -35.688 -5.93 1 95.06 208 ALA B O 1
ATOM 5405 N N . ASP B 1 209 ? 26.766 -35.156 -7.25 1 94.94 209 ASP B N 1
ATOM 5406 C CA . ASP B 1 209 ? 27.266 -34.156 -6.309 1 94.94 209 ASP B CA 1
ATOM 5407 C C . ASP B 1 209 ? 26.875 -32.75 -6.73 1 94.94 209 ASP B C 1
ATOM 5409 O O . ASP B 1 209 ? 27.422 -31.766 -6.223 1 94.94 209 ASP B O 1
ATOM 5413 N N . ALA B 1 210 ? 25.938 -32.656 -7.629 1 97.62 210 ALA B N 1
ATOM 5414 C CA . ALA B 1 210 ? 25.516 -31.391 -8.18 1 97.62 210 ALA B CA 1
ATOM 5415 C C . ALA B 1 210 ? 24.922 -30.5 -7.09 1 97.62 210 ALA B C 1
ATOM 5417 O O . ALA B 1 210 ? 24.25 -30.984 -6.176 1 97.62 210 ALA B O 1
ATOM 5418 N N . GLU B 1 211 ? 25.234 -29.203 -7.121 1 98.19 211 GLU B N 1
ATOM 5419 C CA . GLU B 1 211 ? 24.531 -28.172 -6.375 1 98.19 211 GLU B CA 1
ATOM 5420 C C . GLU B 1 211 ? 23.375 -27.578 -7.195 1 98.19 211 GLU B C 1
ATOM 5422 O O . GLU B 1 211 ? 23.594 -26.984 -8.242 1 98.19 211 GLU B O 1
ATOM 5427 N N . ILE B 1 212 ? 22.203 -27.688 -6.703 1 98.31 212 ILE B N 1
ATOM 5428 C CA . ILE B 1 212 ? 21.031 -27.484 -7.543 1 98.31 212 ILE B CA 1
ATOM 5429 C C . ILE B 1 212 ? 20.344 -26.188 -7.145 1 98.31 212 ILE B C 1
ATOM 5431 O O . ILE B 1 212 ? 19.938 -26.016 -5.992 1 98.31 212 ILE B O 1
ATOM 5435 N N . LEU B 1 213 ? 20.234 -25.234 -8.047 1 98.69 213 LEU B N 1
ATOM 5436 C CA . LEU B 1 213 ? 19.312 -24.109 -8.016 1 98.69 213 LEU B CA 1
ATOM 5437 C C . LEU B 1 213 ? 17.984 -24.453 -8.68 1 98.69 213 LEU B C 1
ATOM 5439 O O . LEU B 1 213 ? 17.953 -24.828 -9.859 1 98.69 213 LEU B O 1
ATOM 5443 N N . LEU B 1 214 ? 16.906 -24.297 -8 1 97.88 214 LEU B N 1
ATOM 5444 C CA . LEU B 1 214 ? 15.617 -24.719 -8.547 1 97.88 214 LEU B CA 1
ATOM 5445 C C . LEU B 1 214 ? 14.727 -23.5 -8.828 1 97.88 214 LEU B C 1
ATOM 5447 O O . LEU B 1 214 ? 14.523 -22.656 -7.957 1 97.88 214 LEU B O 1
ATOM 5451 N N . TRP B 1 215 ? 14.344 -23.391 -10.031 1 96.38 215 TRP B N 1
ATOM 5452 C CA . TRP B 1 215 ? 13.266 -22.5 -10.453 1 96.38 215 TRP B CA 1
ATOM 5453 C C . TRP B 1 215 ? 11.945 -23.266 -10.539 1 96.38 215 TRP B C 1
ATOM 5455 O O . TRP B 1 215 ? 11.727 -24.047 -11.461 1 96.38 215 TRP B O 1
ATOM 5465 N N . ALA B 1 216 ? 11.086 -22.906 -9.594 1 90.25 216 ALA B N 1
ATOM 5466 C CA . ALA B 1 216 ? 9.812 -23.609 -9.555 1 90.25 216 ALA B CA 1
ATOM 5467 C C . ALA B 1 216 ? 8.719 -22.812 -10.25 1 90.25 216 ALA B C 1
ATOM 5469 O O . ALA B 1 216 ? 8.484 -21.656 -9.906 1 90.25 216 ALA B O 1
ATOM 5470 N N . GLY B 1 217 ? 8.047 -23.391 -11.203 1 84.19 217 GLY B N 1
ATOM 5471 C CA . GLY B 1 217 ? 6.895 -22.766 -11.82 1 84.19 217 GLY B CA 1
ATOM 5472 C C . GLY B 1 217 ? 7.184 -22.234 -13.211 1 84.19 217 GLY B C 1
ATOM 5473 O O . GLY B 1 217 ? 8.312 -22.312 -13.695 1 84.19 217 GLY B O 1
ATOM 5474 N N . GLY B 1 218 ? 6.168 -21.656 -13.82 1 81.75 218 GLY B N 1
ATOM 5475 C CA . GLY B 1 218 ? 6.238 -21.203 -15.195 1 81.75 218 GLY B CA 1
ATOM 5476 C C . GLY B 1 218 ? 7.105 -19.984 -15.375 1 81.75 218 GLY B C 1
ATOM 5477 O O . GLY B 1 218 ? 7.508 -19.344 -14.398 1 81.75 218 GLY B O 1
ATOM 5478 N N . ILE B 1 219 ? 7.527 -19.766 -16.656 1 87.75 219 ILE B N 1
ATOM 5479 C CA . ILE B 1 219 ? 8.289 -18.594 -17.078 1 87.75 219 ILE B CA 1
ATOM 5480 C C . ILE B 1 219 ? 7.406 -17.672 -17.906 1 87.75 219 ILE B C 1
ATOM 5482 O O . ILE B 1 219 ? 7.086 -17.984 -19.062 1 87.75 219 ILE B O 1
ATOM 5486 N N . TYR B 1 220 ? 7.062 -16.547 -17.266 1 86.25 220 TYR B N 1
ATOM 5487 C CA . TYR B 1 220 ? 6.207 -15.57 -17.922 1 86.25 220 TYR B CA 1
ATOM 5488 C C . TYR B 1 220 ? 6.98 -14.297 -18.25 1 86.25 220 TYR B C 1
ATOM 5490 O O . TYR B 1 220 ? 8.141 -14.148 -17.844 1 86.25 220 TYR B O 1
ATOM 5498 N N . ASN B 1 221 ? 6.371 -13.414 -18.953 1 85.25 221 ASN B N 1
ATOM 5499 C CA . ASN B 1 221 ? 7.027 -12.227 -19.484 1 85.25 221 ASN B CA 1
ATOM 5500 C C . ASN B 1 221 ? 7.562 -11.328 -18.375 1 85.25 221 ASN B C 1
ATOM 5502 O O . ASN B 1 221 ? 8.492 -10.555 -18.594 1 85.25 221 ASN B O 1
ATOM 5506 N N . TRP B 1 222 ? 7.047 -11.484 -17.25 1 90.69 222 TRP B N 1
ATOM 5507 C CA . TRP B 1 222 ? 7.48 -10.594 -16.172 1 90.69 222 TRP B CA 1
ATOM 5508 C C . TRP B 1 222 ? 8.633 -11.211 -15.391 1 90.69 222 TRP B C 1
ATOM 5510 O O . TRP B 1 222 ? 9.156 -10.602 -14.461 1 90.69 222 TRP B O 1
ATOM 5520 N N . PHE B 1 223 ? 9.047 -12.352 -15.781 1 93 223 PHE B N 1
ATOM 5521 C CA . PHE B 1 223 ? 10.203 -12.984 -15.156 1 93 223 PHE B CA 1
ATOM 5522 C C . PHE B 1 223 ? 11.461 -12.75 -15.984 1 93 223 PHE B C 1
ATOM 5524 O O . PHE B 1 223 ? 11.383 -12.5 -17.188 1 93 223 PHE B O 1
ATOM 5531 N N . ASP B 1 224 ? 12.617 -12.82 -15.305 1 96.25 224 ASP B N 1
ATOM 5532 C CA . ASP B 1 224 ? 13.914 -12.578 -15.938 1 96.25 224 ASP B CA 1
ATOM 5533 C C . ASP B 1 224 ? 14.828 -13.797 -15.805 1 96.25 224 ASP B C 1
ATOM 5535 O O . ASP B 1 224 ? 15.867 -13.727 -15.156 1 96.25 224 ASP B O 1
ATOM 5539 N N . PRO B 1 225 ? 14.477 -14.875 -16.531 1 96.25 225 PRO B N 1
ATOM 5540 C CA . PRO B 1 225 ? 15.352 -16.047 -16.469 1 96.25 225 PRO B CA 1
ATOM 5541 C C . PRO B 1 225 ? 16.703 -15.805 -17.141 1 96.25 225 PRO B C 1
ATOM 5543 O O . PRO B 1 225 ? 17.688 -16.5 -16.828 1 96.25 225 PRO B O 1
ATOM 5546 N N . VAL B 1 226 ? 16.781 -14.836 -18 1 97.56 226 VAL B N 1
ATOM 5547 C CA . VAL B 1 226 ? 17.984 -14.57 -18.781 1 97.56 226 VAL B CA 1
ATOM 5548 C C . VAL B 1 226 ? 19.109 -14.117 -17.844 1 97.56 226 VAL B C 1
ATOM 5550 O O . VAL B 1 226 ? 20.234 -14.625 -17.922 1 97.56 226 VAL B O 1
ATOM 5553 N N . THR B 1 227 ? 18.812 -13.141 -16.984 1 98.5 227 THR B N 1
ATOM 5554 C CA . THR B 1 227 ? 19.812 -12.672 -16.031 1 98.5 227 THR B CA 1
ATOM 5555 C C . THR B 1 227 ? 20.297 -13.82 -15.156 1 98.5 227 THR B C 1
ATOM 5557 O O . THR B 1 227 ? 21.5 -13.906 -14.852 1 98.5 227 THR B O 1
ATOM 5560 N N . LEU B 1 228 ? 19.422 -14.688 -14.781 1 98.62 228 LEU B N 1
ATOM 5561 C CA . LEU B 1 228 ? 19.766 -15.836 -13.945 1 98.62 228 LEU B CA 1
ATOM 5562 C C . LEU B 1 228 ? 20.656 -16.812 -14.695 1 98.62 228 LEU B C 1
ATOM 5564 O O . LEU B 1 228 ? 21.656 -17.297 -14.148 1 98.62 228 LEU B O 1
ATOM 5568 N N . ILE B 1 229 ? 20.312 -17.078 -15.922 1 98.62 229 ILE B N 1
ATOM 5569 C CA . ILE B 1 229 ? 21.094 -17.984 -16.75 1 98.62 229 ILE B CA 1
ATOM 5570 C C . ILE B 1 229 ? 22.5 -17.422 -16.953 1 98.62 229 ILE B C 1
ATOM 5572 O O . ILE B 1 229 ? 23.484 -18.156 -16.875 1 98.62 229 ILE B O 1
ATOM 5576 N N . ARG B 1 230 ? 22.609 -16.188 -17.172 1 98.75 230 ARG B N 1
ATOM 5577 C CA . ARG B 1 230 ? 23.922 -15.539 -17.344 1 98.75 230 ARG B CA 1
ATOM 5578 C C . ARG B 1 230 ? 24.734 -15.648 -16.062 1 98.75 230 ARG B C 1
ATOM 5580 O O . ARG B 1 230 ? 25.953 -15.867 -16.109 1 98.75 230 ARG B O 1
ATOM 5587 N N . ALA B 1 231 ? 24.109 -15.438 -14.914 1 98.81 231 ALA B N 1
ATOM 5588 C CA . ALA B 1 231 ? 24.812 -15.562 -13.633 1 98.81 231 ALA B CA 1
ATOM 5589 C C . ALA B 1 231 ? 25.359 -16.969 -13.445 1 98.81 231 ALA B C 1
ATOM 5591 O O . ALA B 1 231 ? 26.5 -17.141 -13 1 98.81 231 ALA B O 1
ATOM 5592 N N . VAL B 1 232 ? 24.609 -18 -13.789 1 98.69 232 VAL B N 1
ATOM 5593 C CA . VAL B 1 232 ? 25.016 -19.391 -13.648 1 98.69 232 VAL B CA 1
ATOM 5594 C C . VAL B 1 232 ? 26.156 -19.688 -14.625 1 98.69 232 VAL B C 1
ATOM 5596 O O . VAL B 1 232 ? 27.109 -20.391 -14.273 1 98.69 232 VAL B O 1
ATOM 5599 N N . ALA B 1 233 ? 26.016 -19.156 -15.836 1 98.62 233 ALA B N 1
ATOM 5600 C CA . ALA B 1 233 ? 27.062 -19.344 -16.844 1 98.62 233 ALA B CA 1
ATOM 5601 C C . ALA B 1 233 ? 28.391 -18.781 -16.359 1 98.62 233 ALA B C 1
ATOM 5603 O O . ALA B 1 233 ? 29.453 -19.359 -16.625 1 98.62 233 ALA B O 1
ATOM 5604 N N . GLU B 1 234 ? 28.328 -17.719 -15.703 1 98.38 234 GLU B N 1
ATOM 5605 C CA . GLU B 1 234 ? 29.562 -17.141 -15.148 1 98.38 234 GLU B CA 1
ATOM 5606 C C . GLU B 1 234 ? 30.062 -17.953 -13.961 1 98.38 234 GLU B C 1
ATOM 5608 O O . GLU B 1 234 ? 31.266 -18.203 -13.836 1 98.38 234 GLU B O 1
ATOM 5613 N N . LEU B 1 235 ? 29.172 -18.359 -13.102 1 98.38 235 LEU B N 1
ATOM 5614 C CA . LEU B 1 235 ? 29.5 -19.031 -11.859 1 98.38 235 LEU B CA 1
ATOM 5615 C C . LEU B 1 235 ? 30.125 -20.406 -12.133 1 98.38 235 LEU B C 1
ATOM 5617 O O . LEU B 1 235 ? 31 -20.844 -11.391 1 98.38 235 LEU B O 1
ATOM 5621 N N . ARG B 1 236 ? 29.719 -21.109 -13.148 1 97.25 236 ARG B N 1
ATOM 5622 C CA . ARG B 1 236 ? 30.172 -22.469 -13.43 1 97.25 236 ARG B CA 1
ATOM 5623 C C . ARG B 1 236 ? 31.672 -22.5 -13.688 1 97.25 236 ARG B C 1
ATOM 5625 O O . ARG B 1 236 ? 32.312 -23.547 -13.531 1 97.25 236 ARG B O 1
ATOM 5632 N N . ARG B 1 237 ? 32.219 -21.406 -14.062 1 96.94 237 ARG B N 1
ATOM 5633 C CA . ARG B 1 237 ? 33.656 -21.344 -14.328 1 96.94 237 ARG B CA 1
ATOM 5634 C C . ARG B 1 237 ? 34.469 -21.609 -13.062 1 96.94 237 ARG B C 1
ATOM 5636 O O . ARG B 1 237 ? 35.531 -22.203 -13.117 1 96.94 237 ARG B O 1
ATOM 5643 N N . THR B 1 238 ? 33.938 -21.219 -11.992 1 97.12 238 THR B N 1
ATOM 5644 C CA . THR B 1 238 ? 34.656 -21.375 -10.727 1 97.12 238 THR B CA 1
ATOM 5645 C C . THR B 1 238 ? 33.969 -22.438 -9.867 1 97.12 238 THR B C 1
ATOM 5647 O O . THR B 1 238 ? 34.562 -22.953 -8.914 1 97.12 238 THR B O 1
ATOM 5650 N N . ARG B 1 239 ? 32.75 -22.766 -10.227 1 97.12 239 ARG B N 1
ATOM 5651 C CA . ARG B 1 239 ? 32 -23.766 -9.492 1 97.12 239 ARG B CA 1
ATOM 5652 C C . ARG B 1 239 ? 31.25 -24.688 -10.445 1 97.12 239 ARG B C 1
ATOM 5654 O O . ARG B 1 239 ? 30.016 -24.594 -10.562 1 97.12 239 ARG B O 1
ATOM 5661 N N . PRO B 1 240 ? 31.906 -25.609 -10.969 1 96.69 240 PRO B N 1
ATOM 5662 C CA . PRO B 1 240 ? 31.344 -26.438 -12.023 1 96.69 240 PRO B CA 1
ATOM 5663 C C . PRO B 1 240 ? 30.219 -27.344 -11.523 1 96.69 240 PRO B C 1
ATOM 5665 O O . PRO B 1 240 ? 29.484 -27.922 -12.328 1 96.69 240 PRO B O 1
ATOM 5668 N N . SER B 1 241 ? 30.031 -27.484 -10.281 1 97.5 241 SER B N 1
ATOM 5669 C CA . SER B 1 241 ? 29 -28.359 -9.734 1 97.5 241 SER B CA 1
ATOM 5670 C C . SER B 1 241 ? 27.641 -27.688 -9.734 1 97.5 241 SER B C 1
ATOM 5672 O O . SER B 1 241 ? 26.625 -28.344 -9.453 1 97.5 241 SER B O 1
ATOM 5674 N N . VAL B 1 242 ? 27.547 -26.406 -10.055 1 98.44 242 VAL B N 1
ATOM 5675 C CA . VAL B 1 242 ? 26.297 -25.656 -9.953 1 98.44 242 VAL B CA 1
ATOM 5676 C C . VAL B 1 242 ? 25.391 -26 -11.141 1 98.44 242 VAL B C 1
ATOM 5678 O O . VAL B 1 242 ? 25.859 -26.078 -12.273 1 98.44 242 VAL B O 1
ATOM 5681 N N . HIS B 1 243 ? 24.141 -26.281 -10.93 1 98.5 243 HIS B N 1
ATOM 5682 C CA . HIS B 1 243 ? 23.125 -26.547 -11.945 1 98.5 243 HIS B CA 1
ATOM 5683 C C . HIS B 1 243 ? 21.859 -25.75 -11.68 1 98.5 243 HIS B C 1
ATOM 5685 O O . HIS B 1 243 ? 21.391 -25.688 -10.539 1 98.5 243 HIS B O 1
ATOM 5691 N N . LEU B 1 244 ? 21.344 -25.109 -12.711 1 98.62 244 LEU B N 1
ATOM 5692 C CA . LEU B 1 244 ? 20.031 -24.469 -12.672 1 98.62 244 LEU B CA 1
ATOM 5693 C C . LEU B 1 244 ? 18.969 -25.359 -13.312 1 98.62 244 LEU B C 1
ATOM 5695 O O . LEU B 1 244 ? 19.109 -25.766 -14.469 1 98.62 244 LEU B O 1
ATOM 5699 N N . VAL B 1 245 ? 17.984 -25.656 -12.586 1 97.25 245 VAL B N 1
ATOM 5700 C CA . VAL B 1 245 ? 16.922 -26.516 -13.086 1 97.25 245 VAL B CA 1
ATOM 5701 C C . VAL B 1 245 ? 15.602 -25.75 -13.102 1 97.25 245 VAL B C 1
ATOM 5703 O O . VAL B 1 245 ? 15.133 -25.266 -12.062 1 97.25 245 VAL B O 1
ATOM 5706 N N . PHE B 1 246 ? 15 -25.578 -14.281 1 94.94 246 PHE B N 1
ATOM 5707 C CA . PHE B 1 246 ? 13.656 -25.016 -14.43 1 94.94 246 PHE B CA 1
ATOM 5708 C C . PHE B 1 246 ? 12.609 -26.125 -14.391 1 94.94 246 PHE B C 1
ATOM 5710 O O . PHE B 1 246 ? 12.531 -26.953 -15.297 1 94.94 246 PHE B O 1
ATOM 5717 N N . MET B 1 247 ? 11.797 -26.047 -13.359 1 89.31 247 MET B N 1
ATOM 5718 C CA . MET B 1 247 ? 10.758 -27.047 -13.164 1 89.31 247 MET B CA 1
ATOM 5719 C C . MET B 1 247 ? 9.398 -26.516 -13.594 1 89.31 247 MET B C 1
ATOM 5721 O O . MET B 1 247 ? 8.93 -25.5 -13.07 1 89.31 247 MET B O 1
ATOM 5725 N N . GLY B 1 248 ? 8.648 -27.141 -14.469 1 73.12 248 GLY B N 1
ATOM 5726 C CA . GLY B 1 248 ? 7.273 -26.797 -14.781 1 73.12 248 GLY B CA 1
ATOM 5727 C C . GLY B 1 248 ? 7.156 -25.625 -15.734 1 73.12 248 GLY B C 1
ATOM 5728 O O . GLY B 1 248 ? 6.367 -24.703 -15.5 1 73.12 248 GLY B O 1
ATOM 5729 N N . VAL B 1 249 ? 7.824 -25.547 -16.812 1 66.44 249 VAL B N 1
ATOM 5730 C CA . VAL B 1 249 ? 7.961 -24.359 -17.641 1 66.44 249 VAL B CA 1
ATOM 5731 C C . VAL B 1 249 ? 6.715 -24.172 -18.5 1 66.44 249 VAL B C 1
ATOM 5733 O O . VAL B 1 249 ? 6.383 -23.047 -18.891 1 66.44 249 VAL B O 1
ATOM 5736 N N . ARG B 1 250 ? 5.98 -25.094 -18.781 1 61.56 250 ARG B N 1
ATOM 5737 C CA . ARG B 1 250 ? 4.809 -24.891 -19.625 1 61.56 250 ARG B CA 1
ATOM 5738 C C . ARG B 1 250 ? 3.521 -25.062 -18.828 1 61.56 250 ARG B C 1
ATOM 5740 O O . ARG B 1 250 ? 3.363 -26.047 -18.094 1 61.56 250 ARG B O 1
ATOM 5747 N N . HIS B 1 251 ? 2.662 -23.891 -18.859 1 57.19 251 HIS B N 1
ATOM 5748 C CA . HIS B 1 251 ? 1.363 -24 -18.203 1 57.19 251 HIS B CA 1
ATOM 5749 C C . HIS B 1 251 ? 0.542 -25.141 -18.781 1 57.19 251 HIS B C 1
ATOM 5751 O O . HIS B 1 251 ? 0.579 -25.391 -19.984 1 57.19 251 HIS B O 1
ATOM 5757 N N . PRO B 1 252 ? -0.285 -25.922 -17.906 1 47.19 252 PRO B N 1
ATOM 5758 C CA . PRO B 1 252 ? -1.073 -27.047 -18.391 1 47.19 252 PRO B CA 1
ATOM 5759 C C . PRO B 1 252 ? -1.989 -26.672 -19.562 1 47.19 252 PRO B C 1
ATOM 5761 O O . PRO B 1 252 ? -2.238 -27.5 -20.438 1 47.19 252 PRO B O 1
ATOM 5764 N N . LEU B 1 253 ? -2.684 -25.422 -19.328 1 47.03 253 LEU B N 1
ATOM 5765 C CA . LEU B 1 253 ? -3.629 -25.016 -20.359 1 47.03 253 LEU B CA 1
ATOM 5766 C C . LEU B 1 253 ? -2.92 -24.234 -21.469 1 47.03 253 LEU B C 1
ATOM 5768 O O . LEU B 1 253 ? -3.545 -23.844 -22.453 1 47.03 253 LEU B O 1
ATOM 5772 N N . ALA B 1 254 ? -1.725 -23.781 -21.234 1 50.06 254 ALA B N 1
ATOM 5773 C CA . ALA B 1 254 ? -1.141 -22.812 -22.156 1 50.06 254 ALA B CA 1
ATOM 5774 C C . ALA B 1 254 ? -0.762 -23.469 -23.469 1 50.06 254 ALA B C 1
ATOM 5776 O O . ALA B 1 254 ? -0.103 -24.516 -23.484 1 50.06 254 ALA B O 1
ATOM 5777 N N . ASP B 1 255 ? -1.681 -23.406 -24.391 1 44.53 255 ASP B N 1
ATOM 5778 C CA . ASP B 1 255 ? -1.127 -23.562 -25.734 1 44.53 255 ASP B CA 1
ATOM 5779 C C . ASP B 1 255 ? 0.276 -22.969 -25.828 1 44.53 255 ASP B C 1
ATOM 5781 O O . ASP B 1 255 ? 0.675 -22.172 -24.953 1 44.53 255 ASP B O 1
ATOM 5785 N N . ALA B 1 256 ? 1.008 -23.141 -27.156 1 41.91 256 ALA B N 1
ATOM 5786 C CA . ALA B 1 256 ? 2.303 -22.719 -27.672 1 41.91 256 ALA B CA 1
ATOM 5787 C C . ALA B 1 256 ? 2.613 -21.266 -27.281 1 41.91 256 ALA B C 1
ATOM 5789 O O . ALA B 1 256 ? 3.514 -20.656 -27.859 1 41.91 256 ALA B O 1
ATOM 5790 N N . VAL B 1 257 ? 1.662 -20.484 -26.922 1 45.28 257 VAL B N 1
ATOM 5791 C CA . VAL B 1 257 ? 2.176 -19.125 -26.984 1 45.28 257 VAL B CA 1
ATOM 5792 C C . VAL B 1 257 ? 3.436 -19 -26.125 1 45.28 257 VAL B C 1
ATOM 5794 O O . VAL B 1 257 ? 3.359 -18.984 -24.906 1 45.28 257 VAL B O 1
ATOM 5797 N N . ALA B 1 258 ? 4.273 -19.766 -26.516 1 52.19 258 ALA B N 1
ATOM 5798 C CA . ALA B 1 258 ? 5.574 -19.656 -25.859 1 52.19 258 ALA B CA 1
ATOM 5799 C C . ALA B 1 258 ? 5.898 -18.203 -25.547 1 52.19 258 ALA B C 1
ATOM 5801 O O . ALA B 1 258 ? 5.949 -17.359 -26.438 1 52.19 258 ALA B O 1
ATOM 5802 N N . ASP B 1 259 ? 5.727 -17.766 -24.125 1 66.62 259 ASP B N 1
ATOM 5803 C CA . ASP B 1 259 ? 6.129 -16.531 -23.453 1 66.62 259 ASP B CA 1
ATOM 5804 C C . ASP B 1 259 ? 7.516 -16.078 -23.906 1 66.62 259 ASP B C 1
ATOM 5806 O O . ASP B 1 259 ? 8.375 -16.906 -24.203 1 66.62 259 ASP B O 1
ATOM 5810 N N . GLY B 1 260 ? 7.566 -14.906 -24.547 1 78.06 260 GLY B N 1
ATOM 5811 C CA . GLY B 1 260 ? 8.812 -14.289 -24.969 1 78.06 260 GLY B CA 1
ATOM 5812 C C . GLY B 1 260 ? 9.961 -14.562 -24.016 1 78.06 260 GLY B C 1
ATOM 5813 O O . GLY B 1 260 ? 11.078 -14.859 -24.438 1 78.06 260 GLY B O 1
ATOM 5814 N N . SER B 1 261 ? 9.688 -14.758 -22.859 1 86.56 261 SER B N 1
ATOM 5815 C CA . SER B 1 261 ? 10.719 -14.953 -21.844 1 86.56 261 SER B CA 1
ATOM 5816 C C . SER B 1 261 ? 11.25 -16.391 -21.859 1 86.56 261 SER B C 1
ATOM 5818 O O . SER B 1 261 ? 12.445 -16.609 -21.656 1 86.56 261 SER B O 1
ATOM 5820 N N . LEU B 1 262 ? 10.391 -17.375 -22.078 1 87.62 262 LEU B N 1
ATOM 5821 C CA . LEU B 1 262 ? 10.828 -18.766 -22.172 1 87.62 262 LEU B CA 1
ATOM 5822 C C . LEU B 1 262 ? 11.719 -18.984 -23.391 1 87.62 262 LEU B C 1
ATOM 5824 O O . LEU B 1 262 ? 12.758 -19.641 -23.297 1 87.62 262 LEU B O 1
ATOM 5828 N N . ARG B 1 263 ? 11.305 -18.391 -24.453 1 88.69 263 ARG B N 1
ATOM 5829 C CA . ARG B 1 263 ? 12.102 -18.484 -25.672 1 88.69 263 ARG B CA 1
ATOM 5830 C C . ARG B 1 263 ? 13.477 -17.859 -25.469 1 88.69 263 ARG B C 1
ATOM 5832 O O . ARG B 1 263 ? 14.484 -18.422 -25.891 1 88.69 263 ARG B O 1
ATOM 5839 N N . ASP B 1 264 ? 13.477 -16.75 -24.891 1 93.12 264 ASP B N 1
ATOM 5840 C CA . ASP B 1 264 ? 14.734 -16.062 -24.641 1 93.12 264 ASP B CA 1
ATOM 5841 C C . ASP B 1 264 ? 15.625 -16.875 -23.703 1 93.12 264 ASP B C 1
ATOM 5843 O O . ASP B 1 264 ? 16.844 -16.891 -23.859 1 93.12 264 ASP B O 1
ATOM 5847 N N . ALA B 1 265 ? 15.039 -17.531 -22.766 1 94 265 ALA B N 1
ATOM 5848 C CA . ALA B 1 265 ? 15.789 -18.359 -21.828 1 94 265 ALA B CA 1
ATOM 5849 C C . ALA B 1 265 ? 16.5 -19.5 -22.562 1 94 265 ALA B C 1
ATOM 5851 O O . ALA B 1 265 ? 17.703 -19.719 -22.359 1 94 265 ALA B O 1
ATOM 5852 N N . TYR B 1 266 ? 15.781 -20.172 -23.422 1 93 266 TYR B N 1
ATOM 5853 C CA . TYR B 1 266 ? 16.391 -21.234 -24.219 1 93 266 TYR B CA 1
ATOM 5854 C C . TYR B 1 266 ? 17.5 -20.703 -25.094 1 93 266 TYR B C 1
ATOM 5856 O O . TYR B 1 266 ? 18.594 -21.281 -25.141 1 93 266 TYR B O 1
ATOM 5864 N N . ARG B 1 267 ? 17.188 -19.641 -25.781 1 95.75 267 ARG B N 1
ATOM 5865 C CA . ARG B 1 267 ? 18.141 -19.047 -26.703 1 95.75 267 ARG B CA 1
ATOM 5866 C C . ARG B 1 267 ? 19.438 -18.672 -25.984 1 95.75 267 ARG B C 1
ATOM 5868 O O . ARG B 1 267 ? 20.531 -19.016 -26.453 1 95.75 267 ARG B O 1
ATOM 5875 N N . VAL B 1 268 ? 19.328 -18.016 -24.875 1 97.5 268 VAL B N 1
ATOM 5876 C CA . VAL B 1 268 ? 20.5 -17.531 -24.141 1 97.5 268 VAL B CA 1
ATOM 5877 C C . VAL B 1 268 ? 21.281 -18.719 -23.594 1 97.5 268 VAL B C 1
ATOM 5879 O O . VAL B 1 268 ? 22.516 -18.734 -23.609 1 97.5 268 VAL B O 1
ATOM 5882 N N . ALA B 1 269 ? 20.625 -19.75 -23.094 1 97.44 269 ALA B N 1
ATOM 5883 C CA . ALA B 1 269 ? 21.297 -20.938 -22.594 1 97.44 269 ALA B CA 1
ATOM 5884 C C . ALA B 1 269 ? 22.094 -21.625 -23.688 1 97.44 269 ALA B C 1
ATOM 5886 O O . ALA B 1 269 ? 23.188 -22.141 -23.453 1 97.44 269 ALA B O 1
ATOM 5887 N N . GLU B 1 270 ? 21.531 -21.641 -24.859 1 97.44 270 GLU B N 1
ATOM 5888 C CA . GLU B 1 270 ? 22.203 -22.219 -26.016 1 97.44 270 GLU B CA 1
ATOM 5889 C C . GLU B 1 270 ? 23.422 -21.391 -26.406 1 97.44 270 GLU B C 1
ATOM 5891 O O . GLU B 1 270 ? 24.5 -21.922 -26.641 1 97.44 270 GLU B O 1
ATOM 5896 N N . GLU B 1 271 ? 23.188 -20.141 -26.516 1 98 271 GLU B N 1
ATOM 5897 C CA . GLU B 1 271 ? 24.234 -19.219 -26.922 1 98 271 GLU B CA 1
ATOM 5898 C C . GLU B 1 271 ? 25.438 -19.312 -25.984 1 98 271 GLU B C 1
ATOM 5900 O O . GLU B 1 271 ? 26.578 -19.219 -26.422 1 98 271 GLU B O 1
ATOM 5905 N N . LEU B 1 272 ? 25.156 -19.469 -24.719 1 98.19 272 LEU B N 1
ATOM 5906 C CA . LEU B 1 272 ? 26.203 -19.5 -23.719 1 98.19 272 LEU B CA 1
ATOM 5907 C C . LEU B 1 272 ? 26.734 -20.906 -23.516 1 98.19 272 LEU B C 1
ATOM 5909 O O . LEU B 1 272 ? 27.609 -21.141 -22.672 1 98.19 272 LEU B O 1
ATOM 5913 N N . GLU B 1 273 ? 26.188 -21.906 -24.234 1 97.12 273 GLU B N 1
ATOM 5914 C CA . GLU B 1 273 ? 26.609 -23.297 -24.25 1 97.12 273 GLU B CA 1
ATOM 5915 C C . GLU B 1 273 ? 26.484 -23.922 -22.859 1 97.12 273 GLU B C 1
ATOM 5917 O O . GLU B 1 273 ? 27.391 -24.641 -22.406 1 97.12 273 GLU B O 1
ATOM 5922 N N . VAL B 1 274 ? 25.375 -23.562 -22.219 1 98 274 VAL B N 1
ATOM 5923 C CA . VAL B 1 274 ? 25.188 -24.125 -20.891 1 98 274 VAL B CA 1
ATOM 5924 C C . VAL B 1 274 ? 23.922 -24.984 -20.875 1 98 274 VAL B C 1
ATOM 5926 O O . VAL B 1 274 ? 23.609 -25.641 -19.875 1 98 274 VAL B O 1
ATOM 5929 N N . LEU B 1 275 ? 23.172 -25.031 -21.984 1 97 275 LEU B N 1
ATOM 5930 C CA . LEU B 1 275 ? 21.984 -25.859 -22.094 1 97 275 LEU B CA 1
ATOM 5931 C C . LEU B 1 275 ? 22.328 -27.344 -21.984 1 97 275 LEU B C 1
ATOM 5933 O O . LEU B 1 275 ? 23.188 -27.828 -22.719 1 97 275 LEU B O 1
ATOM 5937 N N . GLY B 1 276 ? 21.75 -27.969 -21 1 95.31 276 GLY B N 1
ATOM 5938 C CA . GLY B 1 276 ? 21.984 -29.391 -20.828 1 95.31 276 GLY B CA 1
ATOM 5939 C C . GLY B 1 276 ? 23.203 -29.703 -19.984 1 95.31 276 GLY B C 1
ATOM 5940 O O . GLY B 1 276 ? 23.375 -30.844 -19.531 1 95.31 276 GLY B O 1
ATOM 5941 N N . SER B 1 277 ? 24.031 -28.75 -19.812 1 97.06 277 SER B N 1
ATOM 5942 C CA . SER B 1 277 ? 25.234 -28.969 -19 1 97.06 277 SER B CA 1
ATOM 5943 C C . SER B 1 277 ? 25.094 -28.328 -17.625 1 97.06 277 SER B C 1
ATOM 5945 O O . SER B 1 277 ? 25.375 -28.969 -16.609 1 97.06 277 SER B O 1
ATOM 5947 N N . HIS B 1 278 ? 24.625 -27.125 -17.578 1 98.19 278 HIS B N 1
ATOM 5948 C CA . HIS B 1 278 ? 24.484 -26.438 -16.297 1 98.19 278 HIS B CA 1
ATOM 5949 C C . HIS B 1 278 ? 23.094 -25.828 -16.156 1 98.19 278 HIS B C 1
ATOM 5951 O O . HIS B 1 278 ? 22.703 -25.438 -15.055 1 98.19 278 HIS B O 1
ATOM 5957 N N . VAL B 1 279 ? 22.359 -25.703 -17.234 1 97.88 279 VAL B N 1
ATOM 5958 C CA . VAL B 1 279 ? 20.984 -25.219 -17.234 1 97.88 279 VAL B CA 1
ATOM 5959 C C . VAL B 1 279 ? 20.062 -26.281 -17.812 1 97.88 279 VAL B C 1
ATOM 5961 O O . VAL B 1 279 ? 20.281 -26.766 -18.938 1 97.88 279 VAL B O 1
ATOM 5964 N N . HIS B 1 280 ? 19.047 -26.625 -17.109 1 96.19 280 HIS B N 1
ATOM 5965 C CA . HIS B 1 280 ? 18.156 -27.719 -17.484 1 96.19 280 HIS B CA 1
ATOM 5966 C C . HIS B 1 280 ? 16.688 -27.297 -17.422 1 96.19 280 HIS B C 1
ATOM 5968 O O . HIS B 1 280 ? 16.25 -26.688 -16.453 1 96.19 280 HIS B O 1
ATOM 5974 N N . PHE B 1 281 ? 15.969 -27.562 -18.516 1 93.31 281 PHE B N 1
ATOM 5975 C CA . PHE B 1 281 ? 14.523 -27.359 -18.562 1 93.31 281 PHE B CA 1
ATOM 5976 C C . PHE B 1 281 ? 13.789 -28.703 -18.5 1 93.31 281 PHE B C 1
ATOM 5978 O O . PHE B 1 281 ? 13.93 -29.531 -19.406 1 93.31 281 PHE B O 1
ATOM 5985 N N . LEU B 1 282 ? 13.086 -28.859 -17.375 1 89.19 282 LEU B N 1
ATOM 5986 C CA . LEU B 1 282 ? 12.328 -30.094 -17.266 1 89.19 282 LEU B CA 1
ATOM 5987 C C . LEU B 1 282 ? 11.008 -30 -18.031 1 89.19 282 LEU B C 1
ATOM 5989 O O . LEU B 1 282 ? 10.312 -29 -17.953 1 89.19 282 LEU B O 1
ATOM 5993 N N . ASP B 1 283 ? 10.836 -30.953 -18.859 1 76.06 283 ASP B N 1
ATOM 5994 C CA . ASP B 1 283 ? 9.633 -30.969 -19.688 1 76.06 283 ASP B CA 1
ATOM 5995 C C . ASP B 1 283 ? 8.414 -31.406 -18.875 1 76.06 283 ASP B C 1
ATOM 5997 O O . ASP B 1 283 ? 8.516 -32.281 -18.016 1 76.06 283 ASP B O 1
ATOM 6001 N N . GLY B 1 284 ? 7.316 -30.719 -19 1 67.75 284 GLY B N 1
ATOM 6002 C CA . GLY B 1 284 ? 6.027 -31.125 -18.469 1 67.75 284 GLY B CA 1
ATOM 6003 C C . GLY B 1 284 ? 5.727 -30.516 -17.109 1 67.75 284 GLY B C 1
ATOM 6004 O O . GLY B 1 284 ? 6.637 -30.047 -16.422 1 67.75 284 GLY B O 1
ATOM 6005 N N . TRP B 1 285 ? 4.508 -30.422 -16.844 1 65.88 285 TRP B N 1
ATOM 6006 C CA . TRP B 1 285 ? 4.02 -29.938 -15.555 1 65.88 285 TRP B CA 1
ATOM 6007 C C . TRP B 1 285 ? 4.078 -31.047 -14.5 1 65.88 285 TRP B C 1
ATOM 6009 O O . TRP B 1 285 ? 3.652 -32.156 -14.75 1 65.88 285 TRP B O 1
ATOM 6019 N N . VAL B 1 286 ? 4.871 -30.812 -13.414 1 74.94 286 VAL B N 1
ATOM 6020 C CA . VAL B 1 286 ? 5 -31.734 -12.297 1 74.94 286 VAL B CA 1
ATOM 6021 C C . VAL B 1 286 ? 3.689 -31.797 -11.516 1 74.94 286 VAL B C 1
ATOM 6023 O O . VAL B 1 286 ? 3.1 -30.75 -11.203 1 74.94 286 VAL B O 1
ATOM 6026 N N . PRO B 1 287 ? 3.213 -33.031 -11.344 1 76.38 287 PRO B N 1
ATOM 6027 C CA . PRO B 1 287 ? 2.014 -33.125 -10.508 1 76.38 287 PRO B CA 1
ATOM 6028 C C . PRO B 1 287 ? 2.176 -32.438 -9.156 1 76.38 287 PRO B C 1
ATOM 6030 O O . PRO B 1 287 ? 3.248 -32.5 -8.555 1 76.38 287 PRO B O 1
ATOM 6033 N N . TYR B 1 288 ? 1.089 -31.75 -8.734 1 77.31 288 TYR B N 1
ATOM 6034 C CA . TYR B 1 288 ? 1.096 -30.953 -7.516 1 77.31 288 TYR B CA 1
ATOM 6035 C C . TYR B 1 288 ? 1.528 -31.797 -6.316 1 77.31 288 TYR B C 1
ATOM 6037 O O . TYR B 1 288 ? 2.23 -31.297 -5.43 1 77.31 288 TYR B O 1
ATOM 6045 N N . GLU B 1 289 ? 1.316 -33.031 -6.332 1 79.81 289 GLU B N 1
ATOM 6046 C CA . GLU B 1 289 ? 1.574 -33.906 -5.18 1 79.81 289 GLU B CA 1
ATOM 6047 C C . GLU B 1 289 ? 3 -34.438 -5.203 1 79.81 289 GLU B C 1
ATOM 6049 O O . GLU B 1 289 ? 3.469 -35 -4.219 1 79.81 289 GLU B O 1
ATOM 6054 N N . GLN B 1 290 ? 3.777 -34.125 -6.25 1 83.88 290 GLN B N 1
ATOM 6055 C CA . GLN B 1 290 ? 5.125 -34.656 -6.375 1 83.88 290 GLN B CA 1
ATOM 6056 C C . GLN B 1 290 ? 6.176 -33.562 -6.348 1 83.88 290 GLN B C 1
ATOM 6058 O O . GLN B 1 290 ? 7.375 -33.844 -6.297 1 83.88 290 GLN B O 1
ATOM 6063 N N . ARG B 1 291 ? 5.758 -32.375 -6.285 1 87.38 291 ARG B N 1
ATOM 6064 C CA . ARG B 1 291 ? 6.672 -31.25 -6.441 1 87.38 291 ARG B CA 1
ATOM 6065 C C . ARG B 1 291 ? 7.668 -31.188 -5.293 1 87.38 291 ARG B C 1
ATOM 6067 O O . ARG B 1 291 ? 8.789 -30.703 -5.461 1 87.38 291 ARG B O 1
ATOM 6074 N N . HIS B 1 292 ? 7.316 -31.766 -4.133 1 91.44 292 HIS B N 1
ATOM 6075 C CA . HIS B 1 292 ? 8.172 -31.719 -2.955 1 91.44 292 HIS B CA 1
ATOM 6076 C C . HIS B 1 292 ? 9.484 -32.469 -3.191 1 91.44 292 HIS B C 1
ATOM 6078 O O . HIS B 1 292 ? 10.508 -32.125 -2.602 1 91.44 292 HIS B O 1
ATOM 6084 N N . GLN B 1 293 ? 9.453 -33.469 -4.094 1 92.94 293 GLN B N 1
ATOM 6085 C CA . GLN B 1 293 ? 10.648 -34.25 -4.367 1 92.94 293 GLN B CA 1
ATOM 6086 C C . GLN B 1 293 ? 11.742 -33.375 -4.996 1 92.94 293 GLN B C 1
ATOM 6088 O O . GLN B 1 293 ? 12.914 -33.531 -4.656 1 92.94 293 GLN B O 1
ATOM 6093 N N . TYR B 1 294 ? 11.32 -32.531 -5.836 1 93.56 294 TYR B N 1
ATOM 6094 C CA . TYR B 1 294 ? 12.258 -31.625 -6.484 1 93.56 294 TYR B CA 1
ATOM 6095 C C . TYR B 1 294 ? 12.734 -30.547 -5.512 1 93.56 294 TYR B C 1
ATOM 6097 O O . TYR B 1 294 ? 13.93 -30.25 -5.453 1 93.56 294 TYR B O 1
ATOM 6105 N N . LEU B 1 295 ? 11.836 -30.062 -4.762 1 95 295 LEU B N 1
ATOM 6106 C CA . LEU B 1 295 ? 12.109 -28.969 -3.834 1 95 295 LEU B CA 1
ATOM 6107 C C . LEU B 1 295 ? 13.047 -29.422 -2.725 1 95 295 LEU B C 1
ATOM 6109 O O . LEU B 1 295 ? 13.969 -28.703 -2.352 1 95 295 LEU B O 1
ATOM 6113 N N . LEU B 1 296 ? 12.867 -30.641 -2.248 1 94.31 296 LEU B N 1
ATOM 6114 C CA . LEU B 1 296 ? 13.672 -31.141 -1.141 1 94.31 296 LEU B CA 1
ATOM 6115 C C . LEU B 1 296 ? 15.078 -31.5 -1.604 1 94.31 296 LEU B C 1
ATOM 6117 O O . LEU B 1 296 ? 16.016 -31.5 -0.803 1 94.31 296 LEU B O 1
ATOM 6121 N N . GLU B 1 297 ? 15.195 -31.781 -2.812 1 94.56 297 GLU B N 1
ATOM 6122 C CA . GLU B 1 297 ? 16.516 -32.156 -3.336 1 94.56 297 GLU B CA 1
ATOM 6123 C C . GLU B 1 297 ? 17.328 -30.906 -3.668 1 94.56 297 GLU B C 1
ATOM 6125 O O . GLU B 1 297 ? 18.562 -30.953 -3.701 1 94.56 297 GLU B O 1
ATOM 6130 N N . ALA B 1 298 ? 16.734 -29.797 -3.904 1 96.38 298 ALA B N 1
ATOM 6131 C CA . ALA B 1 298 ? 17.406 -28.562 -4.301 1 96.38 298 ALA B CA 1
ATOM 6132 C C . ALA B 1 298 ? 18.172 -27.953 -3.129 1 96.38 298 ALA B C 1
ATOM 6134 O O . ALA B 1 298 ? 17.859 -28.234 -1.968 1 96.38 298 ALA B O 1
ATOM 6135 N N . ASP B 1 299 ? 19.172 -27.156 -3.484 1 97.88 299 ASP B N 1
ATOM 6136 C CA . ASP B 1 299 ? 19.969 -26.469 -2.473 1 97.88 299 ASP B CA 1
ATOM 6137 C C . ASP B 1 299 ? 19.5 -25.031 -2.268 1 97.88 299 ASP B C 1
ATOM 6139 O O . ASP B 1 299 ? 19.609 -24.5 -1.164 1 97.88 299 ASP B O 1
ATOM 6143 N N . LEU B 1 300 ? 19.062 -24.438 -3.316 1 98.5 300 LEU B N 1
ATOM 6144 C CA . LEU B 1 300 ? 18.531 -23.078 -3.287 1 98.5 300 LEU B CA 1
ATOM 6145 C C . LEU B 1 300 ? 17.297 -22.953 -4.168 1 98.5 300 LEU B C 1
ATOM 6147 O O . LEU B 1 300 ? 17.219 -23.594 -5.219 1 98.5 300 LEU B O 1
ATOM 6151 N N . GLY B 1 301 ? 16.328 -22.172 -3.691 1 98.38 301 GLY B N 1
ATOM 6152 C CA . GLY B 1 301 ? 15.281 -21.688 -4.562 1 98.38 301 GLY B CA 1
ATOM 6153 C C . GLY B 1 301 ? 15.594 -20.344 -5.184 1 98.38 301 GLY B C 1
ATOM 6154 O O . GLY B 1 301 ? 16.156 -19.469 -4.523 1 98.38 301 GLY B O 1
ATOM 6155 N N . VAL B 1 302 ? 15.273 -20.188 -6.484 1 98.56 302 VAL B N 1
ATOM 6156 C CA . VAL B 1 302 ? 15.602 -18.938 -7.16 1 98.56 302 VAL B CA 1
ATOM 6157 C C . VAL B 1 302 ? 14.352 -18.375 -7.844 1 98.56 302 VAL B C 1
ATOM 6159 O O . VAL B 1 302 ? 13.477 -19.141 -8.266 1 98.56 302 VAL B O 1
ATOM 6162 N N . SER B 1 303 ? 14.219 -17.094 -7.898 1 97.44 303 SER B N 1
ATOM 6163 C CA . SER B 1 303 ? 13.156 -16.375 -8.594 1 97.44 303 SER B CA 1
ATOM 6164 C C . SER B 1 303 ? 13.617 -14.984 -9.023 1 97.44 303 SER B C 1
ATOM 6166 O O . SER B 1 303 ? 13.875 -14.117 -8.188 1 97.44 303 SER B O 1
ATOM 6168 N N . THR B 1 304 ? 13.781 -14.789 -10.32 1 97.81 304 THR B N 1
ATOM 6169 C CA . THR B 1 304 ? 14.203 -13.484 -10.82 1 97.81 304 THR B CA 1
ATOM 6170 C C . THR B 1 304 ? 13.117 -12.859 -11.688 1 97.81 304 THR B C 1
ATOM 6172 O O . THR B 1 304 ? 12.438 -13.562 -12.445 1 97.81 304 THR B O 1
ATOM 6175 N N . HIS B 1 305 ? 12.906 -11.617 -11.539 1 96.38 305 HIS B N 1
ATOM 6176 C CA . HIS B 1 305 ? 11.852 -10.914 -12.25 1 96.38 305 HIS B CA 1
ATOM 6177 C C . HIS B 1 305 ? 12.258 -9.477 -12.555 1 96.38 305 HIS B C 1
ATOM 6179 O O . HIS B 1 305 ? 13.258 -8.984 -12.023 1 96.38 305 HIS B O 1
ATOM 6185 N N . PHE B 1 306 ? 11.539 -8.859 -13.484 1 95.06 306 PHE B N 1
ATOM 6186 C CA . PHE B 1 306 ? 11.711 -7.434 -13.75 1 95.06 306 PHE B CA 1
ATOM 6187 C C . PHE B 1 306 ? 10.961 -6.598 -12.719 1 95.06 306 PHE B C 1
ATOM 6189 O O . PHE B 1 306 ? 10.078 -7.105 -12.023 1 95.06 306 PHE B O 1
ATOM 6196 N N . VAL B 1 307 ? 11.406 -5.387 -12.594 1 94 307 VAL B N 1
ATOM 6197 C CA . VAL B 1 307 ? 10.719 -4.484 -11.68 1 94 307 VAL B CA 1
ATOM 6198 C C . VAL B 1 307 ? 9.617 -3.727 -12.422 1 94 307 VAL B C 1
ATOM 6200 O O . VAL B 1 307 ? 9.914 -2.881 -13.273 1 94 307 VAL B O 1
ATOM 6203 N N . ASN B 1 308 ? 8.414 -4.066 -12.203 1 94.94 308 ASN B N 1
ATOM 6204 C CA . ASN B 1 308 ? 7.234 -3.461 -12.812 1 94.94 308 ASN B CA 1
ATOM 6205 C C . ASN B 1 308 ? 6.004 -3.605 -11.914 1 94.94 308 ASN B C 1
ATOM 6207 O O . ASN B 1 308 ? 6.098 -4.137 -10.812 1 94.94 308 ASN B O 1
ATOM 6211 N N . ALA B 1 309 ? 4.867 -3.035 -12.352 1 95.12 309 ALA B N 1
ATOM 6212 C CA . ALA B 1 309 ? 3.664 -3.039 -11.531 1 95.12 309 ALA B CA 1
ATOM 6213 C C . ALA B 1 309 ? 3.166 -4.465 -11.297 1 95.12 309 ALA B C 1
ATOM 6215 O O . ALA B 1 309 ? 2.668 -4.785 -10.211 1 95.12 309 ALA B O 1
ATOM 6216 N N . GLU B 1 310 ? 3.23 -5.301 -12.266 1 93.94 310 GLU B N 1
ATOM 6217 C CA . GLU B 1 310 ? 2.799 -6.684 -12.094 1 93.94 310 GLU B CA 1
ATOM 6218 C C . GLU B 1 310 ? 3.568 -7.367 -10.969 1 93.94 310 GLU B C 1
ATOM 6220 O O . GLU B 1 310 ? 2.971 -8 -10.094 1 93.94 310 GLU B O 1
ATOM 6225 N N . THR B 1 311 ? 4.824 -7.164 -10.977 1 93.75 311 THR B N 1
ATOM 6226 C CA . THR B 1 311 ? 5.672 -7.801 -9.977 1 93.75 311 THR B CA 1
ATOM 6227 C C . THR B 1 311 ? 5.438 -7.18 -8.602 1 93.75 311 THR B C 1
ATOM 6229 O O . THR B 1 311 ? 5.434 -7.883 -7.59 1 93.75 311 THR B O 1
ATOM 6232 N N . ALA B 1 312 ? 5.211 -5.906 -8.57 1 95.12 312 ALA B N 1
ATOM 6233 C CA . ALA B 1 312 ? 5.047 -5.199 -7.305 1 95.12 312 ALA B CA 1
ATOM 6234 C C . ALA B 1 312 ? 3.814 -5.691 -6.555 1 95.12 312 ALA B C 1
ATOM 6236 O O . ALA B 1 312 ? 3.801 -5.73 -5.32 1 95.12 312 ALA B O 1
ATOM 6237 N N . TYR B 1 313 ? 2.812 -6.105 -7.25 1 96.38 313 TYR B N 1
ATOM 6238 C CA . TYR B 1 313 ? 1.552 -6.441 -6.594 1 96.38 313 TYR B CA 1
ATOM 6239 C C . TYR B 1 313 ? 1.264 -7.934 -6.703 1 96.38 313 TYR B C 1
ATOM 6241 O O . TYR B 1 313 ? 0.158 -8.383 -6.391 1 96.38 313 TYR B O 1
ATOM 6249 N N . SER B 1 314 ? 2.283 -8.641 -7.066 1 91.5 314 SER B N 1
ATOM 6250 C CA . SER B 1 314 ? 2.119 -10.086 -7.191 1 91.5 314 SER B CA 1
ATOM 6251 C C . SER B 1 314 ? 2.406 -10.789 -5.867 1 91.5 314 SER B C 1
ATOM 6253 O O . SER B 1 314 ? 3.078 -10.234 -4.996 1 91.5 314 SER B O 1
ATOM 6255 N N . PHE B 1 315 ? 1.801 -11.922 -5.652 1 92.81 315 PHE B N 1
ATOM 6256 C CA . PHE B 1 315 ? 2.094 -12.883 -4.59 1 92.81 315 PHE B CA 1
ATOM 6257 C C . PHE B 1 315 ? 2.35 -14.266 -5.168 1 92.81 315 PHE B C 1
ATOM 6259 O O . PHE B 1 315 ? 1.408 -15 -5.48 1 92.81 315 PHE B O 1
ATOM 6266 N N . ARG B 1 316 ? 3.564 -14.594 -5.301 1 89.31 316 ARG B N 1
ATOM 6267 C CA . ARG B 1 316 ? 3.945 -15.711 -6.16 1 89.31 316 ARG B CA 1
ATOM 6268 C C . ARG B 1 316 ? 3.959 -17.016 -5.379 1 89.31 316 ARG B C 1
ATOM 6270 O O . ARG B 1 316 ? 4.641 -17.141 -4.359 1 89.31 316 ARG B O 1
ATOM 6277 N N . THR B 1 317 ? 3.332 -18.031 -5.93 1 87.88 317 THR B N 1
ATOM 6278 C CA . THR B 1 317 ? 3.156 -19.344 -5.312 1 87.88 317 THR B CA 1
ATOM 6279 C C . THR B 1 317 ? 4.484 -20.078 -5.23 1 87.88 317 THR B C 1
ATOM 6281 O O . THR B 1 317 ? 4.719 -20.844 -4.289 1 87.88 317 THR B O 1
ATOM 6284 N N . ARG B 1 318 ? 5.402 -19.859 -6.129 1 90.69 318 ARG B N 1
ATOM 6285 C CA . ARG B 1 318 ? 6.68 -20.562 -6.125 1 90.69 318 ARG B CA 1
ATOM 6286 C C . ARG B 1 318 ? 7.461 -20.266 -4.848 1 90.69 318 ARG B C 1
ATOM 6288 O O . ARG B 1 318 ? 8.148 -21.141 -4.324 1 90.69 318 ARG B O 1
ATOM 6295 N N . MET B 1 319 ? 7.324 -19.062 -4.41 1 95.19 319 MET B N 1
ATOM 6296 C CA . MET B 1 319 ? 8.023 -18.688 -3.188 1 95.19 319 MET B CA 1
ATOM 6297 C C . MET B 1 319 ? 7.484 -19.453 -1.985 1 95.19 319 MET B C 1
ATOM 6299 O O . MET B 1 319 ? 8.234 -19.781 -1.067 1 95.19 319 MET B O 1
ATOM 6303 N N . LEU B 1 320 ? 6.223 -19.734 -2.047 1 94.81 320 LEU B N 1
ATOM 6304 C CA . LEU B 1 320 ? 5.598 -20.5 -0.968 1 94.81 320 LEU B CA 1
ATOM 6305 C C . LEU B 1 320 ? 6.07 -21.938 -0.971 1 94.81 320 LEU B C 1
ATOM 6307 O O . LEU B 1 320 ? 6.207 -22.562 0.089 1 94.81 320 LEU B O 1
ATOM 6311 N N . ASP B 1 321 ? 6.312 -22.438 -2.139 1 93.75 321 ASP B N 1
ATOM 6312 C CA . ASP B 1 321 ? 6.887 -23.766 -2.236 1 93.75 321 ASP B CA 1
ATOM 6313 C C . ASP B 1 321 ? 8.273 -23.812 -1.593 1 93.75 321 ASP B C 1
ATOM 6315 O O . ASP B 1 321 ? 8.609 -24.781 -0.908 1 93.75 321 ASP B O 1
ATOM 6319 N N . TYR B 1 322 ? 9.047 -22.812 -1.816 1 97.56 322 TYR B N 1
ATOM 6320 C CA . TYR B 1 322 ? 10.359 -22.719 -1.196 1 97.56 322 TYR B CA 1
ATOM 6321 C C . TYR B 1 322 ? 10.25 -22.688 0.323 1 97.56 322 TYR B C 1
ATOM 6323 O O . TYR B 1 322 ? 11 -23.359 1.027 1 97.56 322 TYR B O 1
ATOM 6331 N N . LEU B 1 323 ? 9.281 -21.875 0.82 1 97.44 323 LEU B N 1
ATOM 6332 C CA . LEU B 1 323 ? 9.031 -21.828 2.258 1 97.44 323 LEU B CA 1
ATOM 6333 C C . LEU B 1 323 ? 8.633 -23.188 2.793 1 97.44 323 LEU B C 1
ATOM 6335 O O . LEU B 1 323 ? 9.172 -23.656 3.801 1 97.44 323 LEU B O 1
ATOM 6339 N N . TRP B 1 324 ? 7.758 -23.859 2.1 1 96.69 324 TRP B N 1
ATOM 6340 C CA . TRP B 1 324 ? 7.203 -25.141 2.527 1 96.69 324 TRP B CA 1
ATOM 6341 C C . TRP B 1 324 ? 8.305 -26.172 2.711 1 96.69 324 TRP B C 1
ATOM 6343 O O . TRP B 1 324 ? 8.289 -26.953 3.676 1 96.69 324 TRP B O 1
ATOM 6353 N N . CYS B 1 325 ? 9.258 -26.109 1.872 1 96.12 325 CYS B N 1
ATOM 6354 C CA . CYS B 1 325 ? 10.281 -27.141 1.882 1 96.12 325 CYS B CA 1
ATOM 6355 C C . CYS B 1 325 ? 11.57 -26.641 2.529 1 96.12 325 CYS B C 1
ATOM 6357 O O . CYS B 1 325 ? 12.609 -27.297 2.457 1 96.12 325 CYS B O 1
ATOM 6359 N N . GLY B 1 326 ? 11.586 -25.422 3.066 1 96.81 326 GLY B N 1
ATOM 6360 C CA . GLY B 1 326 ? 12.711 -24.891 3.822 1 96.81 326 GLY B CA 1
ATOM 6361 C C . GLY B 1 326 ? 13.898 -24.531 2.951 1 96.81 326 GLY B C 1
ATOM 6362 O O . GLY B 1 326 ? 15.047 -24.656 3.377 1 96.81 326 GLY B O 1
ATOM 6363 N N . LEU B 1 327 ? 13.656 -24.125 1.78 1 97.56 327 LEU B N 1
ATOM 6364 C CA . LEU B 1 327 ? 14.719 -23.812 0.828 1 97.56 327 LEU B CA 1
ATOM 6365 C C . LEU B 1 327 ? 15.172 -22.375 0.964 1 97.56 327 LEU B C 1
ATOM 6367 O O . LEU B 1 327 ? 14.359 -21.453 0.881 1 97.56 327 LEU B O 1
ATOM 6371 N N . PRO B 1 328 ? 16.531 -22.172 1.174 1 98.62 328 PRO B N 1
ATOM 6372 C CA . PRO B 1 328 ? 17.016 -20.797 1.07 1 98.62 328 PRO B CA 1
ATOM 6373 C C . PRO B 1 328 ? 16.719 -20.172 -0.291 1 98.62 328 PRO B C 1
ATOM 6375 O O . PRO B 1 328 ? 16.734 -20.859 -1.311 1 98.62 328 PRO B O 1
ATOM 6378 N N . ILE B 1 329 ? 16.547 -18.812 -0.305 1 98.75 329 ILE B N 1
ATOM 6379 C CA . ILE B 1 329 ? 15.977 -18.203 -1.498 1 98.75 329 ILE B CA 1
ATOM 6380 C C . ILE B 1 329 ? 16.906 -17.094 -2.002 1 98.75 329 ILE B C 1
ATOM 6382 O O . ILE B 1 329 ? 17.375 -16.266 -1.221 1 98.75 329 ILE B O 1
ATOM 6386 N N . VAL B 1 330 ? 17.234 -17.094 -3.246 1 98.75 330 VAL B N 1
ATOM 6387 C CA . VAL B 1 330 ? 17.828 -15.953 -3.928 1 98.75 330 VAL B CA 1
ATOM 6388 C C . VAL B 1 330 ? 16.844 -15.375 -4.941 1 98.75 330 VAL B C 1
ATOM 6390 O O . VAL B 1 330 ? 16.406 -16.078 -5.863 1 98.75 330 VAL B O 1
ATOM 6393 N N . CYS B 1 331 ? 16.438 -14.141 -4.762 1 98.25 331 CYS B N 1
ATOM 6394 C CA . CYS B 1 331 ? 15.414 -13.57 -5.633 1 98.25 331 CYS B CA 1
ATOM 6395 C C . CYS B 1 331 ? 15.719 -12.117 -5.957 1 98.25 331 CYS B C 1
ATOM 6397 O O . CYS B 1 331 ? 16.641 -11.523 -5.391 1 98.25 331 CYS B O 1
ATOM 6399 N N . THR B 1 332 ? 15.008 -11.609 -6.988 1 97.75 332 THR B N 1
ATOM 6400 C CA . THR B 1 332 ? 15.102 -10.195 -7.344 1 97.75 332 THR B CA 1
ATOM 6401 C C . THR B 1 332 ? 14.266 -9.352 -6.383 1 97.75 332 THR B C 1
ATOM 6403 O O . THR B 1 332 ? 13.18 -9.75 -5.977 1 97.75 332 THR B O 1
ATOM 6406 N N . GLU B 1 333 ? 14.742 -8.203 -6.055 1 95.94 333 GLU B N 1
ATOM 6407 C CA . GLU B 1 333 ? 14.023 -7.246 -5.215 1 95.94 333 GLU B CA 1
ATOM 6408 C C . GLU B 1 333 ? 12.773 -6.727 -5.914 1 95.94 333 GLU B C 1
ATOM 6410 O O . GLU B 1 333 ? 12.625 -6.879 -7.129 1 95.94 333 GLU B O 1
ATOM 6415 N N . GLY B 1 334 ? 11.859 -6.137 -5.051 1 91.12 334 GLY B N 1
ATOM 6416 C CA . GLY B 1 334 ? 10.805 -5.34 -5.66 1 91.12 334 GLY B CA 1
ATOM 6417 C C . GLY B 1 334 ? 9.422 -5.922 -5.449 1 91.12 334 GLY B C 1
ATOM 6418 O O . GLY B 1 334 ? 8.414 -5.246 -5.684 1 91.12 334 GLY B O 1
ATOM 6419 N N . ASP B 1 335 ? 9.297 -7.148 -5.078 1 91.75 335 ASP B N 1
ATOM 6420 C CA . ASP B 1 335 ? 7.977 -7.703 -4.805 1 91.75 335 ASP B CA 1
ATOM 6421 C C . ASP B 1 335 ? 7.801 -8 -3.318 1 91.75 335 ASP B C 1
ATOM 6423 O O . ASP B 1 335 ? 8.672 -7.676 -2.508 1 91.75 335 ASP B O 1
ATOM 6427 N N . GLU B 1 336 ? 6.648 -8.477 -2.979 1 91.56 336 GLU B N 1
ATOM 6428 C CA . GLU B 1 336 ? 6.285 -8.719 -1.585 1 91.56 336 GLU B CA 1
ATOM 6429 C C . GLU B 1 336 ? 7.227 -9.727 -0.937 1 91.56 336 GLU B C 1
ATOM 6431 O O . GLU B 1 336 ? 7.699 -9.516 0.182 1 91.56 336 GLU B O 1
ATOM 6436 N N . PHE B 1 337 ? 7.562 -10.719 -1.571 1 93.75 337 PHE B N 1
ATOM 6437 C CA . PHE B 1 337 ? 8.359 -11.773 -0.966 1 93.75 337 PHE B CA 1
ATOM 6438 C C . PHE B 1 337 ? 9.812 -11.336 -0.812 1 93.75 337 PHE B C 1
ATOM 6440 O O . PHE B 1 337 ? 10.492 -11.742 0.129 1 93.75 337 PHE B O 1
ATOM 6447 N N . ALA B 1 338 ? 10.266 -10.547 -1.771 1 95.56 338 ALA B N 1
ATOM 6448 C CA . ALA B 1 338 ? 11.625 -10.039 -1.624 1 95.56 338 ALA B CA 1
ATOM 6449 C C . ALA B 1 338 ? 11.789 -9.289 -0.304 1 95.56 338 ALA B C 1
ATOM 6451 O O . ALA B 1 338 ? 12.836 -9.391 0.347 1 95.56 338 ALA B O 1
ATOM 6452 N N . ALA B 1 339 ? 10.75 -8.547 0.05 1 92.06 339 ALA B N 1
ATOM 6453 C CA . ALA B 1 339 ? 10.781 -7.836 1.325 1 92.06 339 ALA B CA 1
ATOM 6454 C C . ALA B 1 339 ? 10.828 -8.812 2.498 1 92.06 339 ALA B C 1
ATOM 6456 O O . ALA B 1 339 ? 11.523 -8.578 3.484 1 92.06 339 ALA B O 1
ATOM 6457 N N . ILE B 1 340 ? 10.133 -9.883 2.439 1 94.94 340 ILE B N 1
ATOM 6458 C CA . ILE B 1 340 ? 10.094 -10.906 3.479 1 94.94 340 ILE B CA 1
ATOM 6459 C C . ILE B 1 340 ? 11.445 -11.609 3.559 1 94.94 340 ILE B C 1
ATOM 6461 O O . ILE B 1 340 ? 11.961 -11.852 4.652 1 94.94 340 ILE B O 1
ATOM 6465 N N . VAL B 1 341 ? 12.016 -11.891 2.4 1 97.5 341 VAL B N 1
ATOM 6466 C CA . VAL B 1 341 ? 13.312 -12.555 2.334 1 97.5 341 VAL B CA 1
ATOM 6467 C C . VAL B 1 341 ? 14.367 -11.703 3.033 1 97.5 341 VAL B C 1
ATOM 6469 O O . VAL B 1 341 ? 15.172 -12.219 3.811 1 97.5 341 VAL B O 1
ATOM 6472 N N . ALA B 1 342 ? 14.328 -10.438 2.775 1 94.5 342 ALA B N 1
ATOM 6473 C CA . ALA B 1 342 ? 15.289 -9.523 3.381 1 94.5 342 ALA B CA 1
ATOM 6474 C C . ALA B 1 342 ? 15.047 -9.383 4.879 1 94.5 342 ALA B C 1
ATOM 6476 O O . ALA B 1 342 ? 15.977 -9.492 5.68 1 94.5 342 ALA B O 1
ATOM 6477 N N . ALA B 1 343 ? 13.844 -9.234 5.246 1 90.75 343 ALA B N 1
ATOM 6478 C CA . ALA B 1 343 ? 13.492 -8.953 6.637 1 90.75 343 ALA B CA 1
ATOM 6479 C C . ALA B 1 343 ? 13.75 -10.172 7.523 1 90.75 343 ALA B C 1
ATOM 6481 O O . ALA B 1 343 ? 14.219 -10.031 8.656 1 90.75 343 ALA B O 1
ATOM 6482 N N . ASP B 1 344 ? 13.414 -11.352 7.008 1 96.38 344 ASP B N 1
ATOM 6483 C CA . ASP B 1 344 ? 13.516 -12.57 7.801 1 96.38 344 ASP B CA 1
ATOM 6484 C C . ASP B 1 344 ? 14.812 -13.312 7.508 1 96.38 344 ASP B C 1
ATOM 6486 O O . ASP B 1 344 ? 15.055 -14.398 8.039 1 96.38 344 ASP B O 1
ATOM 6490 N N . GLU B 1 345 ? 15.648 -12.773 6.664 1 96.94 345 GLU B N 1
ATOM 6491 C CA . GLU B 1 345 ? 16.938 -13.344 6.305 1 96.94 345 GLU B CA 1
ATOM 6492 C C . GLU B 1 345 ? 16.797 -14.766 5.773 1 96.94 345 GLU B C 1
ATOM 6494 O O . GLU B 1 345 ? 17.453 -15.688 6.254 1 96.94 345 GLU B O 1
ATOM 6499 N N . LEU B 1 346 ? 15.953 -14.922 4.809 1 98.62 346 LEU B N 1
ATOM 6500 C CA . LEU B 1 346 ? 15.625 -16.234 4.246 1 98.62 346 LEU B CA 1
ATOM 6501 C C . LEU B 1 346 ? 16.547 -16.562 3.074 1 98.62 346 LEU B C 1
ATOM 6503 O O . LEU B 1 346 ? 16.375 -17.578 2.41 1 98.62 346 LEU B O 1
ATOM 6507 N N . GLY B 1 347 ? 17.469 -15.781 2.844 1 98.44 347 GLY B N 1
ATOM 6508 C CA . GLY B 1 347 ? 18.391 -15.773 1.719 1 98.44 347 GLY B CA 1
ATOM 6509 C C . GLY B 1 347 ? 18.844 -14.383 1.328 1 98.44 347 GLY B C 1
ATOM 6510 O O . GLY B 1 347 ? 19.328 -13.617 2.172 1 98.44 347 GLY B O 1
ATOM 6511 N N . GLU B 1 348 ? 18.719 -14.164 -0.032 1 98.19 348 GLU B N 1
ATOM 6512 C CA . GLU B 1 348 ? 19.172 -12.844 -0.465 1 98.19 348 GLU B CA 1
ATOM 6513 C C . GLU B 1 348 ? 18.328 -12.312 -1.611 1 98.19 348 GLU B C 1
ATOM 6515 O O . GLU B 1 348 ? 18 -13.055 -2.541 1 98.19 348 GLU B O 1
ATOM 6520 N N . ALA B 1 349 ? 17.938 -11.094 -1.418 1 98 349 ALA B N 1
ATOM 6521 C CA . ALA B 1 349 ? 17.297 -10.352 -2.502 1 98 349 ALA B CA 1
ATOM 6522 C C . ALA B 1 349 ? 18.297 -9.422 -3.189 1 98 349 ALA B C 1
ATOM 6524 O O . ALA B 1 349 ? 19 -8.656 -2.527 1 98 349 ALA B O 1
ATOM 6525 N N . VAL B 1 350 ? 18.359 -9.461 -4.527 1 98.38 350 VAL B N 1
ATOM 6526 C CA . VAL B 1 350 ? 19.359 -8.703 -5.27 1 98.38 350 VAL B CA 1
ATOM 6527 C C . VAL B 1 350 ? 18.672 -7.762 -6.258 1 98.38 350 VAL B C 1
ATOM 6529 O O . VAL B 1 350 ? 17.516 -7.961 -6.613 1 98.38 350 VAL B O 1
ATOM 6532 N N . PRO B 1 351 ? 19.359 -6.711 -6.707 1 97.69 351 PRO B N 1
ATOM 6533 C CA . PRO B 1 351 ? 18.766 -5.797 -7.684 1 97.69 351 PRO B CA 1
ATOM 6534 C C . PRO B 1 351 ? 18.438 -6.477 -9.008 1 97.69 351 PRO B C 1
ATOM 6536 O O . PRO B 1 351 ? 19.141 -7.418 -9.406 1 97.69 351 PRO B O 1
ATOM 6539 N N . ALA B 1 352 ? 17.453 -5.977 -9.68 1 97.62 352 ALA B N 1
ATOM 6540 C CA . ALA B 1 352 ? 17.031 -6.531 -10.969 1 97.62 352 ALA B CA 1
ATOM 6541 C C . ALA B 1 352 ? 18.109 -6.355 -12.023 1 97.62 352 ALA B C 1
ATOM 6543 O O . ALA B 1 352 ? 18.859 -5.375 -12 1 97.62 352 ALA B O 1
ATOM 6544 N N . ARG B 1 353 ? 18.219 -7.273 -12.859 1 97.56 353 ARG B N 1
ATOM 6545 C CA . ARG B 1 353 ? 19.078 -7.273 -14.039 1 97.56 353 ARG B CA 1
ATOM 6546 C C . ARG B 1 353 ? 20.547 -7.121 -13.641 1 97.56 353 ARG B C 1
ATOM 6548 O O . ARG B 1 353 ? 21.312 -6.449 -14.336 1 97.56 353 ARG B O 1
ATOM 6555 N N . ASN B 1 354 ? 20.891 -7.605 -12.508 1 98.38 354 ASN B N 1
ATOM 6556 C CA . ASN B 1 354 ? 22.266 -7.508 -12.031 1 98.38 354 ASN B CA 1
ATOM 6557 C C . ASN B 1 354 ? 22.922 -8.883 -11.938 1 98.38 354 ASN B C 1
ATOM 6559 O O . ASN B 1 354 ? 22.859 -9.531 -10.891 1 98.38 354 ASN B O 1
ATOM 6563 N N . VAL B 1 355 ? 23.609 -9.273 -12.969 1 98.62 355 VAL B N 1
ATOM 6564 C CA . VAL B 1 355 ? 24.234 -10.594 -13.086 1 98.62 355 VAL B CA 1
ATOM 6565 C C . VAL B 1 355 ? 25.266 -10.789 -11.977 1 98.62 355 VAL B C 1
ATOM 6567 O O . VAL B 1 355 ? 25.297 -11.836 -11.328 1 98.62 355 VAL B O 1
ATOM 6570 N N . GLU B 1 356 ? 26.016 -9.773 -11.703 1 98.56 356 GLU B N 1
ATOM 6571 C CA . GLU B 1 356 ? 27.078 -9.859 -10.719 1 98.56 356 GLU B CA 1
ATOM 6572 C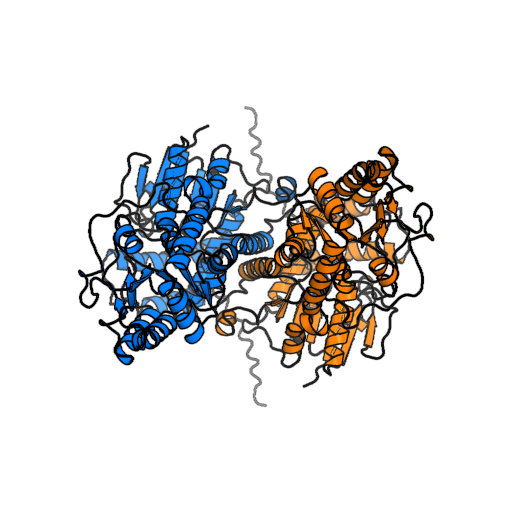 C . GLU B 1 356 ? 26.531 -10.07 -9.312 1 98.56 356 GLU B C 1
ATOM 6574 O O . GLU B 1 356 ? 27.031 -10.914 -8.562 1 98.56 356 GLU B O 1
ATOM 6579 N N . ALA B 1 357 ? 25.5 -9.32 -9.008 1 98.56 357 ALA B N 1
ATOM 6580 C CA . ALA B 1 357 ? 24.891 -9.445 -7.684 1 98.56 357 ALA B CA 1
ATOM 6581 C C . ALA B 1 357 ? 24.266 -10.828 -7.508 1 98.56 357 ALA B C 1
ATOM 6583 O O . ALA B 1 357 ? 24.344 -11.422 -6.43 1 98.56 357 ALA B O 1
ATOM 6584 N N . LEU B 1 358 ? 23.672 -11.312 -8.547 1 98.44 358 LEU B N 1
ATOM 6585 C CA . LEU B 1 358 ? 23.031 -12.625 -8.508 1 98.44 358 LEU B CA 1
ATOM 6586 C C . LEU B 1 358 ? 24.062 -13.727 -8.344 1 98.44 358 LEU B C 1
ATOM 6588 O O . LEU B 1 358 ? 23.906 -14.625 -7.512 1 98.44 358 LEU B O 1
ATOM 6592 N N . ARG B 1 359 ? 25.078 -13.656 -9.117 1 98.5 359 ARG B N 1
ATOM 6593 C CA . ARG B 1 359 ? 26.172 -14.625 -9.039 1 98.5 359 ARG B CA 1
ATOM 6594 C C . ARG B 1 359 ? 26.781 -14.656 -7.645 1 98.5 359 ARG B C 1
ATOM 6596 O O . ARG B 1 359 ? 26.984 -15.734 -7.074 1 98.5 359 ARG B O 1
ATOM 6603 N N . ALA B 1 360 ? 27.062 -13.492 -7.133 1 98.56 360 ALA B N 1
ATOM 6604 C CA . ALA B 1 360 ? 27.703 -13.383 -5.824 1 98.56 360 ALA B CA 1
ATOM 6605 C C . ALA B 1 360 ? 26.797 -13.945 -4.727 1 98.56 360 ALA B C 1
ATOM 6607 O O . ALA B 1 360 ? 27.281 -14.625 -3.812 1 98.56 360 ALA B O 1
ATOM 6608 N N . ALA B 1 361 ? 25.531 -13.625 -4.785 1 98.56 361 ALA B N 1
ATOM 6609 C CA . ALA B 1 361 ? 24.578 -14.117 -3.791 1 98.56 361 ALA B CA 1
ATOM 6610 C C . ALA B 1 361 ? 24.5 -15.641 -3.809 1 98.56 361 ALA B C 1
ATOM 6612 O O . ALA B 1 361 ? 24.516 -16.281 -2.754 1 98.56 361 ALA B O 1
ATOM 6613 N N . ILE B 1 362 ? 24.391 -16.234 -4.973 1 98.69 362 ILE B N 1
ATOM 6614 C CA . ILE B 1 362 ? 24.328 -17.672 -5.129 1 98.69 362 ILE B CA 1
ATOM 6615 C C . ILE B 1 362 ? 25.609 -18.312 -4.598 1 98.69 362 ILE B C 1
ATOM 6617 O O . ILE B 1 362 ? 25.547 -19.281 -3.828 1 98.69 362 ILE B O 1
ATOM 6621 N N . GLU B 1 363 ? 26.703 -17.75 -4.934 1 98.38 363 GLU B N 1
ATOM 6622 C CA . GLU B 1 363 ? 27.984 -18.281 -4.504 1 98.38 363 GLU B CA 1
ATOM 6623 C C . GLU B 1 363 ? 28.125 -18.25 -2.982 1 98.38 363 GLU B C 1
ATOM 6625 O O . GLU B 1 363 ? 28.594 -19.203 -2.373 1 98.38 363 GLU B O 1
ATOM 6630 N N . ARG B 1 364 ? 27.734 -17.172 -2.383 1 97.69 364 ARG B N 1
ATOM 6631 C CA . ARG B 1 364 ? 27.828 -17.031 -0.934 1 97.69 364 ARG B CA 1
ATOM 6632 C C . ARG B 1 364 ? 27.016 -18.109 -0.221 1 97.69 364 ARG B C 1
ATOM 6634 O O . ARG B 1 364 ? 27.5 -18.719 0.73 1 97.69 364 ARG B O 1
ATOM 6641 N N . LEU B 1 365 ? 25.859 -18.359 -0.675 1 98 365 LEU B N 1
ATOM 6642 C CA . LEU B 1 365 ? 24.969 -19.312 -0.009 1 98 365 LEU B CA 1
ATOM 6643 C C . LEU B 1 365 ? 25.422 -20.75 -0.274 1 98 365 LEU B C 1
ATOM 6645 O O . LEU B 1 365 ? 25.25 -21.625 0.581 1 98 365 LEU B O 1
ATOM 6649 N N . LEU B 1 366 ? 26.016 -20.984 -1.41 1 97.69 366 LEU B N 1
ATOM 6650 C CA . LEU B 1 366 ? 26.469 -22.328 -1.73 1 97.69 366 LEU B CA 1
ATOM 6651 C C . LEU B 1 366 ? 27.781 -22.641 -1.032 1 97.69 366 LEU B C 1
ATOM 6653 O O . LEU B 1 366 ? 28.062 -23.797 -0.691 1 97.69 366 LEU B O 1
ATOM 6657 N N . ALA B 1 367 ? 28.578 -21.641 -0.791 1 96.81 367 ALA B N 1
ATOM 6658 C CA . ALA B 1 367 ? 29.938 -21.828 -0.281 1 96.81 367 ALA B CA 1
ATOM 6659 C C . ALA B 1 367 ? 29.922 -22.062 1.226 1 96.81 367 ALA B C 1
ATOM 6661 O O . ALA B 1 367 ? 30.859 -22.672 1.771 1 96.81 367 ALA B O 1
ATOM 6662 N N . ASP B 1 368 ? 28.922 -21.625 1.876 1 96.69 368 ASP B N 1
ATOM 6663 C CA . ASP B 1 368 ? 28.875 -21.672 3.334 1 96.69 368 ASP B CA 1
ATOM 6664 C C . ASP B 1 368 ? 27.75 -22.609 3.812 1 96.69 368 ASP B C 1
ATOM 6666 O O . ASP B 1 368 ? 26.641 -22.156 4.051 1 96.69 368 ASP B O 1
ATOM 6670 N N . ASP B 1 369 ? 28.125 -23.766 4.133 1 95.75 369 ASP B N 1
ATOM 6671 C CA . ASP B 1 369 ? 27.156 -24.781 4.555 1 95.75 369 ASP B CA 1
ATOM 6672 C C . ASP B 1 369 ? 26.469 -24.359 5.852 1 95.75 369 ASP B C 1
ATOM 6674 O O . ASP B 1 369 ? 25.281 -24.641 6.043 1 95.75 369 ASP B O 1
ATOM 6678 N N . ASN B 1 370 ? 27.203 -23.781 6.695 1 97.12 370 ASN B N 1
ATOM 6679 C CA . ASN B 1 370 ? 26.625 -23.328 7.957 1 97.12 370 ASN B CA 1
ATOM 6680 C C . ASN B 1 370 ? 25.594 -22.219 7.738 1 97.12 370 ASN B C 1
ATOM 6682 O O . ASN B 1 370 ? 24.531 -22.219 8.352 1 97.12 370 ASN B O 1
ATOM 6686 N N . LEU B 1 371 ? 25.953 -21.312 6.906 1 97 371 LEU B N 1
ATOM 6687 C CA . LEU B 1 371 ? 25.031 -20.234 6.562 1 97 371 LEU B CA 1
ATOM 6688 C C . LEU B 1 371 ? 23.75 -20.812 5.957 1 97 371 LEU B C 1
ATOM 6690 O O . LEU B 1 371 ? 22.641 -20.375 6.301 1 97 371 LEU B O 1
ATOM 6694 N N . ARG B 1 372 ? 23.875 -21.734 5.129 1 96.88 372 ARG B N 1
ATOM 6695 C CA . ARG B 1 372 ? 22.719 -22.344 4.48 1 96.88 372 ARG B CA 1
ATOM 6696 C C . ARG B 1 372 ? 21.828 -23.062 5.496 1 96.88 372 ARG B C 1
ATOM 6698 O O . ARG B 1 372 ? 20.609 -22.969 5.441 1 96.88 372 ARG B O 1
ATOM 6705 N N . ALA B 1 373 ? 22.453 -23.75 6.398 1 96.81 373 ALA B N 1
ATOM 6706 C CA . ALA B 1 373 ? 21.719 -24.469 7.426 1 96.81 373 ALA B CA 1
ATOM 6707 C C . ALA B 1 373 ? 20.938 -23.516 8.328 1 96.81 373 ALA B C 1
ATOM 6709 O O . ALA B 1 373 ? 19.781 -23.766 8.664 1 96.81 373 ALA B O 1
ATOM 6710 N N . GLN B 1 374 ? 21.625 -22.469 8.703 1 97.81 374 GLN B N 1
ATOM 6711 C CA . GLN B 1 374 ? 20.969 -21.469 9.523 1 97.81 374 GLN B CA 1
ATOM 6712 C C . GLN B 1 374 ? 19.812 -20.812 8.773 1 97.81 374 GLN B C 1
ATOM 6714 O O . GLN B 1 374 ? 18.766 -20.516 9.359 1 97.81 374 GLN B O 1
ATOM 6719 N N . THR B 1 375 ? 20.031 -20.578 7.535 1 98.31 375 THR B N 1
ATOM 6720 C CA . THR B 1 375 ? 18.984 -19.969 6.707 1 98.31 375 THR B CA 1
ATOM 6721 C C . THR B 1 375 ? 17.781 -20.906 6.602 1 98.31 375 THR B C 1
ATOM 6723 O O . THR B 1 375 ? 16.625 -20.453 6.668 1 98.31 375 THR B O 1
ATOM 6726 N N . ARG B 1 376 ? 18.016 -22.172 6.453 1 97.75 376 ARG B N 1
ATOM 6727 C CA . ARG B 1 376 ? 16.922 -23.141 6.371 1 97.75 376 ARG B CA 1
ATOM 6728 C C . ARG B 1 376 ? 16.062 -23.094 7.625 1 97.75 376 ARG B C 1
ATOM 6730 O O . ARG B 1 376 ? 14.836 -23.234 7.547 1 97.75 376 ARG B O 1
ATOM 6737 N N . VAL B 1 377 ? 16.656 -22.906 8.719 1 97.69 377 VAL B N 1
ATOM 6738 C CA . VAL B 1 377 ? 15.938 -22.828 9.984 1 97.69 377 VAL B CA 1
ATOM 6739 C C . VAL B 1 377 ? 15.023 -21.609 9.977 1 97.69 377 VAL B C 1
ATOM 6741 O O . VAL B 1 377 ? 13.859 -21.688 10.383 1 97.69 377 VAL B O 1
ATOM 6744 N N . ARG B 1 378 ? 15.516 -20.5 9.484 1 98.31 378 ARG B N 1
ATOM 6745 C CA . ARG B 1 378 ? 14.727 -19.281 9.414 1 98.31 378 ARG B CA 1
ATOM 6746 C C . ARG B 1 378 ? 13.586 -19.422 8.414 1 98.31 378 ARG B C 1
ATOM 6748 O O . ARG B 1 378 ? 12.477 -18.922 8.648 1 98.31 378 ARG B O 1
ATOM 6755 N N . VAL B 1 379 ? 13.883 -20.078 7.324 1 98.25 379 VAL B N 1
ATOM 6756 C CA . VAL B 1 379 ? 12.852 -20.312 6.32 1 98.25 379 VAL B CA 1
ATOM 6757 C C . VAL B 1 379 ? 11.719 -21.125 6.926 1 98.25 379 VAL B C 1
ATOM 6759 O O . VAL B 1 379 ? 10.539 -20.797 6.754 1 98.25 379 VAL B O 1
ATOM 6762 N N . ARG B 1 380 ? 12.039 -22.109 7.652 1 96.88 380 ARG B N 1
ATOM 6763 C CA . ARG B 1 380 ? 11.031 -22.969 8.266 1 96.88 380 ARG B CA 1
ATOM 6764 C C . ARG B 1 380 ? 10.211 -22.188 9.297 1 96.88 380 ARG B C 1
ATOM 6766 O O . ARG B 1 380 ? 9 -22.391 9.414 1 96.88 380 ARG B O 1
ATOM 6773 N N . ALA B 1 381 ? 10.891 -21.391 10 1 97.44 381 ALA B N 1
ATOM 6774 C CA . ALA B 1 381 ? 10.188 -20.578 10.984 1 97.44 381 ALA B CA 1
ATOM 6775 C C . ALA B 1 381 ? 9.195 -19.641 10.312 1 97.44 381 ALA B C 1
ATOM 6777 O O . ALA B 1 381 ? 8.062 -19.484 10.773 1 97.44 381 ALA B O 1
ATOM 6778 N N . THR B 1 382 ? 9.602 -19.047 9.25 1 97.44 382 THR B N 1
ATOM 6779 C CA . THR B 1 382 ? 8.742 -18.125 8.508 1 97.44 382 THR B CA 1
ATOM 6780 C C . THR B 1 382 ? 7.59 -18.891 7.848 1 97.44 382 THR B C 1
ATOM 6782 O O . THR B 1 382 ? 6.477 -18.375 7.746 1 97.44 382 THR B O 1
ATOM 6785 N N . ALA B 1 383 ? 7.848 -20.047 7.406 1 97.31 383 ALA B N 1
ATOM 6786 C CA . ALA B 1 383 ? 6.859 -20.875 6.723 1 97.31 383 ALA B CA 1
ATOM 6787 C C . ALA B 1 383 ? 5.625 -21.094 7.594 1 97.31 383 ALA B C 1
ATOM 6789 O O . ALA B 1 383 ? 4.508 -21.188 7.086 1 97.31 383 ALA B O 1
ATOM 6790 N N . GLU B 1 384 ? 5.754 -21.109 8.836 1 97.06 384 GLU B N 1
ATOM 6791 C CA . GLU B 1 384 ? 4.664 -21.406 9.758 1 97.06 384 GLU B CA 1
ATOM 6792 C C . GLU B 1 384 ? 3.568 -20.344 9.672 1 97.06 384 GLU B C 1
ATOM 6794 O O . GLU B 1 384 ? 2.387 -20.641 9.859 1 97.06 384 GLU B O 1
ATOM 6799 N N . ARG B 1 385 ? 3.918 -19.219 9.289 1 95.94 385 ARG B N 1
ATOM 6800 C CA . ARG B 1 385 ? 2.977 -18.109 9.195 1 95.94 385 ARG B CA 1
ATOM 6801 C C . ARG B 1 385 ? 2.062 -18.266 7.984 1 95.94 385 ARG B C 1
ATOM 6803 O O . ARG B 1 385 ? 1.02 -17.609 7.898 1 95.94 385 ARG B O 1
ATOM 6810 N N . TYR B 1 386 ? 2.439 -19.234 7.105 1 97.62 386 TYR B N 1
ATOM 6811 C CA . TYR B 1 386 ? 1.735 -19.281 5.828 1 97.62 386 TYR B CA 1
ATOM 6812 C C . TYR B 1 386 ? 0.999 -20.609 5.672 1 97.62 386 TYR B C 1
ATOM 6814 O O . TYR B 1 386 ? 0.6 -20.984 4.566 1 97.62 386 TYR B O 1
ATOM 6822 N N . ARG B 1 387 ? 0.876 -21.281 6.738 1 98.06 387 ARG B N 1
ATOM 6823 C CA . ARG B 1 387 ? 0.039 -22.484 6.664 1 98.06 387 ARG B CA 1
ATOM 6824 C C . ARG B 1 387 ? -1.399 -22.109 6.312 1 98.06 387 ARG B C 1
ATOM 6826 O O . ARG B 1 387 ? -1.938 -21.125 6.812 1 98.06 387 ARG B O 1
ATOM 6833 N N . TRP B 1 388 ? -2.035 -22.922 5.492 1 97.75 388 TRP B N 1
ATOM 6834 C CA . TRP B 1 388 ? -3.404 -22.641 5.066 1 97.75 388 TRP B CA 1
ATOM 6835 C C . TRP B 1 388 ? -4.324 -22.469 6.27 1 97.75 388 TRP B C 1
ATOM 6837 O O . TRP B 1 388 ? -5.18 -21.578 6.281 1 97.75 388 TRP B O 1
ATOM 6847 N N . SER B 1 389 ? -4.152 -23.25 7.297 1 97.56 389 SER B N 1
ATOM 6848 C CA . SER B 1 389 ? -4.984 -23.188 8.492 1 97.56 389 SER B CA 1
ATOM 6849 C C . SER B 1 389 ? -4.871 -21.828 9.172 1 97.56 389 SER B C 1
ATOM 6851 O O . SER B 1 389 ? -5.805 -21.375 9.844 1 97.56 389 SER B O 1
ATOM 6853 N N . SER B 1 390 ? -3.758 -21.156 8.922 1 97.38 390 SER B N 1
ATOM 6854 C CA . SER B 1 390 ? -3.523 -19.844 9.516 1 97.38 390 SER B CA 1
ATOM 6855 C C . SER B 1 390 ? -3.982 -18.719 8.594 1 97.38 390 SER B C 1
ATOM 6857 O O . SER B 1 390 ? -4.703 -17.812 9.016 1 97.38 390 SER B O 1
ATOM 6859 N N . VAL B 1 391 ? -3.65 -18.828 7.391 1 97.69 391 VAL B N 1
ATOM 6860 C CA . VAL B 1 391 ? -3.805 -17.672 6.504 1 97.69 391 VAL B CA 1
ATOM 6861 C C . VAL B 1 391 ? -5.277 -17.5 6.148 1 97.69 391 VAL B C 1
ATOM 6863 O O . VAL B 1 391 ? -5.719 -16.375 5.848 1 97.69 391 VAL B O 1
ATOM 6866 N N . VAL B 1 392 ? -6.121 -18.5 6.273 1 98.12 392 VAL B N 1
ATOM 6867 C CA . VAL B 1 392 ? -7.504 -18.406 5.812 1 98.12 392 VAL B CA 1
ATOM 6868 C C . VAL B 1 392 ? -8.398 -17.938 6.953 1 98.12 392 VAL B C 1
ATOM 6870 O O . VAL B 1 392 ? -9.609 -17.781 6.781 1 98.12 392 VAL B O 1
ATOM 6873 N N . GLN B 1 393 ? -7.852 -17.609 8.078 1 98 393 GLN B N 1
ATOM 6874 C CA . GLN B 1 393 ? -8.609 -17.297 9.281 1 98 393 GLN B CA 1
ATOM 6875 C C . GLN B 1 393 ? -9.586 -16.156 9.047 1 98 393 GLN B C 1
ATOM 6877 O O . GLN B 1 393 ? -10.719 -16.188 9.531 1 98 393 GLN B O 1
ATOM 6882 N N . PRO B 1 394 ? -9.227 -15.117 8.32 1 98.38 394 PRO B N 1
ATOM 6883 C CA . PRO B 1 394 ? -10.203 -14.047 8.102 1 98.38 394 PRO B CA 1
ATOM 6884 C C . PRO B 1 394 ? -11.461 -14.531 7.387 1 98.38 394 PRO B C 1
ATOM 6886 O O . PRO B 1 394 ? -12.562 -14.07 7.695 1 98.38 394 PRO B O 1
ATOM 6889 N N . VAL B 1 395 ? -11.336 -15.453 6.465 1 98.56 395 VAL B N 1
ATOM 6890 C CA . VAL B 1 395 ? -12.5 -15.977 5.758 1 98.56 395 VAL B CA 1
ATOM 6891 C C . VAL B 1 395 ? -13.281 -16.922 6.676 1 98.56 395 VAL B C 1
ATOM 6893 O O . VAL B 1 395 ? -14.516 -16.938 6.652 1 98.56 395 VAL B O 1
ATOM 6896 N N . VAL B 1 396 ? -12.539 -17.719 7.484 1 98.19 396 VAL B N 1
ATOM 6897 C CA . VAL B 1 396 ? -13.172 -18.609 8.445 1 98.19 396 VAL B CA 1
ATOM 6898 C C . VAL B 1 396 ? -14.016 -17.797 9.43 1 98.19 396 VAL B C 1
ATOM 6900 O O . VAL B 1 396 ? -15.164 -18.156 9.711 1 98.19 396 VAL B O 1
ATOM 6903 N N . GLN B 1 397 ? -13.445 -16.719 9.875 1 97.94 397 GLN B N 1
ATOM 6904 C CA . GLN B 1 397 ? -14.148 -15.859 10.82 1 97.94 397 GLN B CA 1
ATOM 6905 C C . GLN B 1 397 ? -15.367 -15.203 10.164 1 97.94 397 GLN B C 1
ATOM 6907 O O . GLN B 1 397 ? -16.438 -15.117 10.781 1 97.94 397 GLN B O 1
ATOM 6912 N N . TYR B 1 398 ? -15.242 -14.797 8.992 1 98.31 398 TYR B N 1
ATOM 6913 C CA . TYR B 1 398 ? -16.359 -14.203 8.273 1 98.31 398 TYR B CA 1
ATOM 6914 C C . TYR B 1 398 ? -17.5 -15.211 8.102 1 98.31 398 TYR B C 1
ATOM 6916 O O . TYR B 1 398 ? -18.656 -14.898 8.367 1 98.31 398 TYR B O 1
ATOM 6924 N N . CYS B 1 399 ? -17.156 -16.438 7.691 1 98.25 399 CYS B N 1
ATOM 6925 C CA . CYS B 1 399 ? -18.172 -17.438 7.379 1 98.25 399 CYS B CA 1
ATOM 6926 C C . CYS B 1 399 ? -18.828 -17.969 8.648 1 98.25 399 CYS B C 1
ATOM 6928 O O . CYS B 1 399 ? -19.922 -18.547 8.602 1 98.25 399 CYS B O 1
ATOM 6930 N N . ALA B 1 400 ? -18.172 -17.797 9.773 1 97.5 400 ALA B N 1
ATOM 6931 C CA . ALA B 1 400 ? -18.75 -18.203 11.055 1 97.5 400 ALA B CA 1
ATOM 6932 C C . ALA B 1 400 ? -19.922 -17.297 11.422 1 97.5 400 ALA B C 1
ATOM 6934 O O . ALA B 1 400 ? -20.859 -17.734 12.109 1 97.5 400 ALA B O 1
ATOM 6935 N N . ALA B 1 401 ? -19.859 -16.016 11.023 1 97.25 401 ALA B N 1
ATOM 6936 C CA . ALA B 1 401 ? -20.938 -15.055 11.211 1 97.25 401 ALA B CA 1
ATOM 6937 C C . ALA B 1 401 ? -20.969 -14.047 10.07 1 97.25 401 ALA B C 1
ATOM 6939 O O . ALA B 1 401 ? -20.719 -12.852 10.273 1 97.25 401 ALA B O 1
ATOM 6940 N N . PRO B 1 402 ? -21.406 -14.562 8.953 1 97.5 402 PRO B N 1
ATOM 6941 C CA . PRO B 1 402 ? -21.344 -13.695 7.777 1 97.5 402 PRO B CA 1
ATOM 6942 C C . PRO B 1 402 ? -22.25 -12.469 7.902 1 97.5 402 PRO B C 1
ATOM 6944 O O . PRO B 1 402 ? -23.219 -12.492 8.664 1 97.5 402 PRO B O 1
ATOM 6947 N N . TYR B 1 403 ? -21.891 -11.438 7.238 1 96.31 403 TYR B N 1
ATOM 6948 C CA . TYR B 1 403 ? -22.656 -10.188 7.254 1 96.31 403 TYR B CA 1
ATOM 6949 C C . TYR B 1 403 ? -22.703 -9.562 5.867 1 96.31 403 TYR B C 1
ATOM 6951 O O . TYR B 1 403 ? -21.859 -9.852 5.016 1 96.31 403 TYR B O 1
ATOM 6959 N N . LYS B 1 404 ? -23.75 -8.781 5.695 1 95.62 404 LYS B N 1
ATOM 6960 C CA . LYS B 1 404 ? -23.781 -7.906 4.527 1 95.62 404 LYS B CA 1
ATOM 6961 C C . LYS B 1 404 ? -23 -6.625 4.773 1 95.62 404 LYS B C 1
ATOM 6963 O O . LYS B 1 404 ? -22.922 -6.141 5.902 1 95.62 404 LYS B O 1
ATOM 6968 N N . SER B 1 405 ? -22.359 -6.156 3.707 1 93.31 405 SER B N 1
ATOM 6969 C CA . SER B 1 405 ? -21.688 -4.879 3.885 1 93.31 405 SER B CA 1
ATOM 6970 C C . SER B 1 405 ? -22.641 -3.812 4.418 1 93.31 405 SER B C 1
ATOM 6972 O O . SER B 1 405 ? -23.75 -3.662 3.916 1 93.31 405 SER B O 1
ATOM 6974 N N . PRO B 1 406 ? -22.219 -3.051 5.391 1 92.19 406 PRO B N 1
ATOM 6975 C CA . PRO B 1 406 ? -23.125 -2.1 6.051 1 92.19 406 PRO B CA 1
ATOM 6976 C C . PRO B 1 406 ? -23.656 -1.038 5.09 1 92.19 406 PRO B C 1
ATOM 6978 O O . PRO B 1 406 ? -24.766 -0.525 5.289 1 92.19 406 PRO B O 1
ATOM 6981 N N . ASP B 1 407 ? -22.891 -0.724 4.082 1 89.94 407 ASP B N 1
ATOM 6982 C CA . ASP B 1 407 ? -23.297 0.372 3.203 1 89.94 407 ASP B CA 1
ATOM 6983 C C . ASP B 1 407 ? -24.203 -0.125 2.086 1 89.94 407 ASP B C 1
ATOM 6985 O O . ASP B 1 407 ? -24.594 0.646 1.205 1 89.94 407 ASP B O 1
ATOM 6989 N N . GLY B 1 408 ? -24.578 -1.309 2.148 1 79.19 408 GLY B N 1
ATOM 6990 C CA . GLY B 1 408 ? -25.578 -1.841 1.228 1 79.19 408 GLY B CA 1
ATOM 6991 C C . GLY B 1 408 ? -25.016 -2.113 -0.157 1 79.19 408 GLY B C 1
ATOM 6992 O O . GLY B 1 408 ? -23.828 -1.928 -0.397 1 79.19 408 GLY B O 1
ATOM 6993 N N . HIS B 1 409 ? -25.875 -2.818 -0.942 1 70.5 409 HIS B N 1
ATOM 6994 C CA . HIS B 1 409 ? -25.5 -3.191 -2.303 1 70.5 409 HIS B CA 1
ATOM 6995 C C . HIS B 1 409 ? -26.344 -2.445 -3.33 1 70.5 409 HIS B C 1
ATOM 6997 O O . HIS B 1 409 ? -27.469 -2.037 -3.033 1 70.5 409 HIS B O 1
ATOM 7003 N N . PRO B 1 410 ? -25.641 -2.193 -4.391 1 70.56 410 PRO B N 1
ATOM 7004 C CA . PRO B 1 410 ? -26.484 -1.714 -5.488 1 70.56 410 PRO B CA 1
ATOM 7005 C C . PRO B 1 410 ? -27.562 -2.721 -5.887 1 70.56 410 PRO B C 1
ATOM 7007 O O . PRO B 1 410 ? -27.5 -3.885 -5.484 1 70.56 410 PRO B O 1
ATOM 7010 N N . THR B 1 411 ? -28.594 -2.248 -6.426 1 66.06 411 THR B N 1
ATOM 7011 C CA . THR B 1 411 ? -29.641 -3.125 -6.957 1 66.06 411 THR B CA 1
ATOM 7012 C C . THR B 1 411 ? -29.281 -3.6 -8.359 1 66.06 411 THR B C 1
ATOM 7014 O O . THR B 1 411 ? -28.375 -3.053 -8.992 1 66.06 411 THR B O 1
ATOM 7017 N N . ALA B 1 412 ? -29.859 -4.68 -8.742 1 59.72 412 ALA B N 1
ATOM 7018 C CA . ALA B 1 412 ? -29.672 -5.199 -10.094 1 59.72 412 ALA B CA 1
ATOM 7019 C C . ALA B 1 412 ? -29.828 -4.098 -11.133 1 59.72 412 ALA B C 1
ATOM 7021 O O . ALA B 1 412 ? -29.188 -4.129 -12.188 1 59.72 412 ALA B O 1
ATOM 7022 N N . ARG B 1 413 ? -30.594 -3.146 -10.797 1 50.5 413 ARG B N 1
ATOM 7023 C CA . ARG B 1 413 ? -30.859 -2.045 -11.711 1 50.5 413 ARG B CA 1
ATOM 7024 C C . ARG B 1 413 ? -29.609 -1.203 -11.953 1 50.5 413 ARG B C 1
ATOM 7026 O O . ARG B 1 413 ? -29.516 -0.509 -12.969 1 50.5 413 ARG B O 1
ATOM 7033 N N . THR B 1 414 ? -28.734 -1.48 -11.086 1 66.06 414 THR B N 1
ATOM 7034 C CA . THR B 1 414 ? -27.531 -0.675 -11.203 1 66.06 414 THR B CA 1
ATOM 7035 C C . THR B 1 414 ? -26.578 -1.266 -12.242 1 66.06 414 THR B C 1
ATOM 7037 O O . THR B 1 414 ? -25.688 -0.579 -12.727 1 66.06 414 THR B O 1
ATOM 7040 N N . ILE B 1 415 ? -26.984 -2.578 -12.562 1 71.38 415 ILE B N 1
ATOM 7041 C CA . ILE B 1 415 ? -26.188 -3.17 -13.625 1 71.38 415 ILE B CA 1
ATOM 7042 C C . ILE B 1 415 ? -26.781 -2.822 -14.984 1 71.38 415 ILE B C 1
ATOM 7044 O O . ILE B 1 415 ? -27.844 -3.334 -15.352 1 71.38 415 ILE B O 1
ATOM 7048 N N . GLY B 1 416 ? -26.453 -1.678 -15.531 1 61.06 416 GLY B N 1
ATOM 7049 C CA . GLY B 1 416 ? -27.062 -1.031 -16.688 1 61.06 416 GLY B CA 1
ATOM 7050 C C . GLY B 1 416 ? -26.891 -1.817 -17.969 1 61.06 416 GLY B C 1
ATOM 7051 O O . GLY B 1 416 ? -26.062 -2.729 -18.047 1 61.06 416 GLY B O 1
ATOM 7052 N N . PRO B 1 417 ? -27.766 -1.581 -18.828 1 54.47 417 PRO B N 1
ATOM 7053 C CA . PRO B 1 417 ? -27.781 -2.277 -20.125 1 54.47 417 PRO B CA 1
ATOM 7054 C C . PRO B 1 417 ? -26.438 -2.223 -20.844 1 54.47 417 PRO B C 1
ATOM 7056 O O . PRO B 1 417 ? -26.094 -3.148 -21.578 1 54.47 417 PRO B O 1
ATOM 7059 N N . VAL B 1 418 ? -25.734 -1.182 -20.562 1 50.69 418 VAL B N 1
ATOM 7060 C CA . VAL B 1 418 ? -24.438 -1.022 -21.219 1 50.69 418 VAL B CA 1
ATOM 7061 C C . VAL B 1 418 ? -23.484 -2.125 -20.781 1 50.69 418 VAL B C 1
ATOM 7063 O O . VAL B 1 418 ? -22.75 -2.691 -21.594 1 50.69 418 VAL B O 1
ATOM 7066 N N . PHE B 1 419 ? -23.641 -2.451 -19.641 1 64.06 419 PHE B N 1
ATOM 7067 C CA . PHE B 1 419 ? -22.812 -3.527 -19.125 1 64.06 419 PHE B CA 1
ATOM 7068 C C . PHE B 1 419 ? -23.156 -4.852 -19.781 1 64.06 419 PHE B C 1
ATOM 7070 O O . PHE B 1 419 ? -22.266 -5.578 -20.234 1 64.06 419 PHE B O 1
ATOM 7077 N N . TYR B 1 420 ? -24.344 -5.129 -19.859 1 61.78 420 TYR B N 1
ATOM 7078 C CA . TYR B 1 420 ? -24.781 -6.402 -20.422 1 61.78 420 TYR B CA 1
ATOM 7079 C C . TYR B 1 420 ? -24.391 -6.504 -21.906 1 61.78 420 TYR B C 1
ATOM 7081 O O . TYR B 1 420 ? -24.047 -7.586 -22.391 1 61.78 420 TYR B O 1
ATOM 7089 N N . ALA B 1 421 ? -24.406 -5.371 -22.5 1 51.5 421 ALA B N 1
ATOM 7090 C CA . ALA B 1 421 ? -24 -5.367 -23.891 1 51.5 421 ALA B CA 1
ATOM 7091 C C . ALA B 1 421 ? -22.516 -5.711 -24.031 1 51.5 421 ALA B C 1
ATOM 7093 O O . ALA B 1 421 ? -22.141 -6.52 -24.891 1 51.5 421 ALA B O 1
ATOM 7094 N N . LYS B 1 422 ? -21.797 -5.133 -23.297 1 57.16 422 LYS B N 1
ATOM 7095 C CA . LYS B 1 422 ? -20.359 -5.41 -23.297 1 57.16 422 LYS B CA 1
ATOM 7096 C C . LYS B 1 422 ? -20.094 -6.871 -22.953 1 57.16 422 LYS B C 1
ATOM 7098 O O . LYS B 1 422 ? -19.281 -7.523 -23.594 1 57.16 422 LYS B O 1
ATOM 7103 N N . ARG B 1 423 ? -20.734 -7.336 -22.031 1 62.97 423 ARG B N 1
ATOM 7104 C CA . ARG B 1 423 ? -20.609 -8.719 -21.578 1 62.97 423 ARG B CA 1
ATOM 7105 C C . ARG B 1 423 ? -20.984 -9.695 -22.688 1 62.97 423 ARG B C 1
ATOM 7107 O O . ARG B 1 423 ? -20.266 -10.656 -22.953 1 62.97 423 ARG B O 1
ATOM 7114 N N . ASP B 1 424 ? -22.094 -9.469 -23.266 1 61.34 424 ASP B N 1
ATOM 7115 C CA . ASP B 1 424 ? -22.594 -10.359 -24.312 1 61.34 424 ASP B CA 1
ATOM 7116 C C . ASP B 1 424 ? -21.641 -10.383 -25.516 1 61.34 424 ASP B C 1
ATOM 7118 O O . ASP B 1 424 ? -21.453 -11.422 -26.141 1 61.34 424 ASP B O 1
ATOM 7122 N N . ALA B 1 425 ? -21.078 -9.18 -25.734 1 51.28 425 ALA B N 1
ATOM 7123 C CA . ALA B 1 425 ? -20.094 -9.109 -26.797 1 51.28 425 ALA B CA 1
ATOM 7124 C C . ALA B 1 425 ? -18.859 -9.961 -26.469 1 51.28 425 ALA B C 1
ATOM 7126 O O . ALA B 1 425 ? -18.344 -10.672 -27.328 1 51.28 425 ALA B O 1
ATOM 7127 N N . THR B 1 426 ? -18.562 -9.945 -25.281 1 61.59 426 THR B N 1
ATOM 7128 C CA . THR B 1 426 ? -17.422 -10.719 -24.812 1 61.59 426 THR B CA 1
ATOM 7129 C C . THR B 1 426 ? -17.734 -12.211 -24.812 1 61.59 426 THR B C 1
ATOM 7131 O O . THR B 1 426 ? -16.891 -13.039 -25.172 1 61.59 426 THR B O 1
ATOM 7134 N N . ARG B 1 427 ? -18.953 -12.523 -24.375 1 57.22 427 ARG B N 1
ATOM 7135 C CA . ARG B 1 427 ? -19.391 -13.906 -24.297 1 57.22 427 ARG B CA 1
ATOM 7136 C C . ARG B 1 427 ? -19.375 -14.562 -25.688 1 57.22 427 ARG B C 1
ATOM 7138 O O . ARG B 1 427 ? -19.016 -15.734 -25.812 1 57.22 427 ARG B O 1
ATOM 7145 N N . ARG B 1 428 ? -19.75 -13.797 -26.562 1 44.81 428 ARG B N 1
ATOM 7146 C CA . ARG B 1 428 ? -19.781 -14.32 -27.922 1 44.81 428 ARG B CA 1
ATOM 7147 C C . ARG B 1 428 ? -18.375 -14.688 -28.406 1 44.81 428 ARG B C 1
ATOM 7149 O O . ARG B 1 428 ? -18.188 -15.727 -29.047 1 44.81 428 ARG B O 1
ATOM 7156 N N . VAL B 1 429 ? -17.484 -13.875 -27.969 1 49.28 429 VAL B N 1
ATOM 7157 C CA . VAL B 1 429 ? -16.109 -14.148 -28.359 1 49.28 429 VAL B CA 1
ATOM 7158 C C . VAL B 1 429 ? -15.578 -15.352 -27.578 1 49.28 429 VAL B C 1
ATOM 7160 O O . VAL B 1 429 ? -14.898 -16.219 -28.141 1 49.28 429 VAL B O 1
ATOM 7163 N N . ARG B 1 430 ? -16.016 -15.352 -26.375 1 52.38 430 ARG B N 1
ATOM 7164 C CA . ARG B 1 430 ? -15.578 -16.453 -25.531 1 52.38 430 ARG B CA 1
ATOM 7165 C C . ARG B 1 430 ? -16.188 -17.766 -26 1 52.38 430 ARG B C 1
ATOM 7167 O O . ARG B 1 430 ? -15.531 -18.812 -25.969 1 52.38 430 ARG B O 1
ATOM 7174 N N . HIS B 1 431 ? -17.438 -17.672 -26.25 1 41.91 431 HIS B N 1
ATOM 7175 C CA . HIS B 1 431 ? -18.141 -18.859 -26.75 1 41.91 431 HIS B CA 1
ATOM 7176 C C . HIS B 1 431 ? -17.469 -19.406 -28 1 41.91 431 HIS B C 1
ATOM 7178 O O . HIS B 1 431 ? -17.312 -20.625 -28.141 1 41.91 431 HIS B O 1
ATOM 7184 N N . VAL B 1 432 ? -17.062 -18.438 -28.688 1 38.12 432 VAL B N 1
ATOM 7185 C CA . VAL B 1 432 ? -16.406 -18.859 -29.922 1 38.12 432 VAL B CA 1
ATOM 7186 C C . VAL B 1 432 ? -15.062 -19.5 -29.594 1 38.12 432 VAL B C 1
ATOM 7188 O O . VAL B 1 432 ? -14.727 -20.562 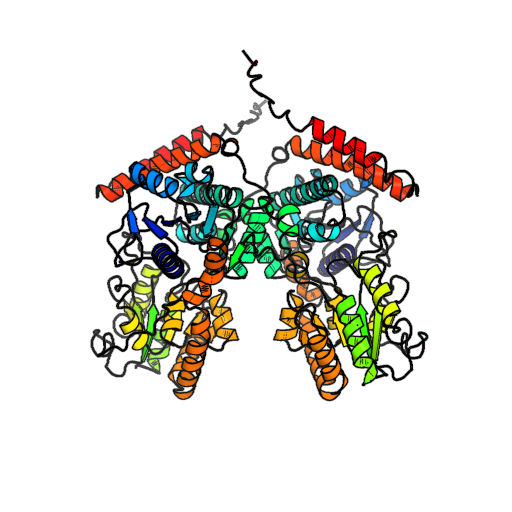-30.125 1 38.12 432 VAL B O 1
ATOM 7191 N N . ARG B 1 433 ? -14.445 -18.875 -28.641 1 44.34 433 ARG B N 1
ATOM 7192 C CA . ARG B 1 433 ? -13.133 -19.391 -28.266 1 44.34 433 ARG B CA 1
ATOM 7193 C C . ARG B 1 433 ? -13.266 -20.719 -27.531 1 44.34 433 ARG B C 1
ATOM 7195 O O . ARG B 1 433 ? -12.508 -21.656 -27.797 1 44.34 433 ARG B O 1
ATOM 7202 N N . ALA B 1 434 ? -14.172 -20.719 -26.609 1 44.94 434 ALA B N 1
ATOM 7203 C CA . ALA B 1 434 ? -14.414 -21.953 -25.875 1 44.94 434 ALA B CA 1
ATOM 7204 C C . ALA B 1 434 ? -14.875 -23.078 -26.812 1 44.94 434 ALA B C 1
ATOM 7206 O O . ALA B 1 434 ? -14.438 -24.219 -26.672 1 44.94 434 ALA B O 1
ATOM 7207 N N . TYR B 1 435 ? -15.75 -22.703 -27.641 1 36.25 435 TYR B N 1
ATOM 7208 C CA . TYR B 1 435 ? -16.203 -23.656 -28.656 1 36.25 435 TYR B CA 1
ATOM 7209 C C . TYR B 1 435 ? -15.031 -24.172 -29.484 1 36.25 435 TYR B C 1
ATOM 7211 O O . TYR B 1 435 ? -14.945 -25.375 -29.766 1 36.25 435 TYR B O 1
ATOM 7219 N N . VAL B 1 436 ? -14.18 -23.219 -29.703 1 37.62 436 VAL B N 1
ATOM 7220 C CA . VAL B 1 436 ? -13.008 -23.594 -30.5 1 37.62 436 VAL B CA 1
ATOM 7221 C C . VAL B 1 436 ? -12.07 -24.469 -29.672 1 37.62 436 VAL B C 1
ATOM 7223 O O . VAL B 1 436 ? -11.523 -25.438 -30.188 1 37.62 436 VAL B O 1
ATOM 7226 N N . GLU B 1 437 ? -11.898 -23.984 -28.5 1 42.59 437 GLU B N 1
ATOM 7227 C CA . GLU B 1 437 ? -11.016 -24.734 -27.609 1 42.59 437 GLU B CA 1
ATOM 7228 C C . GLU B 1 437 ? -11.57 -26.125 -27.328 1 42.59 437 GLU B C 1
ATOM 7230 O O . GLU B 1 437 ? -10.82 -27.109 -27.328 1 42.59 437 GLU B O 1
ATOM 7235 N N . ILE B 1 438 ? -12.836 -26.188 -27.031 1 37.66 438 ILE B N 1
ATOM 7236 C CA . ILE B 1 438 ? -13.453 -27.469 -26.719 1 37.66 438 ILE B CA 1
ATOM 7237 C C . ILE B 1 438 ? -13.492 -28.328 -27.984 1 37.66 438 ILE B C 1
ATOM 7239 O O . ILE B 1 438 ? -13.289 -29.547 -27.922 1 37.66 438 ILE B O 1
ATOM 7243 N N . ASN B 1 439 ? -13.781 -27.641 -29.219 1 35.62 439 ASN B N 1
ATOM 7244 C CA . ASN B 1 439 ? -13.906 -28.453 -30.438 1 35.62 439 ASN B CA 1
ATOM 7245 C C . ASN B 1 439 ? -12.578 -28.578 -31.156 1 35.62 439 ASN B C 1
ATOM 7247 O O . ASN B 1 439 ? -12.531 -29.047 -32.312 1 35.62 439 ASN B O 1
ATOM 7251 N N . GLY B 1 440 ? -11.391 -28.375 -30.594 1 34.53 440 GLY B N 1
ATOM 7252 C CA . GLY B 1 440 ? -10.086 -28.688 -31.156 1 34.53 440 GLY B CA 1
ATOM 7253 C C . GLY B 1 440 ? -9.719 -27.828 -32.344 1 34.53 440 GLY B C 1
ATOM 7254 O O . GLY B 1 440 ? -8.82 -28.172 -33.125 1 34.53 440 GLY B O 1
ATOM 7255 N N . TRP B 1 441 ? -10.578 -26.922 -32.938 1 32.91 441 TRP B N 1
ATOM 7256 C CA . TRP B 1 441 ? -10.297 -26.188 -34.156 1 32.91 441 TRP B CA 1
ATOM 7257 C C . TRP B 1 441 ? -9.312 -25.047 -33.906 1 32.91 441 TRP B C 1
ATOM 7259 O O . TRP B 1 441 ? -9.711 -23.953 -33.5 1 32.91 441 TRP B O 1
ATOM 7269 N N . ARG B 1 442 ? -8.188 -25.156 -33.406 1 36.5 442 ARG B N 1
ATOM 7270 C CA . ARG B 1 442 ? -7.16 -24.234 -32.906 1 36.5 442 ARG B CA 1
ATOM 7271 C C . ARG B 1 442 ? -6.641 -23.344 -34.031 1 36.5 442 ARG B C 1
ATOM 7273 O O . ARG B 1 442 ? -6.32 -22.172 -33.812 1 36.5 442 ARG B O 1
ATOM 7280 N N . ARG B 1 443 ? -6.297 -23.797 -35.25 1 32.97 443 ARG B N 1
ATOM 7281 C CA . ARG B 1 443 ? -5.488 -23.172 -36.312 1 32.97 443 ARG B CA 1
ATOM 7282 C C . ARG B 1 443 ? -6.273 -22.078 -37.031 1 32.97 443 ARG B C 1
ATOM 7284 O O . ARG B 1 443 ? -5.688 -21.156 -37.594 1 32.97 443 ARG B O 1
ATOM 7291 N N . LEU B 1 444 ? -7.543 -22.25 -37.406 1 30.14 444 LEU B N 1
ATOM 7292 C CA . LEU B 1 444 ? -8.164 -21.453 -38.469 1 30.14 444 LEU B CA 1
ATOM 7293 C C . LEU B 1 444 ? -8.562 -20.078 -37.938 1 30.14 444 LEU B C 1
ATOM 7295 O O . LEU B 1 444 ? -8.469 -19.078 -38.656 1 30.14 444 LEU B O 1
ATOM 7299 N N . ILE B 1 445 ? -9.18 -19.891 -36.75 1 32.88 445 ILE B N 1
ATOM 7300 C CA . ILE B 1 445 ? -9.93 -18.672 -36.438 1 32.88 445 ILE B CA 1
ATOM 7301 C C . ILE B 1 445 ? -8.992 -17.625 -35.844 1 32.88 445 ILE B C 1
ATOM 7303 O O . ILE B 1 445 ? -9.43 -16.531 -35.469 1 32.88 445 ILE B O 1
ATOM 7307 N N . ARG B 1 446 ? -7.855 -17.781 -35.625 1 34.97 446 ARG B N 1
ATOM 7308 C CA . ARG B 1 446 ? -7.094 -16.672 -35.062 1 34.97 446 ARG B CA 1
ATOM 7309 C C . ARG B 1 446 ? -7.199 -15.438 -35.938 1 34.97 446 ARG B C 1
ATOM 7311 O O . ARG B 1 446 ? -7.102 -14.305 -35.438 1 34.97 446 ARG B O 1
ATOM 7318 N N . ARG B 1 447 ? -7.191 -15.5 -37.312 1 35.16 447 ARG B N 1
ATOM 7319 C CA . ARG B 1 447 ? -7.098 -14.391 -38.281 1 35.16 447 ARG B CA 1
ATOM 7320 C C . ARG B 1 447 ? -8.438 -13.688 -38.406 1 35.16 447 ARG B C 1
ATOM 7322 O O . ARG B 1 447 ? -8.484 -12.469 -38.625 1 35.16 447 ARG B O 1
ATOM 7329 N N . GLY B 1 448 ? -9.641 -14.336 -38.5 1 33.62 448 GLY B N 1
ATOM 7330 C CA . GLY B 1 448 ? -10.898 -13.797 -39 1 33.62 448 GLY B CA 1
ATOM 7331 C C . GLY B 1 448 ? -11.734 -13.141 -37.906 1 33.62 448 GLY B C 1
ATOM 7332 O O . GLY B 1 448 ? -12.438 -12.164 -38.156 1 33.62 448 GLY B O 1
ATOM 7333 N N . THR B 1 449 ? -11.805 -13.625 -36.719 1 36.84 449 THR B N 1
ATOM 7334 C CA . THR B 1 449 ? -12.75 -13.172 -35.719 1 36.84 449 THR B CA 1
ATOM 7335 C C . THR B 1 449 ? -12.266 -11.883 -35.062 1 36.84 449 THR B C 1
ATOM 7337 O O . THR B 1 449 ? -13.062 -11.141 -34.469 1 36.84 449 THR B O 1
ATOM 7340 N N . GLU B 1 450 ? -11.109 -11.578 -35.031 1 37.91 450 GLU B N 1
ATOM 7341 C CA . GLU B 1 450 ? -10.656 -10.297 -34.5 1 37.91 450 GLU B CA 1
ATOM 7342 C C . GLU B 1 450 ? -11.172 -9.133 -35.344 1 37.91 450 GLU B C 1
ATOM 7344 O O . GLU B 1 450 ? -11.453 -8.055 -34.812 1 37.91 450 GLU B O 1
ATOM 7349 N N . ARG B 1 451 ? -11.422 -9.336 -36.656 1 35.69 451 ARG B N 1
ATOM 7350 C CA . ARG B 1 451 ? -11.953 -8.336 -37.562 1 35.69 451 ARG B CA 1
ATOM 7351 C C . ARG B 1 451 ? -13.438 -8.086 -37.281 1 35.69 451 ARG B C 1
ATOM 7353 O O . ARG B 1 451 ? -13.906 -6.953 -37.375 1 35.69 451 ARG B O 1
ATOM 7360 N N . THR B 1 452 ? -14.195 -9.047 -37 1 34.94 452 THR B N 1
ATOM 7361 C CA . THR B 1 452 ? -15.625 -8.875 -36.781 1 34.94 452 THR B CA 1
ATOM 7362 C C . THR B 1 452 ? -15.898 -8.195 -35.438 1 34.94 452 THR B C 1
ATOM 7364 O O . THR B 1 452 ? -16.766 -7.324 -35.344 1 34.94 452 THR B O 1
ATOM 7367 N N . LEU B 1 453 ? -15.141 -8.414 -34.438 1 36.81 453 LEU B N 1
ATOM 7368 C CA . LEU B 1 453 ? -15.398 -7.793 -33.125 1 36.81 453 LEU B CA 1
ATOM 7369 C C . LEU B 1 453 ? -14.969 -6.332 -33.125 1 36.81 453 LEU B C 1
ATOM 7371 O O . LEU B 1 453 ? -15.672 -5.473 -32.594 1 36.81 453 LEU B O 1
ATOM 7375 N N . ALA B 1 454 ? -13.922 -5.98 -33.812 1 37.5 454 ALA B N 1
ATOM 7376 C CA . ALA B 1 454 ? -13.578 -4.574 -34 1 37.5 454 ALA B CA 1
ATOM 7377 C C . ALA B 1 454 ? -14.664 -3.854 -34.812 1 37.5 454 ALA B C 1
ATOM 7379 O O . ALA B 1 454 ? -14.977 -2.693 -34.531 1 37.5 454 ALA B O 1
ATOM 7380 N N . ALA B 1 455 ? -15.312 -4.438 -35.688 1 36.88 455 ALA B N 1
ATOM 7381 C CA . ALA B 1 455 ? -16.391 -3.842 -36.5 1 36.88 455 ALA B CA 1
ATOM 7382 C C . ALA B 1 455 ? -17.641 -3.635 -35.625 1 36.88 455 ALA B C 1
ATOM 7384 O O . ALA B 1 455 ? -18.328 -2.625 -35.781 1 36.88 455 ALA B O 1
ATOM 7385 N N . GLY B 1 456 ? -17.938 -4.496 -34.719 1 34.75 456 GLY B N 1
ATOM 7386 C CA . GLY B 1 456 ? -19.094 -4.332 -33.875 1 34.75 456 GLY B CA 1
ATOM 7387 C C . GLY B 1 456 ? -18.891 -3.279 -32.781 1 34.75 456 GLY B C 1
ATOM 7388 O O . GLY B 1 456 ? -19.797 -2.518 -32.469 1 34.75 456 GLY B O 1
ATOM 7389 N N . LEU B 1 457 ? -17.75 -3.174 -32.219 1 38.41 457 LEU B N 1
ATOM 7390 C CA . LEU B 1 457 ? -17.484 -2.164 -31.203 1 38.41 457 LEU B CA 1
ATOM 7391 C C . LEU B 1 457 ? -17.391 -0.777 -31.828 1 38.41 457 LEU B C 1
ATOM 7393 O O . LEU B 1 457 ? -17.672 0.228 -31.172 1 38.41 457 LEU B O 1
ATOM 7397 N N . ARG B 1 458 ? -16.938 -0.616 -33.062 1 37.91 458 ARG B N 1
ATOM 7398 C CA . ARG B 1 458 ? -17.031 0.652 -33.781 1 37.91 458 ARG B CA 1
ATOM 7399 C C . ARG B 1 458 ? -18.484 1.122 -33.906 1 37.91 458 ARG B C 1
ATOM 7401 O O . ARG B 1 458 ? -18.734 2.32 -34.031 1 37.91 458 ARG B O 1
ATOM 7408 N N . LEU B 1 459 ? -19.391 0.184 -34 1 33.38 459 LEU B N 1
ATOM 7409 C CA . LEU B 1 459 ? -20.797 0.58 -34.156 1 33.38 459 LEU B CA 1
ATOM 7410 C C . LEU B 1 459 ? -21.328 1.199 -32.875 1 33.38 459 LEU B C 1
ATOM 7412 O O . LEU B 1 459 ? -22.328 1.906 -32.906 1 33.38 459 LEU B O 1
ATOM 7416 N N . VAL B 1 460 ? -20.828 0.768 -31.703 1 34.84 460 VAL B N 1
ATOM 7417 C CA . VAL B 1 460 ? -21.344 1.386 -30.484 1 34.84 460 VAL B CA 1
ATOM 7418 C C . VAL B 1 460 ? -20.562 2.672 -30.188 1 34.84 460 VAL B C 1
ATOM 7420 O O . VAL B 1 460 ? -20.844 3.359 -29.203 1 34.84 460 VAL B O 1
ATOM 7423 N N . ARG B 1 461 ? -19.406 2.879 -30.812 1 36.19 461 ARG B N 1
ATOM 7424 C CA . ARG B 1 461 ? -18.781 4.188 -30.641 1 36.19 461 ARG B CA 1
ATOM 7425 C C . ARG B 1 461 ? -19.625 5.277 -31.312 1 36.19 461 ARG B C 1
ATOM 7427 O O . ARG B 1 461 ? -19.922 5.195 -32.5 1 36.19 461 ARG B O 1
ATOM 7434 N N . ARG B 1 462 ? -20.344 6.055 -30.578 1 36.84 462 ARG B N 1
ATOM 7435 C CA . ARG B 1 462 ? -21.031 7.219 -31.125 1 36.84 462 ARG B CA 1
ATOM 7436 C C . ARG B 1 462 ? -20.141 7.961 -32.125 1 36.84 462 ARG B C 1
ATOM 7438 O O . ARG B 1 462 ? -18.953 8.156 -31.875 1 36.84 462 ARG B O 1
ATOM 7445 N N . PRO B 1 463 ? -20.562 8.195 -33.406 1 31.53 463 PRO B N 1
ATOM 7446 C CA . PRO B 1 463 ? -19.906 8.977 -34.469 1 31.53 463 PRO B CA 1
ATOM 7447 C C . PRO B 1 463 ? -19.328 10.289 -33.938 1 31.53 463 PRO B C 1
ATOM 7449 O O . PRO B 1 463 ? -20 11.016 -33.219 1 31.53 463 PRO B O 1
ATOM 7452 N N . ARG B 1 464 ? -18.062 10.312 -33.75 1 31.12 464 ARG B N 1
ATOM 7453 C CA . ARG B 1 464 ? -17.484 11.648 -33.625 1 31.12 464 ARG B CA 1
ATOM 7454 C C . ARG B 1 464 ? -18 12.57 -34.719 1 31.12 464 ARG B C 1
ATOM 7456 O O . ARG B 1 464 ? -18.062 12.188 -35.906 1 31.12 464 ARG B O 1
ATOM 7463 N N . SER B 1 465 ? -18.891 13.641 -34.438 1 27.91 465 SER B N 1
ATOM 7464 C CA . SER B 1 465 ? -19.344 14.703 -35.344 1 27.91 465 SER B CA 1
ATOM 7465 C C . SER B 1 465 ? -18.172 15.352 -36.062 1 27.91 465 SER B C 1
ATOM 7467 O O . SER B 1 465 ? -17.25 15.859 -35.406 1 27.91 465 SER B O 1
ATOM 7469 N N . SER B 1 466 ? -17.703 14.836 -37.219 1 28.09 466 SER B N 1
ATOM 7470 C CA . SER B 1 466 ? -16.797 15.406 -38.188 1 28.09 466 SER B CA 1
ATOM 7471 C C . SER B 1 466 ? -17.219 16.812 -38.594 1 28.09 466 SER B C 1
ATOM 7473 O O . SER B 1 466 ? -18.078 17 -39.469 1 28.09 466 SER B O 1
ATOM 7475 N N . THR B 1 467 ? -17.594 17.875 -37.875 1 26.66 467 THR B N 1
ATOM 7476 C CA . THR B 1 467 ? -17.891 19.172 -38.438 1 26.66 467 THR B CA 1
ATOM 7477 C C . THR B 1 467 ? -16.641 19.797 -39.094 1 26.66 467 THR B C 1
ATOM 7479 O O . THR B 1 467 ? -15.844 20.422 -38.406 1 26.66 467 THR B O 1
ATOM 7482 N N . ALA B 1 468 ? -15.812 19.172 -39.938 1 30.47 468 ALA B N 1
ATOM 7483 C CA . ALA B 1 468 ? -14.82 19.953 -40.688 1 30.47 468 ALA B CA 1
ATOM 7484 C C . ALA B 1 468 ? -15.492 20.953 -41.625 1 30.47 468 ALA B C 1
ATOM 7486 O O . ALA B 1 468 ? -16.312 20.578 -42.469 1 30.47 468 ALA B O 1
ATOM 7487 N N . ALA B 1 469 ? -15.391 22.312 -41.375 1 31.27 469 ALA B N 1
ATOM 7488 C CA . ALA B 1 469 ? -15.656 23.516 -42.188 1 31.27 469 ALA B CA 1
ATOM 7489 C C . ALA B 1 469 ? -14.906 23.453 -43.5 1 31.27 469 ALA B C 1
ATOM 7491 O O . ALA B 1 469 ? -13.688 23.281 -43.531 1 31.27 469 ALA B O 1
ATOM 7492 N N . ASN B 1 470 ? -15.422 22.875 -44.562 1 25.23 470 ASN B N 1
ATOM 7493 C CA . ASN B 1 470 ? -15.031 23.031 -45.969 1 25.23 470 ASN B CA 1
ATOM 7494 C C . ASN B 1 470 ? -14.805 24.484 -46.344 1 25.23 470 ASN B C 1
ATOM 7496 O O . ASN B 1 470 ? -15.758 25.266 -46.406 1 25.23 470 ASN B O 1
ATOM 7500 N N . ASP B 1 471 ? -13.82 25.219 -45.781 1 26.16 471 ASP B N 1
ATOM 7501 C CA . ASP B 1 471 ? -13.445 26.516 -46.344 1 26.16 471 ASP B CA 1
ATOM 7502 C C . ASP B 1 471 ? -13.109 26.406 -47.812 1 26.16 471 ASP B C 1
ATOM 7504 O O . ASP B 1 471 ? -12.242 25.625 -48.219 1 26.16 471 ASP B O 1
ATOM 7508 N N . ASP B 1 472 ? -14.078 26.531 -48.719 1 24.36 472 ASP B N 1
ATOM 7509 C CA . ASP B 1 472 ? -14.062 26.797 -50.156 1 24.36 472 ASP B CA 1
ATOM 7510 C C . ASP B 1 472 ? -13.047 27.875 -50.5 1 24.36 472 ASP B C 1
ATOM 7512 O O . ASP B 1 472 ? -12.953 28.891 -49.812 1 24.36 472 ASP B O 1
ATOM 7516 N N . PRO B 1 473 ? -11.984 27.547 -51.281 1 33.06 473 PRO B N 1
ATOM 7517 C CA . PRO B 1 473 ? -11.008 28.438 -51.906 1 33.06 473 PRO B CA 1
ATOM 7518 C C . PRO B 1 473 ? -11.664 29.531 -52.75 1 33.06 473 PRO B C 1
ATOM 7520 O O . PRO B 1 473 ? -12.414 29.234 -53.688 1 33.06 473 PRO B O 1
ATOM 7523 N N . SER B 1 474 ? -12.445 30.547 -52.25 1 22.53 474 SER B N 1
ATOM 7524 C CA . SER B 1 474 ? -12.539 31.672 -53.188 1 22.53 474 SER B CA 1
ATOM 7525 C C . SER B 1 474 ? -11.195 32.375 -53.344 1 22.53 474 SER B C 1
ATOM 7527 O O . SER B 1 474 ? -10.414 32.469 -52.406 1 22.53 474 SER B O 1
#

Radius of gyration: 30.4 Å; Cα contacts (8 Å, |Δi|>4): 1688; chains: 2; bounding box: 96×81×94 Å